Protein 2ELC (pdb70)

InterPro domains:
  IPR000312 Glycosyl transferase, family 3 [PF00591] (72-317)
  IPR005940 Anthranilate phosphoribosyl transferase [MF_00211] (2-326)
  IPR005940 Anthranilate phosphoribosyl transferase [PTHR43285] (4-325)
  IPR005940 Anthranilate phosphoribosyl transferase [TIGR01245] (6-325)
  IPR017459 Glycosyl transferase family 3, N-terminal domain [PF02885] (2-63)
  IPR035902 Nucleoside phosphorylase/phosphoribosyltransferase catalytic domain superfamily [G3DSA:3.40.1030.10] (68-329)
  IPR035902 Nucleoside phosphorylase/phosphoribosyltransferase catalytic domain superfamily [SSF52418] (70-325)
  IPR036320 Glycosyl transferase family 3, N-terminal domain superfamily [SSF47648] (2-64)

Organism: Thermus thermophilus (strain ATCC 27634 / DSM 579 / HB8) (NCBI:txid300852)

Radius of gyration: 35.92 Å; Cα contacts (8 Å, |Δi|>4): 2990; chains: 4; bounding box: 97×86×82 Å

Secondary structure (DSSP, 8-state):
--HHHHHHTTPPPPHHHHHHHHHHHHTT-S-HHHHHHHHHHHHHH---HHHHHHHHHHHHHHSPP-----SSEEEEEE----SS-----HHHHHHHHHHTT-EEEEEE---TTTT-SHHHHHHHTT--TT--HHHHHHHHHHHSEEEEEHHHH-GGGGGTHHHHHHH-S--HHHHHTTT--TT---EEEEE-SSGGGHHHHHHHHHHTT-EEEEEEETTBSS--SS-EEEEETTTEEEEE-GGGGT-----GGGG---SHHHHHHHHHHHHTT---SHHHHHHHHHHHHHHHHTTSSSSHHHHHHHHHHHHHHTHHHHHHHHHHHHHH-/--HHHHHHTTPPPPHHHHHHHHHHHHTT-S-HHHHHHHHHHHHHH---HHHHHHHHHHHHHHSPP-----SSEEEEEE-------B--HHHHHHHHHHHTT-EEEEEE---SSSS--HHHHHHHTT--TT--HHHHHHHHHHHSEEEEEHHHH-GGGGGTHHHHHHH-S--HHHHHGGG--TT---EEEEE-SSGGGHHHHHHHHHHTT-EEEEEEETTBSS--SS-EEEEETTTEEEEE-SGGGT-----GGGGB--SHHHHHHHHHHHHTT---SHHHHHHHHHHHHHHHHTTSSSSHHHHHHHHHHHHHHTHHHHHHHHHHHHHH-/--HHHHHHTTPPPPHHHHHHHHHHHHTT-S-HHHHHHHHHHHHHH---HHHHHHHHHHHHHHSPP-----SSEEEEEE-----------HHHHHHHHHHTT-EEEEEE---TTSS-SHHHHHHHTT--TT--HHHHHHHHHHHSEEEEEHHHHSTTHHHHHHHHHHH-S--HHHHHTGGG-TT---EEEEE-SSGGGHHHHHHHHHHTT-EEEEEEETTBSS--SS-EEEEETTTEEEEE-TGGGT-----GGGG----HHHHHHHHHHHHTT---SHHHHHHHHHHHHHHHHTTSSSSHHHHHHHHHHHHHHTHHHHHHHHHHHHHT-/-HHHHHHHTTPPPPHHHHHHHHHHHHTT-S-HHHHHHHHHHHHHH---HHHHHHHHHHHHHHSPP-----SSEEEEEE-----------HHHHHHHHHHTT-EEEEEE---TTTS-SHHHHHHHTT--TT--HHHHHHHHHHHSEEEEEHHHH-GGGGGTHHHHHHH-S--HHHHHTTT--TT---EEEEE-SSGGGHHHHHHHHHHTT-EEEEEEETTBSS--SS-EEEEETTTEEEEE-SGGGT-----GGGG---SHHHHHHHHHHHHTT---SHHHHHHHHHHHHHHHHHTSSSSHHHHHHHHHHHHHHTHHHHHHHHHHHHT--

Solvent-accessible surface area: 47227 Å² total; per-residue (Å²): 133,66,12,8,75,32,0,3,69,21,77,52,1,116,48,116,41,0,55,71,0,1,85,8,3,11,37,11,58,17,10,25,2,52,1,0,0,0,0,2,0,0,46,61,59,25,13,124,24,42,0,0,0,0,1,0,80,4,6,65,135,42,16,111,122,29,199,4,134,83,122,54,0,0,0,5,16,26,9,28,67,38,68,88,46,29,3,56,4,17,0,0,0,0,0,0,0,9,32,17,45,7,5,0,0,4,9,11,61,63,26,95,92,55,124,28,8,5,0,12,10,0,75,54,13,16,6,57,12,155,7,77,10,136,63,7,7,73,0,0,55,130,41,4,0,0,6,0,18,15,134,30,2,12,60,14,34,132,39,0,47,28,2,73,84,38,0,45,26,66,7,1,4,24,3,0,28,3,0,2,2,16,4,29,3,39,0,0,5,0,2,0,48,22,40,130,43,1,63,31,0,7,71,0,0,98,106,28,64,9,112,5,0,0,2,11,0,84,22,0,24,28,4,0,2,3,94,0,111,0,20,22,25,76,114,31,68,50,46,6,16,0,99,95,8,51,9,169,126,20,88,24,121,36,0,94,12,25,33,36,133,89,10,10,48,32,0,82,104,0,0,82,10,85,41,130,23,51,14,9,28,1,0,1,2,10,0,0,0,0,0,52,4,5,47,106,8,118,42,25,139,78,0,1,50,41,0,112,115,15,8,53,66,8,78,0,32,81,2,3,81,111,1,13,58,37,14,165,114,144,79,14,9,69,33,0,1,67,20,77,58,2,116,61,116,36,0,54,69,0,0,84,8,4,11,36,12,52,24,6,20,3,53,3,0,0,0,0,2,0,1,45,58,57,22,12,110,22,38,2,0,0,0,2,0,79,4,7,64,132,42,12,112,123,32,192,4,125,85,120,58,0,0,0,5,16,21,13,27,63,30,76,61,23,18,3,16,2,22,0,0,0,0,0,0,0,10,28,17,45,9,6,0,0,6,10,12,60,76,32,108,86,101,75,4,11,15,0,16,0,0,78,26,19,17,7,61,16,154,8,76,8,131,58,6,6,69,0,0,63,123,44,4,0,0,6,0,17,18,139,31,2,20,67,14,39,120,74,1,46,14,3,68,75,38,1,45,27,70,7,0,3,29,10,0,31,2,0,2,2,14,2,28,3,38,0,0,4,0,1,0,83,19,76,130,53,6,61,32,0,6,68,0,0,94,120,34,64,12,112,6,1,0,1,13,0,89,27,0,20,32,3,1,3,4,88,2,106,0,12,26,23,66,143,29,54,58,42,0,15,0,96,90,9,53,8,169,117,20,98,41,120,39,0,81,15,14,26,50,119,100,0,0,49,35,0,74,112,0,0,80,11,101,27,131,30,51,14,8,28,0,0,2,2,6,0,0,0,0,0,45,3,6,45,103,7,118,42,22,137,79,0,0,38,46,0,118,109,15,10,52,60,16,94,0,48,92,3,4,82,99,1,12,59,30,14,160,119,148,78,13,10,65,36,0,3,67,23,80,52,1,98,85,112,39,0,57,68,0,0,65,8,12,8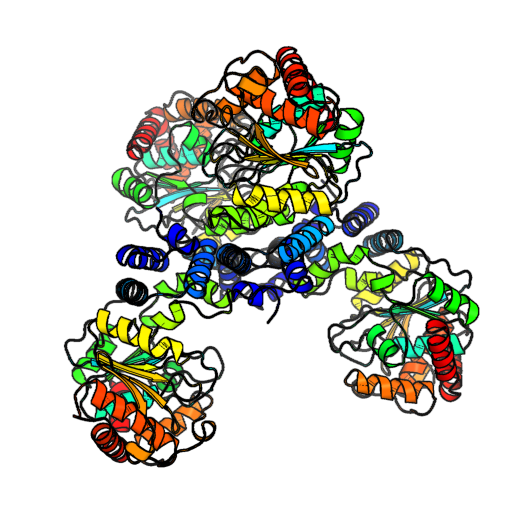,12,4,39,10,5,11,0,50,6,0,0,0,1,0,0,1,38,52,74,32,20,123,93,56,2,15,35,0,1,2,103,2,2,84,88,45,13,50,84,36,187,4,147,77,128,54,0,0,0,6,13,28,7,29,35,34,77,84,58,27,10,57,4,13,0,0,0,0,0,0,0,9,29,17,37,8,5,0,0,4,9,10,36,84,32,76,90,61,102,48,9,3,0,12,16,0,67,47,5,17,6,63,15,156,8,73,3,130,62,7,4,69,0,0,51,121,40,3,0,0,6,0,18,7,39,31,1,3,21,5,9,77,22,6,22,13,3,58,23,28,1,39,20,118,7,1,2,13,6,0,19,3,10,2,11,16,3,40,9,26,0,11,4,0,2,0,27,24,42,143,55,8,49,52,3,5,94,14,2,96,149,92,53,8,101,5,0,0,2,8,0,82,21,0,26,27,5,0,2,4,83,0,129,1,18,21,21,65,146,33,81,67,53,2,14,0,92,84,9,46,6,160,114,19,96,37,108,36,0,71,36,35,37,50,133,95,14,14,36,21,0,75,89,0,0,89,11,106,50,130,27,50,17,8,23,1,0,2,1,10,0,0,0,0,0,47,12,8,63,99,6,109,45,26,121,86,0,0,49,50,0,119,121,15,10,53,66,8,73,0,37,95,1,0,68,112,1,4,66,28,12,157,115,180,99,14,2,95,42,0,3,84,22,82,52,1,105,78,117,38,0,35,88,1,0,36,16,3,3,10,0,48,9,6,10,0,46,2,0,0,0,0,3,0,0,47,59,56,22,13,113,26,46,0,0,0,1,1,0,73,3,3,70,84,42,6,65,72,33,201,4,142,84,123,55,0,0,0,6,13,27,10,31,36,37,80,77,55,28,8,52,4,13,0,0,0,0,0,0,0,11,28,14,52,9,5,0,0,4,11,11,56,86,29,107,90,69,101,40,8,4,0,13,18,0,76,61,4,40,6,71,16,156,8,76,11,130,75,8,5,68,0,0,58,117,39,4,0,0,5,0,17,16,120,39,2,9,28,2,34,68,13,2,45,15,3,69,58,28,1,41,26,118,8,1,3,22,4,0,27,1,0,1,3,14,2,30,4,29,0,0,5,0,2,0,23,21,41,113,36,6,62,29,0,8,68,0,0,101,101,28,63,9,95,5,1,0,1,8,0,82,22,0,28,27,5,1,2,4,78,0,126,1,16,19,27,63,159,30,85,73,47,3,14,0,97,98,8,45,9,172,116,22,94,37,122,36,0,83,44,41,18,56,113,103,13,15,42,20,0,74,101,2,0,85,12,105,52,133,21,50,16,14,34,1,0,1,2,9,0,0,1,0,0,54,8,6,62,103,12,112,39,29,122,85,0,2,59,40,0,122,115,6,10,58,63,9,87,0,38,107,3,0,61,118,1,30,66,30,20,202,160

CATH classification: 1.20.970.10 (+1 more: 3.40.1030.10)

Sequence (1316 aa):
MDAVKKAILGEVLEEEEAYEVMRALMAGEVSPVRAAGLLVALSLRGERPHEIAAMARAMREAARPLRVHRRPLLDIVGTGGDGKGLMNLSTLAALVAAAGGVAVAKHGNRAASSRAGSADLLEALGVDLEAPPERVGEAIEELGFGFLFARVFHPAMRHVAPVRAELGVRTVFNLLGPLTNPAGADAYVLGVFSPEWLAPMAEALERLGARGLVVHGEGADELVLGENRVVEVGKGAYALTPEEVGLKRAPLEALKGGGPEENAALARRLLKGEEKGPLADAVALAAGAGFYAAGKTPSLKEGVALAREVLASGEAYLLLERYVAFLRAMDAVKKAILGEVLEEEEAYEVMRALMAGEVSPVRAAGLLVALSLRGERPHEIAAMARAMREAARPLRVHRRPLLDIVGTGGDGKGLMNLSTLAALVAAAGGVAVAKHGNRAASSRAGSADLLEALGVDLEAPPERVGEAIEELGFGFLFARVFHPAMRHVAPVRAELGVRTVFNLLGPLTNPAGADAYVLGVFSPEWLAPMAEALERLGARGLVVHGEGADELVLGENRVVEVGKGAYALTPEEVGLKRAPLEALKGGGPEENAALARRLLKGEEKGPLADAVALAAGAGFYAAGKTPSLKEGVALAREVLASGEAYLLLERYVAFLRAMDAVKKAILGEVLEEEEAYEVMRALMAGEVSPVRAAGLLVALSLRGERPHEIAAMARAMREAARPLRVHRRPLLDIVGTGGDGKGLMNLSTLAALVAAAGGVAVAKHGNRAASSRAGSADLLEALGVDLEAPPERVGEAIEELGFGFLFARVFHPAMRHVAPVRAELGVRTVFNLLGPLTNPAGADAYVLGVFSPEWLAPMAEALERLGARGLVVHGEGADELVLGENRVVEVGKGAYALTPEEVGLKRAPLEALKGGGPEENAALARRLLKGEEKGPLADAVALAAGAGFYAAGKTPSLKEGVALAREVLASGEAYLLLERYVAFLRAMDAVKKAILGEVLEEEEAYEVMRALMAGEVSPVRAAGLLVALSLRGERPHEIAAMARAMREAARPLRVHRRPLLDIVGTGGDGKGLMNLSTLAALVAAAGGVAVAKHGNRAASSRAGSADLLEALGVDLEAPPERVGEAIEELGFGFLFARVFHPAMRHVAPVRAELGVRTVFNLLGPLTNPAGADAYVLGVFSPEWLAPMAEALERLGARGLVVHGEGADELVLGENRVVEVGKGAYALTPEEVGLKRAPLEALKGGGPEENAALARRLLKGEEKGPLADAVALAAGAGFYAAGKTPSLKEGVALAREVLASGEAYLLLERYVAFLRA

Foldseek 3Di:
DQLLVCLLVLHADDLVSLLVVLLCLLVLNDDLVSLLSNQVSCVVNDHFLSSLLSSLVSQLVSWDAAEAPDPQEEEEEELDDLVLQFQDLRLLLQLLLQLLPAQYEYEWEADPPVSSTPVLLLVVVQADPVFARVLQSVCSRVLSYGYHYCVRTRVSCVSPPVSCVVSPDDGSVSLSRVSNRNHLNAFYAYFYQDPVCQVRSLSSSVVSNHWAKYKYDPSDRAHAQAWMWIQGNPPGIDTDHQVVQPGHHDDSVVRHADRSVRSSVVSLCQLQLNDDDRNVQRSLQSSLSRCCRRVVDVDSNVSSVSSSVSRNNSSSVVSSVVSSVSSVD/DQLLVCLLVLHADDLVSLLVVLLCLLVLNDDLVSVLSSQVSCVVSDHFLSSLLSSLVSQLVSWDAAEAPDPQEEEEEELDDLPLQFQQLRLLLQLLLLLLPAQYEYEWEADPDQRGTSVLQLVLVQADLVQANVLQSVCSRPSSYGYHYCVRTRVSCVSCPVSCVVSVDDGSVSLSRVSNRNHLNQFYAYFYQDPVCQVRSLSNSVVSVHWAKQKYDPSDRADAQAWMWIQGRPPGIDTDHLVVLPHHHDDSVQRHFGGNVGSNVVSQCQLQLNDDDRSNSRSLQSSLSRCCRRVVDVDSSVSSVSSNVSRNNSSSVVSSVVSSVSSVD/DALLVCLLVLHADDLVSLLVVLLCLLVVNDDLVSLLSNQVSCVVVDHDLSSLLSSLVSQLVSFDAAEAPDPLEEEEEELPQLPLQFQDLRLLLQLLLLLLPAQYEYEWEADQPARRTSVSLLVLVQADLPFARHLQSVCSRVLRYGYHYCCRGRVSVVVVRNSCSVVVHRGSSSLSRVVRRNHLNQFYAYFYQDPVCQVVSLVSSVVSNHWAKQKYDPRDRAHAQAFMWIATRPPGIDTDHQVNQPHHHDDSVVRNFDGSVRVSVVSLCQLQLNDDDRNNLRSLQSSLSRCCRRVVDVDSNVSSVSSNVSRNNSSSVVSSVVNSVSSVD/DVLLVCLLVLHADDLVSLLVVLLCLLVVNDDLVSLLSNFVSCVVSDHFLSSLLSSLVSQLVSWDAAEADFPLEEEEEELDDLPLQFQPLRLLLQLLLQLLPAQYEYEWEQDVPLSRISVSLLVVLQADPVFARVLQRVCSHVRSYGYHYCVRTRVSCVVVVVSCVVSVHDGSSSLSRVSRRNHLNAFYAYFYQDPVCQVSSLSSSVVSNHWAKYKYDPSDRAHAQAWIWIQGNPPGIDTDHLVVLPHHHDDSVQRNFDGSVRVSVVSLCQLQLNDDDRNVQRSLQSSLSRCCRRVVDVDSSVSSVSSNVSRNNSSSVVSSVVNSVSSDD

B-factor: mean 18.21, std 9.73, range [5.25, 50.01]

Structure (mmCIF, N/CA/C/O backbone):
data_2ELC
#
_entry.id   2ELC
#
_cell.length_a   165.319
_cell.length_b   72.913
_cell.length_c   141.263
_cell.angle_alpha   90.00
_cell.angle_beta   125.21
_cell.angle_gamma   90.00
#
_symmetry.space_group_name_H-M   'C 1 2 1'
#
loop_
_entity.id
_entity.type
_entity.pdbx_description
1 polymer 'Anthranilate phosphoribosyltransferase'
2 non-polymer GLYCEROL
3 non-polymer 'SODIUM ION'
4 water water
#
loop_
_atom_site.group_PDB
_atom_site.id
_atom_site.type_symbol
_atom_site.label_atom_id
_atom_site.label_alt_id
_atom_site.label_comp_id
_atom_site.label_asym_id
_atom_site.label_entity_id
_atom_site.label_seq_id
_atom_site.pdbx_PDB_ins_code
_atom_site.Cartn_x
_atom_site.Cartn_y
_atom_site.Cartn_z
_atom_site.occupancy
_atom_site.B_iso_or_equiv
_atom_site.auth_seq_id
_atom_site.auth_comp_id
_atom_site.auth_asym_id
_atom_site.auth_atom_id
_atom_site.pdbx_PDB_model_num
ATOM 1 N N . MET A 1 1 ? 126.481 -2.743 21.306 0.00 30.18 1 MET A N 1
ATOM 2 C CA . MET A 1 1 ? 125.583 -3.918 21.496 1.00 30.32 1 MET A CA 1
ATOM 3 C C . MET A 1 1 ? 126.170 -4.921 22.482 1.00 28.77 1 MET A C 1
ATOM 4 O O . MET A 1 1 ? 127.325 -5.333 22.350 1.00 31.18 1 MET A O 1
ATOM 9 N N . ASP A 1 2 ? 125.370 -5.313 23.469 1.00 26.57 2 ASP A N 1
ATOM 10 C CA . ASP A 1 2 ? 125.900 -6.246 24.442 1.00 22.25 2 ASP A CA 1
ATOM 11 C C . ASP A 1 2 ? 126.046 -7.626 23.820 1.00 18.75 2 ASP A C 1
ATOM 12 O O . ASP A 1 2 ? 125.435 -7.948 22.810 1.00 15.86 2 ASP A O 1
ATOM 17 N N . ALA A 1 3 ? 126.925 -8.412 24.427 1.00 15.17 3 ALA A N 1
ATOM 18 C CA . ALA A 1 3 ? 127.268 -9.725 23.909 1.00 12.43 3 ALA A CA 1
ATOM 19 C C . ALA A 1 3 ? 126.098 -10.699 23.836 1.00 11.10 3 ALA A C 1
ATOM 20 O O . ALA A 1 3 ? 126.041 -11.523 22.923 1.00 10.60 3 ALA A O 1
ATOM 22 N N . VAL A 1 4 ? 125.182 -10.626 24.799 1.00 10.90 4 VAL A N 1
ATOM 23 C CA . VAL A 1 4 ? 124.029 -11.522 24.801 1.00 10.19 4 VAL A CA 1
ATOM 24 C C . VAL A 1 4 ? 123.140 -11.242 23.595 1.00 10.89 4 VAL A C 1
ATOM 25 O O . VAL A 1 4 ? 122.686 -12.170 22.932 1.00 10.55 4 VAL A O 1
ATOM 29 N N . LYS A 1 5 ? 122.896 -9.967 23.301 1.00 11.11 5 LYS A N 1
ATOM 30 C CA . LYS A 1 5 ? 122.067 -9.631 22.143 1.00 11.27 5 LYS A CA 1
ATOM 31 C C . LYS A 1 5 ? 122.761 -10.095 20.861 1.00 11.24 5 LYS A C 1
ATOM 32 O O . LYS A 1 5 ? 122.115 -10.617 19.957 1.00 11.32 5 LYS A O 1
ATOM 38 N N . LYS A 1 6 ? 124.081 -9.915 20.794 1.00 10.92 6 LYS A N 1
ATOM 39 C CA . LYS A 1 6 ? 124.851 -10.333 19.628 1.00 10.77 6 LYS A CA 1
ATOM 40 C C . LYS A 1 6 ? 124.674 -11.836 19.416 1.00 10.76 6 LYS A C 1
ATOM 41 O O . LYS A 1 6 ? 124.532 -12.301 18.286 1.00 11.02 6 LYS A O 1
ATOM 47 N N . ALA A 1 7 ? 124.683 -12.589 20.512 1.00 11.67 7 ALA A N 1
ATOM 48 C CA . ALA A 1 7 ? 124.507 -14.034 20.448 1.00 11.22 7 ALA A CA 1
ATOM 49 C C . ALA A 1 7 ? 123.118 -14.368 19.914 1.00 10.56 7 ALA A C 1
ATOM 50 O O . ALA A 1 7 ? 122.961 -15.236 19.059 1.00 10.62 7 ALA A O 1
ATOM 52 N N . ILE A 1 8 ? 122.111 -13.675 20.431 1.00 10.94 8 ILE A N 1
ATOM 53 C CA . ILE A 1 8 ? 120.732 -13.903 20.014 1.00 10.63 8 ILE A CA 1
ATOM 54 C C . ILE A 1 8 ? 120.536 -13.597 18.526 1.00 11.81 8 ILE A C 1
ATOM 55 O O . ILE A 1 8 ? 119.717 -14.230 17.854 1.00 12.80 8 ILE A O 1
ATOM 60 N N . LEU A 1 9 ? 121.305 -12.643 18.008 1.00 12.17 9 LEU A N 1
ATOM 61 C CA . LEU A 1 9 ? 121.211 -12.274 16.601 1.00 13.06 9 LEU A CA 1
ATOM 62 C C . LEU A 1 9 ? 121.881 -13.295 15.683 1.00 13.88 9 LEU A C 1
ATOM 63 O O . LEU A 1 9 ? 121.855 -13.154 14.458 1.00 15.03 9 LEU A O 1
ATOM 68 N N . GLY A 1 10 ? 122.488 -14.317 16.281 1.00 12.27 10 GLY A N 1
ATOM 69 C CA . GLY A 1 10 ? 123.136 -15.353 15.499 1.00 13.13 10 GLY A CA 1
ATOM 70 C C . GLY A 1 1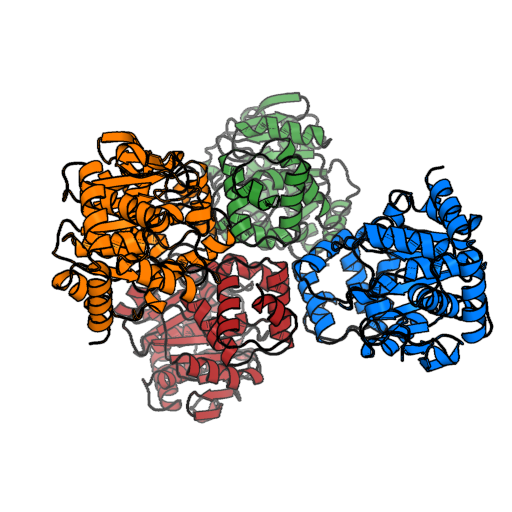0 ? 124.543 -15.045 15.030 1.00 12.98 10 GLY A C 1
ATOM 71 O O . GLY A 1 10 ? 125.072 -15.735 14.159 1.00 14.56 10 GLY A O 1
ATOM 72 N N . GLU A 1 11 ? 125.157 -14.015 15.601 1.00 11.99 11 GLU A N 1
ATOM 73 C CA . GLU A 1 11 ? 126.511 -13.676 15.206 1.00 12.57 11 GLU A CA 1
ATOM 74 C C . GLU A 1 11 ? 127.521 -14.445 16.048 1.00 11.95 11 GLU A C 1
ATOM 75 O O . GLU A 1 11 ? 127.280 -14.782 17.200 1.00 11.71 11 GLU A O 1
ATOM 85 N N . VAL A 1 12 ? 128.658 -14.768 15.441 1.00 11.48 12 VAL A N 1
ATOM 86 C CA . VAL A 1 12 ? 129.697 -15.502 16.153 1.00 10.69 12 VAL A CA 1
ATOM 87 C C . VAL A 1 12 ? 130.307 -14.524 17.145 1.00 10.76 12 VAL A C 1
ATOM 88 O O . VAL A 1 12 ? 130.566 -13.370 16.805 1.00 11.28 12 VAL A O 1
ATOM 92 N N . LEU A 1 13 ? 130.526 -14.981 18.371 1.00 9.85 13 LEU A N 1
ATOM 93 C CA . LEU A 1 13 ? 131.087 -14.121 19.403 1.00 9.33 13 LEU A CA 1
ATOM 94 C C . LEU A 1 13 ? 132.607 -14.136 19.425 1.00 10.05 13 LEU A C 1
ATOM 95 O O . LEU A 1 13 ? 133.232 -15.150 19.113 1.00 11.92 13 LEU A O 1
ATOM 100 N N . GLU A 1 14 ? 133.205 -13.003 19.778 1.00 10.98 14 GLU A N 1
ATOM 101 C CA . GLU A 1 14 ? 134.651 -12.952 19.899 1.00 10.28 14 GLU A CA 1
ATOM 102 C C . GLU A 1 14 ? 134.889 -13.744 21.181 1.00 8.60 14 GLU A C 1
ATOM 103 O O . GLU A 1 14 ? 133.993 -13.849 22.021 1.00 8.30 14 GLU A O 1
ATOM 109 N N . GLU A 1 15 ? 136.084 -14.291 21.347 1.00 8.37 15 GLU A N 1
ATOM 110 C CA . GLU A 1 15 ? 136.366 -15.102 22.523 1.00 8.30 15 GLU A CA 1
ATOM 111 C C . GLU A 1 15 ? 135.975 -14.483 23.862 1.00 8.55 15 GLU A C 1
ATOM 112 O O . GLU A 1 15 ? 135.338 -15.139 24.691 1.00 8.96 15 GLU A O 1
ATOM 118 N N . GLU A 1 16 ? 136.347 -13.227 24.086 1.00 8.20 16 GLU A N 1
ATOM 119 C CA . GLU A 1 16 ? 136.014 -12.597 25.356 1.00 8.48 16 GLU A CA 1
ATOM 120 C C . GLU A 1 16 ? 134.548 -12.199 25.475 1.00 7.34 16 GLU A C 1
ATOM 121 O O . GLU A 1 16 ? 134.052 -11.960 26.581 1.00 8.32 16 GLU A O 1
ATOM 127 N N . GLU A 1 17 ? 133.851 -12.134 24.342 1.00 8.68 17 GLU A N 1
ATOM 128 C CA . GLU A 1 17 ? 132.422 -11.841 24.376 1.00 8.63 17 GLU A CA 1
ATOM 129 C C . GLU A 1 17 ? 131.749 -13.128 24.857 1.00 7.58 17 GLU A C 1
ATOM 130 O O . GLU A 1 17 ? 130.779 -13.094 25.619 1.00 7.63 17 GLU A O 1
ATOM 136 N N . ALA A 1 18 ? 132.279 -14.267 24.417 1.00 7.81 18 ALA A N 1
ATOM 137 C CA . ALA A 1 18 ? 131.748 -15.560 24.836 1.00 6.23 18 ALA A CA 1
ATOM 138 C C . ALA A 1 18 ? 132.014 -15.746 26.330 1.00 7.41 18 ALA A C 1
ATOM 139 O O . ALA A 1 18 ? 131.161 -16.237 27.067 1.00 7.13 18 ALA A O 1
ATOM 141 N N . TYR A 1 19 ? 133.200 -15.349 26.782 1.00 7.27 19 TYR A N 1
ATOM 142 C CA . TYR A 1 19 ? 133.512 -15.470 28.201 1.00 7.27 19 TYR A CA 1
ATOM 143 C C . TYR A 1 19 ? 132.506 -14.621 28.985 1.00 7.74 19 TYR A C 1
ATOM 144 O O . TYR A 1 19 ? 131.940 -15.075 29.977 1.00 7.31 19 TYR A O 1
ATOM 153 N N . GLU A 1 20 ? 132.291 -13.388 28.529 1.00 8.49 20 GLU A N 1
ATOM 154 C CA . GLU A 1 20 ? 131.366 -12.469 29.193 1.00 9.88 20 GLU A CA 1
ATOM 155 C C . GLU A 1 20 ? 129.936 -12.996 29.273 1.00 8.23 20 GLU A C 1
ATOM 156 O O . GLU A 1 20 ? 129.290 -12.876 30.311 1.00 8.31 20 GLU A O 1
ATOM 162 N N . VAL A 1 21 ? 129.441 -13.572 28.182 1.00 7.83 21 VAL A N 1
ATOM 163 C CA . VAL A 1 21 ? 128.088 -14.115 28.173 1.00 8.07 21 VAL A CA 1
ATOM 164 C C . VAL A 1 21 ? 127.943 -15.203 29.233 1.00 7.16 21 VAL A C 1
ATOM 165 O O . VAL A 1 21 ? 126.972 -15.218 29.989 1.00 7.27 21 VAL A O 1
ATOM 169 N N . MET A 1 22 ? 128.917 -16.103 29.310 1.00 7.02 22 MET A N 1
ATOM 170 C CA . MET A 1 22 ? 128.832 -17.169 30.297 1.00 7.97 22 MET A CA 1
ATOM 171 C C . MET A 1 22 ? 129.052 -16.655 31.715 1.00 8.55 22 MET A C 1
ATOM 172 O O . MET A 1 22 ? 128.437 -17.149 32.654 1.00 8.74 22 MET A O 1
ATOM 177 N N . ARG A 1 23 ? 129.931 -15.673 31.876 1.00 7.82 23 ARG A N 1
ATOM 178 C CA . ARG A 1 23 ? 130.169 -15.107 33.205 1.00 9.40 23 ARG A CA 1
ATOM 179 C C . ARG A 1 23 ? 128.854 -14.511 33.710 1.00 8.93 23 ARG A C 1
ATOM 180 O O . ARG A 1 23 ? 128.468 -14.714 34.859 1.00 10.01 23 ARG A O 1
ATOM 188 N N . ALA A 1 24 ? 128.174 -13.772 32.839 1.00 8.62 24 ALA A N 1
ATOM 189 C CA . ALA A 1 24 ? 126.902 -13.149 33.188 1.00 8.27 24 ALA A CA 1
ATOM 190 C C . ALA A 1 24 ? 125.849 -14.206 33.517 1.00 8.61 24 ALA A C 1
ATOM 191 O O . ALA A 1 24 ? 125.087 -14.072 34.479 1.00 10.16 24 ALA A O 1
ATOM 193 N N . LEU A 1 25 ? 125.807 -15.260 32.713 1.00 8.56 25 LEU A N 1
ATOM 194 C CA . LEU A 1 25 ? 124.853 -16.337 32.929 1.00 9.15 25 LEU A CA 1
ATOM 195 C C . LEU A 1 25 ? 125.060 -16.983 34.295 1.00 9.92 25 LEU A C 1
ATOM 196 O O . LEU A 1 25 ? 124.105 -17.185 35.047 1.00 11.53 25 LEU A O 1
ATOM 204 N N . MET A 1 26 ? 126.313 -17.297 34.611 1.00 9.99 26 MET A N 1
ATOM 205 C CA . MET A 1 26 ? 126.651 -17.933 35.882 1.00 11.81 26 MET A CA 1
ATOM 206 C C . MET A 1 26 ? 126.472 -17.004 37.080 1.00 12.48 26 MET A C 1
ATOM 207 O O . MET A 1 26 ? 126.290 -17.463 38.209 1.00 13.38 26 MET A O 1
ATOM 212 N N . ALA A 1 27 ? 126.522 -15.700 36.831 1.00 11.76 27 ALA A N 1
ATOM 213 C CA . ALA A 1 27 ? 126.370 -14.710 37.893 1.00 12.56 27 ALA A CA 1
ATOM 214 C C . ALA A 1 27 ? 124.906 -14.376 38.175 1.00 14.27 27 ALA A C 1
ATOM 215 O O . ALA A 1 27 ? 124.612 -13.594 39.081 1.00 14.61 27 ALA A O 1
ATOM 217 N N . GLY A 1 28 ? 123.997 -14.958 37.396 1.00 12.71 28 GLY A N 1
ATOM 218 C CA . GLY A 1 28 ? 122.579 -14.706 37.588 1.00 12.43 28 GLY A CA 1
ATOM 219 C C . GLY A 1 28 ? 122.130 -13.374 37.018 1.00 11.92 28 GLY A C 1
ATOM 220 O O . GLY A 1 28 ? 121.101 -12.826 37.428 1.00 13.37 28 GLY A O 1
ATOM 221 N N . GLU A 1 29 ? 122.895 -12.860 36.062 1.00 11.38 29 GLU A N 1
ATOM 222 C CA . GLU A 1 29 ? 122.608 -11.574 35.433 1.00 11.37 29 GLU A CA 1
ATOM 223 C C . GLU A 1 29 ? 121.748 -11.654 34.177 1.00 11.38 29 GLU A C 1
ATOM 224 O O . GLU A 1 29 ? 121.250 -10.633 33.701 1.00 13.18 29 GLU A O 1
ATOM 230 N N . VAL A 1 30 ? 121.579 -12.857 33.641 1.00 9.79 30 VAL A N 1
ATOM 231 C CA . VAL A 1 30 ? 120.803 -13.040 32.417 1.00 10.28 30 VAL A CA 1
ATOM 232 C C . VAL A 1 30 ? 119.433 -13.639 32.711 1.00 11.17 30 VAL A C 1
ATOM 233 O O . VAL A 1 30 ? 119.319 -14.661 33.386 1.00 14.50 30 VAL A O 1
ATOM 237 N N . SER A 1 31 ? 118.394 -12.998 32.195 1.00 12.40 31 SER A N 1
ATOM 238 C CA . SER A 1 31 ? 117.034 -13.470 32.418 1.00 13.47 31 SER A CA 1
ATOM 239 C C . SER A 1 31 ? 116.794 -14.806 31.734 1.00 14.91 31 SER A C 1
ATOM 240 O O . SER A 1 31 ? 117.460 -15.140 30.755 1.00 14.04 31 SER A O 1
ATOM 243 N N . PRO A 1 32 ? 115.840 -15.596 32.251 1.00 15.32 32 PRO A N 1
ATOM 244 C CA . PRO A 1 32 ? 115.541 -16.897 31.646 1.00 15.53 32 PRO A CA 1
ATOM 245 C C . PRO A 1 32 ? 115.206 -16.756 30.154 1.00 14.86 32 PRO A C 1
ATOM 246 O O . PRO A 1 32 ? 115.608 -17.581 29.337 1.00 13.59 32 PRO A O 1
ATOM 250 N N . VAL A 1 33 ? 114.482 -15.699 29.800 1.00 13.09 33 VAL A N 1
ATOM 251 C CA . VAL A 1 33 ? 114.116 -15.465 28.405 1.00 13.80 33 VAL A CA 1
ATOM 252 C C . VAL A 1 33 ? 115.331 -15.207 27.514 1.00 12.50 33 VAL A C 1
ATOM 253 O O . VAL A 1 33 ? 115.456 -15.804 26.442 1.00 11.14 33 VAL A O 1
ATOM 257 N N . ARG A 1 34 ? 116.231 -14.327 27.944 1.00 11.83 34 ARG A N 1
ATOM 258 C CA . ARG A 1 34 ? 117.417 -14.046 27.145 1.00 10.47 34 ARG A CA 1
ATOM 259 C C . ARG A 1 34 ? 118.356 -15.249 27.142 1.00 9.12 34 ARG A C 1
ATOM 260 O O . ARG A 1 34 ? 119.058 -15.498 26.158 1.00 9.84 34 ARG A O 1
ATOM 268 N N . ALA A 1 35 ? 118.360 -15.997 28.241 1.00 9.39 35 ALA A N 1
ATOM 269 C CA . ALA A 1 35 ? 119.199 -17.185 28.334 1.00 8.49 35 ALA A CA 1
ATOM 270 C C . ALA A 1 35 ? 118.697 -18.201 27.309 1.00 8.12 35 ALA A C 1
ATOM 271 O O . ALA A 1 35 ? 119.485 -18.814 26.588 1.00 8.17 35 ALA A O 1
ATOM 273 N N . ALA A 1 36 ? 117.379 -18.370 27.250 1.00 9.07 36 ALA A N 1
ATOM 274 C CA . ALA A 1 36 ? 116.766 -19.304 26.310 1.00 8.54 36 ALA A CA 1
ATOM 275 C C . ALA A 1 36 ? 117.094 -18.896 24.875 1.00 8.62 36 ALA A C 1
ATOM 276 O O . ALA A 1 36 ? 117.474 -19.730 24.046 1.00 8.28 36 ALA A O 1
ATOM 278 N N . GLY A 1 37 ? 116.947 -17.606 24.588 1.00 7.83 37 GLY A N 1
ATOM 279 C CA . GLY A 1 37 ? 117.229 -17.117 23.255 1.00 8.58 37 GLY A CA 1
ATOM 280 C C . GLY A 1 37 ? 118.669 -17.330 22.830 1.00 8.84 37 GLY A C 1
ATOM 281 O O . GLY A 1 37 ? 118.933 -17.789 21.720 1.00 8.59 37 GLY A O 1
ATOM 282 N N . LEU A 1 38 ? 119.616 -17.005 23.703 1.00 8.03 38 LEU A N 1
ATOM 283 C CA . LEU A 1 38 ? 121.013 -17.167 23.331 1.00 7.87 38 LEU A CA 1
ATOM 284 C C . LEU A 1 38 ? 121.423 -18.634 23.202 1.00 7.16 38 LEU A C 1
ATOM 285 O O . LEU A 1 38 ? 122.209 -18.973 22.324 1.00 8.45 38 LEU A O 1
ATOM 290 N N . LEU A 1 39 ? 120.894 -19.507 24.058 1.00 7.64 39 LEU A N 1
ATOM 291 C CA . LEU A 1 39 ? 121.243 -20.924 23.965 1.00 7.52 39 LEU A CA 1
ATOM 292 C C . LEU A 1 39 ? 120.738 -21.524 22.653 1.00 7.86 39 LEU A C 1
ATOM 293 O O . LEU A 1 39 ? 121.432 -22.318 22.023 1.00 8.65 39 LEU A O 1
ATOM 298 N N . VAL A 1 40 ? 119.535 -21.140 22.234 1.00 7.46 40 VAL A N 1
ATOM 299 C CA . VAL A 1 40 ? 118.992 -21.654 20.981 1.00 6.48 40 VAL A CA 1
ATOM 300 C C . VAL A 1 40 ? 119.788 -21.112 19.792 1.00 6.64 40 VAL A C 1
ATOM 301 O O . VAL A 1 40 ? 120.125 -21.852 18.869 1.00 7.22 40 VAL A O 1
ATOM 305 N N . ALA A 1 41 ? 120.098 -19.820 19.818 1.00 7.01 41 ALA A N 1
ATOM 306 C CA . ALA A 1 41 ? 120.860 -19.213 18.734 1.00 5.99 41 ALA A CA 1
ATOM 307 C C . ALA A 1 41 ? 122.232 -19.867 18.584 1.00 9.07 41 ALA A C 1
ATOM 308 O O . ALA A 1 41 ? 122.641 -20.215 17.479 1.00 9.11 41 ALA A O 1
ATOM 310 N N . LEU A 1 42 ? 122.942 -20.038 19.697 1.00 8.08 42 LEU A N 1
ATOM 311 C CA . LEU A 1 42 ? 124.264 -20.657 19.650 1.00 9.12 42 LEU A CA 1
ATOM 312 C C . LEU A 1 42 ? 124.205 -22.074 19.100 1.00 8.37 42 LEU A C 1
ATOM 313 O O . LEU A 1 42 ? 125.042 -22.465 18.288 1.00 9.16 42 LEU A O 1
ATOM 318 N N . SER A 1 43 ? 123.214 -22.842 19.536 1.00 8.34 43 SER A N 1
ATOM 319 C CA . SER A 1 43 ? 123.090 -24.218 19.079 1.00 9.00 43 SER A CA 1
ATOM 320 C C . SER A 1 43 ? 122.785 -24.313 17.588 1.00 10.19 43 SER A C 1
ATOM 321 O O . SER A 1 43 ? 123.338 -25.157 16.888 1.00 12.28 43 SER A O 1
ATOM 325 N N . LEU A 1 44 ? 121.911 -23.443 17.099 1.00 9.39 44 LEU A N 1
ATOM 326 C CA . LEU A 1 44 ? 121.548 -23.476 15.684 1.00 9.50 44 LEU A CA 1
ATOM 327 C C . LEU A 1 44 ? 122.666 -23.070 14.726 1.00 12.07 44 LEU A C 1
ATOM 328 O O . LEU A 1 44 ? 122.831 -23.681 13.673 1.00 11.65 44 LEU A O 1
ATOM 333 N N . ARG A 1 45 ? 123.443 -22.051 15.077 1.00 12.68 45 ARG A N 1
ATOM 334 C CA . ARG A 1 45 ? 124.491 -21.639 14.149 1.00 14.79 45 ARG A CA 1
ATOM 335 C C . ARG A 1 45 ? 125.791 -22.435 14.327 1.00 14.94 45 ARG A C 1
ATOM 336 O O . ARG A 1 45 ? 126.658 -22.461 13.465 1.00 15.36 45 ARG A O 1
ATOM 344 N N . GLY A 1 46 ? 125.933 -23.063 15.515 1.00 13.23 46 GLY A N 1
ATOM 345 C CA . GLY A 1 46 ? 127.109 -23.902 15.749 1.00 11.43 46 GLY A CA 1
ATOM 346 C C . GLY A 1 46 ? 128.194 -23.160 16.535 1.00 10.78 46 GLY A C 1
ATOM 347 O O . GLY A 1 46 ? 128.799 -22.193 16.080 1.00 11.02 46 GLY A O 1
ATOM 348 N N . GLU A 1 47 ? 128.381 -23.622 17.789 1.00 10.13 47 GLU A N 1
ATOM 349 C CA . GLU A 1 47 ? 129.408 -23.019 18.624 1.00 9.97 47 GLU A CA 1
ATOM 350 C C . GLU A 1 47 ? 130.811 -23.372 18.098 1.00 10.54 47 GLU A C 1
ATOM 351 O O . GLU A 1 47 ? 131.120 -24.506 17.781 1.00 12.22 47 GLU A O 1
ATOM 357 N N . ARG A 1 48 ? 131.632 -22.291 17.985 1.00 12.30 48 ARG A N 1
ATOM 358 C CA . ARG A 1 48 ? 133.031 -22.448 17.617 1.00 12.25 48 ARG A CA 1
ATOM 359 C C . ARG A 1 48 ? 133.888 -22.698 18.892 1.00 12.46 48 ARG A C 1
ATOM 360 O O . ARG A 1 48 ? 133.497 -22.387 20.010 1.00 13.54 48 ARG A O 1
ATOM 368 N N . PRO A 1 49 ? 135.081 -23.371 18.682 1.00 9.39 49 PRO A N 1
ATOM 369 C CA . PRO A 1 49 ? 136.081 -23.697 19.718 1.00 8.28 49 PRO A CA 1
ATOM 370 C C . PRO A 1 49 ? 136.525 -22.562 20.619 1.00 8.57 49 PRO A C 1
ATOM 371 O O . PRO A 1 49 ? 136.677 -22.713 21.830 1.00 8.71 49 PRO A O 1
ATOM 375 N N . HIS A 1 50 ? 136.825 -21.404 19.988 1.00 7.89 50 HIS A N 1
ATOM 376 C CA . HIS A 1 50 ? 137.218 -20.272 20.805 1.00 8.12 50 HIS A CA 1
ATOM 377 C C . HIS A 1 50 ? 136.112 -19.826 21.773 1.00 8.80 50 HIS A C 1
ATOM 378 O O . HIS A 1 50 ? 136.364 -19.331 22.863 1.00 9.46 50 HIS A O 1
ATOM 385 N N . GLU A 1 51 ? 134.841 -19.996 21.326 1.00 8.03 51 GLU A N 1
ATOM 386 C CA . GLU A 1 51 ? 133.731 -19.658 22.208 1.00 7.48 51 GLU A CA 1
ATOM 387 C C . GLU A 1 51 ? 133.587 -20.686 23.331 1.00 7.70 51 GLU A C 1
ATOM 388 O O . GLU A 1 51 ? 133.388 -20.365 24.497 1.00 7.53 51 GLU A O 1
ATOM 394 N N . ILE A 1 52 ? 133.648 -21.974 22.916 1.00 8.36 52 ILE A N 1
ATOM 395 C CA . ILE A 1 52 ? 133.478 -23.069 23.869 1.00 7.48 52 ILE A CA 1
ATOM 396 C C . ILE A 1 52 ? 134.524 -23.037 24.983 1.00 7.09 52 ILE A C 1
ATOM 397 O O . ILE A 1 52 ? 134.210 -23.192 26.154 1.00 7.77 52 ILE A O 1
ATOM 402 N N . ALA A 1 53 ? 135.787 -22.832 24.623 1.00 8.25 53 ALA A N 1
ATOM 403 C CA . ALA A 1 53 ? 136.850 -22.774 25.620 1.00 6.88 53 ALA A CA 1
ATOM 404 C C . ALA A 1 53 ? 136.664 -21.595 26.577 1.00 7.04 53 ALA A C 1
ATOM 405 O O . ALA A 1 53 ? 136.823 -21.745 27.786 1.00 6.64 53 ALA A O 1
ATOM 407 N N . ALA A 1 54 ? 136.325 -20.426 26.040 1.00 8.06 54 ALA A N 1
ATOM 408 C CA . ALA A 1 54 ? 136.128 -19.253 26.885 1.00 8.38 54 ALA A CA 1
ATOM 409 C C . ALA A 1 54 ? 134.981 -19.459 27.872 1.00 7.81 54 ALA A C 1
ATOM 410 O O . ALA A 1 54 ? 135.089 -19.111 29.049 1.00 8.26 54 ALA A O 1
ATOM 412 N N . MET A 1 55 ? 133.879 -20.027 27.395 1.00 6.25 55 MET A N 1
ATOM 413 C CA . MET A 1 55 ? 132.742 -20.251 28.273 1.00 6.15 55 MET A CA 1
ATOM 414 C C . MET A 1 55 ? 133.066 -21.301 29.333 1.00 6.14 55 MET A C 1
ATOM 415 O O . MET A 1 55 ? 132.607 -21.240 30.466 1.00 6.93 55 MET A O 1
ATOM 420 N N . ALA A 1 56 ? 133.883 -22.287 28.972 1.00 6.63 56 ALA A N 1
ATOM 421 C CA . ALA A 1 56 ? 134.292 -23.301 29.933 1.00 5.97 56 ALA A CA 1
ATOM 422 C C . ALA A 1 56 ? 135.076 -22.636 31.061 1.00 7.31 56 ALA A C 1
ATOM 423 O O . ALA A 1 56 ? 134.879 -22.966 32.231 1.00 7.57 56 ALA A O 1
ATOM 425 N N . ARG A 1 57 ? 135.958 -21.699 30.715 1.00 7.46 57 ARG A N 1
ATOM 426 C CA . ARG A 1 57 ? 136.740 -21.013 31.737 1.00 7.09 57 ARG A CA 1
ATOM 427 C C . ARG A 1 57 ? 135.846 -20.169 32.638 1.00 7.68 57 ARG A C 1
ATOM 428 O O . ARG A 1 57 ? 136.052 -20.120 33.849 1.00 9.45 57 ARG A O 1
ATOM 436 N N . ALA A 1 58 ? 134.847 -19.510 32.058 1.00 7.47 58 ALA A N 1
ATOM 437 C CA . ALA A 1 58 ? 133.948 -18.690 32.861 1.00 9.07 58 ALA A CA 1
ATOM 438 C C . ALA A 1 58 ? 133.170 -19.560 33.840 1.00 9.25 58 ALA A C 1
ATOM 439 O O . ALA A 1 58 ? 132.943 -19.174 34.987 1.00 10.24 58 ALA A O 1
ATOM 441 N N . MET A 1 59 ? 132.761 -20.741 33.386 1.00 9.10 59 MET A N 1
ATOM 442 C CA . MET A 1 59 ? 132.023 -21.673 34.221 1.00 9.89 59 MET A CA 1
ATOM 443 C C . MET A 1 59 ? 132.907 -22.211 35.341 1.00 10.30 59 MET A C 1
ATOM 444 O O . MET A 1 59 ? 132.498 -22.328 36.489 1.00 11.48 59 MET A O 1
ATOM 449 N N . ARG A 1 60 ? 134.139 -22.556 34.987 1.00 9.67 60 ARG A N 1
ATOM 450 C CA . ARG A 1 60 ? 135.086 -23.079 35.967 1.00 10.60 60 ARG A CA 1
ATOM 451 C C . ARG A 1 60 ? 135.353 -22.051 37.060 1.00 11.37 60 ARG A C 1
ATOM 452 O O . ARG A 1 60 ? 135.512 -22.404 38.230 1.00 13.13 60 ARG A O 1
ATOM 460 N N . GLU A 1 61 ? 135.405 -20.780 36.672 1.00 11.97 61 GLU A N 1
ATOM 461 C CA . GLU A 1 61 ? 135.678 -19.701 37.619 1.00 13.51 61 GLU A CA 1
ATOM 462 C C . GLU A 1 61 ? 134.564 -19.528 38.644 1.00 13.76 61 GLU A C 1
ATOM 463 O O . GLU A 1 61 ? 134.809 -19.085 39.769 1.00 14.62 61 GLU A O 1
ATOM 469 N N . ALA A 1 62 ? 133.345 -19.888 38.257 1.00 13.90 62 ALA A N 1
ATOM 470 C CA . ALA A 1 62 ? 132.183 -19.746 39.127 1.00 14.38 62 ALA A CA 1
ATOM 471 C C . ALA A 1 62 ? 131.936 -20.953 40.028 1.00 14.95 62 ALA A C 1
ATOM 472 O O . ALA A 1 62 ? 131.112 -20.894 40.939 1.00 15.89 62 ALA A O 1
ATOM 474 N N . ALA A 1 63 ? 132.650 -22.045 39.771 1.00 15.54 63 ALA A N 1
ATOM 475 C CA . ALA A 1 63 ? 132.493 -23.270 40.547 1.00 16.34 63 ALA A CA 1
ATOM 476 C C . ALA A 1 63 ? 133.106 -23.152 41.935 1.00 17.31 63 ALA A C 1
ATOM 477 O O . ALA A 1 63 ? 133.890 -22.244 42.201 1.00 17.92 63 ALA A O 1
ATOM 479 N N . ARG A 1 64 ? 132.734 -24.071 42.820 1.00 19.36 64 ARG A N 1
ATOM 480 C CA . ARG A 1 64 ? 133.297 -24.081 44.163 1.00 21.07 64 ARG A CA 1
ATOM 481 C C . ARG A 1 64 ? 134.740 -24.535 43.973 1.00 22.08 64 ARG A C 1
ATOM 482 O O . ARG A 1 64 ? 135.008 -25.473 43.219 1.00 20.53 64 ARG A O 1
ATOM 490 N N . PRO A 1 65 ? 135.691 -23.868 44.644 1.00 23.02 65 PRO A N 1
ATOM 491 C CA . PRO A 1 65 ? 137.113 -24.205 44.537 1.00 24.42 65 PRO A CA 1
ATOM 492 C C . PRO A 1 65 ? 137.495 -25.601 45.022 1.00 25.74 65 PRO A C 1
ATOM 493 O O . PRO A 1 65 ? 136.886 -26.148 45.940 1.00 25.09 65 PRO A O 1
ATOM 497 N N . LEU A 1 66 ? 138.511 -26.166 44.379 1.00 27.24 66 LEU A N 1
ATOM 498 C CA . LEU A 1 66 ? 139.019 -27.489 44.712 1.00 29.68 66 LEU A CA 1
ATOM 499 C C . LEU A 1 66 ? 140.403 -27.627 44.094 1.00 31.24 66 LEU A C 1
ATOM 500 O O . LEU A 1 66 ? 140.540 -27.752 42.875 1.00 32.04 66 LEU A O 1
ATOM 505 N N . ARG A 1 67 ? 141.430 -27.594 44.933 1.00 32.71 67 ARG A N 1
ATOM 506 C CA . ARG A 1 67 ? 142.793 -27.716 44.444 1.00 33.88 67 ARG A CA 1
ATOM 507 C C . ARG A 1 67 ? 143.355 -29.103 44.717 1.00 33.29 67 ARG A C 1
ATOM 508 O O . ARG A 1 67 ? 143.431 -29.542 45.864 1.00 32.60 67 ARG A O 1
ATOM 516 N N . VAL A 1 68 ? 143.731 -29.789 43.645 1.00 32.90 68 VAL A N 1
ATOM 517 C CA . VAL A 1 68 ? 144.309 -31.121 43.735 1.00 32.51 68 VAL A CA 1
ATOM 518 C C . VAL A 1 68 ? 145.760 -30.988 43.291 1.00 31.87 68 VAL A C 1
ATOM 519 O O . VAL A 1 68 ? 146.040 -30.530 42.184 1.00 32.11 68 VAL A O 1
ATOM 523 N N . HIS A 1 69 ? 146.682 -31.385 44.159 1.00 31.70 69 HIS A N 1
ATOM 524 C CA . HIS A 1 69 ? 148.103 -31.276 43.859 1.00 31.80 69 HIS A CA 1
ATOM 525 C C . HIS A 1 69 ? 148.617 -32.343 42.900 1.00 30.35 69 HIS A C 1
ATOM 526 O O . HIS A 1 69 ? 149.567 -32.109 42.154 1.00 30.79 69 HIS A O 1
ATOM 533 N N . ARG A 1 70 ? 147.982 -33.508 42.907 1.00 28.16 70 ARG A N 1
ATOM 534 C CA . ARG A 1 70 ? 148.410 -34.600 42.047 1.00 26.21 70 ARG A CA 1
ATOM 535 C C . ARG A 1 70 ? 148.189 -34.364 40.557 1.00 23.76 70 ARG A C 1
ATOM 536 O O . ARG A 1 70 ? 147.136 -33.887 40.132 1.00 22.75 70 ARG A O 1
ATOM 544 N N . ARG A 1 71 ? 149.212 -34.701 39.776 1.00 22.31 71 ARG A N 1
ATOM 545 C CA . ARG A 1 71 ? 149.196 -34.561 38.325 1.00 20.26 71 ARG A CA 1
ATOM 546 C C . ARG A 1 71 ? 150.073 -35.658 37.724 1.00 18.96 71 ARG A C 1
ATOM 547 O O . ARG A 1 71 ? 151.091 -36.037 38.309 1.00 19.17 71 ARG A O 1
ATOM 555 N N . PRO A 1 72 ? 149.681 -36.200 36.559 1.00 15.87 72 PRO A N 1
ATOM 556 C CA . PRO A 1 72 ? 148.473 -35.836 35.812 1.00 14.81 72 PRO A CA 1
ATOM 557 C C . PRO A 1 72 ? 147.197 -36.232 36.545 1.00 13.47 72 PRO A C 1
ATOM 558 O O . PRO A 1 72 ? 147.205 -37.115 37.402 1.00 13.23 72 PRO A O 1
ATOM 562 N N . LEU A 1 73 ? 146.104 -35.562 36.204 1.00 10.68 73 LEU A N 1
ATOM 563 C CA . LEU A 1 73 ? 144.806 -35.829 36.808 1.00 10.33 73 LEU A CA 1
ATOM 564 C C . LEU A 1 73 ? 143.852 -36.149 35.663 1.00 9.57 73 LEU A C 1
ATOM 565 O O . LEU A 1 73 ? 143.578 -35.302 34.813 1.00 10.52 73 LEU A O 1
ATOM 570 N N . LEU A 1 74 ? 143.348 -37.379 35.663 1.00 8.04 74 LEU A N 1
ATOM 571 C CA . LEU A 1 74 ? 142.485 -37.893 34.602 1.00 8.54 74 LEU A CA 1
ATOM 572 C C . LEU A 1 74 ? 140.983 -37.896 34.843 1.00 8.66 74 LEU A C 1
ATOM 573 O O . LEU A 1 74 ? 140.509 -38.131 35.952 1.00 9.01 74 LEU A O 1
ATOM 578 N N . ASP A 1 75 ? 140.239 -37.641 33.772 1.00 7.41 75 ASP A N 1
ATOM 579 C CA . ASP A 1 75 ? 138.786 -37.667 33.798 1.00 7.84 75 ASP A CA 1
ATOM 580 C C . ASP A 1 75 ? 138.355 -38.418 32.540 1.00 7.31 75 ASP A C 1
ATOM 581 O O . ASP A 1 75 ? 138.962 -38.265 31.482 1.00 8.60 75 ASP A O 1
ATOM 586 N N . ILE A 1 76 ? 137.345 -39.269 32.680 1.00 7.23 76 ILE A N 1
ATOM 587 C CA . ILE A 1 76 ? 136.788 -40.022 31.558 1.00 7.74 76 ILE A CA 1
ATOM 588 C C . ILE A 1 76 ? 135.337 -39.578 31.627 1.00 8.81 76 ILE A C 1
ATOM 589 O O . ILE A 1 76 ? 134.620 -39.905 32.572 1.00 8.15 76 ILE A O 1
ATOM 594 N N . VAL A 1 77 ? 134.907 -38.824 30.624 1.00 8.48 77 VAL A N 1
ATOM 595 C CA . VAL A 1 77 ? 133.571 -38.253 30.652 1.00 8.57 77 VAL A CA 1
ATOM 596 C C . VAL A 1 77 ? 133.000 -38.037 29.251 1.00 9.28 77 VAL A C 1
ATOM 597 O O . VAL A 1 77 ? 133.739 -38.025 28.274 1.00 9.88 77 VAL A O 1
ATOM 601 N N . GLY A 1 78 ? 131.682 -37.874 29.161 1.00 9.66 78 GLY A N 1
ATOM 602 C CA . GLY A 1 78 ? 131.052 -37.661 27.866 1.00 11.15 78 GLY A CA 1
ATOM 603 C C . GLY A 1 78 ? 130.079 -36.499 27.884 1.00 11.46 78 GLY A C 1
ATOM 604 O O . GLY A 1 78 ? 129.712 -36.013 28.954 1.00 13.49 78 GLY A O 1
ATOM 605 N N . THR A 1 79 ? 129.660 -36.059 26.700 1.00 9.77 79 THR A N 1
ATOM 606 C CA . THR A 1 79 ? 128.723 -34.945 26.573 1.00 10.47 79 THR A CA 1
ATOM 607 C C . THR A 1 79 ? 127.299 -35.380 26.870 1.00 13.07 79 THR A C 1
ATOM 608 O O . THR A 1 79 ? 126.428 -34.540 27.103 1.00 13.21 79 THR A O 1
ATOM 612 N N . GLY A 1 80 ? 127.074 -36.691 26.830 1.00 14.56 80 GLY A N 1
ATOM 613 C CA . GLY A 1 80 ? 125.768 -37.259 27.120 1.00 19.90 80 GLY A CA 1
ATOM 614 C C . GLY A 1 80 ? 124.682 -37.138 26.069 1.00 24.27 80 GLY A C 1
ATOM 615 O O . GLY A 1 80 ? 124.880 -36.544 25.011 1.00 24.67 80 GLY A O 1
ATOM 616 N N . GLY A 1 81 ? 123.535 -37.742 26.378 1.00 27.49 81 GLY A N 1
ATOM 617 C CA . GLY A 1 81 ? 122.367 -37.707 25.513 1.00 29.57 81 GLY A CA 1
ATOM 618 C C . GLY A 1 81 ? 122.425 -38.305 24.118 1.00 31.04 81 GLY A C 1
ATOM 619 O O . GLY A 1 81 ? 121.496 -38.096 23.338 1.00 31.79 81 GLY A O 1
ATOM 620 N N . ASP A 1 82 ? 123.477 -39.051 23.794 1.00 31.40 82 ASP A N 1
ATOM 621 C CA . ASP A 1 82 ? 123.599 -39.639 22.459 1.00 31.76 82 ASP A CA 1
ATOM 622 C C . ASP A 1 82 ? 122.361 -40.410 21.996 1.00 32.84 82 ASP A C 1
ATOM 623 O O . ASP A 1 82 ? 122.192 -40.662 20.802 1.00 33.13 82 ASP A O 1
ATOM 628 N N . GLY A 1 83 ? 121.506 -40.793 22.938 1.00 33.93 83 GLY A N 1
ATOM 629 C CA . GLY A 1 83 ? 120.302 -41.525 22.581 1.00 35.91 83 GLY A CA 1
ATOM 630 C C . GLY A 1 83 ? 120.466 -43.033 22.604 1.00 36.89 83 GLY A C 1
ATOM 631 O O . GLY A 1 83 ? 119.490 -43.767 22.770 1.00 38.00 83 GLY A O 1
ATOM 632 N N . LYS A 1 84 ? 121.698 -43.502 22.429 1.00 36.84 84 LYS A N 1
ATOM 633 C CA . LYS A 1 84 ? 121.979 -44.933 22.439 1.00 36.74 84 LYS A CA 1
ATOM 634 C C . LYS A 1 84 ? 121.561 -45.544 23.770 1.00 36.37 84 LYS A C 1
ATOM 635 O O . LYS A 1 84 ? 121.313 -46.747 23.863 1.00 36.39 84 LYS A O 1
ATOM 641 N N . GLY A 1 85 ? 121.488 -44.703 24.796 1.00 36.15 85 GLY A N 1
ATOM 642 C CA . GLY A 1 85 ? 121.093 -45.163 26.115 1.00 35.12 85 GLY A CA 1
ATOM 643 C C . GLY A 1 85 ? 121.924 -46.313 26.653 1.00 33.49 85 GLY A C 1
ATOM 644 O O . GLY A 1 85 ? 121.441 -47.101 27.464 1.00 34.25 85 GLY A O 1
ATOM 645 N N . LEU A 1 86 ? 123.172 -46.415 26.206 1.00 31.59 86 LEU A N 1
ATOM 646 C CA . LEU A 1 86 ? 124.055 -47.482 26.665 1.00 28.62 86 LEU A CA 1
ATOM 647 C C . LEU A 1 86 ? 124.460 -47.237 28.113 1.00 27.11 86 LEU A C 1
ATOM 648 O O . LEU A 1 86 ? 124.336 -46.122 28.620 1.00 27.77 86 LEU A O 1
ATOM 653 N N . MET A 1 87 ? 124.946 -48.281 28.777 1.00 25.01 87 MET A N 1
ATOM 654 C CA . MET A 1 87 ? 125.373 -48.156 30.163 1.00 23.30 87 MET A CA 1
ATOM 655 C C . MET A 1 87 ? 126.553 -47.192 30.242 1.00 22.08 87 MET A C 1
ATOM 656 O O . MET A 1 87 ? 127.462 -47.247 29.417 1.00 20.13 87 MET A O 1
ATOM 661 N N . ASN A 1 88 ? 126.528 -46.303 31.228 1.00 21.58 88 ASN A N 1
ATOM 662 C CA . ASN A 1 88 ? 127.609 -45.341 31.399 1.00 21.74 88 ASN A CA 1
ATOM 663 C C . ASN A 1 88 ? 128.804 -46.082 31.999 1.00 20.94 88 ASN A C 1
ATOM 664 O O . ASN A 1 88 ? 128.847 -46.335 33.200 1.00 23.46 88 ASN A O 1
ATOM 669 N N . LEU A 1 89 ? 129.766 -46.428 31.149 1.00 17.74 89 LEU A N 1
ATOM 670 C CA . LEU A 1 89 ? 130.958 -47.160 31.564 1.00 15.30 89 LEU A CA 1
ATOM 671 C C . LEU A 1 89 ? 132.124 -46.274 31.977 1.00 14.88 89 LEU A C 1
ATOM 672 O O . LEU A 1 89 ? 133.105 -46.759 32.544 1.00 15.04 89 LEU A O 1
ATOM 677 N N . SER A 1 90 ? 132.026 -44.982 31.691 1.00 14.36 90 SER A N 1
ATOM 678 C CA . SER A 1 90 ? 133.106 -44.056 32.019 1.00 12.98 90 SER A CA 1
ATOM 679 C C . SER A 1 90 ? 133.506 -44.116 33.486 1.00 12.73 90 SER A C 1
ATOM 680 O O . SER A 1 90 ? 134.687 -44.024 33.813 1.00 10.98 90 SER A O 1
ATOM 683 N N . THR A 1 91 ? 132.521 -44.267 34.364 1.00 12.97 91 THR A N 1
ATOM 684 C CA . THR A 1 91 ? 132.786 -44.345 35.796 1.00 13.92 91 THR A CA 1
ATOM 685 C C . THR A 1 91 ? 133.636 -45.563 36.141 1.00 12.84 91 THR A C 1
ATOM 686 O O . THR A 1 91 ? 134.587 -45.467 36.919 1.00 13.19 91 THR A O 1
ATOM 692 N N . LEU A 1 92 ? 133.287 -46.704 35.557 1.00 12.88 92 LEU A N 1
ATOM 693 C CA . LEU A 1 92 ? 134.014 -47.943 35.808 1.00 12.44 92 LEU A CA 1
ATOM 694 C C . LEU A 1 92 ? 135.433 -47.858 35.248 1.00 10.70 92 LEU A C 1
ATOM 695 O O . LEU A 1 92 ? 136.390 -48.319 35.877 1.00 10.40 92 LEU A O 1
ATOM 700 N N . ALA A 1 93 ? 135.570 -47.266 34.064 1.00 9.68 93 ALA A N 1
ATOM 701 C CA . ALA A 1 93 ? 136.884 -47.111 33.452 1.00 8.50 93 ALA A CA 1
ATOM 702 C C . ALA A 1 93 ? 137.759 -46.189 34.305 1.00 7.50 93 ALA A C 1
ATOM 703 O O . ALA A 1 93 ? 138.970 -46.401 34.422 1.00 8.53 93 ALA A O 1
ATOM 705 N N . ALA A 1 94 ? 137.144 -45.162 34.887 1.00 8.42 94 ALA A N 1
ATOM 706 C CA . ALA A 1 94 ? 137.860 -44.220 35.740 1.00 8.34 94 ALA A CA 1
ATOM 707 C C . ALA A 1 94 ? 138.394 -44.929 36.983 1.00 9.19 94 ALA A C 1
ATOM 708 O O . ALA A 1 94 ? 139.510 -44.665 37.417 1.00 9.15 94 ALA A O 1
ATOM 710 N N . LEU A 1 95 ? 137.593 -45.830 37.549 1.00 10.34 95 LEU A N 1
ATOM 711 C CA . LEU A 1 95 ? 138.013 -46.579 38.736 1.00 10.58 95 LEU A CA 1
ATOM 712 C C . LEU A 1 95 ? 139.166 -47.518 38.400 1.00 10.24 95 LEU A C 1
ATOM 713 O O . LEU A 1 95 ? 140.081 -47.692 39.201 1.00 9.72 95 LEU A O 1
ATOM 718 N N . VAL A 1 96 ? 139.127 -48.117 37.214 1.00 9.44 96 VAL A N 1
ATOM 719 C CA . VAL A 1 96 ? 140.201 -49.007 36.783 1.00 8.80 96 VAL A CA 1
ATOM 720 C C . VAL A 1 96 ? 141.505 -48.215 36.641 1.00 9.72 96 VAL A C 1
ATOM 721 O O . VAL A 1 96 ? 142.560 -48.645 37.104 1.00 9.67 96 VAL A O 1
ATOM 725 N N . ALA A 1 97 ? 141.433 -47.052 35.999 1.00 9.63 97 ALA A N 1
ATOM 726 C CA . ALA A 1 97 ? 142.615 -46.214 35.823 1.00 8.39 97 ALA A CA 1
ATOM 727 C C . ALA A 1 97 ? 143.191 -45.823 37.181 1.00 8.76 97 ALA A C 1
ATOM 728 O O . ALA A 1 97 ? 144.409 -45.820 37.372 1.00 8.33 97 ALA A O 1
ATOM 730 N N . ALA A 1 98 ? 142.315 -45.492 38.124 1.00 9.47 98 ALA A N 1
ATOM 731 C CA . ALA A 1 98 ? 142.761 -45.101 39.459 1.00 9.59 98 ALA A CA 1
ATOM 732 C C . ALA A 1 98 ? 143.403 -46.288 40.176 1.00 10.18 98 ALA A C 1
ATOM 733 O O . ALA A 1 98 ? 144.401 -46.128 40.881 1.00 10.34 98 ALA A O 1
ATOM 735 N N . ALA A 1 99 ? 142.830 -47.474 39.991 1.00 10.33 99 ALA A N 1
ATOM 736 C CA . ALA A 1 99 ? 143.371 -48.681 40.611 1.00 11.01 99 ALA A CA 1
ATOM 737 C C . ALA A 1 99 ? 144.738 -48.981 40.005 1.00 12.45 99 ALA A C 1
ATOM 738 O O . ALA A 1 99 ? 145.561 -49.677 40.611 1.00 13.26 99 ALA A O 1
ATOM 740 N N . GLY A 1 100 ? 144.971 -48.446 38.807 1.00 12.04 100 GLY A N 1
ATOM 741 C CA . GLY A 1 100 ? 146.232 -48.644 38.115 1.00 12.36 100 GLY A CA 1
ATOM 742 C C . GLY A 1 100 ? 147.284 -47.607 38.470 1.00 11.87 100 GLY A C 1
ATOM 743 O O . GLY A 1 100 ? 148.369 -47.594 37.887 1.00 13.57 100 GLY A O 1
ATOM 744 N N . GLY A 1 101 ? 146.962 -46.722 39.408 1.00 12.18 101 GLY A N 1
ATOM 745 C CA . GLY A 1 101 ? 147.927 -45.726 39.835 1.00 11.32 101 GLY A CA 1
ATOM 746 C C . GLY A 1 101 ? 147.803 -44.317 39.286 1.00 12.28 101 GLY A C 1
ATOM 747 O O . GLY A 1 101 ? 148.624 -43.460 39.609 1.00 13.63 101 GLY A O 1
ATOM 748 N N . VAL A 1 102 ? 146.799 -44.066 38.456 1.00 10.87 102 VAL A N 1
ATOM 749 C CA . VAL A 1 102 ? 146.615 -42.725 37.905 1.00 10.31 102 VAL A CA 1
ATOM 750 C C . VAL A 1 102 ? 145.651 -41.945 38.794 1.00 9.37 102 VAL A C 1
ATOM 751 O O . VAL A 1 102 ? 144.622 -42.475 39.201 1.00 10.64 102 VAL A O 1
ATOM 755 N N . ALA A 1 103 ? 145.989 -40.696 39.109 1.00 8.79 103 ALA A N 1
ATOM 756 C CA . ALA A 1 103 ? 145.104 -39.865 39.925 1.00 10.11 103 ALA A CA 1
ATOM 757 C C . ALA A 1 103 ? 143.891 -39.539 39.054 1.00 10.66 103 ALA A C 1
ATOM 758 O O . ALA A 1 103 ? 144.038 -39.021 37.946 1.00 10.70 103 ALA A O 1
ATOM 760 N N . VAL A 1 104 ? 142.701 -39.834 39.565 1.00 10.06 104 VAL A N 1
ATOM 761 C CA . VAL A 1 104 ? 141.464 -39.621 38.825 1.00 10.57 104 VAL A CA 1
ATOM 762 C C . VAL A 1 104 ? 140.443 -38.745 39.550 1.00 11.39 104 VAL A C 1
ATOM 763 O O . VAL A 1 104 ? 140.207 -38.898 40.749 1.00 12.24 104 VAL A O 1
ATOM 767 N N . ALA A 1 105 ? 139.844 -37.822 38.803 1.00 10.61 105 ALA A N 1
ATOM 768 C CA . ALA A 1 105 ? 138.808 -36.940 39.327 1.00 10.94 105 ALA A CA 1
ATOM 769 C C . ALA A 1 105 ? 137.731 -36.984 38.251 1.00 10.47 105 ALA A C 1
ATOM 770 O O . ALA A 1 105 ? 137.742 -36.177 37.315 1.00 10.22 105 ALA A O 1
ATOM 772 N N . LYS A 1 106 ? 136.821 -37.947 38.376 1.00 10.43 106 LYS A N 1
ATOM 773 C CA . LYS A 1 106 ? 135.761 -38.147 37.395 1.00 10.74 106 LYS A CA 1
ATOM 774 C C . LYS A 1 106 ? 134.573 -37.226 37.647 1.00 12.36 106 LYS A C 1
ATOM 775 O O . LYS A 1 106 ? 133.993 -37.214 38.731 1.00 13.73 106 LYS A O 1
ATOM 781 N N . HIS A 1 107 ? 134.232 -36.453 36.621 1.00 10.12 107 HIS A N 1
ATOM 782 C CA . HIS A 1 107 ? 133.139 -35.483 36.669 1.00 11.22 107 HIS A CA 1
ATOM 783 C C . HIS A 1 107 ? 131.829 -36.135 36.215 1.00 11.87 107 HIS A C 1
ATOM 784 O O . HIS A 1 107 ? 131.780 -36.761 35.156 1.00 11.79 107 HIS A O 1
ATOM 791 N N . GLY A 1 108 ? 130.766 -35.983 37.005 1.00 12.03 108 GLY A N 1
ATOM 792 C CA . GLY A 1 108 ? 129.496 -36.583 36.632 1.00 14.30 108 GLY A CA 1
ATOM 793 C C . GLY A 1 108 ? 128.274 -35.914 37.234 1.00 15.98 108 GLY A C 1
ATOM 794 O O . GLY A 1 108 ? 128.391 -34.980 38.019 1.00 16.23 108 GLY A O 1
ATOM 795 N N . ASN A 1 109 ? 127.098 -36.410 36.866 1.00 18.60 109 ASN A N 1
ATOM 796 C CA . ASN A 1 109 ? 125.838 -35.855 37.351 1.00 21.65 109 ASN A CA 1
ATOM 797 C C . ASN A 1 109 ? 124.766 -36.946 37.320 1.00 23.29 109 ASN A C 1
ATOM 798 O O . ASN A 1 109 ? 125.048 -38.098 36.986 1.00 21.37 109 ASN A O 1
ATOM 803 N N . ARG A 1 110 ? 123.538 -36.580 37.676 1.00 25.61 110 ARG A N 1
ATOM 804 C CA . ARG A 1 110 ? 122.412 -37.501 37.657 1.00 28.92 110 ARG A CA 1
ATOM 805 C C . ARG A 1 110 ? 121.796 -37.556 36.268 1.00 31.22 110 ARG A C 1
ATOM 806 O O . ARG A 1 110 ? 122.094 -36.759 35.389 1.00 31.59 110 ARG A O 1
ATOM 814 N N . ALA A 1 111 ? 120.941 -38.574 36.076 1.00 34.20 111 ALA A N 1
ATOM 815 C CA . ALA A 1 111 ? 120.198 -38.733 34.822 1.00 36.98 111 ALA A CA 1
ATOM 816 C C . ALA A 1 111 ? 118.674 -38.783 35.027 1.00 38.53 111 ALA A C 1
ATOM 817 O O . ALA A 1 111 ? 118.064 -39.832 35.194 1.00 39.63 111 ALA A O 1
ATOM 819 N N . ALA A 1 112 ? 118.063 -37.576 35.019 1.00 40.34 112 ALA A N 1
ATOM 820 C CA . ALA A 1 112 ? 116.623 -37.476 35.293 1.00 41.42 112 ALA A CA 1
ATOM 821 C C . ALA A 1 112 ? 115.853 -38.689 34.761 1.00 42.77 112 ALA A C 1
ATOM 822 O O . ALA A 1 112 ? 114.781 -39.037 35.238 1.00 43.32 112 ALA A O 1
ATOM 824 N N . SER A 1 113 ? 116.385 -39.261 33.676 1.00 42.72 113 SER A N 1
ATOM 825 C CA . SER A 1 113 ? 116.126 -40.662 33.383 1.00 43.61 113 SER A CA 1
ATOM 826 C C . SER A 1 113 ? 117.460 -41.384 33.223 1.00 43.50 113 SER A C 1
ATOM 827 O O . SER A 1 113 ? 118.529 -40.789 33.234 1.00 43.65 113 SER A O 1
ATOM 830 N N . SER A 1 114 ? 117.651 -42.732 33.302 1.00 43.38 114 SER A N 1
ATOM 831 C CA . SER A 1 114 ? 116.854 -43.539 34.216 1.00 42.80 114 SER A CA 1
ATOM 832 C C . SER A 1 114 ? 117.246 -43.238 35.653 1.00 41.70 114 SER A C 1
ATOM 833 O O . SER A 1 114 ? 117.461 -44.130 36.463 1.00 41.54 114 SER A O 1
ATOM 836 N N . ARG A 1 115 ? 117.547 -41.963 35.934 1.00 39.86 115 ARG A N 1
ATOM 837 C CA . ARG A 1 115 ? 118.598 -41.649 36.879 1.00 38.29 115 ARG A CA 1
ATOM 838 C C . ARG A 1 115 ? 119.631 -42.777 36.936 1.00 37.38 115 ARG A C 1
ATOM 839 O O . ARG A 1 115 ? 119.961 -43.333 37.971 1.00 38.04 115 ARG A O 1
ATOM 847 N N . ALA A 1 116 ? 120.052 -43.137 35.700 1.00 36.55 116 ALA A N 1
ATOM 848 C CA . ALA A 1 116 ? 121.214 -43.969 35.459 1.00 35.04 116 ALA A CA 1
ATOM 849 C C . ALA A 1 116 ? 122.414 -43.103 35.044 1.00 33.53 116 ALA A C 1
ATOM 850 O O . ALA A 1 116 ? 123.287 -43.494 34.266 1.00 34.53 116 ALA A O 1
ATOM 852 N N . GLY A 1 117 ? 122.389 -41.849 35.521 1.00 31.06 117 GLY A N 1
ATOM 853 C CA . GLY A 1 117 ? 123.574 -41.016 35.386 1.00 28.37 117 GLY A CA 1
ATOM 854 C C . GLY A 1 117 ? 124.717 -41.605 36.209 1.00 26.07 117 GLY A C 1
ATOM 855 O O . GLY A 1 117 ? 124.535 -42.502 37.024 1.00 25.01 117 GLY A O 1
ATOM 856 N N . SER A 1 118 ? 125.938 -41.108 35.945 1.00 23.21 118 SER A N 1
ATOM 857 C CA . SER A 1 118 ? 127.088 -41.629 36.675 1.00 22.23 118 SER A CA 1
ATOM 858 C C . SER A 1 118 ? 126.923 -41.439 38.184 1.00 21.70 118 SER A C 1
ATOM 859 O O . SER A 1 118 ? 127.305 -42.272 38.996 1.00 21.07 118 SER A O 1
ATOM 862 N N . ALA A 1 119 ? 126.365 -40.270 38.554 1.00 21.30 119 ALA A N 1
ATOM 863 C CA . ALA A 1 119 ? 126.126 -40.002 39.967 1.00 21.55 119 ALA A CA 1
ATOM 864 C C . ALA A 1 119 ? 125.095 -40.973 40.550 1.00 22.08 119 ALA A C 1
ATOM 865 O O . ALA A 1 119 ? 125.152 -41.372 41.705 1.00 21.81 119 ALA A O 1
ATOM 867 N N . ASP A 1 120 ? 124.102 -41.320 39.709 1.00 22.78 120 ASP A N 1
ATOM 868 C CA . ASP A 1 120 ? 123.088 -42.271 40.148 1.00 23.77 120 ASP A CA 1
ATOM 869 C C . ASP A 1 120 ? 123.704 -43.640 40.446 1.00 23.24 120 ASP A C 1
ATOM 870 O O . ASP A 1 120 ? 123.410 -44.293 41.439 1.00 23.68 120 ASP A O 1
ATOM 875 N N . LEU A 1 121 ? 124.561 -44.085 39.508 1.00 21.98 121 LEU A N 1
ATOM 876 C CA . LEU A 1 121 ? 125.190 -45.393 39.652 1.00 21.14 121 LEU A CA 1
ATOM 877 C C . LEU A 1 121 ? 126.059 -45.470 40.910 1.00 21.11 121 LEU A C 1
ATOM 878 O O . LEU A 1 121 ? 126.018 -46.430 41.666 1.00 21.37 121 LEU A O 1
ATOM 883 N N . LEU A 1 122 ? 126.892 -44.433 41.103 1.00 20.43 122 LEU A N 1
ATOM 884 C CA . LEU A 1 122 ? 127.801 -44.431 42.241 1.00 20.63 122 LEU A CA 1
ATOM 885 C C . LEU A 1 122 ? 127.050 -44.381 43.577 1.00 21.64 122 LEU A C 1
ATOM 886 O O . LEU A 1 122 ? 127.440 -44.990 44.564 1.00 21.02 122 LEU A O 1
ATOM 891 N N . GLU A 1 123 ? 125.962 -43.589 43.602 1.00 22.25 123 GLU A N 1
ATOM 892 C CA . GLU A 1 123 ? 125.164 -43.537 44.825 1.00 23.79 123 GLU A CA 1
ATOM 893 C C . GLU A 1 123 ? 124.586 -44.909 45.158 1.00 24.35 123 GLU A C 1
ATOM 894 O O . GLU A 1 123 ? 124.514 -45.330 46.309 1.00 25.04 123 GLU A O 1
ATOM 900 N N . ALA A 1 124 ? 124.127 -45.606 44.104 1.00 24.76 124 ALA A N 1
ATOM 901 C CA . ALA A 1 124 ? 123.583 -46.941 44.300 1.00 24.81 124 ALA A CA 1
ATOM 902 C C . ALA A 1 124 ? 124.657 -47.914 44.793 1.00 25.34 124 ALA A C 1
ATOM 903 O O . ALA A 1 124 ? 124.381 -49.001 45.283 1.00 25.73 124 ALA A O 1
ATOM 905 N N . LEU A 1 125 ? 125.927 -47.500 44.612 1.00 24.48 125 LEU A N 1
ATOM 906 C CA . LEU A 1 125 ? 127.030 -48.356 45.032 1.00 24.30 125 LEU A CA 1
ATOM 907 C C . LEU A 1 125 ? 127.601 -47.936 46.390 1.00 24.14 125 LEU A C 1
ATOM 908 O O . LEU A 1 125 ? 128.589 -48.472 46.875 1.00 25.07 125 LEU A O 1
ATOM 913 N N . GLY A 1 126 ? 126.975 -46.902 46.990 1.00 24.01 126 GLY A N 1
ATOM 914 C CA . GLY A 1 126 ? 127.337 -46.557 48.361 1.00 23.01 126 GLY A CA 1
ATOM 915 C C . GLY A 1 126 ? 127.922 -45.146 48.504 1.00 22.80 126 GLY A C 1
ATOM 916 O O . GLY A 1 126 ? 128.137 -44.646 49.600 1.00 22.89 126 GLY A O 1
ATOM 917 N N . VAL A 1 127 ? 128.222 -44.508 47.357 1.00 21.39 127 VAL A N 1
ATOM 918 C CA . VAL A 1 127 ? 128.818 -43.175 47.434 1.00 21.47 127 VAL A CA 1
ATOM 919 C C . VAL A 1 127 ? 127.835 -42.139 47.988 1.00 21.87 127 VAL A C 1
ATOM 920 O O . VAL A 1 127 ? 126.686 -42.050 47.574 1.00 22.10 127 VAL A O 1
ATOM 924 N N . ASP A 1 128 ? 128.303 -41.347 48.948 1.00 22.92 128 ASP A N 1
ATOM 925 C CA . ASP A 1 128 ? 127.487 -40.300 49.549 1.00 24.09 128 ASP A CA 1
ATOM 926 C C . ASP A 1 128 ? 127.698 -39.022 48.747 1.00 23.37 128 ASP A C 1
ATOM 927 O O . ASP A 1 128 ? 128.708 -38.338 48.902 1.00 22.49 128 ASP A O 1
ATOM 932 N N . LEU A 1 129 ? 126.734 -38.713 47.886 1.00 24.57 129 LEU A N 1
ATOM 933 C CA . LEU A 1 129 ? 126.808 -37.537 47.028 1.00 25.83 129 LEU A CA 1
ATOM 934 C C . LEU A 1 129 ? 126.795 -36.208 47.778 1.00 27.05 129 LEU A C 1
ATOM 935 O O . LEU A 1 129 ? 127.075 -35.161 47.194 1.00 26.73 129 LEU A O 1
ATOM 940 N N . GLU A 1 130 ? 126.485 -36.246 49.070 1.00 28.38 130 GLU A N 1
ATOM 941 C CA . GLU A 1 130 ? 126.450 -35.025 49.868 1.00 29.83 130 GLU A CA 1
ATOM 942 C C . GLU A 1 130 ? 127.813 -34.671 50.453 1.00 29.33 130 GLU A C 1
ATOM 943 O O . GLU A 1 130 ? 127.950 -33.679 51.167 1.00 29.96 130 GLU A O 1
ATOM 949 N N . ALA A 1 131 ? 128.823 -35.480 50.151 1.00 28.88 131 ALA A N 1
ATOM 950 C CA . ALA A 1 131 ? 130.165 -35.228 50.658 1.00 28.74 131 ALA A CA 1
ATOM 951 C C . ALA A 1 131 ? 130.652 -33.858 50.194 1.00 28.95 131 ALA A C 1
ATOM 952 O O . ALA A 1 131 ? 130.519 -33.507 49.021 1.00 28.57 131 ALA A O 1
ATOM 954 N N . PRO A 1 132 ? 131.216 -33.060 51.115 1.00 29.17 132 PRO A N 1
ATOM 955 C CA . PRO A 1 132 ? 131.717 -31.725 50.774 1.00 29.16 132 PRO A CA 1
ATOM 956 C C . PRO A 1 132 ? 132.956 -31.773 49.881 1.00 29.00 132 PRO A C 1
ATOM 957 O O . PRO A 1 132 ? 133.728 -32.731 49.924 1.00 28.38 132 PRO A O 1
ATOM 961 N N . PRO A 1 133 ? 133.158 -30.733 49.057 1.00 28.54 133 PRO A N 1
ATOM 962 C CA . PRO A 1 133 ? 134.303 -30.648 48.146 1.00 28.81 133 PRO A CA 1
ATOM 963 C C . PRO A 1 133 ? 135.651 -30.963 48.791 1.00 29.51 133 PRO A C 1
ATOM 964 O O . PRO A 1 133 ? 136.476 -31.663 48.204 1.00 29.45 133 PRO A O 1
ATOM 968 N N . GLU A 1 134 ? 135.874 -30.449 49.996 1.00 30.01 134 GLU A N 1
ATOM 969 C CA . GLU A 1 134 ? 137.135 -30.682 50.691 1.00 30.56 134 GLU A CA 1
ATOM 970 C C . GLU A 1 134 ? 137.388 -32.165 50.940 1.00 29.17 134 GLU A C 1
ATOM 971 O O . GLU A 1 134 ? 138.507 -32.647 50.766 1.00 28.65 134 GLU A O 1
ATOM 977 N N . ARG A 1 135 ? 136.349 -32.887 51.345 1.00 27.65 135 ARG A N 1
ATOM 978 C CA . ARG A 1 135 ? 136.483 -34.314 51.616 1.00 26.68 135 ARG A CA 1
ATOM 979 C C . ARG A 1 135 ? 136.795 -35.077 50.334 1.00 25.71 135 ARG A C 1
ATOM 980 O O . ARG A 1 135 ? 137.619 -35.991 50.331 1.00 25.32 135 ARG A O 1
ATOM 988 N N . VAL A 1 136 ? 136.132 -34.701 49.245 1.00 23.79 136 VAL A N 1
ATOM 989 C CA . VAL A 1 136 ? 136.364 -35.346 47.960 1.00 22.53 136 VAL A CA 1
ATOM 990 C C . VAL A 1 136 ? 137.808 -35.100 47.534 1.00 22.01 136 VAL A C 1
ATOM 991 O O . VAL A 1 136 ? 138.475 -35.998 47.021 1.00 22.13 136 VAL A O 1
ATOM 995 N N . GLY A 1 137 ? 138.288 -33.880 47.757 1.00 21.53 137 GLY A N 1
ATOM 996 C CA . GLY A 1 137 ? 139.655 -33.547 47.402 1.00 22.60 137 GLY A CA 1
ATOM 997 C C . GLY A 1 137 ? 140.643 -34.367 48.209 1.00 23.86 137 GLY A C 1
ATOM 998 O O . GLY A 1 137 ? 141.691 -34.773 47.702 1.00 23.15 137 GLY A O 1
ATOM 999 N N . GLU A 1 138 ? 140.311 -34.606 49.474 1.00 23.98 138 GLU A N 1
ATOM 1000 C CA . GLU A 1 138 ? 141.174 -35.392 50.349 1.00 24.80 138 GLU A CA 1
ATOM 1001 C C . GLU A 1 138 ? 141.226 -36.834 49.855 1.00 23.97 138 GLU A C 1
ATOM 1002 O O . GLU A 1 138 ? 142.255 -37.502 49.963 1.00 23.88 138 GLU A O 1
ATOM 1008 N N . ALA A 1 139 ? 140.110 -37.307 49.308 1.00 23.55 139 ALA A N 1
ATOM 1009 C CA . ALA A 1 139 ? 140.028 -38.667 48.790 1.00 22.96 139 ALA A CA 1
ATOM 1010 C C . ALA A 1 139 ? 140.947 -38.827 47.584 1.00 23.18 139 ALA A C 1
ATOM 1011 O O . ALA A 1 139 ? 141.653 -39.827 47.456 1.00 21.95 139 ALA A O 1
ATOM 1013 N N . ILE A 1 140 ? 140.937 -37.836 46.699 1.00 22.27 140 ILE A N 1
ATOM 1014 C CA . ILE A 1 140 ? 141.777 -37.878 45.509 1.00 23.27 140 ILE A CA 1
ATOM 1015 C C . ILE A 1 140 ? 143.251 -37.954 45.895 1.00 24.41 140 ILE A C 1
ATOM 1016 O O . ILE A 1 140 ? 144.015 -38.728 45.321 1.00 24.84 140 ILE A O 1
ATOM 1021 N N . GLU A 1 141 ? 143.640 -37.148 46.877 1.00 26.17 141 GLU A N 1
ATOM 1022 C CA . GLU A 1 141 ? 145.020 -37.116 47.343 1.00 27.44 141 GLU A CA 1
ATOM 1023 C C . GLU A 1 141 ? 145.434 -38.416 48.022 1.00 27.11 141 GLU A C 1
ATOM 1024 O O . GLU A 1 141 ? 146.505 -38.955 47.749 1.00 27.64 141 GLU A O 1
ATOM 1030 N N . GLU A 1 142 ? 144.573 -38.920 48.899 1.00 26.75 142 GLU A N 1
ATOM 1031 C CA . GLU A 1 142 ? 144.853 -40.140 49.651 1.00 26.81 142 GLU A CA 1
ATOM 1032 C C . GLU A 1 142 ? 144.592 -41.455 48.923 1.00 24.99 142 GLU A C 1
ATOM 1033 O O . GLU A 1 142 ? 145.400 -42.381 49.002 1.00 25.33 142 GLU A O 1
ATOM 1039 N N . LEU A 1 143 ? 143.466 -41.539 48.224 1.00 21.80 143 LEU A N 1
ATOM 1040 C CA . LEU A 1 143 ? 143.100 -42.764 47.522 1.00 19.71 143 LEU A CA 1
ATOM 1041 C C . LEU A 1 143 ? 143.402 -42.754 46.028 1.00 18.22 143 LEU A C 1
ATOM 1042 O O . LEU A 1 143 ? 143.472 -43.814 45.401 1.00 18.18 143 LEU A O 1
ATOM 1047 N N . GLY A 1 144 ? 143.572 -41.564 45.459 1.00 16.36 144 GLY A N 1
ATOM 1048 C CA . GLY A 1 144 ? 143.863 -41.464 44.039 1.00 15.73 144 GLY A CA 1
ATOM 1049 C C . GLY A 1 144 ? 142.617 -41.412 43.175 1.00 15.51 144 GLY A C 1
ATOM 1050 O O . GLY A 1 144 ? 142.706 -41.424 41.946 1.00 14.53 144 GLY A O 1
ATOM 1051 N N . PHE A 1 145 ? 141.452 -41.368 43.813 1.00 13.96 145 PHE A N 1
ATOM 1052 C CA . PHE A 1 145 ? 140.189 -41.307 43.092 1.00 13.73 145 PHE A CA 1
ATOM 1053 C C . PHE A 1 145 ? 139.187 -40.414 43.794 1.00 14.01 145 PHE A C 1
ATOM 1054 O O . PHE A 1 145 ? 139.148 -40.337 45.022 1.00 14.24 145 PHE A O 1
ATOM 1062 N N . GLY A 1 146 ? 138.366 -39.749 42.995 1.00 13.90 146 GLY A N 1
ATOM 1063 C CA . GLY A 1 146 ? 137.339 -38.885 43.532 1.00 14.06 146 GLY A CA 1
ATOM 1064 C C . GLY A 1 146 ? 136.295 -38.674 42.460 1.00 13.57 146 GLY A C 1
ATOM 1065 O O . GLY A 1 146 ? 136.630 -38.631 41.275 1.00 13.85 146 GLY A O 1
ATOM 1066 N N . PHE A 1 147 ? 135.032 -38.586 42.861 1.00 13.58 147 PHE A N 1
ATOM 1067 C CA . PHE A 1 147 ? 133.950 -38.346 41.917 1.00 14.25 147 PHE A CA 1
ATOM 1068 C C . PHE A 1 147 ? 133.425 -36.948 42.193 1.00 15.21 147 PHE A C 1
ATOM 1069 O O . PHE A 1 147 ? 132.986 -36.648 43.307 1.00 15.36 147 PHE A O 1
ATOM 1077 N N . LEU A 1 148 ? 133.480 -36.100 41.174 1.00 13.88 148 LEU A N 1
ATOM 1078 C CA . LEU A 1 148 ? 133.034 -34.717 41.278 1.00 14.40 148 LEU A CA 1
ATOM 1079 C C . LEU A 1 148 ? 131.578 -34.574 40.841 1.00 15.13 148 LEU A C 1
ATOM 1080 O O . LEU A 1 148 ? 131.275 -34.566 39.645 1.00 13.99 148 LEU A O 1
ATOM 1085 N N . PHE A 1 149 ? 130.679 -34.467 41.817 1.00 15.65 149 PHE A N 1
ATOM 1086 C CA . PHE A 1 149 ? 129.250 -34.329 41.554 1.00 17.08 149 PHE A CA 1
ATOM 1087 C C . PHE A 1 149 ? 128.967 -32.892 41.126 1.00 16.94 149 PHE A C 1
ATOM 1088 O O . PHE A 1 149 ? 129.150 -31.954 41.901 1.00 16.85 149 PHE A O 1
ATOM 1096 N N . ALA A 1 150 ? 128.530 -32.735 39.879 1.00 18.01 150 ALA A N 1
ATOM 1097 C CA . ALA A 1 150 ? 128.254 -31.420 39.306 1.00 18.81 150 ALA A CA 1
ATOM 1098 C C . ALA A 1 150 ? 127.400 -30.498 40.165 1.00 19.58 150 ALA A C 1
ATOM 1099 O O . ALA A 1 150 ? 127.691 -29.306 40.281 1.00 20.32 150 ALA A O 1
ATOM 1101 N N . ARG A 1 151 ? 126.347 -31.043 40.761 1.00 20.39 151 ARG A N 1
ATOM 1102 C CA . ARG A 1 151 ? 125.449 -30.244 41.585 1.00 22.01 151 ARG A CA 1
ATOM 1103 C C . ARG A 1 151 ? 126.130 -29.637 42.803 1.00 21.71 151 ARG A C 1
ATOM 1104 O O . ARG A 1 151 ? 125.746 -28.565 43.264 1.00 21.64 151 ARG A O 1
ATOM 1112 N N . VAL A 1 152 ? 127.147 -30.317 43.318 1.00 20.23 152 VAL A N 1
ATOM 1113 C CA . VAL A 1 152 ? 127.872 -29.827 44.484 1.00 19.05 152 VAL A CA 1
ATOM 1114 C C . VAL A 1 152 ? 128.902 -28.761 44.118 1.00 19.47 152 VAL A C 1
ATOM 1115 O O . VAL A 1 152 ? 129.064 -27.769 44.829 1.00 19.81 152 VAL A O 1
ATOM 1119 N N . PHE A 1 153 ? 129.591 -28.965 43.002 1.00 19.08 153 PHE A N 1
ATOM 1120 C CA . PHE A 1 153 ? 130.623 -28.037 42.560 1.00 18.53 153 PHE A CA 1
ATOM 1121 C C . PHE A 1 153 ? 130.144 -26.889 41.683 1.00 18.73 153 PHE A C 1
ATOM 1122 O O . PHE A 1 153 ? 130.827 -25.872 41.567 1.00 18.52 153 PHE A O 1
ATOM 1130 N N . HIS A 1 154 ? 128.980 -27.045 41.065 1.00 18.79 154 HIS A N 1
ATOM 1131 C CA . HIS A 1 154 ? 128.460 -25.997 40.192 1.00 20.39 154 HIS A CA 1
ATOM 1132 C C . HIS A 1 154 ? 127.115 -25.439 40.642 1.00 20.96 154 HIS A C 1
ATOM 1133 O O . HIS A 1 154 ? 126.122 -25.528 39.922 1.00 20.84 154 HIS A O 1
ATOM 1140 N N . PRO A 1 155 ? 127.069 -24.836 41.838 1.00 21.22 155 PRO A N 1
ATOM 1141 C CA . PRO A 1 155 ? 125.809 -24.275 42.332 1.00 21.72 155 PRO A CA 1
ATOM 1142 C C . PRO A 1 155 ? 125.249 -23.180 41.424 1.00 21.32 155 PRO A C 1
ATOM 1143 O O . PRO A 1 155 ? 124.050 -22.918 41.429 1.00 21.57 155 PRO A O 1
ATOM 1147 N N . ALA A 1 156 ? 126.121 -22.548 40.644 1.00 21.23 156 ALA A N 1
ATOM 1148 C CA . ALA A 1 156 ? 125.703 -21.480 39.741 1.00 21.99 156 ALA A CA 1
ATOM 1149 C C . ALA A 1 156 ? 124.832 -22.000 38.598 1.00 22.94 156 ALA A C 1
ATOM 1150 O O . ALA A 1 156 ? 124.125 -21.229 37.947 1.00 22.35 156 ALA A O 1
ATOM 1152 N N . MET A 1 157 ? 124.884 -23.304 38.345 1.00 23.79 157 MET A N 1
ATOM 1153 C CA . MET A 1 157 ? 124.075 -23.881 37.278 1.00 24.51 157 MET A CA 1
ATOM 1154 C C . MET A 1 157 ? 122.583 -23.787 37.590 1.00 25.65 157 MET A C 1
ATOM 1155 O O . MET A 1 157 ? 121.746 -24.142 36.762 1.00 25.12 157 MET A O 1
ATOM 1160 N N . ARG A 1 158 ? 122.251 -23.306 38.784 1.00 26.45 158 ARG A N 1
ATOM 1161 C CA . ARG A 1 158 ? 120.851 -23.162 39.173 1.00 27.72 158 ARG A CA 1
ATOM 1162 C C . ARG A 1 158 ? 120.215 -22.051 38.344 1.00 27.32 158 ARG A C 1
ATOM 1163 O O . ARG A 1 158 ? 118.993 -21.984 38.203 1.00 26.61 158 ARG A O 1
ATOM 1171 N N . HIS A 1 159 ? 121.059 -21.185 37.791 1.00 27.65 159 HIS A N 1
ATOM 1172 C CA . HIS A 1 159 ? 120.603 -20.068 36.971 1.00 28.61 159 HIS A CA 1
ATOM 1173 C C . HIS A 1 159 ? 120.255 -20.498 35.549 1.00 28.68 159 HIS A C 1
ATOM 1174 O O . HIS A 1 159 ? 119.651 -19.730 34.798 1.00 30.02 159 HIS A O 1
ATOM 1181 N N . VAL A 1 160 ? 120.633 -21.715 35.170 1.00 28.32 160 VAL A N 1
ATOM 1182 C CA . VAL A 1 160 ? 120.358 -22.185 33.815 1.00 28.71 160 VAL A CA 1
ATOM 1183 C C . VAL A 1 160 ? 119.726 -23.566 33.710 1.00 29.05 160 VAL A C 1
ATOM 1184 O O . VAL A 1 160 ? 118.981 -23.835 32.769 1.00 27.88 160 VAL A O 1
ATOM 1188 N N . ALA A 1 161 ? 120.029 -24.443 34.662 1.00 29.71 161 ALA A N 1
ATOM 1189 C CA . ALA A 1 161 ? 119.475 -25.795 34.647 1.00 29.97 161 ALA A CA 1
ATOM 1190 C C . ALA A 1 161 ? 117.991 -25.781 34.278 1.00 29.42 161 ALA A C 1
ATOM 1191 O O . ALA A 1 161 ? 117.545 -26.555 33.429 1.00 28.97 161 ALA A O 1
ATOM 1193 N N . PRO A 1 162 ? 117.206 -24.898 34.913 1.00 28.70 162 PRO A N 1
ATOM 1194 C CA . PRO A 1 162 ? 115.774 -24.820 34.616 1.00 27.21 162 PRO A CA 1
ATOM 1195 C C . PRO A 1 162 ? 115.490 -24.533 33.142 1.00 25.42 162 PRO A C 1
ATOM 1196 O O . PRO A 1 162 ? 114.613 -25.150 32.537 1.00 25.31 162 PRO A O 1
ATOM 1200 N N . VAL A 1 163 ? 116.239 -23.593 32.573 1.00 22.61 163 VAL A N 1
ATOM 1201 C CA . VAL A 1 163 ? 116.065 -23.215 31.176 1.00 19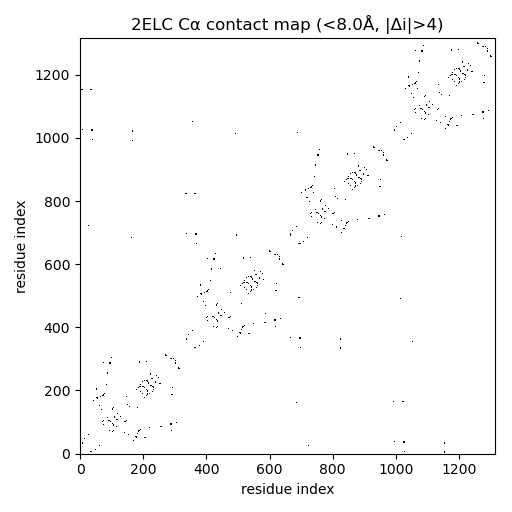.49 163 VAL A CA 1
ATOM 1202 C C . VAL A 1 163 ? 116.416 -24.369 30.241 1.00 17.88 163 VAL A C 1
ATOM 1203 O O . VAL A 1 163 ? 115.756 -24.575 29.221 1.00 15.23 163 VAL A O 1
ATOM 1207 N N . ARG A 1 164 ? 117.454 -25.120 30.593 1.00 16.51 164 ARG A N 1
ATOM 1208 C CA . ARG A 1 164 ? 117.886 -26.255 29.786 1.00 16.61 164 ARG A CA 1
ATOM 1209 C C . ARG A 1 164 ? 116.774 -27.294 29.695 1.00 16.16 164 ARG A C 1
ATOM 1210 O O . ARG A 1 164 ? 116.396 -27.724 28.606 1.00 15.53 164 ARG A O 1
ATOM 1218 N N . ALA A 1 165 ? 116.262 -27.699 30.852 1.00 17.19 165 ALA A N 1
ATOM 1219 C CA . ALA A 1 165 ? 115.203 -28.696 30.916 1.00 15.68 165 ALA A CA 1
ATOM 1220 C C . ALA A 1 165 ? 113.942 -28.207 30.216 1.00 14.98 165 ALA A C 1
ATOM 1221 O O . ALA A 1 165 ? 113.277 -28.963 29.508 1.00 14.63 165 ALA A O 1
ATOM 1223 N N . GLU A 1 166 ? 113.618 -26.935 30.416 1.00 15.22 166 GLU A N 1
ATOM 1224 C CA . GLU A 1 166 ? 112.434 -26.342 29.814 1.00 14.53 166 GLU A CA 1
ATOM 1225 C C . GLU A 1 166 ? 112.536 -26.299 28.283 1.00 12.71 166 GLU A C 1
ATOM 1226 O O . GLU A 1 166 ? 111.546 -26.533 27.594 1.00 14.19 166 GLU A O 1
ATOM 1232 N N . LEU A 1 167 ? 113.723 -26.009 27.750 1.00 11.84 167 LEU A N 1
ATOM 1233 C CA . LEU A 1 167 ? 113.908 -25.977 26.295 1.00 11.54 167 LEU A CA 1
ATOM 1234 C C . LEU A 1 167 ? 113.816 -27.391 25.727 1.00 13.11 167 LEU A C 1
ATOM 1235 O O . LEU A 1 167 ? 113.313 -27.596 24.622 1.00 14.22 167 LEU A O 1
ATOM 1240 N N . GLY A 1 168 ? 114.323 -28.361 26.483 1.00 13.68 168 GLY A N 1
ATOM 1241 C CA . GLY A 1 168 ? 114.258 -29.750 26.061 1.00 14.44 168 GLY A CA 1
ATOM 1242 C C . GLY A 1 168 ? 115.128 -30.178 24.893 1.00 14.08 168 GLY A C 1
ATOM 1243 O O . GLY A 1 168 ? 114.888 -31.234 24.304 1.00 16.14 168 GLY A O 1
ATOM 1244 N N . VAL A 1 169 ? 116.131 -29.375 24.549 1.00 12.79 169 VAL A N 1
ATOM 1245 C CA . VAL A 1 169 ? 117.030 -29.709 23.446 1.00 12.01 169 VAL A CA 1
ATOM 1246 C C . VAL A 1 169 ? 118.480 -29.552 23.890 1.00 10.73 169 VAL A C 1
ATOM 1247 O O . VAL A 1 169 ? 118.752 -28.955 24.934 1.00 12.25 169 VAL A O 1
ATOM 1251 N N . ARG A 1 170 ? 119.409 -30.093 23.111 1.00 11.24 170 ARG A N 1
ATOM 1252 C CA . ARG A 1 170 ? 120.822 -29.976 23.454 1.00 10.45 170 ARG A CA 1
ATOM 1253 C C . ARG A 1 170 ? 121.260 -28.528 23.278 1.00 10.53 170 ARG A C 1
ATOM 1254 O O . ARG A 1 170 ? 120.754 -27.816 22.407 1.00 11.80 170 ARG A O 1
ATOM 1262 N N . THR A 1 171 ? 122.193 -28.093 24.119 1.00 9.55 171 THR A N 1
ATOM 1263 C CA . THR A 1 171 ? 122.725 -26.735 24.045 1.00 9.12 171 THR A CA 1
ATOM 1264 C C . THR A 1 171 ? 124.222 -26.789 24.298 1.00 8.78 171 THR A C 1
ATOM 1265 O O . THR A 1 171 ? 124.798 -27.867 24.460 1.00 8.44 171 THR A O 1
ATOM 1269 N N . VAL A 1 172 ? 124.856 -25.626 24.343 1.00 7.56 172 VAL A N 1
ATOM 1270 C CA . VAL A 1 172 ? 126.293 -25.581 24.569 1.00 7.39 172 VAL A CA 1
ATOM 1271 C C . VAL A 1 172 ? 126.646 -26.210 25.912 1.00 8.27 172 VAL A C 1
ATOM 1272 O O . VAL A 1 172 ? 127.774 -26.660 26.110 1.00 7.90 172 VAL A O 1
ATOM 1276 N N . PHE A 1 173 ? 125.687 -26.263 26.835 1.00 7.71 173 PHE A N 1
ATOM 1277 C CA . PHE A 1 173 ? 125.976 -26.864 28.133 1.00 7.98 173 PHE A CA 1
ATOM 1278 C C . PHE A 1 173 ? 126.306 -28.355 28.026 1.00 8.74 173 PHE A C 1
ATOM 1279 O O . PHE A 1 173 ? 126.983 -28.900 28.896 1.00 9.06 173 PHE A O 1
ATOM 1287 N N . ASN A 1 174 ? 125.856 -29.021 26.963 1.00 9.69 174 ASN A N 1
ATOM 1288 C CA . ASN A 1 174 ? 126.208 -30.436 26.792 1.00 9.98 174 ASN A CA 1
ATOM 1289 C C . ASN A 1 174 ? 127.710 -30.528 26.540 1.00 10.47 174 ASN A C 1
ATOM 1290 O O . ASN A 1 174 ? 128.378 -31.461 26.991 1.00 10.44 174 ASN A O 1
ATOM 1295 N N . LEU A 1 175 ? 128.235 -29.556 25.799 1.00 8.87 175 LEU A N 1
ATOM 1296 C CA . LEU A 1 175 ? 129.653 -29.522 25.477 1.00 8.38 175 LEU A CA 1
ATOM 1297 C C . LEU A 1 175 ? 130.473 -29.058 26.677 1.00 9.13 175 LEU A C 1
ATOM 1298 O O . LEU A 1 175 ? 131.573 -29.554 26.917 1.00 9.33 175 LEU A O 1
ATOM 1303 N N . LEU A 1 176 ? 129.929 -28.109 27.432 1.00 7.73 176 LEU A N 1
ATOM 1304 C CA . LEU A 1 176 ? 130.645 -27.560 28.575 1.00 7.62 176 LEU A CA 1
ATOM 1305 C C . LEU A 1 176 ? 130.778 -28.496 29.769 1.00 7.38 176 LEU A C 1
ATOM 1306 O O . LEU A 1 176 ? 131.752 -28.401 30.511 1.00 7.80 176 LEU A O 1
ATOM 1311 N N . GLY A 1 177 ? 129.822 -29.398 29.952 1.00 8.38 177 GLY A N 1
ATOM 1312 C CA . GLY A 1 177 ? 129.899 -30.317 31.078 1.00 9.63 177 GLY A CA 1
ATOM 1313 C C . GLY A 1 177 ? 131.256 -30.996 31.198 1.00 9.13 177 GLY A C 1
ATOM 1314 O O . GLY A 1 177 ? 131.908 -30.920 32.243 1.00 10.27 177 GLY A O 1
ATOM 1315 N N . PRO A 1 178 ? 131.710 -31.679 30.140 1.00 8.69 178 PRO A N 1
ATOM 1316 C CA . PRO A 1 178 ? 133.006 -32.368 30.160 1.00 9.07 178 PRO A CA 1
ATOM 1317 C C . PRO A 1 178 ? 134.213 -31.441 30.272 1.00 8.58 178 PRO A C 1
ATOM 1318 O O . PRO A 1 178 ? 135.289 -31.863 30.699 1.00 8.34 178 PRO A O 1
ATOM 1322 N N . LEU A 1 179 ? 134.027 -30.182 29.886 1.00 7.09 179 LEU A N 1
ATOM 1323 C CA . LEU A 1 179 ? 135.096 -29.194 29.893 1.00 7.93 179 LEU A CA 1
ATOM 1324 C C . LEU A 1 179 ? 135.174 -28.355 31.160 1.00 8.27 179 LEU A C 1
ATOM 1325 O O . LEU A 1 179 ? 135.973 -27.419 31.231 1.00 9.83 179 LEU A O 1
ATOM 1330 N N . THR A 1 180 ? 134.366 -28.689 32.159 1.00 7.56 180 THR A N 1
ATOM 1331 C CA . THR A 1 180 ? 134.365 -27.918 33.396 1.00 8.75 180 THR A CA 1
ATOM 1332 C C . THR A 1 180 ? 134.678 -28.734 34.645 1.00 9.93 180 THR A C 1
ATOM 1333 O O . THR A 1 180 ? 134.112 -28.496 35.715 1.00 10.90 180 THR A O 1
ATOM 1337 N N . ASN A 1 181 ? 135.592 -29.691 34.504 1.00 9.32 181 ASN A N 1
ATOM 1338 C CA . ASN A 1 181 ? 136.017 -30.532 35.624 1.00 10.97 181 ASN A CA 1
ATOM 1339 C C . ASN A 1 181 ? 136.445 -29.592 36.751 1.00 10.55 181 ASN A C 1
ATOM 1340 O O . ASN A 1 181 ? 137.395 -28.829 36.607 1.00 11.41 181 ASN A O 1
ATOM 1345 N N . PRO A 1 182 ? 135.747 -29.644 37.895 1.00 12.93 182 PRO A N 1
ATOM 1346 C CA . PRO A 1 182 ? 136.088 -28.761 39.018 1.00 13.93 182 PRO A CA 1
ATOM 1347 C C . PRO A 1 182 ? 137.401 -29.014 39.757 1.00 14.21 182 PRO A C 1
ATOM 1348 O O . PRO A 1 182 ? 137.790 -28.219 40.613 1.00 14.87 182 PRO A O 1
ATOM 1352 N N . ALA A 1 183 ? 138.089 -30.102 39.427 1.00 14.48 183 ALA A N 1
ATOM 1353 C CA . ALA A 1 183 ? 139.368 -30.404 40.064 1.00 14.39 183 ALA A CA 1
ATOM 1354 C C . ALA A 1 183 ? 140.523 -29.976 39.159 1.00 14.63 183 ALA A C 1
ATOM 1355 O O . ALA A 1 183 ? 141.695 -30.088 39.526 1.00 15.96 183 ALA A O 1
ATOM 1357 N N . GLY A 1 184 ? 140.187 -29.481 37.972 1.00 11.74 184 GLY A N 1
ATOM 1358 C CA . GLY A 1 184 ? 141.214 -29.051 37.045 1.00 13.00 184 GLY A CA 1
ATOM 1359 C C . GLY A 1 184 ? 141.936 -30.210 36.379 1.00 11.17 184 GLY A C 1
ATOM 1360 O O . GLY A 1 184 ? 143.118 -30.098 36.040 1.00 12.66 184 GLY A O 1
ATOM 1361 N N . ALA A 1 185 ? 141.237 -31.326 36.195 1.00 11.70 185 ALA A N 1
ATOM 1362 C CA . ALA A 1 185 ? 141.843 -32.486 35.544 1.00 10.70 185 ALA A CA 1
ATOM 1363 C C . ALA A 1 185 ? 142.481 -32.013 34.236 1.00 10.12 185 ALA A C 1
ATOM 1364 O O . ALA A 1 185 ? 141.909 -31.179 33.526 1.00 9.76 185 ALA A O 1
ATOM 1366 N N . ASP A 1 186 ? 143.658 -32.538 33.913 1.00 9.60 186 ASP A N 1
ATOM 1367 C CA . ASP A 1 186 ? 144.345 -32.118 32.700 1.00 9.38 186 ASP A CA 1
ATOM 1368 C C . ASP A 1 186 ? 144.461 -33.194 31.623 1.00 8.98 186 ASP A C 1
ATOM 1369 O O . ASP A 1 186 ? 144.930 -32.917 30.521 1.00 10.56 186 ASP A O 1
ATOM 1374 N N . ALA A 1 187 ? 144.031 -34.411 31.939 1.00 7.92 187 ALA A N 1
ATOM 1375 C CA . ALA A 1 187 ? 144.077 -35.518 30.981 1.00 7.78 187 ALA A CA 1
ATOM 1376 C C . ALA A 1 187 ? 142.662 -36.056 30.804 1.00 7.10 187 ALA A C 1
ATOM 1377 O O . ALA A 1 187 ? 141.940 -36.252 31.784 1.00 7.15 187 ALA A O 1
ATOM 1379 N N . TYR A 1 188 ? 142.279 -36.328 29.556 1.00 6.85 188 TYR A N 1
ATOM 1380 C CA . TYR A 1 188 ? 140.918 -36.777 29.261 1.00 6.73 188 TYR A CA 1
ATOM 1381 C C . TYR A 1 188 ? 140.696 -37.848 28.211 1.00 6.78 188 TYR A C 1
ATOM 1382 O O . TYR A 1 188 ? 141.496 -38.041 27.305 1.00 7.19 188 TYR A O 1
ATOM 1391 N N . VAL A 1 189 ? 139.558 -38.517 28.365 1.00 8.04 189 VAL A N 1
ATOM 1392 C CA . VAL A 1 189 ? 139.020 -39.448 27.381 1.00 7.32 189 VAL A CA 1
ATOM 1393 C C . VAL A 1 189 ? 137.622 -38.826 27.385 1.00 7.85 189 VAL A C 1
ATOM 1394 O O . VAL A 1 189 ? 136.808 -39.080 28.280 1.00 8.31 189 VAL A O 1
ATOM 1398 N N . LEU A 1 190 ? 137.381 -37.957 26.410 1.00 6.76 190 LEU A N 1
ATOM 1399 C CA . LEU A 1 190 ? 136.133 -37.211 26.313 1.00 6.44 190 LEU A CA 1
ATOM 1400 C C . LEU A 1 190 ? 135.266 -37.684 25.156 1.00 5.80 190 LEU A C 1
ATOM 1401 O O . LEU A 1 190 ? 135.638 -37.549 23.992 1.00 6.67 190 LEU A O 1
ATOM 1406 N N . GLY A 1 191 ? 134.103 -38.231 25.482 1.00 6.65 191 GLY A N 1
ATOM 1407 C CA . GLY A 1 191 ? 133.209 -38.717 24.443 1.00 6.93 191 GLY A CA 1
ATOM 1408 C C . GLY A 1 191 ? 132.221 -37.674 23.960 1.00 7.67 191 GLY A C 1
ATOM 1409 O O . GLY A 1 191 ? 131.709 -36.883 24.758 1.00 8.67 191 GLY A O 1
ATOM 1410 N N . VAL A 1 192 ? 131.959 -37.658 22.652 1.00 7.64 192 VAL A N 1
ATOM 1411 C CA . VAL A 1 192 ? 131.016 -36.700 22.070 1.00 7.17 192 VAL A CA 1
ATOM 1412 C C . VAL A 1 192 ? 129.885 -37.441 21.360 1.00 8.97 192 VAL A C 1
ATOM 1413 O O . VAL A 1 192 ? 130.068 -38.569 20.902 1.00 8.84 192 VAL A O 1
ATOM 1417 N N . PHE A 1 193 ? 128.725 -36.800 21.254 1.00 10.00 193 PHE A N 1
ATOM 1418 C CA . PHE A 1 193 ? 127.556 -37.445 20.661 1.00 11.45 193 PHE A CA 1
ATOM 1419 C C . PHE A 1 193 ? 127.515 -37.595 19.146 1.00 11.65 193 PHE A C 1
ATOM 1420 O O . PHE A 1 193 ? 126.714 -38.377 18.630 1.00 10.67 193 PHE A O 1
ATOM 1428 N N . SER A 1 194 ? 128.364 -36.858 18.435 1.00 11.62 194 SER A N 1
ATOM 1429 C CA . SER A 1 194 ? 128.418 -36.953 16.977 1.00 13.62 194 SER A CA 1
ATOM 1430 C C . SER A 1 194 ? 129.857 -36.705 16.545 1.00 13.05 194 SER A C 1
ATOM 1431 O O . SER A 1 194 ? 130.585 -35.957 17.195 1.00 12.74 194 SER A O 1
ATOM 1434 N N . PRO A 1 195 ? 130.287 -37.323 15.434 1.00 11.73 195 PRO A N 1
ATOM 1435 C CA . PRO A 1 195 ? 131.663 -37.131 14.969 1.00 11.92 195 PRO A CA 1
ATOM 1436 C C . PRO A 1 195 ? 132.042 -35.697 14.602 1.00 10.66 195 PRO A C 1
ATOM 1437 O O . PRO A 1 195 ? 133.210 -35.327 14.684 1.00 10.20 195 PRO A O 1
ATOM 1441 N N . GLU A 1 196 ? 131.061 -34.892 14.203 1.00 11.98 196 GLU A N 1
ATOM 1442 C CA . GLU A 1 196 ? 131.331 -33.503 13.839 1.00 12.89 196 GLU A CA 1
ATOM 1443 C C . GLU A 1 196 ? 131.914 -32.717 15.014 1.00 11.36 196 GLU A C 1
ATOM 1444 O O . GLU A 1 196 ? 132.561 -31.689 14.819 1.00 10.92 196 GLU A O 1
ATOM 1450 N N . TRP A 1 197 ? 131.690 -33.204 16.232 1.00 9.34 197 TRP A N 1
ATOM 1451 C CA . TRP A 1 197 ? 132.196 -32.523 17.423 1.00 8.50 197 TRP A CA 1
ATOM 1452 C C . TRP A 1 197 ? 133.581 -32.962 17.887 1.00 8.72 197 TRP A C 1
ATOM 1453 O O . TRP A 1 197 ? 134.143 -32.374 18.806 1.00 9.06 197 TRP A O 1
ATOM 1464 N N . LEU A 1 198 ? 134.138 -33.984 17.248 1.00 6.88 198 LEU A N 1
ATOM 1465 C CA . LEU A 1 198 ? 135.456 -34.474 17.636 1.00 6.77 198 LEU A CA 1
ATOM 1466 C C . LEU A 1 198 ? 136.540 -33.403 17.545 1.00 7.43 198 LEU A C 1
ATOM 1467 O O . LEU A 1 198 ? 137.192 -33.085 18.538 1.00 7.49 198 LEU A O 1
ATOM 1472 N N . ALA A 1 199 ? 136.730 -32.845 16.355 1.00 8.78 199 ALA A N 1
ATOM 1473 C CA . ALA A 1 199 ? 137.757 -31.830 16.152 1.00 8.17 199 ALA A CA 1
ATOM 1474 C C . ALA A 1 199 ? 137.541 -30.571 16.991 1.00 7.91 199 ALA A C 1
ATOM 1475 O O . ALA A 1 199 ? 138.470 -30.097 17.636 1.00 7.73 199 ALA A O 1
ATOM 1477 N N . PRO A 1 200 ? 136.321 -30.011 16.985 1.00 8.26 200 PRO A N 1
ATOM 1478 C CA . PRO A 1 200 ? 136.069 -28.800 17.777 1.00 8.88 200 PRO A CA 1
ATOM 1479 C C . PRO A 1 200 ? 136.349 -29.005 19.266 1.00 8.14 200 PRO A C 1
ATOM 1480 O O . PRO A 1 200 ? 136.961 -28.153 19.914 1.00 8.01 200 PRO A O 1
ATOM 1484 N N . MET A 1 201 ? 135.906 -30.136 19.807 1.00 8.53 201 MET A N 1
ATOM 1485 C CA . MET A 1 201 ? 136.122 -30.412 21.222 1.00 7.48 201 MET A CA 1
ATOM 1486 C C . MET A 1 201 ? 137.582 -30.701 21.541 1.00 7.83 201 MET A C 1
ATOM 1487 O O . MET A 1 201 ? 138.056 -30.388 22.634 1.00 7.80 201 MET A O 1
ATOM 1492 N N . ALA A 1 202 ? 138.303 -31.298 20.598 1.00 7.98 202 ALA A N 1
ATOM 1493 C CA . ALA A 1 202 ? 139.716 -31.557 20.822 1.00 7.87 202 ALA A CA 1
ATOM 1494 C C . ALA A 1 202 ? 140.437 -30.212 20.857 1.00 8.30 202 ALA A C 1
ATOM 1495 O O . ALA A 1 202 ? 141.376 -30.018 21.630 1.00 8.54 202 ALA A O 1
ATOM 1497 N N . GLU A 1 203 ? 140.005 -29.277 20.013 1.00 8.56 203 GLU A N 1
ATOM 1498 C CA . GLU A 1 203 ? 140.638 -27.966 20.011 1.00 8.31 203 GLU A CA 1
ATOM 1499 C C . GLU A 1 203 ? 140.298 -27.243 21.309 1.00 8.16 203 GLU A C 1
ATOM 1500 O O . GLU A 1 203 ? 141.143 -26.550 21.876 1.00 8.79 203 GLU A O 1
ATOM 1506 N N . ALA A 1 204 ? 139.059 -27.396 21.773 1.00 8.00 204 ALA A N 1
ATOM 1507 C CA . ALA A 1 204 ? 138.649 -26.760 23.017 1.00 8.35 204 ALA A CA 1
ATOM 1508 C C . ALA A 1 204 ? 139.519 -27.293 24.155 1.00 9.04 204 ALA A C 1
ATOM 1509 O O . ALA A 1 204 ? 139.970 -26.529 25.004 1.00 9.26 204 ALA A O 1
ATOM 1511 N N . LEU A 1 205 ? 139.766 -28.602 24.167 1.00 8.31 205 LEU A N 1
ATOM 1512 C CA . LEU A 1 205 ? 140.600 -29.192 25.214 1.00 9.12 205 LEU A CA 1
ATOM 1513 C C . LEU A 1 205 ? 142.010 -28.630 25.155 1.00 8.90 205 LEU A C 1
ATOM 1514 O O . LEU A 1 205 ? 142.592 -28.270 26.181 1.00 9.42 205 LEU A O 1
ATOM 1519 N N . GLU A 1 206 ? 142.567 -28.556 23.952 1.00 9.51 206 GLU A N 1
ATOM 1520 C CA . GLU A 1 206 ? 143.913 -28.027 23.787 1.00 11.44 206 GLU A CA 1
ATOM 1521 C C . GLU A 1 206 ? 143.964 -26.575 24.258 1.00 10.98 206 GLU A C 1
ATOM 1522 O O . GLU A 1 206 ? 144.905 -26.169 24.943 1.00 11.96 206 GLU A O 1
ATOM 1528 N N . ARG A 1 207 ? 142.946 -25.799 23.900 1.00 10.10 207 ARG A N 1
ATOM 1529 C CA . ARG A 1 207 ? 142.882 -24.399 24.305 1.00 10.60 207 ARG A CA 1
ATOM 1530 C C . ARG A 1 207 ? 142.882 -24.271 25.827 1.00 11.28 207 ARG A C 1
ATOM 1531 O O . ARG A 1 207 ? 143.456 -23.326 26.376 1.00 13.75 207 ARG A O 1
ATOM 1539 N N . LEU A 1 208 ? 142.261 -25.234 26.503 1.00 9.44 208 LEU A N 1
ATOM 1540 C CA . LEU A 1 208 ? 142.178 -25.233 27.962 1.00 10.06 208 LEU A CA 1
ATOM 1541 C C . LEU A 1 208 ? 143.445 -25.768 28.620 1.00 9.91 208 LEU A C 1
ATOM 1542 O O . LEU A 1 208 ? 143.527 -25.847 29.847 1.00 13.02 208 LEU A O 1
ATOM 1547 N N . GLY A 1 209 ? 144.426 -26.135 27.802 1.00 11.42 209 GLY A N 1
ATOM 1548 C CA . GLY A 1 209 ? 145.679 -26.649 28.328 1.00 11.99 209 GLY A CA 1
ATOM 1549 C C . GLY A 1 209 ? 145.612 -28.106 28.737 1.00 12.00 209 GLY A C 1
ATOM 1550 O O . GLY A 1 209 ? 146.448 -28.580 29.509 1.00 14.48 209 GLY A O 1
ATOM 1551 N N . ALA A 1 210 ? 144.624 -28.823 28.212 1.00 10.67 210 ALA A N 1
ATOM 1552 C CA . ALA A 1 210 ? 144.447 -30.231 28.543 1.00 10.15 210 ALA A CA 1
ATOM 1553 C C . ALA A 1 210 ? 144.992 -31.130 27.444 1.00 10.72 210 ALA A C 1
ATOM 1554 O O . ALA A 1 210 ? 145.346 -30.666 26.360 1.00 11.08 210 ALA A O 1
ATOM 1556 N N . ARG A 1 211 ? 145.065 -32.422 27.741 1.00 10.86 211 ARG A N 1
ATOM 1557 C CA . ARG A 1 211 ? 145.565 -33.409 26.793 1.00 10.99 211 ARG A CA 1
ATOM 1558 C C . ARG A 1 211 ? 144.634 -34.608 26.809 1.00 10.20 211 ARG A C 1
ATOM 1559 O O . ARG A 1 211 ? 143.759 -34.713 27.668 1.00 10.10 211 ARG A O 1
ATOM 1567 N N . GLY A 1 212 ? 144.813 -35.507 25.852 1.00 8.53 212 GLY A N 1
ATOM 1568 C CA . GLY A 1 212 ? 143.986 -36.694 25.833 1.00 8.76 212 GLY A CA 1
ATOM 1569 C C . GLY A 1 212 ? 143.335 -37.006 24.511 1.00 7.92 212 GLY A C 1
ATOM 1570 O O . GLY A 1 212 ? 143.786 -36.565 23.452 1.00 9.65 212 GLY A O 1
ATOM 1571 N N . LEU A 1 213 ? 142.263 -37.783 24.588 1.00 7.12 213 LEU A N 1
ATOM 1572 C CA . LEU A 1 213 ? 141.526 -38.209 23.410 1.00 7.22 213 LEU A CA 1
ATOM 1573 C C . LEU A 1 213 ? 140.065 -37.815 23.448 1.00 7.14 213 LEU A C 1
ATOM 1574 O O . LEU A 1 213 ? 139.414 -37.919 24.487 1.00 8.36 213 LEU A O 1
ATOM 1579 N N . VAL A 1 214 ? 139.554 -37.368 22.305 1.00 7.41 214 VAL A N 1
ATOM 1580 C CA . VAL A 1 214 ? 138.141 -37.036 22.178 1.00 6.18 214 VAL A CA 1
ATOM 1581 C C . VAL A 1 214 ? 137.671 -38.211 21.326 1.00 6.82 214 VAL A C 1
ATOM 1582 O O . VAL A 1 214 ? 138.284 -38.525 20.299 1.00 6.92 214 VAL A O 1
ATOM 1586 N N . VAL A 1 215 ? 136.598 -38.862 21.758 1.00 6.70 215 VAL A N 1
ATOM 1587 C CA . VAL A 1 215 ? 136.117 -40.065 21.096 1.00 7.40 215 VAL A CA 1
ATOM 1588 C C . VAL A 1 215 ? 134.635 -40.113 20.756 1.00 7.69 215 VAL A C 1
ATOM 1589 O O . VAL A 1 215 ? 133.816 -39.421 21.354 1.00 7.02 215 VAL A O 1
ATOM 1593 N N . HIS A 1 216 ? 134.312 -40.957 19.781 1.00 7.84 216 HIS A N 1
ATOM 1594 C CA . HIS A 1 216 ? 132.940 -41.177 19.350 1.00 7.96 216 HIS A CA 1
ATOM 1595 C C . HIS A 1 216 ? 132.874 -42.609 18.834 1.00 8.37 216 HIS A C 1
ATOM 1596 O O . HIS A 1 216 ? 133.690 -43.012 18.004 1.00 8.88 216 HIS A O 1
ATOM 1603 N N . GLY A 1 217 ? 131.902 -43.372 19.321 1.00 9.31 217 GLY A N 1
ATOM 1604 C CA . GLY A 1 217 ? 131.792 -44.761 18.916 1.00 11.61 217 GLY A CA 1
ATOM 1605 C C . GLY A 1 217 ? 130.466 -45.187 18.320 1.00 11.96 217 GLY A C 1
ATOM 1606 O O . GLY A 1 217 ? 129.518 -45.495 19.043 1.00 12.13 217 GLY A O 1
ATOM 1607 N N . GLU A 1 218 ? 130.423 -45.209 16.993 1.00 14.12 218 GLU A N 1
ATOM 1608 C CA . GLU A 1 218 ? 129.250 -45.613 16.228 1.00 15.76 218 GLU A CA 1
ATOM 1609 C C . GLU A 1 218 ? 127.932 -45.074 16.780 1.00 15.40 218 GLU A C 1
ATOM 1610 O O . GLU A 1 218 ? 126.958 -45.810 16.944 1.00 15.89 218 GLU A O 1
ATOM 1616 N N . GLY A 1 219 ? 127.912 -43.776 17.062 1.00 13.70 219 GLY A N 1
ATOM 1617 C CA . GLY A 1 219 ? 126.709 -43.145 17.569 1.00 13.81 219 GLY A CA 1
ATOM 1618 C C . GLY A 1 219 ? 126.683 -42.851 19.055 1.00 13.43 219 GLY A C 1
ATOM 1619 O O . GLY A 1 219 ? 125.863 -42.057 19.513 1.00 14.86 219 GLY A O 1
ATOM 1620 N N . ALA A 1 220 ? 127.575 -43.482 19.812 1.00 11.86 220 ALA A N 1
ATOM 1621 C CA . ALA A 1 220 ? 127.620 -43.279 21.255 1.00 11.59 220 ALA A CA 1
ATOM 1622 C C . ALA A 1 220 ? 128.744 -42.335 21.670 1.00 10.43 220 ALA A C 1
ATOM 1623 O O . ALA A 1 220 ? 129.770 -42.239 20.992 1.00 10.27 220 ALA A O 1
ATOM 1625 N N . ASP A 1 221 ? 128.548 -41.647 22.793 1.00 10.88 221 ASP A N 1
ATOM 1626 C CA . ASP A 1 221 ? 129.556 -40.723 23.299 1.00 10.74 221 ASP A CA 1
ATOM 1627 C C . ASP A 1 221 ? 130.563 -41.445 24.199 1.00 11.14 221 ASP A C 1
ATOM 1628 O O . ASP A 1 221 ? 130.929 -40.966 25.268 1.00 11.76 221 ASP A O 1
ATOM 1633 N N . GLU A 1 222 ? 131.005 -42.611 23.742 1.00 11.22 222 GLU A N 1
ATOM 1634 C CA . GLU A 1 222 ? 131.984 -43.411 24.468 1.00 11.11 222 GLU A CA 1
ATOM 1635 C C . GLU A 1 222 ? 132.651 -44.353 23.481 1.00 9.75 222 GLU A C 1
ATOM 1636 O O . GLU A 1 222 ? 132.159 -44.550 22.371 1.00 10.66 222 GLU A O 1
ATOM 1642 N N . LEU A 1 223 ? 133.782 -44.921 23.881 1.00 9.37 223 LEU A N 1
ATOM 1643 C CA . LEU A 1 223 ? 134.475 -45.875 23.031 1.00 9.05 223 LEU A CA 1
ATOM 1644 C C . LEU A 1 223 ? 133.668 -47.167 23.054 1.00 10.35 223 LEU A C 1
ATOM 1645 O O . LEU A 1 223 ? 133.248 -47.623 24.117 1.00 11.20 223 LEU A O 1
ATOM 1650 N N . VAL A 1 224 ? 133.437 -47.741 21.880 1.00 9.71 224 VAL A N 1
ATOM 1651 C CA . VAL A 1 224 ? 132.677 -48.982 21.775 1.00 10.30 224 VAL A CA 1
ATOM 1652 C C . VAL A 1 224 ? 133.523 -50.045 21.087 1.00 10.30 224 VAL A C 1
ATOM 1653 O O . VAL A 1 224 ? 134.655 -49.788 20.684 1.00 10.14 224 VAL A O 1
ATOM 1657 N N . LEU A 1 225 ? 132.973 -51.245 20.957 1.00 11.12 225 LEU A N 1
ATOM 1658 C CA . LEU A 1 225 ? 133.703 -52.340 20.334 1.00 10.85 225 LEU A CA 1
ATOM 1659 C C . LEU A 1 225 ? 133.409 -52.404 18.842 1.00 12.09 225 LEU A C 1
ATOM 1660 O O . LEU A 1 225 ? 132.902 -53.400 18.326 1.00 12.68 225 LEU A O 1
ATOM 1665 N N . GLY A 1 226 ? 133.742 -51.312 18.163 1.00 11.46 226 GLY A N 1
ATOM 1666 C CA . GLY A 1 226 ? 133.536 -51.200 16.733 1.00 11.41 226 GLY A CA 1
ATOM 1667 C C . GLY A 1 226 ? 134.510 -50.163 16.213 1.00 11.69 226 GLY A C 1
ATOM 1668 O O . GLY A 1 226 ? 135.560 -49.949 16.821 1.00 11.49 226 GLY A O 1
ATOM 1669 N N . GLU A 1 227 ? 134.173 -49.509 15.104 1.00 11.46 227 GLU A N 1
ATOM 1670 C CA . GLU A 1 227 ? 135.063 -48.505 14.541 1.00 12.47 227 GLU A CA 1
ATOM 1671 C C . GLU A 1 227 ? 134.874 -47.150 15.209 1.00 12.11 227 GLU A C 1
ATOM 1672 O O . GLU A 1 227 ? 133.962 -46.394 14.875 1.00 13.67 227 GLU A O 1
ATOM 1678 N N . ASN A 1 228 ? 135.751 -46.852 16.159 1.00 9.40 228 ASN A N 1
ATOM 1679 C CA . ASN A 1 228 ? 135.702 -45.587 16.883 1.00 9.16 228 ASN A CA 1
ATOM 1680 C C . ASN A 1 228 ? 136.423 -44.496 16.113 1.00 8.42 228 ASN A C 1
ATOM 1681 O O . ASN A 1 228 ? 137.389 -44.764 15.398 1.00 9.73 228 ASN A O 1
ATOM 1686 N N . ARG A 1 229 ? 135.937 -43.267 16.260 1.00 8.57 229 ARG A N 1
ATOM 1687 C CA . ARG A 1 229 ? 136.550 -42.100 15.634 1.00 8.36 229 ARG A CA 1
ATOM 1688 C C . ARG A 1 229 ? 137.224 -41.378 16.797 1.00 8.63 229 ARG A C 1
ATOM 1689 O O . ARG A 1 229 ? 136.618 -41.199 17.854 1.00 8.83 229 ARG A O 1
ATOM 1697 N N . VAL A 1 230 ? 138.465 -40.962 16.597 1.00 7.99 230 VAL A N 1
ATOM 1698 C CA . VAL A 1 230 ? 139.224 -40.297 17.646 1.00 8.41 230 VAL A CA 1
ATOM 1699 C C . VAL A 1 230 ? 140.004 -39.086 17.151 1.00 9.27 230 VAL A C 1
ATOM 1700 O O . VAL A 1 230 ? 140.437 -39.047 16.004 1.00 9.22 230 VAL A O 1
ATOM 1704 N N . VAL A 1 231 ? 140.142 -38.083 18.012 1.00 9.16 231 VAL A N 1
ATOM 1705 C CA . VAL A 1 231 ? 140.992 -36.938 17.714 1.00 8.78 231 VAL A CA 1
ATOM 1706 C C . VAL A 1 231 ? 141.814 -36.796 18.986 1.00 8.73 231 VAL A C 1
ATOM 1707 O O . VAL A 1 231 ? 141.268 -36.557 20.070 1.00 9.73 231 VAL A O 1
ATOM 1711 N N . GLU A 1 232 ? 143.119 -36.990 18.850 1.00 8.88 232 GLU A N 1
ATOM 1712 C CA . GLU A 1 232 ? 144.032 -36.907 19.974 1.00 8.90 232 GLU A CA 1
ATOM 1713 C C . GLU A 1 232 ? 144.674 -35.538 20.022 1.00 11.32 232 GLU A C 1
ATOM 1714 O O . GLU A 1 232 ? 145.232 -35.082 19.031 1.00 12.37 232 GLU A O 1
ATOM 1720 N N . VAL A 1 233 ? 144.585 -34.881 21.173 1.00 11.22 233 VAL A N 1
ATOM 1721 C CA . VAL A 1 233 ? 145.190 -33.565 21.329 1.00 14.76 233 VAL A CA 1
ATOM 1722 C C . VAL A 1 233 ? 146.683 -33.676 21.043 1.00 15.72 233 VAL A C 1
ATOM 1723 O O . VAL A 1 233 ? 147.378 -34.499 21.641 1.00 15.52 233 VAL A O 1
ATOM 1727 N N . GLY A 1 234 ? 147.169 -32.865 20.107 1.00 18.98 234 GLY A N 1
ATOM 1728 C CA . GLY A 1 234 ? 148.581 -32.893 19.764 1.00 21.16 234 GLY A CA 1
ATOM 1729 C C . GLY A 1 234 ? 149.020 -34.038 18.865 1.00 22.93 234 GLY A C 1
ATOM 1730 O O . GLY A 1 234 ? 150.217 -34.253 18.672 1.00 24.24 234 GLY A O 1
ATOM 1731 N N . LYS A 1 235 ? 148.066 -34.774 18.302 1.00 22.36 235 LYS A N 1
ATOM 1732 C CA . LYS A 1 235 ? 148.404 -35.899 17.439 1.00 22.24 235 LYS A CA 1
ATOM 1733 C C . LYS A 1 235 ? 147.580 -35.884 16.150 1.00 21.08 235 LYS A C 1
ATOM 1734 O O . LYS A 1 235 ? 148.083 -36.114 15.058 1.00 24.21 235 LYS A O 1
ATOM 1740 N N . GLY A 1 236 ? 146.286 -35.621 16.280 1.00 17.70 236 GLY A N 1
ATOM 1741 C CA . GLY A 1 236 ? 145.431 -35.601 15.111 1.00 16.36 236 GLY A CA 1
ATOM 1742 C C . GLY A 1 236 ? 144.369 -36.681 15.157 1.00 13.11 236 GLY A C 1
ATOM 1743 O O . GLY A 1 236 ? 144.201 -37.373 16.163 1.00 11.67 236 GLY A O 1
ATOM 1744 N N . ALA A 1 237 ? 143.664 -36.840 14.045 1.00 11.73 237 ALA A N 1
ATOM 1745 C CA . ALA A 1 237 ? 142.588 -37.812 13.943 1.00 11.58 237 ALA A CA 1
ATOM 1746 C C . ALA A 1 237 ? 143.005 -39.196 13.466 1.00 10.86 237 ALA A C 1
ATOM 1747 O O . ALA A 1 237 ? 144.010 -39.370 12.772 1.00 12.20 237 ALA A O 1
ATOM 1749 N N . TYR A 1 238 ? 142.205 -40.181 13.853 1.00 10.19 238 TYR A N 1
ATOM 1750 C CA . TYR A 1 238 ? 142.421 -41.563 13.457 1.00 9.18 238 TYR A CA 1
ATOM 1751 C C . TYR A 1 238 ? 141.242 -42.411 13.889 1.00 10.14 238 TYR A C 1
ATOM 1752 O O . TYR A 1 238 ? 140.412 -41.982 14.696 1.00 9.93 238 TYR A O 1
ATOM 1761 N N . ALA A 1 239 ? 141.148 -43.602 13.314 1.00 10.63 239 ALA A N 1
ATOM 1762 C CA . ALA A 1 239 ? 140.086 -44.527 13.667 1.00 9.49 239 ALA A CA 1
ATOM 1763 C C . ALA A 1 239 ? 140.722 -45.514 14.631 1.00 10.20 239 ALA A C 1
ATOM 1764 O O . ALA A 1 239 ? 141.913 -45.800 14.537 1.00 11.00 239 ALA A O 1
ATOM 1766 N N . LEU A 1 240 ? 139.934 -46.023 15.567 1.00 9.22 240 LEU A N 1
ATOM 1767 C CA . LEU A 1 240 ? 140.445 -46.978 16.541 1.00 10.32 240 LEU A CA 1
ATOM 1768 C C . LEU A 1 240 ? 139.489 -48.153 16.647 1.00 9.81 240 LEU A C 1
ATOM 1769 O O . LEU A 1 240 ? 138.331 -47.984 17.021 1.00 10.07 240 LEU A O 1
ATOM 1774 N N . THR A 1 241 ? 139.982 -49.342 16.309 1.00 10.97 241 THR A N 1
ATOM 1775 C CA . THR A 1 241 ? 139.175 -50.559 16.356 1.00 12.07 241 THR A CA 1
ATOM 1776 C C . THR A 1 241 ? 139.631 -51.484 17.484 1.00 11.87 241 THR A C 1
ATOM 1777 O O . THR A 1 241 ? 140.766 -51.401 17.952 1.00 12.73 241 THR A O 1
ATOM 1781 N N . PRO A 1 242 ? 138.746 -52.391 17.930 1.00 12.83 242 PRO A N 1
ATOM 1782 C CA . PRO A 1 242 ? 139.093 -53.321 19.009 1.00 13.06 242 PRO A CA 1
ATOM 1783 C C . PRO A 1 242 ? 140.296 -54.201 18.678 1.00 13.27 242 PRO A C 1
ATOM 1784 O O . PRO A 1 242 ? 141.172 -54.409 19.517 1.00 12.08 242 PRO A O 1
ATOM 1788 N N . GLU A 1 243 ? 140.341 -54.713 17.451 1.00 15.22 243 GLU A N 1
ATOM 1789 C CA . GLU A 1 243 ? 141.439 -55.580 17.037 1.00 17.16 243 GLU A CA 1
ATOM 1790 C C . GLU A 1 243 ? 142.821 -54.937 17.152 1.00 17.09 243 GLU A C 1
ATOM 1791 O O . GLU A 1 243 ? 143.811 -55.632 17.368 1.00 17.05 243 GLU A O 1
ATOM 1797 N N . GLU A 1 244 ? 142.895 -53.617 17.016 1.00 15.72 244 GLU A N 1
ATOM 1798 C CA . GLU A 1 244 ? 144.175 -52.920 17.110 1.00 16.76 244 GLU A CA 1
ATOM 1799 C C . GLU A 1 244 ? 144.752 -52.947 18.519 1.00 15.87 244 GLU A C 1
ATOM 1800 O O . GLU A 1 244 ? 145.950 -52.724 18.708 1.00 18.04 244 GLU A O 1
ATOM 1806 N N . VAL A 1 245 ? 143.901 -53.195 19.508 1.00 14.46 245 VAL A N 1
ATOM 1807 C CA . VAL A 1 245 ? 144.362 -53.234 20.889 1.00 14.51 245 VAL A CA 1
ATOM 1808 C C . VAL A 1 245 ? 144.090 -54.569 21.569 1.00 14.54 245 VAL A C 1
ATOM 1809 O O . VAL A 1 245 ? 143.985 -54.643 22.790 1.00 15.22 245 VAL A O 1
ATOM 1813 N N . GLY A 1 246 ? 143.969 -55.620 20.762 1.00 15.07 246 GLY A N 1
ATOM 1814 C CA . GLY A 1 246 ? 143.754 -56.957 21.295 1.00 16.00 246 GLY A CA 1
ATOM 1815 C C . GLY A 1 246 ? 142.373 -57.325 21.803 1.00 16.54 246 GLY A C 1
ATOM 1816 O O . GLY A 1 246 ? 142.230 -58.294 22.554 1.00 17.92 246 GLY A O 1
ATOM 1817 N N . LEU A 1 247 ? 141.354 -56.574 21.401 1.00 15.82 247 LEU A N 1
ATOM 1818 C CA . LEU A 1 247 ? 139.991 -56.857 21.832 1.00 14.77 247 LEU A CA 1
ATOM 1819 C C . LEU A 1 247 ? 139.150 -57.300 20.642 1.00 16.11 247 LEU A C 1
ATOM 1820 O O . LEU A 1 247 ? 139.531 -57.091 19.492 1.00 16.19 247 LEU A O 1
ATOM 1825 N N . LYS A 1 248 ? 138.006 -57.912 20.924 1.00 16.39 248 LYS A N 1
ATOM 1826 C CA . LYS A 1 248 ? 137.079 -58.418 19.926 1.00 17.67 248 LYS A CA 1
ATOM 1827 C C . LYS A 1 248 ? 135.926 -57.443 19.716 1.00 17.33 248 LYS A C 1
ATOM 1828 O O . LYS A 1 248 ? 135.441 -56.805 20.641 1.00 17.16 248 LYS A O 1
ATOM 1834 N N . ARG A 1 249 ? 135.413 -57.341 18.496 1.00 16.32 249 ARG A N 1
ATOM 1835 C CA . ARG A 1 249 ? 134.262 -56.489 18.245 1.00 16.45 249 ARG A CA 1
ATOM 1836 C C . ARG A 1 249 ? 132.996 -57.134 18.789 1.00 16.87 249 ARG A C 1
ATOM 1837 O O . ARG A 1 249 ? 132.923 -58.355 18.949 1.00 17.19 249 ARG A O 1
ATOM 1845 N N . ALA A 1 250 ? 132.007 -56.298 19.081 1.00 16.17 250 ALA A N 1
ATOM 1846 C CA . ALA A 1 250 ? 130.722 -56.748 19.594 1.00 17.35 250 ALA A CA 1
ATOM 1847 C C . ALA A 1 250 ? 129.696 -55.676 19.253 1.00 17.91 250 ALA A C 1
ATOM 1848 O O . ALA A 1 250 ? 130.028 -54.494 19.176 1.00 18.59 250 ALA A O 1
ATOM 1850 N N . PRO A 1 251 ? 128.436 -56.074 19.030 1.00 19.16 251 PRO A N 1
ATOM 1851 C CA . PRO A 1 251 ? 127.396 -55.097 18.699 1.00 19.37 251 PRO A CA 1
ATOM 1852 C C . PRO A 1 251 ? 127.137 -54.137 19.856 1.00 18.88 251 PRO A C 1
ATOM 1853 O O . PRO A 1 251 ? 127.363 -54.481 21.017 1.00 17.83 251 PRO A O 1
ATOM 1857 N N . LEU A 1 252 ? 126.666 -52.934 19.537 1.00 19.50 252 LEU A N 1
ATOM 1858 C CA . LEU A 1 252 ? 126.332 -51.914 20.518 1.00 21.01 252 LEU A CA 1
ATOM 1859 C C . LEU A 1 252 ? 125.394 -52.468 21.588 1.00 21.14 252 LEU A C 1
ATOM 1860 O O . LEU A 1 252 ? 125.454 -52.101 22.754 1.00 20.36 252 LEU A O 1
ATOM 1865 N N . GLU A 1 253 ? 124.495 -53.334 21.135 1.00 20.84 253 GLU A N 1
ATOM 1866 C CA . GLU A 1 253 ? 123.481 -53.845 22.050 1.00 22.47 253 GLU A CA 1
ATOM 1867 C C . GLU A 1 253 ? 124.109 -54.621 23.210 1.00 21.05 253 GLU A C 1
ATOM 1868 O O . GLU A 1 253 ? 123.596 -54.652 24.321 1.00 20.84 253 GLU A O 1
ATOM 1874 N N . ALA A 1 254 ? 125.281 -55.213 23.007 1.00 19.72 254 ALA A N 1
ATOM 1875 C CA . ALA A 1 254 ? 125.974 -55.917 24.081 1.00 18.57 254 ALA A CA 1
ATOM 1876 C C . ALA A 1 254 ? 126.468 -54.957 25.159 1.00 18.22 254 ALA A C 1
ATOM 1877 O O . ALA A 1 254 ? 126.807 -55.380 26.264 1.00 18.31 254 ALA A O 1
ATOM 1879 N N . LEU A 1 255 ? 126.501 -53.666 24.838 1.00 17.85 255 LEU A N 1
ATOM 1880 C CA . LEU A 1 255 ? 126.967 -52.655 25.785 1.00 17.69 255 LEU A CA 1
ATOM 1881 C C . LEU A 1 255 ? 125.814 -51.903 26.437 1.00 18.98 255 LEU A C 1
ATOM 1882 O O . LEU A 1 255 ? 126.023 -50.965 27.211 1.00 16.60 255 LEU A O 1
ATOM 1887 N N . LYS A 1 256 ? 124.595 -52.318 26.115 1.00 20.82 256 LYS A N 1
ATOM 1888 C CA . LYS A 1 256 ? 123.410 -51.689 26.671 1.00 24.80 256 LYS A CA 1
ATOM 1889 C C . LYS A 1 256 ? 123.237 -52.203 28.091 1.00 25.79 256 LYS A C 1
ATOM 1890 O O . LYS A 1 256 ? 123.338 -53.402 28.343 1.00 27.53 256 LYS A O 1
ATOM 1896 N N . GLY A 1 257 ? 122.996 -51.297 29.026 1.00 27.25 257 GLY A N 1
ATOM 1897 C CA . GLY A 1 257 ? 122.808 -51.734 30.391 1.00 28.45 257 GLY A CA 1
ATOM 1898 C C . GLY A 1 257 ? 121.355 -52.111 30.567 1.00 29.00 257 GLY A C 1
ATOM 1899 O O . GLY A 1 257 ? 120.772 -52.817 29.742 1.00 29.90 257 GLY A O 1
ATOM 1900 N N . GLY A 1 258 ? 120.773 -51.630 31.654 1.00 28.71 258 GLY A N 1
ATOM 1901 C CA . GLY A 1 258 ? 119.378 -51.886 31.937 1.00 27.79 258 GLY A CA 1
ATOM 1902 C C . GLY A 1 258 ? 118.953 -50.742 32.823 1.00 27.02 258 GLY A C 1
ATOM 1903 O O . GLY A 1 258 ? 119.431 -49.621 32.654 1.00 27.40 258 GLY A O 1
ATOM 1904 N N . GLY A 1 259 ? 118.063 -51.010 33.767 1.00 26.31 259 GLY A N 1
ATOM 1905 C CA . GLY A 1 259 ? 117.638 -49.964 34.672 1.00 25.45 259 GLY A CA 1
ATOM 1906 C C . GLY A 1 259 ? 118.775 -49.645 35.626 1.00 24.35 259 GLY A C 1
ATOM 1907 O O . GLY A 1 259 ? 119.838 -50.269 35.556 1.00 24.18 259 GLY A O 1
ATOM 1908 N N . PRO A 1 260 ? 118.589 -48.676 36.531 1.00 23.63 260 PRO A N 1
ATOM 1909 C CA . PRO A 1 260 ? 119.617 -48.284 37.500 1.00 22.81 260 PRO A CA 1
ATOM 1910 C C . PRO A 1 260 ? 120.107 -49.435 38.385 1.00 22.32 260 PRO A C 1
ATOM 1911 O O . PRO A 1 260 ? 121.304 -49.565 38.644 1.00 21.89 260 PRO A O 1
ATOM 1915 N N . GLU A 1 261 ? 119.178 -50.269 38.842 1.00 20.57 261 GLU A N 1
ATOM 1916 C CA . GLU A 1 261 ? 119.518 -51.397 39.706 1.00 19.55 261 GLU A CA 1
ATOM 1917 C C . GLU A 1 261 ? 120.308 -52.471 38.962 1.00 17.08 261 GLU A C 1
ATOM 1918 O O . GLU A 1 261 ? 121.213 -53.093 39.525 1.00 16.12 261 GLU A O 1
ATOM 1924 N N . GLU A 1 262 ? 119.962 -52.693 37.699 1.00 15.96 262 GLU A N 1
ATOM 1925 C CA . GLU A 1 262 ? 120.664 -53.685 36.895 1.00 15.71 262 GLU A CA 1
ATOM 1926 C C . GLU A 1 262 ? 122.096 -53.222 36.655 1.00 14.47 262 GLU A C 1
ATOM 1927 O O . GLU A 1 262 ? 123.033 -54.008 36.737 1.00 13.43 262 GLU A O 1
ATOM 1933 N N . ASN A 1 263 ? 122.257 -51.939 36.355 1.00 15.44 263 ASN A N 1
ATOM 1934 C CA . ASN A 1 263 ? 123.583 -51.387 36.107 1.00 15.25 263 ASN A CA 1
ATOM 1935 C C . ASN A 1 263 ? 124.473 -51.465 37.333 1.00 15.41 263 ASN A C 1
ATOM 1936 O O . ASN A 1 263 ? 125.678 -51.671 37.215 1.00 15.67 263 ASN A O 1
ATOM 1941 N N . ALA A 1 264 ? 123.883 -51.297 38.512 1.00 15.02 264 ALA A N 1
ATOM 1942 C CA . ALA A 1 264 ? 124.648 -51.386 39.748 1.00 14.71 264 ALA A CA 1
ATOM 1943 C C . ALA A 1 264 ? 125.169 -52.817 39.875 1.00 14.74 264 ALA A C 1
ATOM 1944 O O . ALA A 1 264 ? 126.327 -53.041 40.223 1.00 16.05 264 ALA A O 1
ATOM 1946 N N . ALA A 1 265 ? 124.303 -53.784 39.580 1.00 14.07 265 ALA A N 1
ATOM 1947 C CA . ALA A 1 265 ? 124.680 -55.193 39.646 1.00 13.74 265 ALA A CA 1
ATOM 1948 C C . ALA A 1 265 ? 125.809 -55.489 38.668 1.00 14.17 265 ALA A C 1
ATOM 1949 O O . ALA A 1 265 ? 126.791 -56.140 39.019 1.00 14.51 265 ALA A O 1
ATOM 1951 N N . LEU A 1 266 ? 125.663 -55.011 37.436 1.00 13.28 266 LEU A N 1
ATOM 1952 C CA . LEU A 1 266 ? 126.676 -55.231 36.414 1.00 14.06 266 LEU A CA 1
ATOM 1953 C C . LEU A 1 266 ? 127.983 -54.535 36.780 1.00 14.30 266 LEU A C 1
ATOM 1954 O O . LEU A 1 266 ? 129.065 -55.078 36.558 1.00 14.07 266 LEU A O 1
ATOM 1959 N N . ALA A 1 267 ? 127.877 -53.336 37.343 1.00 14.49 267 ALA A N 1
ATOM 1960 C CA . ALA A 1 267 ? 129.056 -52.572 37.731 1.00 15.39 267 ALA A CA 1
ATOM 1961 C C . ALA A 1 267 ? 129.875 -53.345 38.758 1.00 17.55 267 ALA A C 1
ATOM 1962 O O . ALA A 1 267 ? 131.097 -53.427 38.648 1.00 16.53 267 ALA A O 1
ATOM 1964 N N . ARG A 1 268 ? 129.196 -53.912 39.752 1.00 18.19 268 ARG A N 1
ATOM 1965 C CA . ARG A 1 268 ? 129.864 -54.686 40.796 1.00 20.04 268 ARG A CA 1
ATOM 1966 C C . ARG A 1 268 ? 130.640 -55.848 40.195 1.00 19.85 268 ARG A C 1
ATOM 1967 O O . ARG A 1 268 ? 131.829 -56.020 40.461 1.00 21.06 268 ARG A O 1
ATOM 1975 N N . ARG A 1 269 ? 129.953 -56.647 39.386 1.00 19.54 269 ARG A N 1
ATOM 1976 C CA . ARG A 1 269 ? 130.556 -57.809 38.746 1.00 19.76 269 ARG A CA 1
ATOM 1977 C C . ARG A 1 269 ? 131.747 -57.442 37.870 1.00 19.50 269 ARG A C 1
ATOM 1978 O O . ARG A 1 269 ? 132.736 -58.172 37.816 1.00 21.34 269 ARG A O 1
ATOM 1986 N N . LEU A 1 270 ? 131.646 -56.316 37.175 1.00 17.74 270 LEU A N 1
ATOM 1987 C CA . LEU A 1 270 ? 132.734 -55.872 36.315 1.00 15.73 270 LEU A CA 1
ATOM 1988 C C . LEU A 1 270 ? 133.952 -55.475 37.139 1.00 15.10 270 LEU A C 1
ATOM 1989 O O . LEU A 1 270 ? 135.063 -55.930 36.876 1.00 15.52 270 LEU A O 1
ATOM 1994 N N . LEU A 1 271 ? 133.733 -54.637 38.146 1.00 15.26 271 LEU A N 1
ATOM 1995 C CA . LEU A 1 271 ? 134.817 -54.165 39.001 1.00 15.56 271 LEU A CA 1
ATOM 1996 C C . LEU A 1 271 ? 135.475 -55.289 39.794 1.00 17.39 271 LEU A C 1
ATOM 1997 O O . LEU A 1 271 ? 136.665 -55.222 40.102 1.00 17.06 271 LEU A O 1
ATOM 2002 N N . LYS A 1 272 ? 134.702 -56.320 40.119 1.00 18.60 272 LYS A N 1
ATOM 2003 C CA . LYS A 1 272 ? 135.230 -57.458 40.866 1.00 19.30 272 LYS A CA 1
ATOM 2004 C C . LYS A 1 272 ? 136.039 -58.375 39.955 1.00 19.28 272 LYS A C 1
ATOM 2005 O O . LYS A 1 272 ? 136.723 -59.290 40.425 1.00 19.45 272 LYS A O 1
ATOM 2011 N N . GLY A 1 273 ? 135.958 -58.128 38.651 1.00 19.22 273 GLY A N 1
ATOM 2012 C CA . GLY A 1 273 ? 136.675 -58.950 37.695 1.00 20.09 273 GLY A CA 1
ATOM 2013 C C . GLY A 1 273 ? 135.929 -60.242 37.423 1.00 22.15 273 GLY A C 1
ATOM 2014 O O . GLY A 1 273 ? 136.521 -61.237 37.007 1.00 21.62 273 GLY A O 1
ATOM 2015 N N . GLU A 1 274 ? 134.619 -60.220 37.654 1.00 23.88 274 GLU A N 1
ATOM 2016 C CA . GLU A 1 274 ? 133.780 -61.395 37.447 1.00 26.65 274 GLU A CA 1
ATOM 2017 C C . GLU A 1 274 ? 133.153 -61.426 36.051 1.00 26.66 274 GLU A C 1
ATOM 2018 O O . GLU A 1 274 ? 133.133 -62.472 35.404 1.00 26.74 274 GLU A O 1
ATOM 2024 N N . GLU A 1 275 ? 132.642 -60.286 35.590 1.00 26.84 275 GLU A N 1
ATOM 2025 C CA . GLU A 1 275 ? 132.040 -60.195 34.257 1.00 27.77 275 GLU A CA 1
ATOM 2026 C C . GLU A 1 275 ? 133.172 -60.193 33.231 1.00 27.00 275 GLU A C 1
ATOM 2027 O O . GLU A 1 275 ? 134.099 -59.388 33.330 1.00 26.36 275 GLU A O 1
ATOM 2033 N N . LYS A 1 276 ? 133.091 -61.078 32.240 1.00 26.12 276 LYS A N 1
ATOM 2034 C CA . LYS A 1 276 ? 134.148 -61.196 31.236 1.00 25.85 276 LYS A CA 1
ATOM 2035 C C . LYS A 1 276 ? 133.757 -60.966 29.776 1.00 24.54 276 LYS A C 1
ATOM 2036 O O . LYS A 1 276 ? 134.584 -61.147 28.884 1.00 25.78 276 LYS A O 1
ATOM 2042 N N . GLY A 1 277 ? 132.515 -60.573 29.525 1.00 23.45 277 GLY A N 1
ATOM 2043 C CA . GLY A 1 277 ? 132.087 -60.357 28.153 1.00 21.09 277 GLY A CA 1
ATOM 2044 C C . GLY A 1 277 ? 132.407 -58.992 27.568 1.00 19.74 277 GLY A C 1
ATOM 2045 O O . GLY A 1 277 ? 133.329 -58.311 28.018 1.00 18.26 277 GLY A O 1
ATOM 2046 N N . PRO A 1 278 ? 131.656 -58.569 26.540 1.00 17.43 278 PRO A N 1
ATOM 2047 C CA . PRO A 1 278 ? 131.854 -57.273 25.884 1.00 16.15 278 PRO A CA 1
ATOM 2048 C C . PRO A 1 278 ? 131.928 -56.082 26.845 1.00 15.83 278 PRO A C 1
ATOM 2049 O O . PRO A 1 278 ? 132.725 -55.164 26.638 1.00 15.27 278 PRO A O 1
ATOM 2053 N N . LEU A 1 279 ? 131.102 -56.084 27.889 1.00 14.94 279 LEU A N 1
ATOM 2054 C CA . LEU A 1 279 ? 131.122 -54.982 28.850 1.00 13.74 279 LEU A CA 1
ATOM 2055 C C . LEU A 1 279 ? 132.507 -54.836 29.462 1.00 13.54 279 LEU A C 1
ATOM 2056 O O . LEU A 1 279 ? 132.995 -53.722 29.650 1.00 12.30 279 LEU A O 1
ATOM 2061 N N . ALA A 1 280 ? 133.145 -55.962 29.764 1.00 12.71 280 ALA A N 1
ATOM 2062 C CA . ALA A 1 280 ? 134.483 -55.938 30.346 1.00 12.50 280 ALA A CA 1
ATOM 2063 C C . ALA A 1 280 ? 135.483 -55.388 29.335 1.00 11.91 280 ALA A C 1
ATOM 2064 O O . ALA A 1 280 ? 136.369 -54.609 29.686 1.00 12.82 280 ALA A O 1
ATOM 2066 N N . ASP A 1 281 ? 135.335 -55.790 28.077 1.00 11.57 281 ASP A N 1
ATOM 2067 C CA . ASP A 1 281 ? 136.231 -55.318 27.029 1.00 11.72 281 ASP A CA 1
ATOM 2068 C C . ASP A 1 281 ? 136.072 -53.816 26.821 1.00 11.36 281 ASP A C 1
ATOM 2069 O O . ASP A 1 281 ? 137.058 -53.099 26.635 1.00 11.41 281 ASP A O 1
ATOM 2074 N N . ALA A 1 282 ? 134.829 -53.343 26.857 1.00 11.60 282 ALA A N 1
ATOM 2075 C CA . ALA A 1 282 ? 134.545 -51.920 26.668 1.00 10.21 282 ALA A CA 1
ATOM 2076 C C . ALA A 1 282 ? 135.120 -51.088 27.810 1.00 10.39 282 ALA A C 1
ATOM 2077 O O . ALA A 1 282 ? 135.605 -49.974 27.596 1.00 9.93 282 ALA A O 1
ATOM 2079 N N . VAL A 1 283 ? 135.055 -51.615 29.029 1.00 10.14 283 VAL A N 1
ATOM 2080 C CA . VAL A 1 283 ? 135.609 -50.899 30.166 1.00 10.36 283 VAL A CA 1
ATOM 2081 C C . VAL A 1 283 ? 137.127 -50.840 30.005 1.00 10.14 283 VAL A C 1
ATOM 2082 O O . VAL A 1 283 ? 137.740 -49.805 30.252 1.00 9.42 283 VAL A O 1
ATOM 2086 N N . ALA A 1 284 ? 137.729 -51.949 29.582 1.00 9.51 284 ALA A N 1
ATOM 2087 C CA . ALA A 1 284 ? 139.175 -52.002 29.386 1.00 9.54 284 ALA A CA 1
ATOM 2088 C C . ALA A 1 284 ? 139.615 -51.046 28.282 1.00 9.47 284 ALA A C 1
ATOM 2089 O O . ALA A 1 284 ? 140.668 -50.419 28.375 1.00 10.42 284 ALA A O 1
ATOM 2091 N N . LEU A 1 285 ? 138.804 -50.935 27.235 1.00 9.08 285 LEU A N 1
ATOM 2092 C CA . LEU A 1 285 ? 139.127 -50.042 26.128 1.00 8.38 285 LEU A CA 1
ATOM 2093 C C . LEU A 1 285 ? 139.183 -48.590 26.602 1.00 7.57 285 LEU A C 1
ATOM 2094 O O . LEU A 1 285 ? 140.152 -47.880 26.328 1.00 7.75 285 LEU A O 1
ATOM 2099 N N . ALA A 1 286 ? 138.154 -48.155 27.326 1.00 7.86 286 ALA A N 1
ATOM 2100 C CA . ALA A 1 286 ? 138.112 -46.784 27.827 1.00 7.58 286 ALA A CA 1
ATOM 2101 C C . ALA A 1 286 ? 139.190 -46.528 28.880 1.00 7.71 286 ALA A C 1
ATOM 2102 O O . ALA A 1 286 ? 139.847 -45.483 28.867 1.00 8.46 286 ALA A O 1
ATOM 2104 N N . ALA A 1 287 ? 139.382 -47.478 29.790 1.00 7.58 287 ALA A N 1
ATOM 2105 C CA . ALA A 1 287 ? 140.398 -47.315 30.822 1.00 7.77 287 ALA A CA 1
ATOM 2106 C C . ALA A 1 287 ? 141.787 -47.282 30.184 1.00 7.45 287 ALA A C 1
ATOM 2107 O O . ALA A 1 287 ? 142.665 -46.534 30.625 1.00 8.17 287 ALA A O 1
ATOM 2109 N N . GLY A 1 288 ? 141.976 -48.092 29.142 1.00 7.30 288 GLY A N 1
ATOM 2110 C CA . GLY A 1 288 ? 143.250 -48.136 28.445 1.00 6.62 288 GLY A CA 1
ATOM 2111 C C . GLY A 1 288 ? 143.516 -46.810 27.759 1.00 6.85 288 GLY A C 1
ATOM 2112 O O . GLY A 1 288 ? 144.650 -46.338 27.720 1.00 7.84 288 GLY A O 1
ATOM 2113 N N . ALA A 1 289 ? 142.464 -46.211 27.208 1.00 7.33 289 ALA A N 1
ATOM 2114 C CA . ALA A 1 289 ? 142.594 -44.912 26.560 1.00 6.92 289 ALA A CA 1
ATOM 2115 C C . ALA A 1 289 ? 142.962 -43.891 27.640 1.00 7.39 289 ALA A C 1
ATOM 2116 O O . ALA A 1 289 ? 143.722 -42.952 27.389 1.00 8.04 289 ALA A O 1
ATOM 2118 N N . GLY A 1 290 ? 142.424 -44.089 28.841 1.00 6.94 290 GLY A N 1
ATOM 2119 C CA . GLY A 1 290 ? 142.724 -43.196 29.950 1.00 6.46 290 GLY A CA 1
ATOM 2120 C C . GLY A 1 290 ? 144.178 -43.301 30.381 1.00 7.42 290 GLY A C 1
ATOM 2121 O O . GLY A 1 290 ? 144.839 -42.289 30.618 1.00 7.41 290 GLY A O 1
ATOM 2122 N N . PHE A 1 291 ? 144.685 -44.527 30.501 1.00 7.58 291 PHE A N 1
ATOM 2123 C CA . PHE A 1 291 ? 146.082 -44.718 30.883 1.00 7.43 291 PHE A CA 1
ATOM 2124 C C . PHE A 1 291 ? 146.987 -44.023 29.871 1.00 7.13 291 PHE A C 1
ATOM 2125 O O . PHE A 1 291 ? 147.958 -43.366 30.237 1.00 7.83 291 PHE A O 1
ATOM 2133 N N . TYR A 1 292 ? 146.672 -44.187 28.592 1.00 7.10 292 TYR A N 1
ATOM 2134 C CA . TYR A 1 292 ? 147.463 -43.569 27.542 1.00 8.27 292 TYR A CA 1
ATOM 2135 C C . TYR A 1 292 ? 147.343 -42.042 27.574 1.00 8.17 292 TYR A C 1
ATOM 2136 O O . TYR A 1 292 ? 148.339 -41.330 27.454 1.00 8.58 292 TYR A O 1
ATOM 2145 N N . ALA A 1 293 ? 146.124 -41.543 27.746 1.00 8.26 293 ALA A N 1
ATOM 2146 C CA . ALA A 1 293 ? 145.895 -40.100 27.782 1.00 8.44 293 ALA A CA 1
ATOM 2147 C C . ALA A 1 293 ? 146.650 -39.430 28.925 1.00 9.29 293 ALA A C 1
ATOM 2148 O O . ALA A 1 293 ? 147.149 -38.310 28.779 1.00 10.47 293 ALA A O 1
ATOM 2150 N N . ALA A 1 294 ? 146.730 -40.122 30.058 1.00 8.46 294 ALA A N 1
ATOM 2151 C CA . ALA A 1 294 ? 147.410 -39.608 31.244 1.00 9.32 294 ALA A CA 1
ATOM 2152 C C . ALA A 1 294 ? 148.924 -39.817 31.211 1.00 10.60 294 ALA A C 1
ATOM 2153 O O . ALA A 1 294 ? 149.634 -39.363 32.110 1.00 14.01 294 ALA A O 1
ATOM 2155 N N . GLY A 1 295 ? 149.414 -40.506 30.185 1.00 9.34 295 GLY A N 1
ATOM 2156 C CA . GLY A 1 295 ? 150.842 -40.752 30.065 1.00 10.36 295 GLY A CA 1
ATOM 2157 C C . GLY A 1 295 ? 151.343 -41.914 30.903 1.00 10.42 295 GLY A C 1
ATOM 2158 O O . GLY A 1 295 ? 152.553 -42.098 31.053 1.00 11.03 295 GLY A O 1
ATOM 2159 N N . LYS A 1 296 ? 150.421 -42.704 31.444 1.00 10.33 296 LYS A N 1
ATOM 2160 C CA . LYS A 1 296 ? 150.791 -43.851 32.271 1.00 9.46 296 LYS A CA 1
ATOM 2161 C C . LYS A 1 296 ? 151.380 -44.970 31.413 1.00 10.24 296 LYS A C 1
ATOM 2162 O O . LYS A 1 296 ? 152.336 -45.637 31.819 1.00 10.19 296 LYS A O 1
ATOM 2168 N N . THR A 1 297 ? 150.804 -45.181 30.232 1.00 8.88 297 THR A N 1
ATOM 2169 C CA . THR A 1 297 ? 151.295 -46.198 29.306 1.00 9.74 297 THR A CA 1
ATOM 2170 C C . THR A 1 297 ? 151.746 -45.490 28.029 1.00 10.07 297 THR A C 1
ATOM 2171 O O . THR A 1 297 ? 151.205 -44.448 27.668 1.00 10.85 297 THR A O 1
ATOM 2175 N N . PRO A 1 298 ? 152.733 -46.056 27.318 1.00 9.72 298 PRO A N 1
ATOM 2176 C CA . PRO A 1 298 ? 153.245 -45.446 26.086 1.00 10.00 298 PRO A CA 1
ATOM 2177 C C . PRO A 1 298 ? 152.357 -45.552 24.858 1.00 10.42 298 PRO A C 1
ATOM 2178 O O . PRO A 1 298 ? 152.592 -44.875 23.852 1.00 10.88 298 PRO A O 1
ATOM 2182 N N . SER A 1 299 ? 151.342 -46.403 24.936 1.00 9.31 299 SER A N 1
ATOM 2183 C CA . SER A 1 299 ? 150.449 -46.613 23.810 1.00 8.93 299 SER A CA 1
ATOM 2184 C C . SER A 1 299 ? 149.067 -47.025 24.266 1.00 9.13 299 SER A C 1
ATOM 2185 O O . SER A 1 299 ? 148.857 -47.364 25.432 1.00 8.12 299 SER A O 1
ATOM 2188 N N . LEU A 1 300 ? 148.125 -47.014 23.330 1.00 10.30 300 LEU A N 1
ATOM 2189 C CA . LEU A 1 300 ? 146.768 -47.432 23.635 1.00 9.90 300 LEU A CA 1
ATOM 2190 C C . LEU A 1 300 ? 146.770 -48.941 23.870 1.00 10.06 300 LEU A C 1
ATOM 2191 O O . LEU A 1 300 ? 146.070 -49.438 24.748 1.00 9.62 300 LEU A O 1
ATOM 2196 N N . LYS A 1 301 ? 147.572 -49.666 23.093 1.00 10.55 301 LYS A N 1
ATOM 2197 C CA . LYS A 1 301 ? 147.649 -51.117 23.238 1.00 11.30 301 LYS A CA 1
ATOM 2198 C C . LYS A 1 301 ? 148.087 -51.528 24.646 1.00 10.50 301 LYS A C 1
ATOM 2199 O O . LYS A 1 301 ? 147.468 -52.396 25.262 1.00 9.90 301 LYS A O 1
ATOM 2205 N N . GLU A 1 302 ? 149.157 -50.920 25.153 1.00 10.18 302 GLU A N 1
ATOM 2206 C CA . GLU A 1 302 ? 149.627 -51.255 26.497 1.00 8.54 302 GLU A CA 1
ATOM 2207 C C . GLU A 1 302 ? 148.661 -50.722 27.552 1.00 8.52 302 GLU A C 1
ATOM 2208 O O . GLU A 1 302 ? 148.526 -51.293 28.631 1.00 8.50 302 GLU A O 1
ATOM 2214 N N . GLY A 1 303 ? 147.976 -49.625 27.242 1.00 7.65 303 GLY A N 1
ATOM 2215 C CA . GLY A 1 303 ? 147.007 -49.102 28.187 1.00 7.17 303 GLY A CA 1
ATOM 2216 C C . GLY A 1 303 ? 145.867 -50.100 28.346 1.00 7.31 303 GLY A C 1
ATOM 2217 O O . GLY A 1 303 ? 145.398 -50.362 29.455 1.00 7.37 303 GLY A O 1
ATOM 2218 N N . VAL A 1 304 ? 145.418 -50.668 27.232 1.00 8.16 304 VAL A N 1
ATOM 2219 C CA . VAL A 1 304 ? 144.335 -51.646 27.280 1.00 8.00 304 VAL A CA 1
ATOM 2220 C C . VAL A 1 304 ? 144.820 -52.910 27.993 1.00 8.92 304 VAL A C 1
ATOM 2221 O O . VAL A 1 304 ? 144.080 -53.518 28.766 1.00 9.06 304 VAL A O 1
ATOM 2225 N N . ALA A 1 305 ? 146.070 -53.295 27.748 1.00 9.28 305 ALA A N 1
ATOM 2226 C CA . ALA A 1 305 ? 146.618 -54.486 28.392 1.00 9.19 305 ALA A CA 1
ATOM 2227 C C . ALA A 1 305 ? 146.627 -54.303 29.905 1.00 9.29 305 ALA A C 1
ATOM 2228 O O . ALA A 1 305 ? 146.234 -55.200 30.652 1.00 9.80 305 ALA A O 1
ATOM 2230 N N . LEU A 1 306 ? 147.083 -53.138 30.355 1.00 8.34 306 LEU A N 1
ATOM 2231 C CA . LEU A 1 306 ? 147.132 -52.839 31.780 1.00 8.05 306 LEU A CA 1
ATOM 2232 C C . LEU A 1 306 ? 145.717 -52.813 32.346 1.00 9.15 306 LEU A C 1
ATOM 2233 O O . LEU A 1 306 ? 145.461 -53.322 33.438 1.00 8.81 306 LEU A O 1
ATOM 2238 N N . ALA A 1 307 ? 144.793 -52.222 31.594 1.00 8.74 307 ALA A N 1
ATOM 2239 C CA . ALA A 1 307 ? 143.407 -52.134 32.032 1.00 9.51 307 ALA A CA 1
ATOM 2240 C C . ALA A 1 307 ? 142.756 -53.503 32.201 1.00 8.77 307 ALA A C 1
ATOM 2241 O O . ALA A 1 307 ? 142.032 -53.728 33.170 1.00 9.59 307 ALA A O 1
ATOM 2243 N N . ARG A 1 308 ? 143.007 -54.411 31.260 1.00 9.51 308 ARG A N 1
ATOM 2244 C CA . ARG A 1 308 ? 142.426 -55.751 31.332 1.00 10.09 308 ARG A CA 1
ATOM 2245 C C . ARG A 1 308 ? 142.943 -56.475 32.570 1.00 9.70 308 ARG A C 1
ATOM 2246 O O . ARG A 1 308 ? 142.200 -57.185 33.245 1.00 10.65 308 ARG A O 1
ATOM 2254 N N . GLU A 1 309 ? 144.220 -56.280 32.870 1.00 10.15 309 GLU A N 1
ATOM 2255 C CA . GLU A 1 309 ? 144.843 -56.905 34.029 1.00 9.22 309 GLU A CA 1
ATOM 2256 C C . GLU A 1 309 ? 144.268 -56.334 35.326 1.00 10.55 309 GLU A C 1
ATOM 2257 O O . GLU A 1 309 ? 143.884 -57.078 36.233 1.00 10.83 309 GLU A O 1
ATOM 2263 N N . VAL A 1 310 ? 144.206 -55.009 35.413 1.00 10.12 310 VAL A N 1
ATOM 2264 C CA . VAL A 1 310 ? 143.671 -54.354 36.599 1.00 10.02 310 VAL A CA 1
ATOM 2265 C C . VAL A 1 310 ? 142.214 -54.748 36.819 1.00 11.10 310 VAL A C 1
ATOM 2266 O O . VAL A 1 310 ? 141.805 -55.062 37.937 1.00 11.71 310 VAL A O 1
ATOM 2270 N N . LEU A 1 311 ? 141.425 -54.739 35.752 1.00 11.25 311 LEU A N 1
ATOM 2271 C CA . LEU A 1 311 ? 140.022 -55.106 35.872 1.00 12.22 311 LEU A CA 1
ATOM 2272 C C . LEU A 1 311 ? 139.874 -56.530 36.415 1.00 13.86 311 LEU A C 1
ATOM 2273 O O . LEU A 1 311 ? 139.114 -56.769 37.349 1.00 13.75 311 LEU A O 1
ATOM 2278 N N . ALA A 1 312 ? 140.621 -57.467 35.836 1.00 13.52 312 ALA A N 1
ATOM 2279 C CA . ALA A 1 312 ? 140.562 -58.867 36.248 1.00 13.58 312 ALA A CA 1
ATOM 2280 C C . ALA A 1 312 ? 140.999 -59.100 37.694 1.00 14.53 312 ALA A C 1
ATOM 2281 O O . ALA A 1 312 ? 140.544 -60.045 38.344 1.00 16.53 312 ALA A O 1
ATOM 2283 N N . SER A 1 313 ? 141.876 -58.238 38.195 1.00 13.10 313 SER A N 1
ATOM 2284 C CA . SER A 1 313 ? 142.384 -58.363 39.558 1.00 13.25 313 SER A CA 1
ATOM 2285 C C . SER A 1 313 ? 141.348 -58.033 40.630 1.00 14.31 313 SER A C 1
ATOM 2286 O O . SER A 1 313 ? 141.500 -58.431 41.786 1.00 15.98 313 SER A O 1
ATOM 2289 N N . GLY A 1 314 ? 140.305 -57.300 40.250 1.00 12.75 314 GLY A N 1
ATOM 2290 C CA . GLY A 1 314 ? 139.285 -56.917 41.209 1.00 13.06 314 GLY A CA 1
ATOM 2291 C C . GLY A 1 314 ? 139.700 -55.727 42.058 1.00 13.13 314 GLY A C 1
ATOM 2292 O O . GLY A 1 314 ? 138.952 -55.294 42.935 1.00 13.35 314 GLY A O 1
ATOM 2293 N N . GLU A 1 315 ? 140.890 -55.189 41.798 1.00 13.05 315 GLU A N 1
ATOM 2294 C CA . GLU A 1 315 ? 141.401 -54.046 42.555 1.00 13.87 315 GLU A CA 1
ATOM 2295 C C . GLU A 1 315 ? 140.528 -52.794 42.437 1.00 13.30 315 GLU A C 1
ATOM 2296 O O . GLU A 1 315 ? 140.492 -51.974 43.352 1.00 12.38 315 GLU A O 1
ATOM 2302 N N . ALA A 1 316 ? 139.837 -52.635 41.312 1.00 12.75 316 ALA A N 1
ATOM 2303 C CA . ALA A 1 316 ? 138.982 -51.465 41.133 1.00 12.90 316 ALA A CA 1
ATOM 2304 C C . ALA A 1 316 ? 137.798 -51.510 42.098 1.00 14.23 316 ALA A C 1
ATOM 2305 O O . ALA A 1 316 ? 137.322 -50.470 42.554 1.00 13.90 316 ALA A O 1
ATOM 2307 N N . TYR A 1 317 ? 137.325 -52.714 42.411 1.00 15.06 317 TYR A N 1
ATOM 2308 C CA . TYR A 1 317 ? 136.208 -52.848 43.339 1.00 16.96 317 TYR A CA 1
ATOM 2309 C C . TYR A 1 317 ? 136.696 -52.492 44.736 1.00 16.36 317 TYR A C 1
ATOM 2310 O O . TYR A 1 317 ? 136.016 -51.795 45.485 1.00 15.68 317 TYR A O 1
ATOM 2319 N N . LEU A 1 318 ? 137.886 -52.970 45.082 1.00 15.40 318 LEU A N 1
ATOM 2320 C CA . LEU A 1 318 ? 138.456 -52.680 46.390 1.00 15.55 318 LEU A CA 1
ATOM 2321 C C . LEU A 1 318 ? 138.626 -51.176 46.559 1.00 15.29 318 LEU A C 1
ATOM 2322 O O . LEU A 1 318 ? 138.383 -50.636 47.636 1.00 15.67 318 LEU A O 1
ATOM 2327 N N . LEU A 1 319 ? 139.029 -50.497 45.487 1.00 14.17 319 LEU A N 1
ATOM 2328 C CA . LEU A 1 319 ? 139.206 -49.050 45.536 1.00 15.33 319 LEU A CA 1
ATOM 2329 C C . LEU A 1 319 ? 137.863 -48.374 45.789 1.00 14.72 319 LEU A C 1
ATOM 2330 O O . LEU A 1 319 ? 137.760 -47.456 46.607 1.00 14.53 319 LEU A O 1
ATOM 2335 N N . LEU A 1 320 ? 136.838 -48.830 45.076 1.00 15.41 320 LEU A N 1
ATOM 2336 C CA . LEU A 1 320 ? 135.498 -48.280 45.235 1.00 16.60 320 LEU A CA 1
ATOM 2337 C C . LEU A 1 320 ? 135.072 -48.399 46.693 1.00 17.50 320 LEU A C 1
ATOM 2338 O O . LEU A 1 320 ? 134.550 -47.451 47.272 1.00 15.95 320 LEU A O 1
ATOM 2343 N N . GLU A 1 321 ? 135.313 -49.566 47.283 1.00 18.21 321 GLU A N 1
ATOM 2344 C CA . GLU A 1 321 ? 134.947 -49.797 48.678 1.00 18.88 321 GLU A CA 1
ATOM 2345 C C . GLU A 1 321 ? 135.701 -48.859 49.615 1.00 18.89 321 GLU A C 1
ATOM 2346 O O . GLU A 1 321 ? 135.130 -48.347 50.579 1.00 18.45 321 GLU A O 1
ATOM 2352 N N . ARG A 1 322 ? 136.982 -48.632 49.337 1.00 17.56 322 ARG A N 1
ATOM 2353 C CA . ARG A 1 322 ? 137.785 -47.732 50.158 1.00 18.81 322 ARG A CA 1
ATOM 2354 C C . ARG A 1 322 ? 137.256 -46.306 50.029 1.00 19.36 322 ARG A C 1
ATOM 2355 O O . ARG A 1 322 ? 137.227 -45.551 51.000 1.00 19.87 322 ARG A O 1
ATOM 2363 N N . TYR A 1 323 ? 136.845 -45.943 48.818 1.00 19.36 323 TYR A N 1
ATOM 2364 C CA . TYR A 1 323 ? 136.322 -44.608 48.560 1.00 19.06 323 TYR A CA 1
ATOM 2365 C C . TYR A 1 323 ? 135.013 -44.387 49.314 1.00 19.87 323 TYR A C 1
ATOM 2366 O O . TYR A 1 323 ? 134.828 -43.360 49.970 1.00 19.91 323 TYR A O 1
ATOM 2375 N N . VAL A 1 324 ? 134.107 -45.353 49.211 1.00 20.96 324 VAL A N 1
ATOM 2376 C CA . VAL A 1 324 ? 132.819 -45.266 49.886 1.00 21.98 324 VAL A CA 1
ATOM 2377 C C . VAL A 1 324 ? 133.014 -45.108 51.390 1.00 23.41 324 VAL A C 1
ATOM 2378 O O . VAL A 1 324 ? 132.367 -44.273 52.024 1.00 23.58 324 VAL A O 1
ATOM 2382 N N . ALA A 1 325 ? 133.911 -45.908 51.956 1.00 23.95 325 ALA A N 1
ATOM 2383 C CA . ALA A 1 325 ? 134.189 -45.843 53.384 1.00 25.09 325 ALA A CA 1
ATOM 2384 C C . ALA A 1 325 ? 134.808 -44.497 53.740 1.00 25.36 325 ALA A C 1
ATOM 2385 O O . ALA A 1 325 ? 134.466 -43.893 54.757 1.00 26.18 325 ALA A O 1
ATOM 2387 N N . PHE A 1 326 ? 135.717 -44.029 52.892 1.00 26.01 326 PHE A N 1
ATOM 2388 C CA . PHE A 1 326 ? 136.396 -42.757 53.109 1.00 26.15 326 PHE A CA 1
ATOM 2389 C C . PHE A 1 326 ? 135.399 -41.605 53.232 1.00 27.48 326 PHE A C 1
ATOM 2390 O O . PHE A 1 326 ? 135.568 -40.717 54.070 1.00 27.85 326 PHE A O 1
ATOM 2398 N N . LEU A 1 327 ? 134.366 -41.620 52.394 1.00 28.09 327 LEU A N 1
ATOM 2399 C CA . LEU A 1 327 ? 133.353 -40.566 52.416 1.00 29.55 327 LEU A CA 1
ATOM 2400 C C . LEU A 1 327 ? 132.430 -40.683 53.627 1.00 31.05 327 LEU A C 1
ATOM 2401 O O . LEU A 1 327 ? 131.981 -39.673 54.170 1.00 31.29 327 LEU A O 1
ATOM 2406 N N . ARG A 1 328 ? 132.146 -41.915 54.040 1.00 32.24 328 ARG A N 1
ATOM 2407 C CA . ARG A 1 328 ? 131.279 -42.163 55.189 1.00 33.85 328 ARG A CA 1
ATOM 2408 C C . ARG A 1 328 ? 132.022 -41.960 56.505 1.00 35.21 328 ARG A C 1
ATOM 2409 O O . ARG A 1 328 ? 131.409 -41.907 57.572 1.00 35.84 328 ARG A O 1
ATOM 2417 N N . ALA A 1 329 ? 133.344 -41.851 56.424 1.00 36.32 329 ALA A N 1
ATOM 2418 C CA . ALA A 1 329 ? 134.171 -41.660 57.609 1.00 37.63 329 ALA A CA 1
ATOM 2419 C C . ALA A 1 329 ? 133.842 -40.346 58.308 1.00 38.83 329 ALA A C 1
ATOM 2420 O O . ALA A 1 329 ? 132.947 -39.625 57.818 1.00 39.35 329 ALA A O 1
ATOM 2423 N N . MET B 1 1 ? 79.628 -4.246 38.725 1.00 28.82 1 MET B N 1
ATOM 2424 C CA . MET B 1 1 ? 81.025 -4.668 38.423 1.00 27.78 1 MET B CA 1
ATOM 2425 C C . MET B 1 1 ? 81.078 -5.586 37.210 1.00 25.82 1 MET B C 1
ATOM 2426 O O . MET B 1 1 ? 80.137 -6.339 36.947 1.00 26.72 1 MET B O 1
ATOM 2431 N N . ASP B 1 2 ? 82.186 -5.513 36.477 1.00 22.93 2 ASP B N 1
ATOM 2432 C CA . ASP B 1 2 ? 82.410 -6.345 35.296 1.00 19.47 2 ASP B CA 1
ATOM 2433 C C . ASP B 1 2 ? 82.138 -7.798 35.691 1.00 16.37 2 ASP B C 1
ATOM 2434 O O . ASP B 1 2 ? 82.677 -8.275 36.686 1.00 14.67 2 ASP B O 1
ATOM 2439 N N . ALA B 1 3 ? 81.312 -8.496 34.912 1.00 13.50 3 ALA B N 1
ATOM 2440 C CA . ALA B 1 3 ? 80.950 -9.880 35.222 1.00 12.91 3 ALA B CA 1
ATOM 2441 C C . ALA B 1 3 ? 82.127 -10.843 35.306 1.00 10.71 3 ALA B C 1
ATOM 2442 O O . ALA B 1 3 ? 82.176 -11.694 36.198 1.00 10.69 3 ALA B O 1
ATOM 2444 N N . VAL B 1 4 ? 83.065 -10.722 34.373 1.00 11.47 4 VAL B N 1
ATOM 2445 C CA . VAL B 1 4 ? 84.236 -11.593 34.370 1.00 10.23 4 VAL B CA 1
ATOM 2446 C C . VAL B 1 4 ? 85.091 -11.342 35.611 1.00 12.04 4 VAL B C 1
ATOM 2447 O O . VAL B 1 4 ? 85.564 -12.286 36.242 1.00 10.39 4 VAL B O 1
ATOM 2451 N N . LYS B 1 5 ? 85.287 -10.075 35.971 1.00 10.75 5 LYS B N 1
ATOM 2452 C CA . LYS B 1 5 ? 86.076 -9.774 37.163 1.00 12.66 5 LYS B CA 1
ATOM 2453 C C . LYS B 1 5 ? 85.379 -10.331 38.402 1.00 12.32 5 LYS B C 1
ATOM 2454 O O . LYS B 1 5 ? 86.026 -10.863 39.305 1.00 12.61 5 LYS B O 1
ATOM 2460 N N . LYS B 1 6 ? 84.054 -10.207 38.447 1.00 10.91 6 LYS B N 1
ATOM 2461 C CA . LYS B 1 6 ? 83.293 -10.714 39.582 1.00 11.03 6 LYS B CA 1
ATOM 2462 C C . LYS B 1 6 ? 83.521 -12.220 39.717 1.00 11.96 6 LYS B C 1
ATOM 2463 O O . LYS B 1 6 ? 83.662 -12.740 40.825 1.00 12.87 6 LYS B O 1
ATOM 2469 N N . ALA B 1 7 ? 83.566 -12.911 38.581 1.00 12.16 7 ALA B N 1
ATOM 2470 C CA . ALA B 1 7 ? 83.784 -14.352 38.575 1.00 12.04 7 ALA B CA 1
ATOM 2471 C C . ALA B 1 7 ? 85.173 -14.681 39.119 1.00 11.56 7 ALA B C 1
ATOM 2472 O O . ALA B 1 7 ? 85.331 -15.583 39.934 1.00 12.21 7 ALA B O 1
ATOM 2474 N N . ILE B 1 8 ? 86.174 -13.937 38.661 1.00 11.39 8 ILE B N 1
ATOM 2475 C CA . ILE B 1 8 ? 87.550 -14.145 39.097 1.00 12.43 8 ILE B CA 1
ATOM 2476 C C . ILE B 1 8 ? 87.706 -13.878 40.597 1.00 13.57 8 ILE B C 1
ATOM 2477 O O . ILE B 1 8 ? 88.540 -14.496 41.263 1.00 14.40 8 ILE B O 1
ATOM 2482 N N . LEU B 1 9 ? 86.889 -12.972 41.128 1.00 14.33 9 LEU B N 1
ATOM 2483 C CA . LEU B 1 9 ? 86.928 -12.642 42.550 1.00 15.11 9 LEU B CA 1
ATOM 2484 C C . LEU B 1 9 ? 86.350 -13.756 43.420 1.00 16.11 9 LEU B C 1
ATOM 2485 O O . LEU B 1 9 ? 86.449 -13.710 44.647 1.00 17.57 9 LEU B O 1
ATOM 2490 N N . GLY B 1 10 ? 85.738 -14.752 42.786 1.00 15.04 10 GLY B N 1
ATOM 2491 C CA . GLY B 1 10 ? 85.169 -15.861 43.532 1.00 14.87 10 GLY B CA 1
ATOM 2492 C C . GLY B 1 10 ? 83.744 -15.647 44.007 1.00 14.20 10 GLY B C 1
ATOM 2493 O O . GLY B 1 10 ? 83.234 -16.412 44.826 1.00 16.24 10 GLY B O 1
ATOM 2494 N N . GLU B 1 11 ? 83.092 -14.611 43.492 1.00 12.89 11 GLU B N 1
ATOM 2495 C CA . GLU B 1 11 ? 81.723 -14.314 43.875 1.00 12.92 11 GLU B CA 1
ATOM 2496 C C . GLU B 1 11 ? 80.733 -15.087 43.013 1.00 12.07 11 GLU B C 1
ATOM 2497 O O . GLU B 1 11 ? 80.993 -15.342 41.836 1.00 12.83 11 GLU B O 1
ATOM 2503 N N . VAL B 1 12 ? 79.606 -15.472 43.605 1.00 11.41 12 VAL B N 1
ATOM 2504 C CA . VAL B 1 12 ? 78.580 -16.184 42.856 1.00 10.93 12 VAL B CA 1
ATOM 2505 C C . VAL B 1 12 ? 77.940 -15.157 41.934 1.00 10.58 12 VAL B C 1
ATOM 2506 O O . VAL B 1 12 ? 77.619 -14.046 42.354 1.00 11.31 12 VAL B O 1
ATOM 2510 N N . LEU B 1 13 ? 77.768 -15.529 40.673 1.00 9.34 13 LEU B N 1
ATOM 2511 C CA . LEU B 1 13 ? 77.188 -14.632 39.687 1.00 9.08 13 LEU B CA 1
ATOM 2512 C C . LEU B 1 13 ? 75.671 -14.692 39.646 1.00 9.88 13 LEU B C 1
ATOM 2513 O O . LEU B 1 13 ? 75.072 -15.743 39.889 1.00 10.90 13 LEU B O 1
ATOM 2518 N N . GLU B 1 14 ? 75.046 -13.557 39.353 1.00 9.71 14 GLU B N 1
ATOM 2519 C CA . GLU B 1 14 ? 73.602 -13.538 39.208 1.00 9.37 14 GLU B CA 1
ATOM 2520 C C . GLU B 1 14 ? 73.406 -14.270 37.883 1.00 8.66 14 GLU B C 1
ATOM 2521 O O . GLU B 1 14 ? 74.329 -14.338 37.068 1.00 7.85 14 GLU B O 1
ATOM 2527 N N . GLU B 1 15 ? 72.213 -14.805 37.658 1.00 8.29 15 GLU B N 1
ATOM 2528 C CA . GLU B 1 15 ? 71.953 -15.558 36.437 1.00 8.13 15 GLU B CA 1
ATOM 2529 C C . GLU B 1 15 ? 72.353 -14.867 35.134 1.00 8.08 15 GLU B C 1
ATOM 2530 O O . GLU B 1 15 ? 73.023 -15.474 34.291 1.00 8.26 15 GLU B O 1
ATOM 2536 N N . GLU B 1 16 ? 71.962 -13.608 34.953 1.00 8.21 16 GLU B N 1
ATOM 2537 C CA . GLU B 1 16 ? 72.319 -12.916 33.721 1.00 7.87 16 GLU B CA 1
ATOM 2538 C C . GLU B 1 16 ? 73.789 -12.506 33.662 1.00 6.81 16 GLU B C 1
ATOM 2539 O O . GLU B 1 16 ? 74.314 -12.205 32.589 1.00 7.95 16 GLU B O 1
ATOM 2545 N N . GLU B 1 17 ? 74.461 -12.502 34.811 1.00 7.48 17 GLU B N 1
ATOM 2546 C CA . GLU B 1 17 ? 75.888 -12.197 34.825 1.00 7.45 17 GLU B CA 1
ATOM 2547 C C . GLU B 1 17 ? 76.598 -13.447 34.301 1.00 6.30 17 GLU B C 1
ATOM 2548 O O . GLU B 1 17 ? 77.582 -13.357 33.561 1.00 7.42 17 GLU B O 1
ATOM 2554 N N . ALA B 1 18 ? 76.076 -14.613 34.675 1.00 7.43 18 ALA B N 1
ATOM 2555 C CA . ALA B 1 18 ? 76.638 -15.876 34.203 1.00 6.41 18 ALA B CA 1
ATOM 2556 C C . ALA B 1 18 ? 76.397 -15.980 32.689 1.00 6.45 18 ALA B C 1
ATOM 2557 O O . ALA B 1 18 ? 77.274 -16.410 31.941 1.00 7.08 18 ALA B O 1
ATOM 2559 N N . TYR B 1 19 ? 75.207 -15.589 32.238 1.00 7.02 19 TYR B N 1
ATOM 2560 C CA . TYR B 1 19 ? 74.910 -15.632 30.807 1.00 7.17 19 TYR B CA 1
ATOM 2561 C C . TYR B 1 19 ? 75.918 -14.750 30.063 1.00 6.55 19 TYR B C 1
ATOM 2562 O O . TYR B 1 19 ? 76.487 -15.157 29.050 1.00 7.27 19 TYR B O 1
ATOM 2571 N N . GLU B 1 20 ? 76.129 -13.539 30.580 1.00 7.05 20 GLU B N 1
ATOM 2572 C CA . GLU B 1 20 ? 77.054 -12.580 29.981 1.00 7.61 20 GLU B CA 1
ATOM 2573 C C . GLU B 1 20 ? 78.491 -13.087 29.901 1.00 6.97 20 GLU B C 1
ATOM 2574 O O . GLU B 1 20 ? 79.164 -12.891 28.896 1.00 8.34 20 GLU B O 1
ATOM 2580 N N . VAL B 1 21 ? 78.969 -13.730 30.960 1.00 7.42 21 VAL B N 1
ATOM 2581 C CA . VAL B 1 21 ? 80.327 -14.254 30.946 1.00 7.16 21 VAL B CA 1
ATOM 2582 C C . VAL B 1 21 ? 80.492 -15.283 29.823 1.00 6.90 21 VAL B C 1
ATOM 2583 O O . VAL B 1 21 ? 81.465 -15.237 29.059 1.00 7.35 21 VAL B O 1
ATOM 2587 N N . MET B 1 22 ? 79.538 -16.203 29.714 1.00 6.79 22 MET B N 1
ATOM 2588 C CA . MET B 1 22 ? 79.625 -17.226 28.685 1.00 7.54 22 MET B CA 1
ATOM 2589 C C . MET B 1 22 ? 79.412 -16.624 27.300 1.00 6.50 22 MET B C 1
ATOM 2590 O O . MET B 1 22 ? 80.046 -17.005 26.325 1.00 6.82 22 MET B O 1
ATOM 2595 N N . ARG B 1 23 ? 78.524 -15.643 27.199 1.00 6.78 23 ARG B N 1
ATOM 2596 C CA . ARG B 1 23 ? 78.292 -14.985 25.918 1.00 8.79 23 ARG B CA 1
ATOM 2597 C C . ARG B 1 23 ? 79.603 -14.350 25.443 1.00 7.73 23 ARG B C 1
ATOM 2598 O O . ARG B 1 23 ? 79.999 -14.511 24.285 1.00 8.55 23 ARG B O 1
ATOM 2606 N N . ALA B 1 24 ? 80.270 -13.630 26.344 1.00 7.73 24 ALA B N 1
ATOM 2607 C CA . ALA B 1 24 ? 81.535 -12.978 26.022 1.00 8.08 24 ALA B CA 1
ATOM 2608 C C . ALA B 1 24 ? 82.588 -14.003 25.596 1.00 9.00 24 ALA B C 1
ATOM 2609 O O . ALA B 1 24 ? 83.318 -13.790 24.629 1.00 9.33 24 ALA B O 1
ATOM 2611 N N . LEU B 1 25 ? 82.672 -15.110 26.327 1.00 7.25 25 LEU B N 1
ATOM 2612 C CA . LEU B 1 25 ? 83.632 -16.157 26.002 1.00 7.90 25 LEU B CA 1
ATOM 2613 C C . LEU B 1 25 ? 83.400 -16.728 24.609 1.00 7.99 25 LEU B C 1
ATOM 2614 O O . LEU B 1 25 ? 84.333 -16.853 23.816 1.00 9.37 25 LEU B O 1
ATOM 2619 N N . MET B 1 26 ? 82.151 -17.073 24.315 1.00 8.53 26 MET B N 1
ATOM 2620 C CA . MET B 1 26 ? 81.810 -17.652 23.020 1.00 10.12 26 MET B CA 1
ATOM 2621 C C . MET B 1 26 ? 81.947 -16.651 21.882 1.00 10.69 26 MET B C 1
ATOM 2622 O O . MET B 1 26 ? 82.111 -17.045 20.725 1.00 12.99 26 MET B O 1
ATOM 2627 N N . ALA B 1 27 ? 81.889 -15.362 22.213 1.00 9.56 27 ALA B N 1
ATOM 2628 C CA . ALA B 1 27 ? 82.012 -14.302 21.213 1.00 9.73 27 ALA B CA 1
ATOM 2629 C C . ALA B 1 27 ? 83.466 -13.912 20.947 1.00 11.39 27 ALA B C 1
ATOM 2630 O O . ALA B 1 27 ? 83.734 -13.021 20.139 1.00 12.92 27 ALA B O 1
ATOM 2632 N N . GLY B 1 28 ? 84.395 -14.573 21.633 1.00 10.37 28 GLY B N 1
ATOM 2633 C CA . GLY B 1 28 ? 85.810 -14.287 21.458 1.00 11.32 28 GLY B CA 1
ATOM 2634 C C . GLY B 1 28 ? 86.233 -12.962 22.064 1.00 10.97 28 GLY B C 1
ATOM 2635 O O . GLY B 1 28 ? 87.236 -12.376 21.643 1.00 12.64 28 GLY B O 1
ATOM 2636 N N . GLU B 1 29 ? 85.489 -12.503 23.067 1.00 11.37 29 GLU B N 1
ATOM 2637 C CA . GLU B 1 29 ? 85.767 -11.225 23.718 1.00 11.92 29 GLU B CA 1
ATOM 2638 C C . GLU B 1 29 ? 86.635 -11.287 24.967 1.00 11.79 29 GLU B C 1
ATOM 2639 O O . GLU B 1 29 ? 87.059 -10.250 25.479 1.00 13.65 29 GLU B O 1
ATOM 2645 N N . VAL B 1 30 ? 86.898 -12.489 25.464 1.00 9.96 30 VAL B N 1
ATOM 2646 C CA . VAL B 1 30 ? 87.689 -12.640 26.681 1.00 9.90 30 VAL B CA 1
ATOM 2647 C C . VAL B 1 30 ? 89.101 -13.117 26.368 1.00 9.20 30 VAL B C 1
ATOM 2648 O O . VAL B 1 30 ? 89.285 -14.041 25.582 1.00 11.87 30 VAL B O 1
ATOM 2652 N N . SER B 1 31 ? 90.096 -12.484 26.981 1.00 9.05 31 SER B N 1
ATOM 2653 C CA . SER B 1 31 ? 91.479 -12.864 26.736 1.00 9.33 31 SER B CA 1
ATOM 2654 C C . SER B 1 31 ? 91.750 -14.228 27.341 1.00 10.36 31 SER B C 1
ATOM 2655 O O . SER B 1 31 ? 91.075 -14.644 28.285 1.00 10.03 31 SER B O 1
ATOM 2658 N N . PRO B 1 32 ? 92.744 -14.945 26.802 1.00 10.40 32 PRO B N 1
ATOM 2659 C CA . PRO B 1 32 ? 93.112 -16.274 27.293 1.00 11.21 32 PRO B CA 1
ATOM 2660 C C . PRO B 1 32 ? 93.389 -16.274 28.797 1.00 10.01 32 PRO B C 1
ATOM 2661 O O . PRO B 1 32 ? 92.954 -17.173 29.515 1.00 10.54 32 PRO B O 1
ATOM 2665 N N . VAL B 1 33 ? 94.116 -15.266 29.271 1.00 11.47 33 VAL B N 1
ATOM 2666 C CA . VAL B 1 33 ? 94.442 -15.173 30.690 1.00 11.42 33 VAL B CA 1
ATOM 2667 C C . VAL B 1 33 ? 93.204 -15.010 31.567 1.00 11.16 33 VAL B C 1
ATOM 2668 O O . VAL B 1 33 ? 93.080 -15.671 32.596 1.00 10.47 33 VAL B O 1
ATOM 2672 N N . ARG B 1 34 ? 92.286 -14.131 31.173 1.00 9.91 34 ARG B N 1
ATOM 2673 C CA . ARG B 1 34 ? 91.084 -13.927 31.966 1.00 9.37 34 ARG B CA 1
ATOM 2674 C C . ARG B 1 34 ? 90.164 -15.140 31.896 1.00 9.14 34 ARG B C 1
ATOM 2675 O O . ARG B 1 34 ? 89.481 -15.462 32.866 1.00 9.46 34 ARG B O 1
ATOM 2683 N N . ALA B 1 35 ? 90.144 -15.810 30.749 1.00 7.99 35 ALA B N 1
ATOM 2684 C CA . ALA B 1 35 ? 89.322 -17.003 30.596 1.00 7.80 35 ALA B CA 1
ATOM 2685 C C . ALA B 1 35 ? 89.860 -18.080 31.537 1.00 7.13 35 ALA B C 1
ATOM 2686 O O . ALA B 1 35 ? 89.094 -18.771 32.209 1.00 7.38 35 ALA B O 1
ATOM 2688 N N . ALA B 1 36 ? 91.182 -18.220 31.579 1.00 6.62 36 ALA B N 1
ATOM 2689 C CA . ALA B 1 36 ? 91.811 -19.212 32.449 1.00 6.53 36 ALA B CA 1
ATOM 2690 C C . ALA B 1 36 ? 91.478 -18.901 33.902 1.00 7.31 36 ALA B C 1
ATOM 2691 O O . ALA B 1 36 ? 91.102 -19.789 34.672 1.00 7.26 36 ALA B O 1
ATOM 2693 N N . GLY B 1 37 ? 91.610 -17.630 34.270 1.00 7.51 37 GLY B N 1
ATOM 2694 C CA . GLY B 1 37 ? 91.324 -17.224 35.633 1.00 6.75 37 GLY B CA 1
ATOM 2695 C C . GLY B 1 37 ? 89.887 -17.443 36.051 1.00 6.23 37 GLY B C 1
ATOM 2696 O O . GLY B 1 37 ? 89.624 -17.963 37.133 1.00 7.80 37 GLY B O 1
ATOM 2697 N N . LEU B 1 38 ? 88.946 -17.059 35.196 1.00 8.20 38 LEU B N 1
ATOM 2698 C CA . LEU B 1 38 ? 87.567 -17.217 35.644 1.00 8.36 38 LEU B CA 1
ATOM 2699 C C . LEU B 1 38 ? 87.129 -18.684 35.624 1.00 7.90 38 LEU B C 1
ATOM 2700 O O . LEU B 1 38 ? 86.344 -19.136 36.447 1.00 8.36 38 LEU B O 1
ATOM 2705 N N . LEU B 1 39 ? 87.682 -19.528 34.758 1.00 6.83 39 LEU B N 1
ATOM 2706 C CA . LEU B 1 39 ? 87.335 -20.946 34.789 1.00 6.13 39 LEU B CA 1
ATOM 2707 C C . LEU B 1 39 ? 87.827 -21.597 36.072 1.00 7.60 39 LEU B C 1
ATOM 2708 O O . LEU B 1 39 ? 87.131 -22.413 36.673 1.00 7.30 39 LEU B O 1
ATOM 2713 N N . VAL B 1 40 ? 89.030 -21.232 36.498 1.00 7.18 40 VAL B N 1
ATOM 2714 C CA . VAL B 1 40 ? 89.570 -21.795 37.723 1.00 7.43 40 VAL B CA 1
ATOM 2715 C C . VAL B 1 40 ? 88.773 -21.297 38.926 1.00 7.87 40 VAL B C 1
ATOM 2716 O O . VAL B 1 40 ? 88.461 -22.073 39.829 1.00 8.08 40 VAL B O 1
ATOM 2720 N N . ALA B 1 41 ? 88.428 -20.012 38.941 1.00 7.38 41 ALA B N 1
ATOM 2721 C CA . ALA B 1 41 ? 87.657 -19.463 40.052 1.00 6.74 41 ALA B CA 1
ATOM 2722 C C . ALA B 1 41 ? 86.294 -20.143 40.172 1.00 8.80 41 ALA B C 1
ATOM 2723 O O . ALA B 1 41 ? 85.887 -20.549 41.259 1.00 9.63 41 ALA B O 1
ATOM 2725 N N . LEU B 1 42 ? 85.585 -20.269 39.055 1.00 9.02 42 LEU B N 1
ATOM 2726 C CA . LEU B 1 42 ? 84.277 -20.916 39.078 1.00 8.84 42 LEU B CA 1
ATOM 2727 C C . LEU B 1 42 ? 84.371 -22.357 39.567 1.00 9.81 42 LEU B C 1
ATOM 2728 O O . LEU B 1 42 ? 83.541 -22.811 40.354 1.00 9.57 42 LEU B O 1
ATOM 2736 N N . SER B 1 43 ? 85.387 -23.075 39.101 1.00 9.10 43 SER B N 1
ATOM 2737 C CA . SER B 1 43 ? 85.541 -24.470 39.490 1.00 11.07 43 SER B CA 1
ATOM 2738 C C . SER B 1 43 ? 85.868 -24.645 40.966 1.00 11.00 43 SER B C 1
ATOM 2739 O O . SER B 1 43 ? 85.341 -25.547 41.619 1.00 11.81 43 SER B O 1
ATOM 2742 N N . LEU B 1 44 ? 86.727 -23.782 41.496 1.00 11.06 44 LEU B N 1
ATOM 2743 C CA . LEU B 1 44 ? 87.111 -23.885 42.896 1.00 12.35 44 LEU B CA 1
ATOM 2744 C C . LEU B 1 44 ? 85.991 -23.586 43.878 1.00 13.40 44 LEU B C 1
ATOM 2745 O O . LEU B 1 44 ? 85.785 -24.343 44.825 1.00 16.28 44 LEU B O 1
ATOM 2750 N N . ARG B 1 45 ? 85.258 -22.497 43.672 1.00 14.16 45 ARG B N 1
ATOM 2751 C CA . ARG B 1 45 ? 84.222 -22.275 44.681 1.00 15.66 45 ARG B CA 1
ATOM 2752 C C . ARG B 1 45 ? 82.906 -22.986 44.332 1.00 14.58 45 ARG B C 1
ATOM 2753 O O . ARG B 1 45 ? 81.985 -23.073 45.134 1.00 16.25 45 ARG B O 1
ATOM 2761 N N . GLY B 1 46 ? 82.830 -23.615 43.160 1.00 13.11 46 GLY B N 1
ATOM 2762 C CA . GLY B 1 46 ? 81.668 -24.426 42.827 1.00 11.21 46 GLY B CA 1
ATOM 2763 C C . GLY B 1 46 ? 80.569 -23.721 42.053 1.00 10.34 46 GLY B C 1
ATOM 2764 O O . GLY B 1 46 ? 79.934 -22.797 42.562 1.00 11.73 46 GLY B O 1
ATOM 2765 N N . GLU B 1 47 ? 80.334 -24.168 40.821 1.00 10.05 47 GLU B N 1
ATOM 2766 C CA . GLU B 1 47 ? 79.309 -23.573 39.977 1.00 8.60 47 GLU B CA 1
ATOM 2767 C C . GLU B 1 47 ? 77.915 -23.939 40.482 1.00 9.52 47 GLU B C 1
ATOM 2768 O O . GLU B 1 47 ? 77.661 -25.086 40.859 1.00 11.73 47 GLU B O 1
ATOM 2774 N N . ARG B 1 48 ? 77.014 -22.960 40.496 1.00 8.98 48 ARG B N 1
ATOM 2775 C CA . ARG B 1 48 ? 75.656 -23.205 40.957 1.00 9.49 48 ARG B CA 1
ATOM 2776 C C . ARG B 1 48 ? 74.713 -23.456 39.787 1.00 9.44 48 ARG B C 1
ATOM 2777 O O . ARG B 1 48 ? 74.926 -22.992 38.674 1.00 8.85 48 ARG B O 1
ATOM 2791 N N . PRO B 1 49 ? 73.633 -24.222 40.013 1.00 9.08 49 PRO B N 1
ATOM 2792 C CA . PRO B 1 49 ? 72.681 -24.541 38.943 1.00 8.36 49 PRO B CA 1
ATOM 2793 C C . PRO B 1 49 ? 72.175 -23.364 38.107 1.00 8.63 49 PRO B C 1
ATOM 2794 O O . PRO B 1 49 ? 72.099 -23.470 36.886 1.00 8.72 49 PRO B O 1
ATOM 2798 N N . HIS B 1 50 ? 71.831 -22.247 38.741 1.00 7.86 50 HIS B N 1
ATOM 2799 C CA . HIS B 1 50 ? 71.311 -21.172 37.908 1.00 8.15 50 HIS B CA 1
ATOM 2800 C C . HIS B 1 50 ? 72.415 -20.543 37.058 1.00 8.84 50 HIS B C 1
ATOM 2801 O O . HIS B 1 50 ? 72.176 -19.990 35.992 1.00 8.68 50 HIS B O 1
ATOM 2808 N N . GLU B 1 51 ? 73.676 -20.689 37.457 1.00 7.99 51 GLU B N 1
ATOM 2809 C CA . GLU B 1 51 ? 74.781 -20.209 36.631 1.00 7.03 51 GLU B CA 1
ATOM 2810 C C . GLU B 1 51 ? 75.008 -21.173 35.479 1.00 7.61 51 GLU B C 1
ATOM 2811 O O . GLU B 1 51 ? 75.201 -20.763 34.334 1.00 6.96 51 GLU B O 1
ATOM 2817 N N . ILE B 1 52 ? 74.999 -22.463 35.804 1.00 7.91 52 ILE B N 1
ATOM 2818 C CA . ILE B 1 52 ? 75.216 -23.510 34.817 1.00 6.93 52 ILE B CA 1
ATOM 2819 C C . ILE B 1 52 ? 74.176 -23.435 33.704 1.00 7.43 52 ILE B C 1
ATOM 2820 O O . ILE B 1 52 ? 74.527 -23.439 32.521 1.00 7.00 52 ILE B O 1
ATOM 2825 N N . ALA B 1 53 ? 72.902 -23.352 34.077 1.00 6.99 53 ALA B N 1
ATOM 2826 C CA . ALA B 1 53 ? 71.826 -23.284 33.088 1.00 7.92 53 ALA B CA 1
ATOM 2827 C C . ALA B 1 53 ? 71.951 -22.042 32.206 1.00 8.47 53 ALA B C 1
ATOM 2828 O O . ALA B 1 53 ? 71.766 -22.114 30.988 1.00 7.87 53 ALA B O 1
ATOM 2830 N N . ALA B 1 54 ? 72.270 -20.903 32.813 1.00 7.77 54 ALA B N 1
ATOM 2831 C CA . ALA B 1 54 ? 72.413 -19.671 32.047 1.00 7.85 54 ALA B CA 1
ATOM 2832 C C . ALA B 1 54 ? 73.567 -19.762 31.051 1.00 7.64 54 ALA B C 1
ATOM 2833 O O . ALA B 1 54 ? 73.448 -19.308 29.913 1.00 8.35 54 ALA B O 1
ATOM 2835 N N . MET B 1 55 ? 74.690 -20.335 31.477 1.00 6.89 55 MET B N 1
ATOM 2836 C CA . MET B 1 55 ? 75.812 -20.448 30.563 1.00 6.41 55 MET B CA 1
ATOM 2837 C C . MET B 1 55 ? 75.501 -21.446 29.455 1.00 5.99 55 MET B C 1
ATOM 2838 O O . MET B 1 55 ? 75.953 -21.319 28.325 1.00 6.56 55 MET B O 1
ATOM 2843 N N . ALA B 1 56 ? 74.685 -22.453 29.752 1.00 6.99 56 ALA B N 1
ATOM 2844 C CA . ALA B 1 56 ? 74.303 -23.419 28.725 1.00 5.33 56 ALA B CA 1
ATOM 2845 C C . ALA B 1 56 ? 73.455 -22.710 27.673 1.00 6.41 56 ALA B C 1
ATOM 2846 O O . ALA B 1 56 ? 73.590 -22.978 26.484 1.00 6.01 56 ALA B O 1
ATOM 2848 N N . ARG B 1 57 ? 72.581 -21.805 28.107 1.00 6.32 57 ARG B N 1
ATOM 2849 C CA . ARG B 1 57 ? 71.750 -21.076 27.150 1.00 6.52 57 ARG B CA 1
ATOM 2850 C C . ARG B 1 57 ? 72.613 -20.178 26.263 1.00 7.10 57 ARG B C 1
ATOM 2851 O O . ARG B 1 57 ? 72.381 -20.076 25.059 1.00 8.16 57 ARG B O 1
ATOM 2859 N N . ALA B 1 58 ? 73.621 -19.539 26.848 1.00 6.75 58 ALA B N 1
ATOM 2860 C CA . ALA B 1 58 ? 74.501 -18.673 26.069 1.00 7.50 58 ALA B CA 1
ATOM 2861 C C . ALA B 1 58 ? 75.270 -19.480 25.028 1.00 7.47 58 ALA B C 1
ATOM 2862 O O . ALA B 1 58 ? 75.457 -19.042 23.891 1.00 9.59 58 ALA B O 1
ATOM 2864 N N . MET B 1 59 ? 75.713 -20.669 25.414 1.00 8.00 59 MET B N 1
ATOM 2865 C CA . MET B 1 59 ? 76.458 -21.523 24.501 1.00 9.05 59 MET B CA 1
ATOM 2866 C C . MET B 1 59 ? 75.556 -22.043 23.392 1.00 9.09 59 MET B C 1
ATOM 2867 O O . MET B 1 59 ? 75.951 -22.104 22.229 1.00 9.87 59 MET B O 1
ATOM 2875 N N . ARG B 1 60 ? 74.339 -22.425 23.756 1.00 9.05 60 ARG B N 1
ATOM 2876 C CA . ARG B 1 60 ? 73.394 -22.917 22.763 1.00 9.12 60 ARG B CA 1
ATOM 2877 C C . ARG B 1 60 ? 73.123 -21.826 21.728 1.00 9.65 60 ARG B C 1
ATOM 2878 O O . ARG B 1 60 ? 72.939 -22.113 20.547 1.00 10.85 60 ARG B O 1
ATOM 2886 N N . GLU B 1 61 ? 73.107 -20.574 22.176 1.00 10.00 61 GLU B N 1
ATOM 2887 C CA . GLU B 1 61 ? 72.845 -19.456 21.278 1.00 9.96 61 GLU B CA 1
ATOM 2888 C C . GLU B 1 61 ? 73.970 -19.240 20.271 1.00 10.13 61 GLU B C 1
ATOM 2889 O O . GLU B 1 61 ? 73.727 -18.815 19.142 1.00 10.44 61 GLU B O 1
ATOM 2895 N N . ALA B 1 62 ? 75.200 -19.546 20.675 1.00 9.39 62 ALA B N 1
ATOM 2896 C CA . ALA B 1 62 ? 76.367 -19.370 19.814 1.00 9.90 62 ALA B CA 1
ATOM 2897 C C . ALA B 1 62 ? 76.560 -20.519 18.822 1.00 9.90 62 ALA B C 1
ATOM 2898 O O . ALA B 1 62 ? 77.371 -20.423 17.899 1.00 11.84 62 ALA B O 1
ATOM 2900 N N . ALA B 1 63 ? 75.806 -21.596 19.005 1.00 9.77 63 ALA B N 1
ATOM 2901 C CA . ALA B 1 63 ? 75.919 -22.759 18.133 1.00 11.00 63 ALA B CA 1
ATOM 2902 C C . ALA B 1 63 ? 75.221 -22.548 16.796 1.00 11.32 63 ALA B C 1
ATOM 2903 O O . ALA B 1 63 ? 74.401 -21.644 16.649 1.00 12.65 63 ALA B O 1
ATOM 2905 N N . ARG B 1 64 ? 75.562 -23.377 15.815 1.00 12.91 64 ARG B N 1
ATOM 2906 C CA . ARG B 1 64 ? 74.904 -23.280 14.522 1.00 13.81 64 ARG B CA 1
ATOM 2907 C C . ARG B 1 64 ? 73.466 -23.694 14.815 1.00 15.00 64 ARG B C 1
ATOM 2908 O O . ARG B 1 64 ? 73.222 -24.705 15.469 1.00 13.30 64 ARG B O 1
ATOM 2922 N N . PRO B 1 65 ? 72.494 -22.905 14.343 1.00 16.48 65 PRO B N 1
ATOM 2923 C CA . PRO B 1 65 ? 71.075 -23.181 14.565 1.00 17.77 65 PRO B CA 1
ATOM 2924 C C . PRO B 1 65 ? 70.525 -24.462 13.951 1.00 18.90 65 PRO B C 1
ATOM 2925 O O . PRO B 1 65 ? 70.947 -24.897 12.877 1.00 20.11 65 PRO B O 1
ATOM 2929 N N . LEU B 1 66 ? 69.578 -25.060 14.665 1.00 19.40 66 LEU B N 1
ATOM 2930 C CA . LEU B 1 66 ? 68.908 -26.276 14.235 1.00 21.21 66 LEU B CA 1
ATOM 2931 C C . LEU B 1 66 ? 67.617 -26.406 15.024 1.00 22.10 66 LEU B C 1
ATOM 2932 O O . LEU B 1 66 ? 67.631 -26.458 16.255 1.00 23.10 66 LEU B O 1
ATOM 2937 N N . ARG B 1 67 ? 66.499 -26.441 14.313 1.00 23.45 67 ARG B N 1
ATOM 2938 C CA . ARG B 1 67 ? 65.205 -26.566 14.958 1.00 25.11 67 ARG B CA 1
ATOM 2939 C C . ARG B 1 67 ? 64.565 -27.886 14.560 1.00 24.18 67 ARG B C 1
ATOM 2940 O O . ARG B 1 67 ? 64.439 -28.198 13.378 1.00 23.76 67 ARG B O 1
ATOM 2948 N N . VAL B 1 68 ? 64.183 -28.663 15.566 1.00 23.83 68 VAL B N 1
ATOM 2949 C CA . VAL B 1 68 ? 63.545 -29.954 15.368 1.00 24.14 68 VAL B CA 1
ATOM 2950 C C . VAL B 1 68 ? 62.162 -29.839 15.990 1.00 24.49 68 VAL B C 1
ATOM 2951 O O . VAL B 1 68 ? 62.029 -29.450 17.148 1.00 25.41 68 VAL B O 1
ATOM 2955 N N . HIS B 1 69 ? 61.134 -30.172 15.220 1.00 25.64 69 HIS B N 1
ATOM 2956 C CA . HIS B 1 69 ? 59.750 -30.048 15.688 1.00 27.40 69 HIS B CA 1
ATOM 2957 C C . HIS B 1 69 ? 59.320 -31.213 16.597 1.00 26.26 69 HIS B C 1
ATOM 2958 O O . HIS B 1 69 ? 58.459 -31.079 17.457 1.00 27.43 69 HIS B O 1
ATOM 2965 N N . ARG B 1 70 ? 59.923 -32.379 16.409 1.00 24.46 70 ARG B N 1
ATOM 2966 C CA . ARG B 1 70 ? 59.546 -33.542 17.193 1.00 22.57 70 ARG B CA 1
ATOM 2967 C C . ARG B 1 70 ? 59.893 -33.454 18.673 1.00 21.03 70 ARG B C 1
ATOM 2968 O O . ARG B 1 70 ? 60.988 -33.039 19.053 1.00 20.31 70 ARG B O 1
ATOM 2976 N N . ARG B 1 71 ? 58.927 -33.842 19.498 1.00 19.21 71 ARG B N 1
ATOM 2977 C CA . ARG B 1 71 ? 59.066 -33.848 20.947 1.00 18.02 71 ARG B CA 1
ATOM 2978 C C . ARG B 1 71 ? 58.195 -34.983 21.482 1.00 17.33 71 ARG B C 1
ATOM 2979 O O . ARG B 1 71 ? 57.127 -35.258 20.940 1.00 17.93 71 ARG B O 1
ATOM 2987 N N . PRO B 1 72 ? 58.651 -35.676 22.536 1.00 15.51 72 PRO B N 1
ATOM 2988 C CA . PRO B 1 72 ? 59.916 -35.444 23.239 1.00 14.18 72 PRO B CA 1
ATOM 2989 C C . PRO B 1 72 ? 61.116 -35.769 22.354 1.00 12.23 72 PRO B C 1
ATOM 2990 O O . PRO B 1 72 ? 61.025 -36.576 21.424 1.00 12.68 72 PRO B O 1
ATOM 2994 N N . LEU B 1 73 ? 62.241 -35.136 22.657 1.00 10.06 73 LEU B N 1
ATOM 2995 C CA . LEU B 1 73 ? 63.478 -35.345 21.916 1.00 8.64 73 LEU B CA 1
ATOM 2996 C C . LEU B 1 73 ? 64.511 -35.757 22.955 1.00 9.07 73 LEU B C 1
ATOM 2997 O O . LEU B 1 73 ? 64.852 -34.985 23.854 1.00 8.82 73 LEU B O 1
ATOM 3002 N N . LEU B 1 74 ? 65.009 -36.978 22.809 1.00 7.81 74 LEU B N 1
ATOM 3003 C CA . LEU B 1 74 ? 65.944 -37.570 23.759 1.00 7.96 74 LEU B CA 1
ATOM 3004 C C . LEU B 1 74 ? 67.420 -37.551 23.403 1.00 7.94 74 LEU B C 1
ATOM 3005 O O . LEU B 1 74 ? 67.799 -37.698 22.244 1.00 7.76 74 LEU B O 1
ATOM 3010 N N . ASP B 1 75 ? 68.250 -37.361 24.426 1.00 7.70 75 ASP B N 1
ATOM 3011 C CA . ASP B 1 75 ? 69.697 -37.401 24.265 1.00 8.28 75 ASP B CA 1
ATOM 3012 C C . ASP B 1 75 ? 70.223 -38.259 25.417 1.00 7.43 75 ASP B C 1
ATOM 3013 O O . ASP B 1 75 ? 69.696 -38.201 26.532 1.00 8.44 75 ASP B O 1
ATOM 3018 N N . ILE B 1 76 ? 71.216 -39.090 25.127 1.00 7.47 76 ILE B N 1
ATOM 3019 C CA . ILE B 1 76 ? 71.859 -39.937 26.137 1.00 7.77 76 ILE B CA 1
ATOM 3020 C C . ILE B 1 76 ? 73.299 -39.488 25.962 1.00 8.07 76 ILE B C 1
ATOM 3021 O O . ILE B 1 76 ? 73.936 -39.765 24.942 1.00 8.71 76 ILE B O 1
ATOM 3026 N N . VAL B 1 77 ? 73.806 -38.787 26.967 1.00 7.79 77 VAL B N 1
ATOM 3027 C CA . VAL B 1 77 ? 75.113 -38.169 26.871 1.00 8.59 77 VAL B CA 1
ATOM 3028 C C . VAL B 1 77 ? 75.727 -37.976 28.256 1.00 9.22 77 VAL B C 1
ATOM 3029 O O . VAL B 1 77 ? 75.031 -38.073 29.265 1.00 10.60 77 VAL B O 1
ATOM 3033 N N . GLY B 1 78 ? 77.028 -37.707 28.302 1.00 9.78 78 GLY B N 1
ATOM 3034 C CA . GLY B 1 78 ? 77.690 -37.515 29.581 1.00 11.65 78 GLY B CA 1
ATOM 3035 C C . GLY B 1 78 ? 78.702 -36.388 29.560 1.00 13.25 78 GLY B C 1
ATOM 3036 O O . GLY B 1 78 ? 78.980 -35.810 28.509 1.00 13.49 78 GLY B O 1
ATOM 3037 N N . THR B 1 79 ? 79.256 -36.074 30.725 1.00 12.38 79 THR B N 1
ATOM 3038 C CA . THR B 1 79 ? 80.243 -35.003 30.833 1.00 14.16 79 THR B CA 1
ATOM 3039 C C . THR B 1 79 ? 81.617 -35.465 30.354 1.00 17.16 79 THR B C 1
ATOM 3040 O O . THR B 1 79 ? 82.519 -34.648 30.146 1.00 19.79 79 THR B O 1
ATOM 3044 N N . GLY B 1 80 ? 81.764 -36.777 30.187 1.00 17.82 80 GLY B N 1
ATOM 3045 C CA . GLY B 1 80 ? 83.009 -37.358 29.711 1.00 19.82 80 GLY B CA 1
ATOM 3046 C C . GLY B 1 80 ? 84.208 -37.274 30.637 1.00 22.38 80 GLY B C 1
ATOM 3047 O O . GLY B 1 80 ? 84.125 -36.735 31.741 1.00 21.44 80 GLY B O 1
ATOM 3048 N N . GLY B 1 81 ? 85.327 -37.830 30.180 1.00 24.15 81 GLY B N 1
ATOM 3049 C CA . GLY B 1 81 ? 86.555 -37.804 30.955 1.00 26.52 81 GLY B CA 1
ATOM 3050 C C . GLY B 1 81 ? 86.662 -38.763 32.127 1.00 28.31 81 GLY B C 1
ATOM 3051 O O . GLY B 1 81 ? 87.532 -38.584 32.981 1.00 29.11 81 GLY B O 1
ATOM 3052 N N . ASP B 1 82 ? 85.806 -39.779 32.184 1.00 29.12 82 ASP B N 1
ATOM 3053 C CA . ASP B 1 82 ? 85.928 -40.643 33.350 1.00 29.84 82 ASP B CA 1
ATOM 3054 C C . ASP B 1 82 ? 87.082 -41.648 33.196 1.00 29.99 82 ASP B C 1
ATOM 3055 O O . ASP B 1 82 ? 87.496 -42.311 34.138 1.00 30.59 82 ASP B O 1
ATOM 3060 N N . GLY B 1 83 ? 87.689 -41.696 32.014 1.00 29.40 83 GLY B N 1
ATOM 3061 C CA . GLY B 1 83 ? 88.866 -42.522 31.805 1.00 29.77 83 GLY B CA 1
ATOM 3062 C C . GLY B 1 83 ? 88.648 -44.009 32.016 1.00 29.82 83 GLY B C 1
ATOM 3063 O O . GLY B 1 83 ? 89.555 -44.712 32.462 1.00 30.70 83 GLY B O 1
ATOM 3064 N N . LYS B 1 84 ? 87.454 -44.495 31.690 1.00 29.54 84 LYS B N 1
ATOM 3065 C CA . LYS B 1 84 ? 87.136 -45.910 31.850 1.00 28.70 84 LYS B CA 1
ATOM 3066 C C . LYS B 1 84 ? 87.317 -46.689 30.549 1.00 28.15 84 LYS B C 1
ATOM 3067 O O . LYS B 1 84 ? 87.374 -47.919 30.559 1.00 28.10 84 LYS B O 1
ATOM 3073 N N . GLY B 1 85 ? 87.403 -45.968 29.435 1.00 27.25 85 GLY B N 1
ATOM 3074 C CA . GLY B 1 85 ? 87.583 -46.606 28.141 1.00 26.07 85 GLY B CA 1
ATOM 3075 C C . GLY B 1 85 ? 86.529 -47.646 27.807 1.00 24.38 85 GLY B C 1
ATOM 3076 O O . GLY B 1 85 ? 86.848 -48.741 27.337 1.00 25.59 85 GLY B O 1
ATOM 3077 N N . LEU B 1 86 ? 85.267 -47.304 28.037 1.00 23.12 86 LEU B N 1
ATOM 3078 C CA . LEU B 1 86 ? 84.171 -48.223 27.764 1.00 19.82 86 LEU B CA 1
ATOM 3079 C C . LEU B 1 86 ? 83.676 -48.118 26.328 1.00 18.76 86 LEU B C 1
ATOM 3080 O O . LEU B 1 86 ? 83.964 -47.150 25.621 1.00 18.85 86 LEU B O 1
ATOM 3085 N N . MET B 1 87 ? 82.936 -49.135 25.903 1.00 16.90 87 MET B N 1
ATOM 3086 C CA . MET B 1 87 ? 82.349 -49.168 24.570 1.00 16.32 87 MET B CA 1
ATOM 3087 C C . MET B 1 87 ? 81.421 -47.955 24.508 1.00 15.25 87 MET B C 1
ATOM 3088 O O . MET B 1 87 ? 81.037 -47.417 25.547 1.00 16.41 87 MET B O 1
ATOM 3093 N N . ASN B 1 88 ? 81.075 -47.516 23.302 1.00 14.98 88 ASN B N 1
ATOM 3094 C CA . ASN B 1 88 ? 80.199 -46.357 23.132 1.00 13.37 88 ASN B CA 1
ATOM 3095 C C . ASN B 1 88 ? 78.758 -46.758 23.411 1.00 12.72 88 ASN B C 1
ATOM 3096 O O . ASN B 1 88 ? 77.911 -46.754 22.518 1.00 13.33 88 ASN B O 1
ATOM 3101 N N . LEU B 1 89 ? 78.490 -47.090 24.670 1.00 11.13 89 LEU B N 1
ATOM 3102 C CA . LEU B 1 89 ? 77.169 -47.533 25.090 1.00 10.34 89 LEU B CA 1
ATOM 3103 C C . LEU B 1 89 ? 76.042 -46.529 24.863 1.00 10.45 89 LEU B C 1
ATOM 3104 O O . LEU B 1 89 ? 74.945 -46.917 24.464 1.00 10.80 89 LEU B O 1
ATOM 3109 N N . SER B 1 90 ? 76.294 -45.245 25.106 1.00 9.06 90 SER B N 1
ATOM 3110 C CA . SER B 1 90 ? 75.231 -44.260 24.924 1.00 9.04 90 SER B CA 1
ATOM 3111 C C . SER B 1 90 ? 74.797 -44.092 23.468 1.00 9.01 90 SER B C 1
ATOM 3112 O O . SER B 1 90 ? 73.628 -43.817 23.196 1.00 8.55 90 SER B O 1
ATOM 3115 N N . THR B 1 91 ? 75.731 -44.258 22.537 1.00 9.54 91 THR B N 1
ATOM 3116 C CA . THR B 1 91 ? 75.401 -44.134 21.124 1.00 9.14 91 THR B CA 1
ATOM 3117 C C . THR B 1 91 ? 74.481 -45.284 20.721 1.00 8.95 91 THR B C 1
ATOM 3118 O O . THR B 1 91 ? 73.474 -45.082 20.042 1.00 9.14 91 THR B O 1
ATOM 3122 N N . LEU B 1 92 ? 74.821 -46.493 21.155 1.00 8.80 92 LEU B N 1
ATOM 3123 C CA . LEU B 1 92 ? 73.996 -47.647 20.824 1.00 9.51 92 LEU B CA 1
ATOM 3124 C C . LEU B 1 92 ? 72.640 -47.538 21.511 1.00 9.15 92 LEU B C 1
ATOM 3125 O O . LEU B 1 92 ? 71.612 -47.866 20.918 1.00 8.98 92 LEU B O 1
ATOM 3130 N N . ALA B 1 93 ? 72.639 -47.068 22.757 1.00 8.63 93 ALA B N 1
ATOM 3131 C CA . ALA B 1 93 ? 71.397 -46.909 23.508 1.00 8.29 93 ALA B CA 1
ATOM 3132 C C . ALA B 1 93 ? 70.488 -45.892 22.820 1.00 9.10 93 ALA B C 1
ATOM 3133 O O . ALA B 1 93 ? 69.267 -46.049 22.808 1.00 8.95 93 ALA B O 1
ATOM 3135 N N . ALA B 1 94 ? 71.092 -44.853 22.247 1.00 8.33 94 ALA B N 1
ATOM 3136 C CA . ALA B 1 94 ? 70.338 -43.820 21.546 1.00 8.37 94 ALA B CA 1
ATOM 3137 C C . ALA B 1 94 ? 69.678 -44.398 20.295 1.00 8.41 94 ALA B C 1
ATOM 3138 O O . ALA B 1 94 ? 68.533 -44.068 19.984 1.00 8.34 94 ALA B O 1
ATOM 3140 N N . LEU B 1 95 ? 70.400 -45.255 19.577 1.00 9.59 95 LEU B N 1
ATOM 3141 C CA . LEU B 1 95 ? 69.848 -45.876 18.375 1.00 9.04 95 LEU B CA 1
ATOM 3142 C C . LEU B 1 95 ? 68.698 -46.802 18.758 1.00 9.64 95 LEU B C 1
ATOM 3143 O O . LEU B 1 95 ? 67.686 -46.873 18.056 1.00 8.95 95 LEU B O 1
ATOM 3148 N N . VAL B 1 96 ? 68.853 -47.507 19.875 1.00 8.33 96 VAL B N 1
ATOM 3149 C CA . VAL B 1 96 ? 67.804 -48.400 20.348 1.00 8.20 96 VAL B CA 1
ATOM 3150 C C . VAL B 1 96 ? 66.555 -47.598 20.711 1.00 9.06 96 VAL B C 1
ATOM 3151 O O . VAL B 1 96 ? 65.448 -47.966 20.345 1.00 8.83 96 VAL B O 1
ATOM 3155 N N . ALA B 1 97 ? 66.728 -46.491 21.429 1.00 8.17 97 ALA B N 1
ATOM 3156 C CA . ALA B 1 97 ? 65.579 -45.678 21.800 1.00 8.88 97 ALA B CA 1
ATOM 3157 C C . ALA B 1 97 ? 64.852 -45.165 20.554 1.00 9.58 97 ALA B C 1
ATOM 3158 O O . ALA B 1 97 ? 63.621 -45.127 20.518 1.00 9.91 97 ALA B O 1
ATOM 3160 N N . ALA B 1 98 ? 65.610 -44.783 19.530 1.00 8.65 98 ALA B N 1
ATOM 3161 C CA . ALA B 1 98 ? 65.010 -44.282 18.295 1.00 9.57 98 ALA B CA 1
ATOM 3162 C C . ALA B 1 98 ? 64.260 -45.407 17.576 1.00 10.66 98 ALA B C 1
ATOM 3163 O O . ALA B 1 98 ? 63.181 -45.189 17.025 1.00 11.14 98 ALA B O 1
ATOM 3165 N N . ALA B 1 99 ? 64.834 -46.606 17.592 1.00 11.10 99 ALA B N 1
ATOM 3166 C CA . ALA B 1 99 ? 64.201 -47.755 16.944 1.00 10.68 99 ALA B CA 1
ATOM 3167 C C . ALA B 1 99 ? 62.923 -48.109 17.689 1.00 11.71 99 ALA B C 1
ATOM 3168 O O . ALA B 1 99 ? 62.032 -48.764 17.143 1.00 12.01 99 ALA B O 1
ATOM 3170 N N . GLY B 1 100 ? 62.850 -47.673 18.944 1.00 10.81 100 GLY B N 1
ATOM 3171 C CA . GLY B 1 100 ? 61.687 -47.929 19.773 1.00 11.01 100 GLY B CA 1
ATOM 3172 C C . GLY B 1 100 ? 60.606 -46.871 19.633 1.00 11.91 100 GLY B C 1
ATOM 3173 O O . GLY B 1 100 ? 59.580 -46.939 20.311 1.00 13.42 100 GLY B O 1
ATOM 3174 N N . GLY B 1 101 ? 60.838 -45.876 18.780 1.00 12.11 101 GLY B N 1
ATOM 3175 C CA . GLY B 1 101 ? 59.825 -44.858 18.563 1.00 12.44 101 GLY B CA 1
ATOM 3176 C C . GLY B 1 101 ? 60.038 -43.488 19.175 1.00 12.24 101 GLY B C 1
ATOM 3177 O O . GLY B 1 101 ? 59.236 -42.581 18.955 1.00 14.28 101 GLY B O 1
ATOM 3178 N N . VAL B 1 102 ? 61.106 -43.325 19.945 1.00 10.32 102 VAL B N 1
ATOM 3179 C CA . VAL B 1 102 ? 61.390 -42.035 20.562 1.00 10.44 102 VAL B CA 1
ATOM 3180 C C . VAL B 1 102 ? 62.296 -41.217 19.650 1.00 9.80 102 VAL B C 1
ATOM 3181 O O . VAL B 1 102 ? 63.277 -41.733 19.122 1.00 11.42 102 VAL B O 1
ATOM 3185 N N . ALA B 1 103 ? 61.964 -39.944 19.456 1.00 9.43 103 ALA B N 1
ATOM 3186 C CA . ALA B 1 103 ? 62.791 -39.072 18.623 1.00 9.17 103 ALA B CA 1
ATOM 3187 C C . ALA B 1 103 ? 64.089 -38.849 19.392 1.00 9.17 103 ALA B C 1
ATOM 3188 O O . ALA B 1 103 ? 64.062 -38.484 20.570 1.00 9.16 103 ALA B O 1
ATOM 3190 N N . VAL B 1 104 ? 65.215 -39.066 18.722 1.00 7.70 104 VAL B N 1
ATOM 3191 C CA . VAL B 1 104 ? 66.523 -38.938 19.355 1.00 8.71 104 VAL B CA 1
ATOM 3192 C C . VAL B 1 104 ? 67.490 -38.030 18.609 1.00 9.33 104 VAL B C 1
ATOM 3193 O O . VAL B 1 104 ? 67.584 -38.072 17.384 1.00 10.25 104 VAL B O 1
ATOM 3197 N N . ALA B 1 105 ? 68.194 -37.198 19.369 1.00 9.14 105 ALA B N 1
ATOM 3198 C CA . ALA B 1 105 ? 69.211 -36.298 18.834 1.00 8.92 105 ALA B CA 1
ATOM 3199 C C . ALA B 1 105 ? 70.388 -36.466 19.790 1.00 9.97 105 ALA B C 1
ATOM 3200 O O . ALA B 1 105 ? 70.484 -35.768 20.801 1.00 9.54 105 ALA B O 1
ATOM 3202 N N . LYS B 1 106 ? 71.266 -37.416 19.482 1.00 8.93 106 LYS B N 1
ATOM 3203 C CA . LYS B 1 106 ? 72.407 -37.702 20.337 1.00 8.57 106 LYS B CA 1
ATOM 3204 C C . LYS B 1 106 ? 73.594 -36.793 20.046 1.00 9.10 106 LYS B C 1
ATOM 3205 O O . LYS B 1 106 ? 74.074 -36.700 18.917 1.00 10.27 106 LYS B O 1
ATOM 3211 N N . HIS B 1 107 ? 74.059 -36.128 21.097 1.00 9.22 107 HIS B N 1
ATOM 3212 C CA . HIS B 1 107 ? 75.166 -35.174 21.034 1.00 9.31 107 HIS B CA 1
ATOM 3213 C C . HIS B 1 107 ? 76.485 -35.894 21.323 1.00 9.19 107 HIS B C 1
ATOM 3214 O O . HIS B 1 107 ? 76.587 -36.634 22.299 1.00 9.00 107 HIS B O 1
ATOM 3221 N N . GLY B 1 108 ? 77.496 -35.691 20.484 1.00 8.70 108 GLY B N 1
ATOM 3222 C CA . GLY B 1 108 ? 78.761 -36.364 20.729 1.00 9.94 108 GLY B CA 1
ATOM 3223 C C . GLY B 1 108 ? 79.952 -35.759 20.020 1.00 11.18 108 GLY B C 1
ATOM 3224 O O . GLY B 1 108 ? 79.811 -34.800 19.263 1.00 11.01 108 GLY B O 1
ATOM 3225 N N . ASN B 1 109 ? 81.125 -36.339 20.257 1.00 12.24 109 ASN B N 1
ATOM 3226 C CA . ASN B 1 109 ? 82.366 -35.859 19.659 1.00 14.13 109 ASN B CA 1
ATOM 3227 C C . ASN B 1 109 ? 83.329 -37.034 19.506 1.00 13.95 109 ASN B C 1
ATOM 3228 O O . ASN B 1 109 ? 82.997 -38.170 19.855 1.00 13.25 109 ASN B O 1
ATOM 3233 N N . ARG B 1 110 ? 84.518 -36.760 18.980 1.00 14.66 110 ARG B N 1
ATOM 3234 C CA . ARG B 1 110 ? 85.527 -37.797 18.825 1.00 15.26 110 ARG B CA 1
ATOM 3235 C C . ARG B 1 110 ? 86.253 -37.897 20.156 1.00 17.20 110 ARG B C 1
ATOM 3236 O O . ARG B 1 110 ? 86.117 -37.019 21.011 1.00 18.49 110 ARG B O 1
ATOM 3244 N N . ALA B 1 111 ? 87.017 -38.969 20.330 1.00 19.07 111 ALA B N 1
ATOM 3245 C CA . ALA B 1 111 ? 87.805 -39.157 21.540 1.00 21.85 111 ALA B CA 1
ATOM 3246 C C . ALA B 1 111 ? 89.229 -38.775 21.150 1.00 24.29 111 ALA B C 1
ATOM 3247 O O . ALA B 1 111 ? 89.737 -39.232 20.126 1.00 24.29 111 ALA B O 1
ATOM 3249 N N . ALA B 1 112 ? 89.864 -37.932 21.959 1.00 27.74 112 ALA B N 1
ATOM 3250 C CA . ALA B 1 112 ? 91.219 -37.467 21.677 1.00 30.84 112 ALA B CA 1
ATOM 3251 C C . ALA B 1 112 ? 92.294 -38.530 21.878 1.00 32.09 112 ALA B C 1
ATOM 3252 O O . ALA B 1 112 ? 93.075 -38.457 22.828 1.00 33.52 112 ALA B O 1
ATOM 3254 N N . SER B 1 113 ? 92.335 -39.504 20.972 1.00 33.02 113 SER B N 1
ATOM 3255 C CA . SER B 1 113 ? 93.312 -40.592 21.024 1.00 34.14 113 SER B CA 1
ATOM 3256 C C . SER B 1 113 ? 92.921 -41.682 20.031 1.00 33.89 113 SER B C 1
ATOM 3257 O O . SER B 1 113 ? 92.113 -41.450 19.132 1.00 33.31 113 SER B O 1
ATOM 3260 N N . SER B 1 114 ? 93.499 -42.869 20.195 1.00 33.51 114 SER B N 1
ATOM 3261 C CA . SER B 1 114 ? 93.192 -43.990 19.315 1.00 33.09 114 SER B CA 1
ATOM 3262 C C . SER B 1 114 ? 91.847 -44.583 19.719 1.00 31.98 114 SER B C 1
ATOM 3263 O O . SER B 1 114 ? 91.168 -45.218 18.912 1.00 31.87 114 SER B O 1
ATOM 3266 N N . ARG B 1 115 ? 91.470 -44.368 20.977 1.00 31.12 115 ARG B N 1
ATOM 3267 C CA . ARG B 1 115 ? 90.210 -44.933 21.408 1.00 29.61 115 ARG B CA 1
ATOM 3268 C C . ARG B 1 115 ? 89.063 -44.227 20.708 1.00 27.04 115 ARG B C 1
ATOM 3269 O O . ARG B 1 115 ? 89.155 -43.070 20.320 1.00 26.38 115 ARG B O 1
ATOM 3277 N N . ALA B 1 116 ? 87.998 -44.986 20.485 1.00 23.71 116 ALA B N 1
ATOM 3278 C CA . ALA B 1 116 ? 86.868 -44.482 19.720 1.00 20.26 116 ALA B CA 1
ATOM 3279 C C . ALA B 1 116 ? 85.802 -43.772 20.544 1.00 18.29 116 ALA B C 1
ATOM 3280 O O . ALA B 1 116 ? 85.267 -44.327 21.502 1.00 17.90 116 ALA B O 1
ATOM 3282 N N . GLY B 1 117 ? 85.509 -42.532 20.163 1.00 15.70 117 GLY B N 1
ATOM 3283 C CA . GLY B 1 117 ? 84.464 -41.773 20.824 1.00 14.16 117 GLY B CA 1
ATOM 3284 C C . GLY B 1 117 ? 83.215 -42.007 19.992 1.00 12.84 117 GLY B C 1
ATOM 3285 O O . GLY B 1 117 ? 83.286 -42.676 18.962 1.00 12.45 117 GLY B O 1
ATOM 3286 N N . SER B 1 118 ? 82.077 -41.464 20.408 1.00 12.08 118 SER B N 1
ATOM 3287 C CA . SER B 1 118 ? 80.837 -41.664 19.661 1.00 10.92 118 SER B CA 1
ATOM 3288 C C . SER B 1 118 ? 80.958 -41.283 18.187 1.00 11.28 118 SER B C 1
ATOM 3289 O O . SER B 1 118 ? 80.480 -42.004 17.311 1.00 11.31 118 SER B O 1
ATOM 3292 N N . ALA B 1 119 ? 81.599 -40.152 17.910 1.00 11.43 119 ALA B N 1
ATOM 3293 C CA . ALA B 1 119 ? 81.747 -39.703 16.531 1.00 11.32 119 ALA B CA 1
ATOM 3294 C C . ALA B 1 119 ? 82.666 -40.630 15.744 1.00 12.12 119 ALA B C 1
ATOM 3295 O O . ALA B 1 119 ? 82.446 -40.869 14.556 1.00 11.68 119 ALA B O 1
ATOM 3297 N N . ASP B 1 120 ? 83.699 -41.147 16.405 1.00 11.72 120 ASP B N 1
ATOM 3298 C CA . ASP B 1 120 ? 84.635 -42.057 15.751 1.00 12.93 120 ASP B CA 1
ATOM 3299 C C . ASP B 1 120 ? 83.920 -43.353 15.379 1.00 13.01 120 ASP B C 1
ATOM 3300 O O . ASP B 1 120 ? 84.111 -43.893 14.288 1.00 13.07 120 ASP B O 1
ATOM 3305 N N . LEU B 1 121 ? 83.099 -43.850 16.299 1.00 11.86 121 LEU B N 1
ATOM 3306 C CA . LEU B 1 121 ? 82.353 -45.081 16.067 1.00 11.67 121 LEU B CA 1
ATOM 3307 C C . LEU B 1 121 ? 81.377 -44.928 14.910 1.00 12.21 121 LEU B C 1
ATOM 3308 O O . LEU B 1 121 ? 81.354 -45.746 13.988 1.00 11.74 121 LEU B O 1
ATOM 3313 N N . LEU B 1 122 ? 80.564 -43.880 14.960 1.00 10.32 122 LEU B N 1
ATOM 3314 C CA . LEU B 1 122 ? 79.584 -43.659 13.909 1.00 10.67 122 LEU B CA 1
ATOM 3315 C C . LEU B 1 122 ? 80.239 -43.459 12.550 1.00 11.66 122 LEU B C 1
ATOM 3316 O O . LEU B 1 122 ? 79.711 -43.908 11.535 1.00 12.83 122 LEU B O 1
ATOM 3321 N N . GLU B 1 123 ? 81.390 -42.796 12.527 1.00 12.24 123 GLU B N 1
ATOM 3322 C CA . GLU B 1 123 ? 82.102 -42.582 11.271 1.00 13.06 123 GLU B CA 1
ATOM 3323 C C . GLU B 1 123 ? 82.515 -43.938 10.697 1.00 13.98 123 GLU B C 1
ATOM 3324 O O . GLU B 1 123 ? 82.391 -44.181 9.495 1.00 14.38 123 GLU B O 1
ATOM 3330 N N . ALA B 1 124 ? 82.999 -44.817 11.568 1.00 13.81 124 ALA B N 1
ATOM 3331 C CA . ALA B 1 124 ? 83.426 -46.148 11.153 1.00 14.47 124 ALA B CA 1
ATOM 3332 C C . ALA B 1 124 ? 82.242 -46.945 10.619 1.00 14.13 124 ALA B C 1
ATOM 3333 O O . ALA B 1 124 ? 82.413 -47.843 9.794 1.00 16.04 124 ALA B O 1
ATOM 3335 N N . LEU B 1 125 ? 81.042 -46.611 11.088 1.00 14.23 125 LEU B N 1
ATOM 3336 C CA . LEU B 1 125 ? 79.831 -47.295 10.654 1.00 13.61 125 LEU B CA 1
ATOM 3337 C C . LEU B 1 125 ? 79.221 -46.673 9.405 1.00 14.81 125 LEU B C 1
ATOM 3338 O O . LEU B 1 125 ? 78.128 -47.051 8.989 1.00 16.23 125 LEU B O 1
ATOM 3343 N N . GLY B 1 126 ? 79.924 -45.709 8.816 1.00 13.70 126 GLY B N 1
ATOM 3344 C CA . GLY B 1 126 ? 79.431 -45.092 7.596 1.00 14.40 126 GLY B CA 1
ATOM 3345 C C . GLY B 1 126 ? 78.833 -43.703 7.687 1.00 13.90 126 GLY B C 1
ATOM 3346 O O . GLY B 1 126 ? 78.487 -43.114 6.662 1.00 14.72 126 GLY B O 1
ATOM 3347 N N . VAL B 1 127 ? 78.697 -43.172 8.898 1.00 13.58 127 VAL B N 1
ATOM 3348 C CA . VAL B 1 127 ? 78.129 -41.840 9.068 1.00 12.57 127 VAL B CA 1
ATOM 3349 C C . VAL B 1 127 ? 79.067 -40.760 8.537 1.00 13.05 127 VAL B C 1
ATOM 3350 O O . VAL B 1 127 ? 80.241 -40.715 8.902 1.00 14.22 127 VAL B O 1
ATOM 3354 N N . ASP B 1 128 ? 78.538 -39.896 7.673 1.00 13.98 128 ASP B N 1
ATOM 3355 C CA . ASP B 1 128 ? 79.313 -38.796 7.111 1.00 15.37 128 ASP B CA 1
ATOM 3356 C C . ASP B 1 128 ? 79.237 -37.643 8.110 1.00 15.05 128 ASP B C 1
ATOM 3357 O O . ASP B 1 128 ? 78.239 -36.922 8.165 1.00 15.91 128 ASP B O 1
ATOM 3362 N N . LEU B 1 129 ? 80.294 -37.479 8.897 1.00 15.24 129 LEU B N 1
ATOM 3363 C CA . LEU B 1 129 ? 80.337 -36.431 9.912 1.00 14.72 129 LEU B CA 1
ATOM 3364 C C . LEU B 1 129 ? 80.322 -35.022 9.337 1.00 16.60 129 LEU B C 1
ATOM 3365 O O . LEU B 1 129 ? 80.132 -34.055 10.073 1.00 16.30 129 LEU B O 1
ATOM 3370 N N . GLU B 1 130 ? 80.512 -34.901 8.027 1.00 17.33 130 GLU B N 1
ATOM 3371 C CA . GLU B 1 130 ? 80.503 -33.586 7.393 1.00 18.94 130 GLU B CA 1
ATOM 3372 C C . GLU B 1 130 ? 79.095 -33.157 6.989 1.00 18.13 130 GLU B C 1
ATOM 3373 O O . GLU B 1 130 ? 78.902 -32.058 6.466 1.00 19.15 130 GLU B O 1
ATOM 3379 N N . ALA B 1 131 ? 78.112 -34.020 7.225 1.00 17.12 131 ALA B N 1
ATOM 3380 C CA . ALA B 1 131 ? 76.731 -33.711 6.870 1.00 16.91 131 ALA B CA 1
ATOM 3381 C C . ALA B 1 131 ? 76.310 -32.380 7.480 1.00 17.76 131 ALA B C 1
ATOM 3382 O O . ALA B 1 131 ? 76.528 -32.133 8.664 1.00 17.14 131 ALA B O 1
ATOM 3384 N N . PRO B 1 132 ? 75.700 -31.497 6.676 1.00 18.64 132 PRO B N 1
ATOM 3385 C CA . PRO B 1 132 ? 75.275 -30.200 7.208 1.00 18.36 132 PRO B CA 1
ATOM 3386 C C . PRO B 1 132 ? 74.151 -30.308 8.237 1.00 17.48 132 PRO B C 1
ATOM 3387 O O . PRO B 1 132 ? 73.339 -31.233 8.194 1.00 16.63 132 PRO B O 1
ATOM 3391 N N . PRO B 1 133 ? 74.093 -29.354 9.179 1.00 17.65 133 PRO B N 1
ATOM 3392 C CA . PRO B 1 133 ? 73.064 -29.341 10.220 1.00 17.61 133 PRO B CA 1
ATOM 3393 C C . PRO B 1 133 ? 71.657 -29.567 9.672 1.00 18.29 133 PRO B C 1
ATOM 3394 O O . PRO B 1 133 ? 70.873 -30.321 10.246 1.00 18.57 133 PRO B O 1
ATOM 3398 N N . GLU B 1 134 ? 71.341 -28.914 8.559 1.00 19.47 134 GLU B N 1
ATOM 3399 C CA . GLU B 1 134 ? 70.022 -29.051 7.953 1.00 20.35 134 GLU B CA 1
ATOM 3400 C C . GLU B 1 134 ? 69.691 -30.497 7.599 1.00 19.25 134 GLU B C 1
ATOM 3401 O O . GLU B 1 134 ? 68.563 -30.948 7.802 1.00 18.72 134 GLU B O 1
ATOM 3407 N N . ARG B 1 135 ? 70.671 -31.223 7.072 1.00 18.30 135 ARG B N 1
ATOM 3408 C CA . ARG B 1 135 ? 70.448 -32.614 6.694 1.00 18.54 135 ARG B CA 1
ATOM 3409 C C . ARG B 1 135 ? 70.217 -33.483 7.928 1.00 16.69 135 ARG B C 1
ATOM 3410 O O . ARG B 1 135 ? 69.321 -34.331 7.945 1.00 16.05 135 ARG B O 1
ATOM 3418 N N . VAL B 1 136 ? 71.023 -33.269 8.963 1.00 16.59 136 VAL B N 1
ATOM 3419 C CA . VAL B 1 136 ? 70.875 -34.037 10.195 1.00 15.05 136 VAL B CA 1
ATOM 3420 C C . VAL B 1 136 ? 69.490 -33.772 10.782 1.00 15.40 136 VAL B C 1
ATOM 3421 O O . VAL B 1 136 ? 68.849 -34.677 11.310 1.00 15.03 136 VAL B O 1
ATOM 3425 N N . GLY B 1 137 ? 69.034 -32.526 10.678 1.00 15.67 137 GLY B N 1
ATOM 3426 C CA . GLY B 1 137 ? 67.723 -32.173 11.191 1.00 16.84 137 GLY B CA 1
ATOM 3427 C C . GLY B 1 137 ? 66.619 -32.891 10.437 1.00 18.50 137 GLY B C 1
ATOM 3428 O O . GLY B 1 137 ? 65.624 -33.315 11.026 1.00 17.79 137 GLY B O 1
ATOM 3429 N N . GLU B 1 138 ? 66.795 -33.035 9.127 1.00 18.22 138 GLU B N 1
ATOM 3430 C CA . GLU B 1 138 ? 65.797 -33.716 8.313 1.00 18.32 138 GLU B CA 1
ATOM 3431 C C . GLU B 1 138 ? 65.753 -35.198 8.677 1.00 17.58 138 GLU B C 1
ATOM 3432 O O . GLU B 1 138 ? 64.693 -35.821 8.639 1.00 17.19 138 GLU B O 1
ATOM 3438 N N . ALA B 1 139 ? 66.905 -35.753 9.045 1.00 16.83 139 ALA B N 1
ATOM 3439 C CA . ALA B 1 139 ? 66.983 -37.159 9.428 1.00 16.61 139 ALA B CA 1
ATOM 3440 C C . ALA B 1 139 ? 66.208 -37.396 10.721 1.00 17.25 139 ALA B C 1
ATOM 3441 O O . ALA B 1 139 ? 65.495 -38.388 10.858 1.00 17.14 139 ALA B O 1
ATOM 3443 N N . ILE B 1 140 ? 66.353 -36.483 11.675 1.00 16.69 140 ILE B N 1
ATOM 3444 C CA . ILE B 1 140 ? 65.649 -36.609 12.943 1.00 17.35 140 ILE B CA 1
ATOM 3445 C C . ILE B 1 140 ? 64.146 -36.587 12.688 1.00 18.08 140 ILE B C 1
ATOM 3446 O O . ILE B 1 140 ? 63.400 -37.403 13.229 1.00 18.45 140 ILE B O 1
ATOM 3451 N N . GLU B 1 141 ? 63.710 -35.656 11.847 1.00 19.15 141 GLU B N 1
ATOM 3452 C CA . GLU B 1 141 ? 62.297 -35.521 11.517 1.00 21.41 141 GLU B CA 1
ATOM 3453 C C . GLU B 1 141 ? 61.723 -36.747 10.811 1.00 21.62 141 GLU B C 1
ATOM 3454 O O . GLU B 1 141 ? 60.649 -37.229 11.166 1.00 21.96 141 GLU B O 1
ATOM 3460 N N . GLU B 1 142 ? 62.447 -37.251 9.817 1.00 21.78 142 GLU B N 1
ATOM 3461 C CA . GLU B 1 142 ? 61.982 -38.395 9.041 1.00 22.27 142 GLU B CA 1
ATOM 3462 C C . GLU B 1 142 ? 62.289 -39.783 9.594 1.00 21.04 142 GLU B C 1
ATOM 3463 O O . GLU B 1 142 ? 61.450 -40.679 9.509 1.00 21.03 142 GLU B O 1
ATOM 3469 N N . LEU B 1 143 ? 63.479 -39.965 10.159 1.00 18.80 143 LEU B N 1
ATOM 3470 C CA . LEU B 1 143 ? 63.878 -41.266 10.693 1.00 17.73 143 LEU B CA 1
ATOM 3471 C C . LEU B 1 143 ? 63.786 -41.389 12.209 1.00 16.60 143 LEU B C 1
ATOM 3472 O O . LEU B 1 143 ? 63.796 -42.500 12.746 1.00 16.65 143 LEU B O 1
ATOM 3477 N N . GLY B 1 144 ? 63.713 -40.253 12.895 1.00 15.04 144 GLY B N 1
ATOM 3478 C CA . GLY B 1 144 ? 63.620 -40.274 14.345 1.00 14.05 144 GLY B CA 1
ATOM 3479 C C . GLY B 1 144 ? 64.962 -40.343 15.053 1.00 12.71 144 GLY B C 1
ATOM 3480 O O . GLY B 1 144 ? 65.014 -40.519 16.268 1.00 11.85 144 GLY B O 1
ATOM 3481 N N . PHE B 1 145 ? 66.048 -40.213 14.297 1.00 11.70 145 PHE B N 1
ATOM 3482 C CA . PHE B 1 145 ? 67.386 -40.257 14.871 1.00 11.55 145 PHE B CA 1
ATOM 3483 C C . PHE B 1 145 ? 68.353 -39.331 14.155 1.00 11.90 145 PHE B C 1
ATOM 3484 O O . PHE B 1 145 ? 68.282 -39.143 12.938 1.00 11.04 145 PHE B O 1
ATOM 3492 N N . GLY B 1 146 ? 69.274 -38.771 14.930 1.00 11.66 146 GLY B N 1
ATOM 3493 C CA . GLY B 1 146 ? 70.284 -37.898 14.379 1.00 10.42 146 GLY B CA 1
ATOM 3494 C C . GLY B 1 146 ? 71.442 -37.820 15.346 1.00 9.87 146 GLY B C 1
ATOM 3495 O O . GLY B 1 146 ? 71.244 -37.904 16.563 1.00 10.10 146 GLY B O 1
ATOM 3496 N N . PHE B 1 147 ? 72.652 -37.700 14.818 1.00 9.30 147 PHE B N 1
ATOM 3497 C CA . PHE B 1 147 ? 73.826 -37.565 15.666 1.00 8.88 147 PHE B CA 1
ATOM 3498 C C . PHE B 1 147 ? 74.363 -36.162 15.448 1.00 10.69 147 PHE B C 1
ATOM 3499 O O . PHE B 1 147 ? 74.655 -35.759 14.313 1.00 10.29 147 PHE B O 1
ATOM 3507 N N . LEU B 1 148 ? 74.477 -35.424 16.545 1.00 9.52 148 LEU B N 1
ATOM 3508 C CA . LEU B 1 148 ? 74.948 -34.052 16.521 1.00 10.10 148 LEU B CA 1
ATOM 3509 C C . LEU B 1 148 ? 76.428 -33.997 16.875 1.00 10.54 148 LEU B C 1
ATOM 3510 O O . LEU B 1 148 ? 76.803 -34.092 18.045 1.00 10.36 148 LEU B O 1
ATOM 3515 N N . PHE B 1 149 ? 77.262 -33.849 15.852 1.00 9.80 149 PHE B N 1
ATOM 3516 C CA . PHE B 1 149 ? 78.710 -33.784 16.015 1.00 10.29 149 PHE B CA 1
ATOM 3517 C C . PHE B 1 149 ? 79.090 -32.400 16.536 1.00 10.44 149 PHE B C 1
ATOM 3518 O O . PHE B 1 149 ? 78.890 -31.392 15.860 1.00 11.07 149 PHE B O 1
ATOM 3526 N N . ALA B 1 150 ? 79.638 -32.363 17.746 1.00 11.16 150 ALA B N 1
ATOM 3527 C CA . ALA B 1 150 ? 80.013 -31.108 18.388 1.00 12.27 150 ALA B CA 1
ATOM 3528 C C . ALA B 1 150 ? 80.887 -30.182 17.552 1.00 12.84 150 ALA B C 1
ATOM 3529 O O . ALA B 1 150 ? 80.691 -28.971 17.564 1.00 13.36 150 ALA B O 1
ATOM 3531 N N . ARG B 1 151 ? 81.843 -30.743 16.822 1.00 13.64 151 ARG B N 1
ATOM 3532 C CA . ARG B 1 151 ? 82.738 -29.923 16.015 1.00 15.20 151 ARG B CA 1
ATOM 3533 C C . ARG B 1 151 ? 82.005 -29.157 14.922 1.00 15.75 151 ARG B C 1
ATOM 3534 O O . ARG B 1 151 ? 82.411 -28.058 14.547 1.00 17.34 151 ARG B O 1
ATOM 3542 N N . VAL B 1 152 ? 80.917 -29.733 14.422 1.00 13.79 152 VAL B N 1
ATOM 3543 C CA . VAL B 1 152 ? 80.124 -29.091 13.387 1.00 14.44 152 VAL B CA 1
ATOM 3544 C C . VAL B 1 152 ? 79.223 -28.007 13.974 1.00 14.03 152 VAL B C 1
ATOM 3545 O O . VAL B 1 152 ? 79.132 -26.907 13.434 1.00 15.04 152 VAL B O 1
ATOM 3549 N N . PHE B 1 153 ? 78.575 -28.314 15.093 1.00 12.68 153 PHE B N 1
ATOM 3550 C CA . PHE B 1 153 ? 77.656 -27.379 15.734 1.00 12.51 153 PHE B CA 1
ATOM 3551 C C . PHE B 1 153 ? 78.250 -26.311 16.652 1.00 13.27 153 PHE B C 1
ATOM 3552 O O . PHE B 1 153 ? 77.625 -25.268 16.859 1.00 14.93 153 PHE B O 1
ATOM 3560 N N . HIS B 1 154 ? 79.440 -26.547 17.197 1.00 14.34 154 HIS B N 1
ATOM 3561 C CA . HIS B 1 154 ? 80.037 -25.584 18.127 1.00 14.15 154 HIS B CA 1
ATOM 3562 C C . HIS B 1 154 ? 81.366 -24.965 17.710 1.00 14.58 154 HIS B C 1
ATOM 3563 O O . HIS B 1 154 ? 82.386 -25.167 18.365 1.00 15.14 154 HIS B O 1
ATOM 3570 N N . PRO B 1 155 ? 81.371 -24.183 16.625 1.00 15.46 155 PRO B N 1
ATOM 3571 C CA . PRO B 1 155 ? 82.623 -23.560 16.189 1.00 15.62 155 PRO B CA 1
ATOM 3572 C C . PRO B 1 155 ? 83.175 -22.563 17.214 1.00 15.72 155 PRO B C 1
ATOM 3573 O O . PRO B 1 155 ? 84.386 -22.335 17.281 1.00 16.58 155 PRO B O 1
ATOM 3577 N N . ALA B 1 156 ? 82.290 -21.979 18.021 1.00 15.47 156 ALA B N 1
ATOM 3578 C CA . ALA B 1 156 ? 82.714 -21.003 19.023 1.00 15.96 156 ALA B CA 1
ATOM 3579 C C . ALA B 1 156 ? 83.592 -21.617 20.108 1.00 16.74 156 ALA B C 1
ATOM 3580 O O . ALA B 1 156 ? 84.327 -20.904 20.794 1.00 15.38 156 ALA B O 1
ATOM 3582 N N . MET B 1 157 ? 83.527 -22.935 20.267 1.00 16.10 157 MET B N 1
ATOM 3583 C CA . MET B 1 157 ? 84.342 -23.592 21.281 1.00 16.36 157 MET B CA 1
ATOM 3584 C C . MET B 1 157 ? 85.833 -23.517 20.968 1.00 17.36 157 MET B C 1
ATOM 3585 O O . MET B 1 157 ? 86.668 -23.791 21.836 1.00 15.99 157 MET B O 1
ATOM 3590 N N . ARG B 1 158 ? 86.175 -23.139 19.739 1.00 17.62 158 ARG B N 1
ATOM 3591 C CA . ARG B 1 158 ? 87.582 -23.016 19.367 1.00 18.48 158 ARG B CA 1
ATOM 3592 C C . ARG B 1 158 ? 88.205 -21.853 20.124 1.00 18.49 158 ARG B C 1
ATOM 3593 O O . ARG B 1 158 ? 89.422 -21.777 20.263 1.00 20.09 158 ARG B O 1
ATOM 3601 N N . HIS B 1 159 ? 87.363 -20.950 20.617 1.00 18.63 159 HIS B N 1
ATOM 3602 C CA . HIS B 1 159 ? 87.840 -19.793 21.371 1.00 18.65 159 HIS B CA 1
ATOM 3603 C C . HIS B 1 159 ? 88.367 -20.187 22.749 1.00 18.83 159 HIS B C 1
ATOM 3604 O O . HIS B 1 159 ? 89.138 -19.441 23.357 1.00 20.28 159 HIS B O 1
ATOM 3611 N N . VAL B 1 160 ? 87.963 -21.355 23.241 1.00 16.11 160 VAL B N 1
ATOM 3612 C CA . VAL B 1 160 ? 88.392 -21.785 24.571 1.00 15.52 160 VAL B CA 1
ATOM 3613 C C . VAL B 1 160 ? 89.107 -23.131 24.646 1.00 14.36 160 VAL B C 1
ATOM 3614 O O . VAL B 1 160 ? 89.685 -23.466 25.676 1.00 14.20 160 VAL B O 1
ATOM 3618 N N . ALA B 1 161 ? 89.072 -23.903 23.568 1.00 14.38 161 ALA B N 1
ATOM 3619 C CA . ALA B 1 161 ? 89.714 -25.214 23.561 1.00 14.54 161 ALA B CA 1
ATOM 3620 C C . ALA B 1 161 ? 91.163 -25.213 24.055 1.00 15.02 161 ALA B C 1
ATOM 3621 O O . ALA B 1 161 ? 91.534 -26.032 24.896 1.00 14.08 161 ALA B O 1
ATOM 3623 N N . PRO B 1 162 ? 92.003 -24.299 23.539 1.00 14.83 162 PRO B N 1
ATOM 3624 C CA . PRO B 1 162 ? 93.407 -24.242 23.966 1.00 14.94 162 PRO B CA 1
ATOM 3625 C C . PRO B 1 162 ? 93.573 -23.996 25.462 1.00 13.51 162 PRO B C 1
ATOM 3626 O O . PRO B 1 162 ? 94.433 -24.595 26.105 1.00 13.75 162 PRO B O 1
ATOM 3630 N N . VAL B 1 163 ? 92.757 -23.100 26.006 1.00 12.85 163 VAL B N 1
ATOM 3631 C CA . VAL B 1 163 ? 92.821 -22.783 27.429 1.00 11.91 163 VAL B CA 1
ATOM 3632 C C . VAL B 1 163 ? 92.417 -23.992 28.269 1.00 11.68 163 VAL B C 1
ATOM 3633 O O . VAL B 1 163 ? 93.057 -24.304 29.273 1.00 11.09 163 VAL B O 1
ATOM 3637 N N . ARG B 1 164 ? 91.355 -24.677 27.856 1.00 12.15 164 ARG B N 1
ATOM 3638 C CA . ARG B 1 164 ? 90.900 -25.854 28.581 1.00 10.94 164 ARG B CA 1
ATOM 3639 C C . ARG B 1 164 ? 91.980 -26.931 28.623 1.00 11.48 164 ARG B C 1
ATOM 3640 O O . ARG B 1 164 ? 92.206 -27.560 29.653 1.00 11.92 164 ARG B O 1
ATOM 3648 N N . ALA B 1 165 ? 92.642 -27.146 27.494 1.00 12.96 165 ALA B N 1
ATOM 3649 C CA . ALA B 1 165 ? 93.678 -28.166 27.411 1.00 12.88 165 ALA B CA 1
ATOM 3650 C C . ALA B 1 165 ? 94.863 -27.839 28.311 1.00 12.49 165 ALA B C 1
ATOM 3651 O O . ALA B 1 165 ? 95.385 -28.705 29.016 1.00 13.20 165 ALA B O 1
ATOM 3653 N N . GLU B 1 166 ? 95.270 -26.575 28.294 1.00 11.61 166 GLU B N 1
ATOM 3654 C CA . GLU B 1 166 ? 96.411 -26.126 29.080 1.00 10.48 166 GLU B CA 1
ATOM 3655 C C . GLU B 1 166 ? 96.188 -26.129 30.591 1.00 10.88 166 GLU B C 1
ATOM 3656 O O . GLU B 1 166 ? 97.115 -26.419 31.347 1.00 12.19 166 GLU B O 1
ATOM 3662 N N . LEU B 1 167 ? 94.972 -25.817 31.036 1.00 10.17 167 LEU B N 1
ATOM 3663 C CA . LEU B 1 167 ? 94.682 -25.810 32.470 1.00 10.14 167 LEU B CA 1
ATOM 3664 C C . LEU B 1 167 ? 94.875 -27.202 33.056 1.00 12.56 167 LEU B C 1
ATOM 3665 O O . LEU B 1 167 ? 95.303 -27.345 34.202 1.00 14.00 167 LEU B O 1
ATOM 3670 N N . GLY B 1 168 ? 94.540 -28.216 32.266 1.00 13.20 168 GLY B N 1
ATOM 3671 C CA . GLY B 1 168 ? 94.710 -29.593 32.697 1.00 14.27 168 GLY B CA 1
ATOM 3672 C C . GLY B 1 168 ? 93.782 -30.078 33.793 1.00 15.24 168 GLY B C 1
ATOM 3673 O O . GLY B 1 168 ? 94.018 -31.134 34.383 1.00 17.44 168 GLY B O 1
ATOM 3674 N N . VAL B 1 169 ? 92.734 -29.311 34.073 1.00 12.52 169 VAL B N 1
ATOM 3675 C CA . VAL B 1 169 ? 91.764 -29.682 35.096 1.00 11.38 169 VAL B CA 1
ATOM 3676 C C . VAL B 1 169 ? 90.369 -29.493 34.517 1.00 11.82 169 VAL B C 1
ATOM 3677 O O . VAL B 1 169 ? 90.194 -28.770 33.534 1.00 13.27 169 VAL B O 1
ATOM 3681 N N . ARG B 1 170 ? 89.381 -30.149 35.113 1.00 10.63 170 ARG B N 1
ATOM 3682 C CA . ARG B 1 170 ? 88.011 -30.011 34.640 1.00 10.10 170 ARG B CA 1
ATOM 3683 C C . ARG B 1 170 ? 87.503 -28.609 34.960 1.00 10.27 170 ARG B C 1
ATOM 3684 O O . ARG B 1 170 ? 87.936 -27.986 35.931 1.00 10.68 170 ARG B O 1
ATOM 3692 N N . THR B 1 171 ? 86.592 -28.111 34.130 1.00 9.48 171 THR B N 1
ATOM 3693 C CA . THR B 1 171 ? 86.010 -26.786 34.338 1.00 8.57 171 THR B CA 1
ATOM 3694 C C . THR B 1 171 ? 84.517 -26.839 34.050 1.00 8.38 171 THR B C 1
ATOM 3695 O O . THR B 1 171 ? 83.961 -27.908 33.792 1.00 7.94 171 THR B O 1
ATOM 3699 N N . VAL B 1 172 ? 83.862 -25.685 34.088 1.00 6.92 172 VAL B N 1
ATOM 3700 C CA . VAL B 1 172 ? 82.432 -25.646 33.820 1.00 7.50 172 VAL B CA 1
ATOM 3701 C C . VAL B 1 172 ? 82.117 -26.171 32.419 1.00 6.67 172 VAL B C 1
ATOM 3702 O O . VAL B 1 172 ? 81.015 -26.649 32.167 1.00 7.73 172 VAL B O 1
ATOM 3706 N N . PHE B 1 173 ? 83.081 -26.093 31.507 1.00 6.80 173 PHE B N 1
ATOM 3707 C CA . PHE B 1 173 ? 82.840 -26.580 30.154 1.00 7.89 173 PHE B CA 1
ATOM 3708 C C . PHE B 1 173 ? 82.596 -28.081 30.112 1.00 8.14 173 PHE B C 1
ATOM 3709 O O . PHE B 1 173 ? 81.910 -28.579 29.214 1.00 8.06 173 PHE B O 1
ATOM 3717 N N . ASN B 1 174 ? 83.146 -28.811 31.076 1.00 9.19 174 ASN B N 1
ATOM 3718 C CA . ASN B 1 174 ? 82.915 -30.248 31.107 1.00 9.87 174 ASN B CA 1
ATOM 3719 C C . ASN B 1 174 ? 81.441 -30.485 31.433 1.00 10.96 174 ASN B C 1
ATOM 3720 O O . ASN B 1 174 ? 80.817 -31.400 30.892 1.00 11.11 174 ASN B O 1
ATOM 3725 N N . LEU B 1 175 ? 80.878 -29.644 32.297 1.00 9.60 175 LEU B N 1
ATOM 3726 C CA . LEU B 1 175 ? 79.469 -29.760 32.658 1.00 9.89 175 LEU B CA 1
ATOM 3727 C C . LEU B 1 175 ? 78.561 -29.294 31.517 1.00 9.61 175 LEU B C 1
ATOM 3728 O O . LEU B 1 175 ? 77.490 -29.860 31.283 1.00 10.17 175 LEU B O 1
ATOM 3733 N N . LEU B 1 176 ? 78.986 -28.254 30.805 1.00 8.12 176 LEU B N 1
ATOM 3734 C CA . LEU B 1 176 ? 78.157 -27.697 29.745 1.00 8.23 176 LEU B CA 1
ATOM 3735 C C . LEU B 1 176 ? 78.009 -28.528 28.481 1.00 8.01 176 LEU B C 1
ATOM 3736 O O . LEU B 1 176 ? 77.003 -28.410 27.782 1.00 9.22 176 LEU B O 1
ATOM 3741 N N . GLY B 1 177 ? 78.999 -29.362 28.186 1.00 8.83 177 GLY B N 1
ATOM 3742 C CA . GLY B 1 177 ? 78.921 -30.194 26.998 1.00 9.42 177 GLY B CA 1
ATOM 3743 C C . GLY B 1 177 ? 77.573 -30.882 26.831 1.00 9.09 177 GLY B C 1
ATOM 3744 O O . GLY B 1 177 ? 76.904 -30.696 25.812 1.00 10.19 177 GLY B O 1
ATOM 3745 N N . PRO B 1 178 ? 77.139 -31.684 27.816 1.00 8.10 178 PRO B N 1
ATOM 3746 C CA . PRO B 1 178 ? 75.849 -32.373 27.704 1.00 8.15 178 PRO B CA 1
ATOM 3747 C C . PRO B 1 178 ? 74.619 -31.480 27.839 1.00 8.14 178 PRO B C 1
ATOM 3748 O O . PRO B 1 178 ? 73.502 -31.910 27.547 1.00 8.63 178 PRO B O 1
ATOM 3752 N N . LEU B 1 179 ? 74.818 -30.239 28.277 1.00 7.71 179 LEU B N 1
ATOM 3753 C CA . LEU B 1 179 ? 73.711 -29.300 28.436 1.00 7.68 179 LEU B CA 1
ATOM 3754 C C . LEU B 1 179 ? 73.553 -28.369 27.238 1.00 8.40 179 LEU B C 1
ATOM 3755 O O . LEU B 1 179 ? 72.755 -27.427 27.276 1.00 8.98 179 LEU B O 1
ATOM 3760 N N . THR B 1 180 ? 74.298 -28.636 26.170 1.00 7.48 180 THR B N 1
ATOM 3761 C CA . THR B 1 180 ? 74.220 -27.789 24.990 1.00 8.40 180 THR B CA 1
ATOM 3762 C C . THR B 1 180 ? 73.793 -28.525 23.729 1.00 9.40 180 THR B C 1
ATOM 3763 O O . THR B 1 180 ? 74.269 -28.216 22.638 1.00 10.32 180 THR B O 1
ATOM 3767 N N . ASN B 1 181 ? 72.900 -29.498 23.887 1.00 8.21 181 ASN B N 1
ATOM 3768 C CA . ASN B 1 181 ? 72.377 -30.258 22.748 1.00 8.63 181 ASN B CA 1
ATOM 3769 C C . ASN B 1 181 ? 71.910 -29.235 21.710 1.00 8.98 181 ASN B C 1
ATOM 3770 O O . ASN B 1 181 ? 70.999 -28.451 21.970 1.00 9.36 181 ASN B O 1
ATOM 3775 N N . PRO B 1 182 ? 72.530 -29.233 20.515 1.00 9.86 182 PRO B N 1
ATOM 3776 C CA . PRO B 1 182 ? 72.135 -28.265 19.487 1.00 10.50 182 PRO B CA 1
ATOM 3777 C C . PRO B 1 182 ? 70.780 -28.443 18.806 1.00 11.51 182 PRO B C 1
ATOM 3778 O O . PRO B 1 182 ? 70.386 -27.604 17.991 1.00 12.05 182 PRO B O 1
ATOM 3782 N N . ALA B 1 183 ? 70.067 -29.516 19.139 1.00 10.97 183 ALA B N 1
ATOM 3783 C CA . ALA B 1 183 ? 68.743 -29.748 18.563 1.00 11.15 183 ALA B CA 1
ATOM 3784 C C . ALA B 1 183 ? 67.653 -29.389 19.572 1.00 11.23 183 ALA B C 1
ATOM 3785 O O . ALA B 1 183 ? 66.462 -29.490 19.279 1.00 13.40 183 ALA B O 1
ATOM 3787 N N . GLY B 1 184 ? 68.067 -28.973 20.766 1.00 10.53 184 GLY B N 1
ATOM 3788 C CA . GLY B 1 184 ? 67.113 -28.603 21.794 1.00 10.69 184 GLY B CA 1
ATOM 3789 C C . GLY B 1 184 ? 66.433 -29.777 22.479 1.00 9.79 184 GLY B C 1
ATOM 3790 O O . GLY B 1 184 ? 65.308 -29.650 22.962 1.00 10.87 184 GLY B O 1
ATOM 3791 N N . ALA B 1 185 ? 67.108 -30.921 22.526 1.00 9.44 185 ALA B N 1
ATOM 3792 C CA . ALA B 1 185 ? 66.538 -32.097 23.183 1.00 9.20 185 ALA B CA 1
ATOM 3793 C C . ALA B 1 185 ? 66.030 -31.711 24.573 1.00 9.18 185 ALA B C 1
ATOM 3794 O O . ALA B 1 185 ? 66.680 -30.941 25.289 1.00 10.81 185 ALA B O 1
ATOM 3796 N N . ASP B 1 186 ? 64.874 -32.248 24.956 1.00 9.09 186 ASP B N 1
ATOM 3797 C CA . ASP B 1 186 ? 64.285 -31.929 26.251 1.00 9.31 186 ASP B CA 1
ATOM 3798 C C . ASP B 1 186 ? 64.211 -33.099 27.237 1.00 8.84 186 ASP B C 1
ATOM 3799 O O . ASP B 1 186 ? 63.763 -32.925 28.370 1.00 10.87 186 ASP B O 1
ATOM 3804 N N . ALA B 1 187 ? 64.641 -34.283 26.805 1.00 8.69 187 ALA B N 1
ATOM 3805 C CA . ALA B 1 187 ? 64.639 -35.469 27.667 1.00 8.18 187 ALA B CA 1
ATOM 3806 C C . ALA B 1 187 ? 66.061 -36.016 27.692 1.00 7.00 187 ALA B C 1
ATOM 3807 O O . ALA B 1 187 ? 66.706 -36.126 26.645 1.00 6.68 187 ALA B O 1
ATOM 3809 N N . TYR B 1 188 ? 66.538 -36.387 28.880 1.00 6.57 188 TYR B N 1
ATOM 3810 C CA . TYR B 1 188 ? 67.910 -36.849 29.030 1.00 5.83 188 TYR B CA 1
ATOM 3811 C C . TYR B 1 188 ? 68.207 -38.007 29.956 1.00 6.29 188 TYR B C 1
ATOM 3812 O O . TYR B 1 188 ? 67.484 -38.271 30.906 1.00 6.71 188 TYR B O 1
ATOM 3821 N N . VAL B 1 189 ? 69.311 -38.675 29.640 1.00 6.83 189 VAL B N 1
ATOM 3822 C CA . VAL B 1 189 ? 69.912 -39.684 30.500 1.00 6.64 189 VAL B CA 1
ATOM 3823 C C . VAL B 1 189 ? 71.304 -39.054 30.428 1.00 7.01 189 VAL B C 1
ATOM 3824 O O . VAL B 1 189 ? 72.049 -39.248 29.467 1.00 7.41 189 VAL B O 1
ATOM 3828 N N . LEU B 1 190 ? 71.620 -38.240 31.429 1.00 7.37 190 LEU B N 1
ATOM 3829 C CA . LEU B 1 190 ? 72.878 -37.502 31.449 1.00 6.73 190 LEU B CA 1
ATOM 3830 C C . LEU B 1 190 ? 73.854 -38.038 32.487 1.00 6.51 190 LEU B C 1
ATOM 3831 O O . LEU B 1 190 ? 73.595 -37.985 33.687 1.00 6.60 190 LEU B O 1
ATOM 3836 N N . GLY B 1 191 ? 74.985 -38.545 32.010 1.00 6.90 191 GLY B N 1
ATOM 3837 C CA . GLY B 1 191 ? 75.983 -39.090 32.909 1.00 7.22 191 GLY B CA 1
ATOM 3838 C C . GLY B 1 191 ? 76.966 -38.054 33.412 1.00 8.06 191 GLY B C 1
ATOM 3839 O O . GLY B 1 191 ? 77.356 -37.143 32.669 1.00 8.47 191 GLY B O 1
ATOM 3840 N N . VAL B 1 192 ? 77.366 -38.191 34.674 1.00 8.34 192 VAL B N 1
ATOM 3841 C CA . VAL B 1 192 ? 78.321 -37.262 35.271 1.00 9.71 192 VAL B CA 1
ATOM 3842 C C . VAL B 1 192 ? 79.555 -37.970 35.836 1.00 11.95 192 VAL B C 1
ATOM 3843 O O . VAL B 1 192 ? 79.536 -39.173 36.107 1.00 10.63 192 VAL B O 1
ATOM 3847 N N . PHE B 1 193 ? 80.611 -37.182 36.017 1.00 13.02 193 PHE B N 1
ATOM 3848 C CA . PHE B 1 193 ? 81.918 -37.614 36.513 1.00 16.11 193 PHE B CA 1
ATOM 3849 C C . PHE B 1 193 ? 81.941 -38.215 37.918 1.00 15.15 193 PHE B C 1
ATOM 3850 O O . PHE B 1 193 ? 82.681 -39.166 38.179 1.00 14.90 193 PHE B O 1
ATOM 3858 N N . SER B 1 194 ? 81.156 -37.644 38.826 1.00 15.49 194 SER B N 1
ATOM 3859 C CA . SER B 1 194 ? 81.104 -38.125 40.201 1.00 17.70 194 SER B CA 1
ATOM 3860 C C . SER B 1 194 ? 79.733 -37.858 40.805 1.00 17.41 194 SER B C 1
ATOM 3861 O O . SER B 1 194 ? 78.976 -37.018 40.312 1.00 16.98 194 SER B O 1
ATOM 3864 N N . PRO B 1 195 ? 79.393 -38.570 41.886 1.00 17.36 195 PRO B N 1
ATOM 3865 C CA . PRO B 1 195 ? 78.103 -38.417 42.563 1.00 16.70 195 PRO B CA 1
ATOM 3866 C C . PRO B 1 195 ? 77.752 -36.986 42.958 1.00 14.93 195 PRO B C 1
ATOM 3867 O O . PRO B 1 195 ? 76.593 -36.599 42.914 1.00 13.61 195 PRO B O 1
ATOM 3871 N N . GLU B 1 196 ? 78.754 -36.203 43.345 1.00 16.10 196 GLU B N 1
ATOM 3872 C CA . GLU B 1 196 ? 78.510 -34.828 43.771 1.00 15.64 196 GLU B CA 1
ATOM 3873 C C . GLU B 1 196 ? 77.855 -33.965 42.697 1.00 14.14 196 GLU B C 1
ATOM 3874 O O . GLU B 1 196 ? 77.241 -32.946 43.012 1.00 12.65 196 GLU B O 1
ATOM 3880 N N . TRP B 1 197 ? 77.978 -34.368 41.435 1.00 12.57 197 TRP B N 1
ATOM 3881 C CA . TRP B 1 197 ? 77.389 -33.588 40.350 1.00 10.22 197 TRP B CA 1
ATOM 3882 C C . TRP B 1 197 ? 75.989 -34.007 39.929 1.00 10.63 197 TRP B C 1
ATOM 3883 O O . TRP B 1 197 ? 75.355 -33.340 39.110 1.00 9.28 197 TRP B O 1
ATOM 3894 N N . LEU B 1 198 ? 75.487 -35.091 40.505 1.00 9.23 198 LEU B N 1
ATOM 3895 C CA . LEU B 1 198 ? 74.152 -35.561 40.160 1.00 8.83 198 LEU B CA 1
ATOM 3896 C C . LEU B 1 198 ? 73.056 -34.521 40.387 1.00 9.10 198 LEU B C 1
ATOM 3897 O O . LEU B 1 198 ? 72.297 -34.192 39.471 1.00 9.25 198 LEU B O 1
ATOM 3902 N N . ALA B 1 199 ? 72.968 -34.001 41.607 1.00 9.28 199 ALA B N 1
ATOM 3903 C CA . ALA B 1 199 ? 71.934 -33.028 41.936 1.00 9.60 199 ALA B CA 1
ATOM 3904 C C . ALA B 1 199 ? 72.058 -31.680 41.225 1.00 8.31 199 ALA B C 1
ATOM 3905 O O . ALA B 1 199 ? 71.077 -31.174 40.690 1.00 8.79 199 ALA B O 1
ATOM 3907 N N . PRO B 1 200 ? 73.260 -31.080 41.209 1.00 8.38 200 PRO B N 1
ATOM 3908 C CA . PRO B 1 200 ? 73.407 -29.785 40.535 1.00 9.09 200 PRO B CA 1
ATOM 3909 C C . PRO B 1 200 ? 73.030 -29.870 39.063 1.00 8.36 200 PRO B C 1
ATOM 3910 O O . PRO B 1 200 ? 72.371 -28.978 38.528 1.00 7.72 200 PRO B O 1
ATOM 3914 N N . MET B 1 201 ? 73.460 -30.944 38.410 1.00 7.91 201 MET B N 1
ATOM 3915 C CA . MET B 1 201 ? 73.152 -31.127 36.994 1.00 6.90 201 MET B CA 1
ATOM 3916 C C . MET B 1 201 ? 71.670 -31.404 36.773 1.00 7.81 201 MET B C 1
ATOM 3917 O O . MET B 1 201 ? 71.099 -30.992 35.765 1.00 7.65 201 MET B O 1
ATOM 3922 N N . ALA B 1 202 ? 71.038 -32.087 37.720 1.00 7.32 202 ALA B N 1
ATOM 3923 C CA . ALA B 1 202 ? 69.611 -32.352 37.607 1.00 7.58 202 ALA B CA 1
ATOM 3924 C C . ALA B 1 202 ? 68.856 -31.024 37.709 1.00 7.69 202 ALA B C 1
ATOM 3925 O O . ALA B 1 202 ? 67.887 -30.790 36.977 1.00 8.35 202 ALA B O 1
ATOM 3927 N N . GLU B 1 203 ? 69.304 -30.149 38.609 1.00 8.72 203 GLU B N 1
ATOM 3928 C CA . GLU B 1 203 ? 68.641 -28.861 38.761 1.00 8.15 203 GLU B CA 1
ATOM 3929 C C . GLU B 1 203 ? 68.856 -28.002 37.520 1.00 8.41 203 GLU B C 1
ATOM 3930 O O . GLU B 1 203 ? 67.953 -27.281 37.101 1.00 9.04 203 GLU B O 1
ATOM 3936 N N . ALA B 1 204 ? 70.048 -28.080 36.934 1.00 7.80 204 ALA B N 1
ATOM 3937 C CA . ALA B 1 204 ? 70.339 -27.314 35.725 1.00 7.36 204 ALA B CA 1
ATOM 3938 C C . ALA B 1 204 ? 69.382 -27.758 34.623 1.00 7.44 204 ALA B C 1
ATOM 3939 O O . ALA B 1 204 ? 68.841 -26.933 33.888 1.00 7.90 204 ALA B O 1
ATOM 3941 N N . LEU B 1 205 ? 69.168 -29.067 34.509 1.00 7.18 205 LEU B N 1
ATOM 3942 C CA . LEU B 1 205 ? 68.249 -29.579 33.498 1.00 8.15 205 LEU B CA 1
ATOM 3943 C C . LEU B 1 205 ? 66.839 -29.064 33.759 1.00 8.95 205 LEU B C 1
ATOM 3944 O O . LEU B 1 205 ? 66.154 -28.633 32.838 1.00 7.83 205 LEU B O 1
ATOM 3949 N N . GLU B 1 206 ? 66.408 -29.105 35.016 1.00 7.92 206 GLU B N 1
ATOM 3950 C CA . GLU B 1 206 ? 65.073 -28.631 35.363 1.00 8.77 206 GLU B CA 1
ATOM 3951 C C . GLU B 1 206 ? 64.918 -27.156 34.987 1.00 8.56 206 GLU B C 1
ATOM 3952 O O . GLU B 1 206 ? 63.901 -26.756 34.417 1.00 9.01 206 GLU B O 1
ATOM 3958 N N . ARG B 1 207 ? 65.935 -26.354 35.291 1.00 7.71 207 ARG B N 1
ATOM 3959 C CA . ARG B 1 207 ? 65.891 -24.929 34.975 1.00 9.08 207 ARG B CA 1
ATOM 3960 C C . ARG B 1 207 ? 65.824 -24.690 33.468 1.00 9.20 207 ARG B C 1
ATOM 3961 O O . ARG B 1 207 ? 65.256 -23.692 33.016 1.00 9.94 207 ARG B O 1
ATOM 3969 N N . LEU B 1 208 ? 66.401 -25.606 32.691 1.00 8.19 208 LEU B N 1
ATOM 3970 C CA . LEU B 1 208 ? 66.392 -25.504 31.231 1.00 8.86 208 LEU B CA 1
ATOM 3971 C C . LEU B 1 208 ? 65.073 -26.013 30.646 1.00 9.46 208 LEU B C 1
ATOM 3972 O O . LEU B 1 208 ? 64.867 -25.973 29.432 1.00 10.94 208 LEU B O 1
ATOM 3977 N N . GLY B 1 209 ? 64.191 -26.499 31.512 1.00 9.71 209 GLY B N 1
ATOM 3978 C CA . GLY B 1 209 ? 62.905 -27.001 31.062 1.00 10.70 209 GLY B CA 1
ATOM 3979 C C . GLY B 1 209 ? 62.956 -28.435 30.575 1.00 10.60 209 GLY B C 1
ATOM 3980 O O . GLY B 1 209 ? 62.031 -28.905 29.907 1.00 11.85 209 GLY B O 1
ATOM 3981 N N . ALA B 1 210 ? 64.031 -29.135 30.917 1.00 9.31 210 ALA B N 1
ATOM 3982 C CA . ALA B 1 210 ? 64.203 -30.520 30.502 1.00 9.59 210 ALA B CA 1
ATOM 3983 C C . ALA B 1 210 ? 63.759 -31.499 31.580 1.00 10.05 210 ALA B C 1
ATOM 3984 O O . ALA B 1 210 ? 63.498 -31.115 32.721 1.00 11.68 210 ALA B O 1
ATOM 3986 N N . ARG B 1 211 ? 63.686 -32.770 31.202 1.00 10.13 211 ARG B N 1
ATOM 3987 C CA . ARG B 1 211 ? 63.265 -33.837 32.102 1.00 10.18 211 ARG B CA 1
ATOM 3988 C C . ARG B 1 211 ? 64.223 -35.007 31.940 1.00 9.32 211 ARG B C 1
ATOM 3989 O O . ARG B 1 211 ? 65.018 -35.037 31.001 1.00 8.84 211 ARG B O 1
ATOM 3997 N N . GLY B 1 212 ? 64.152 -35.966 32.856 1.00 8.49 212 GLY B N 1
ATOM 3998 C CA . GLY B 1 212 ? 65.007 -37.129 32.731 1.00 8.53 212 GLY B CA 1
ATOM 3999 C C . GLY B 1 212 ? 65.780 -37.572 33.953 1.00 7.57 212 GLY B C 1
ATOM 4000 O O . GLY B 1 212 ? 65.385 -37.325 35.094 1.00 9.34 212 GLY B O 1
ATOM 4001 N N . LEU B 1 213 ? 66.893 -38.247 33.698 1.00 7.42 213 LEU B N 1
ATOM 4002 C CA . LEU B 1 213 ? 67.747 -38.772 34.754 1.00 9.59 213 LEU B CA 1
ATOM 4003 C C . LEU B 1 213 ? 69.194 -38.350 34.592 1.00 9.31 213 LEU B C 1
ATOM 4004 O O . LEU B 1 213 ? 69.716 -38.320 33.480 1.00 9.55 213 LEU B O 1
ATOM 4009 N N . VAL B 1 214 ? 69.834 -38.023 35.711 1.00 7.92 214 VAL B N 1
ATOM 4010 C CA . VAL B 1 214 ? 71.250 -37.691 35.724 1.00 7.82 214 VAL B CA 1
ATOM 4011 C C . VAL B 1 214 ? 71.803 -38.949 36.389 1.00 8.41 214 VAL B C 1
ATOM 4012 O O . VAL B 1 214 ? 71.289 -39.378 37.424 1.00 9.06 214 VAL B O 1
ATOM 4016 N N . VAL B 1 215 ? 72.838 -39.538 35.802 1.00 8.19 215 VAL B N 1
ATOM 4017 C CA . VAL B 1 215 ? 73.354 -40.809 36.296 1.00 7.66 215 VAL B CA 1
ATOM 4018 C C . VAL B 1 215 ? 74.857 -40.898 36.507 1.00 8.24 215 VAL B C 1
ATOM 4019 O O . VAL B 1 215 ? 75.627 -40.143 35.924 1.00 8.24 215 VAL B O 1
ATOM 4023 N N . HIS B 1 216 ? 75.263 -41.855 37.339 1.00 9.33 216 HIS B N 1
ATOM 4024 C CA . HIS B 1 216 ? 76.674 -42.111 37.621 1.00 10.38 216 HIS B CA 1
ATOM 4025 C C . HIS B 1 216 ? 76.809 -43.583 37.989 1.00 10.85 216 HIS B C 1
ATOM 4026 O O . HIS B 1 216 ? 76.065 -44.082 38.835 1.00 12.08 216 HIS B O 1
ATOM 4033 N N . GLY B 1 217 ? 77.753 -44.269 37.351 1.00 13.23 217 GLY B N 1
ATOM 4034 C CA . GLY B 1 217 ? 77.935 -45.684 37.619 1.00 16.18 217 GLY B CA 1
ATOM 4035 C C . GLY B 1 217 ? 79.345 -46.127 37.959 1.00 19.63 217 GLY B C 1
ATOM 4036 O O . GLY B 1 217 ? 80.181 -46.322 37.072 1.00 20.15 217 GLY B O 1
ATOM 4037 N N . GLU B 1 218 ? 79.595 -46.287 39.255 1.00 21.93 218 GLU B N 1
ATOM 4038 C CA . GLU B 1 218 ? 80.886 -46.731 39.777 1.00 24.29 218 GLU B CA 1
ATOM 4039 C C . GLU B 1 218 ? 82.097 -46.153 39.045 1.00 23.95 218 GLU B C 1
ATOM 4040 O O . GLU B 1 218 ? 82.953 -46.891 38.553 1.00 24.82 218 GLU B O 1
ATOM 4046 N N . GLY B 1 219 ? 82.163 -44.827 38.978 1.00 23.79 219 GLY B N 1
ATOM 4047 C CA . GLY B 1 219 ? 83.280 -44.172 38.320 1.00 22.74 219 GLY B CA 1
ATOM 4048 C C . GLY B 1 219 ? 83.027 -43.735 36.890 1.00 21.81 219 GLY B C 1
ATOM 4049 O O . GLY B 1 219 ? 83.655 -42.791 36.405 1.00 21.40 219 GLY B O 1
ATOM 4050 N N . ALA B 1 220 ? 82.109 -44.417 36.212 1.00 19.63 220 ALA B N 1
ATOM 4051 C CA . ALA B 1 220 ? 81.790 -44.095 34.827 1.00 18.69 220 ALA B CA 1
ATOM 4052 C C . ALA B 1 220 ? 80.694 -43.039 34.733 1.00 17.36 220 ALA B C 1
ATOM 4053 O O . ALA B 1 220 ? 79.808 -42.971 35.589 1.00 17.92 220 ALA B O 1
ATOM 4055 N N . ASP B 1 221 ? 80.756 -42.219 33.689 1.00 17.06 221 ASP B N 1
ATOM 4056 C CA . ASP B 1 221 ? 79.761 -41.174 33.485 1.00 17.11 221 ASP B CA 1
ATOM 4057 C C . ASP B 1 221 ? 78.591 -41.736 32.695 1.00 16.86 221 ASP B C 1
ATOM 4058 O O . ASP B 1 221 ? 78.087 -41.118 31.756 1.00 15.92 221 ASP B O 1
ATOM 4063 N N . GLU B 1 222 ? 78.172 -42.933 33.081 1.00 15.73 222 GLU B N 1
ATOM 4064 C CA . GLU B 1 222 ? 77.050 -43.590 32.437 1.00 15.30 222 GLU B CA 1
ATOM 4065 C C . GLU B 1 222 ? 76.602 -44.773 33.275 1.00 13.36 222 GLU B C 1
ATOM 4066 O O . GLU B 1 222 ? 77.291 -45.183 34.212 1.00 13.12 222 GLU B O 1
ATOM 4072 N N . LEU B 1 223 ? 75.430 -45.302 32.949 1.00 11.01 223 LEU B N 1
ATOM 4073 C CA . LEU B 1 223 ? 74.886 -46.439 33.670 1.00 9.97 223 LEU B CA 1
ATOM 4074 C C . LEU B 1 223 ? 75.679 -47.698 33.368 1.00 11.00 223 LEU B C 1
ATOM 4075 O O . LEU B 1 223 ? 75.951 -48.006 32.208 1.00 11.72 223 LEU B O 1
ATOM 4080 N N . VAL B 1 224 ? 76.061 -48.412 34.420 1.00 10.91 224 VAL B N 1
ATOM 4081 C CA . VAL B 1 224 ? 76.809 -49.651 34.258 1.00 12.13 224 VAL B CA 1
ATOM 4082 C C . VAL B 1 224 ? 76.075 -50.789 34.957 1.00 11.25 224 VAL B C 1
ATOM 4083 O O . VAL B 1 224 ? 75.011 -50.594 35.545 1.00 11.50 224 VAL B O 1
ATOM 4087 N N . LEU B 1 225 ? 76.648 -51.984 34.899 1.00 11.62 225 LEU B N 1
ATOM 4088 C CA . LEU B 1 225 ? 76.016 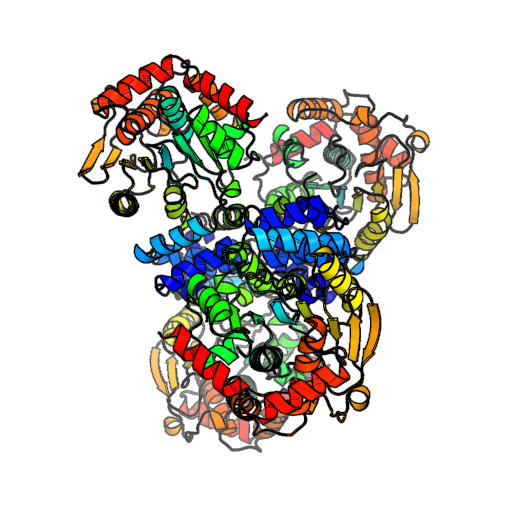-53.144 35.502 1.00 11.70 225 LEU B CA 1
ATOM 4089 C C . LEU B 1 225 ? 76.478 -53.364 36.934 1.00 14.09 225 LEU B C 1
ATOM 4090 O O . LEU B 1 225 ? 77.016 -54.416 37.288 1.00 14.13 225 LEU B O 1
ATOM 4095 N N . GLY B 1 226 ? 76.245 -52.343 37.749 1.00 13.82 226 GLY B N 1
ATOM 4096 C CA . GLY B 1 226 ? 76.604 -52.375 39.151 1.00 15.68 226 GLY B CA 1
ATOM 4097 C C . GLY B 1 226 ? 75.711 -51.409 39.903 1.00 15.34 226 GLY B C 1
ATOM 4098 O O . GLY B 1 226 ? 74.588 -51.131 39.479 1.00 15.56 226 GLY B O 1
ATOM 4099 N N . GLU B 1 227 ? 76.210 -50.888 41.017 1.00 15.79 227 GLU B N 1
ATOM 4100 C CA . GLU B 1 227 ? 75.456 -49.941 41.831 1.00 17.62 227 GLU B CA 1
ATOM 4101 C C . GLU B 1 227 ? 75.490 -48.545 41.226 1.00 15.57 227 GLU B C 1
ATOM 4102 O O . GLU B 1 227 ? 76.479 -47.831 41.363 1.00 19.81 227 GLU B O 1
ATOM 4108 N N . ASN B 1 228 ? 74.412 -48.161 40.551 1.00 12.79 228 ASN B N 1
ATOM 4109 C CA . ASN B 1 228 ? 74.333 -46.834 39.950 1.00 11.00 228 ASN B CA 1
ATOM 4110 C C . ASN B 1 228 ? 73.623 -45.892 40.910 1.00 11.53 228 ASN B C 1
ATOM 4111 O O . ASN B 1 228 ? 72.818 -46.320 41.739 1.00 11.79 228 ASN B O 1
ATOM 4116 N N . ARG B 1 229 ? 73.929 -44.605 40.793 1.00 11.52 229 ARG B N 1
ATOM 4117 C CA . ARG B 1 229 ? 73.297 -43.593 41.579 1.00 13.47 229 ARG B CA 1
ATOM 4118 C C . ARG B 1 229 ? 72.656 -42.667 40.590 1.00 11.92 229 ARG B C 1
ATOM 4119 O O . ARG B 1 229 ? 73.254 -42.250 39.606 1.00 12.66 229 ARG B O 1
ATOM 4133 N N . VAL B 1 230 ? 71.393 -42.323 40.791 1.00 11.84 230 VAL B N 1
ATOM 4134 C CA . VAL B 1 230 ? 70.658 -41.513 39.830 1.00 11.87 230 VAL B CA 1
ATOM 4135 C C . VAL B 1 230 ? 69.866 -40.407 40.526 1.00 12.88 230 VAL B C 1
ATOM 4136 O O . VAL B 1 230 ? 69.441 -40.535 41.667 1.00 14.42 230 VAL B O 1
ATOM 4142 N N . VAL B 1 231 ? 69.639 -39.307 39.818 1.00 11.99 231 VAL B N 1
ATOM 4143 C CA . VAL B 1 231 ? 68.779 -38.251 40.319 1.00 11.45 231 VAL B CA 1
ATOM 4144 C C . VAL B 1 231 ? 67.766 -38.029 39.210 1.00 11.92 231 VAL B C 1
ATOM 4145 O O . VAL B 1 231 ? 68.133 -37.732 38.068 1.00 12.57 231 VAL B O 1
ATOM 4149 N N . GLU B 1 232 ? 66.495 -38.207 39.535 1.00 10.30 232 GLU B N 1
ATOM 4150 C CA . GLU B 1 232 ? 65.447 -37.999 38.559 1.00 10.12 232 GLU B CA 1
ATOM 4151 C C . GLU B 1 232 ? 65.059 -36.539 38.664 1.00 10.51 232 GLU B C 1
ATOM 4152 O O . GLU B 1 232 ? 64.686 -36.065 39.742 1.00 11.60 232 GLU B O 1
ATOM 4158 N N . VAL B 1 233 ? 65.163 -35.825 37.550 1.00 10.35 233 VAL B N 1
ATOM 4159 C CA . VAL B 1 233 ? 64.840 -34.406 37.528 1.00 11.94 233 VAL B CA 1
ATOM 4160 C C . VAL B 1 233 ? 63.462 -34.138 38.114 1.00 14.65 233 VAL B C 1
ATOM 4161 O O . VAL B 1 233 ? 62.461 -34.685 37.653 1.00 14.40 233 VAL B O 1
ATOM 4165 N N . GLY B 1 234 ? 63.431 -33.297 39.145 1.00 16.62 234 GLY B N 1
ATOM 4166 C CA . GLY B 1 234 ? 62.182 -32.949 39.795 1.00 19.20 234 GLY B CA 1
ATOM 4167 C C . GLY B 1 234 ? 61.735 -33.895 40.896 1.00 20.83 234 GLY B C 1
ATOM 4168 O O . GLY B 1 234 ? 60.718 -33.646 41.545 1.00 22.26 234 GLY B O 1
ATOM 4169 N N . LYS B 1 235 ? 62.484 -34.972 41.123 1.00 20.46 235 LYS B N 1
ATOM 4170 C CA . LYS B 1 235 ? 62.119 -35.944 42.152 1.00 22.05 235 LYS B CA 1
ATOM 4171 C C . LYS B 1 235 ? 63.147 -36.070 43.273 1.00 22.28 235 LYS B C 1
ATOM 4172 O O . LYS B 1 235 ? 62.908 -35.629 44.398 1.00 25.08 235 LYS B O 1
ATOM 4178 N N . GLY B 1 236 ? 64.285 -36.682 42.967 1.00 18.84 236 GLY B N 1
ATOM 4179 C CA . GLY B 1 236 ? 65.320 -36.858 43.968 1.00 15.69 236 GLY B CA 1
ATOM 4180 C C . GLY B 1 236 ? 66.277 -37.963 43.566 1.00 12.53 236 GLY B C 1
ATOM 4181 O O . GLY B 1 236 ? 66.159 -38.523 42.471 1.00 12.38 236 GLY B O 1
ATOM 4182 N N . ALA B 1 237 ? 67.211 -38.286 44.457 1.00 11.10 237 ALA B N 1
ATOM 4183 C CA . ALA B 1 237 ? 68.215 -39.311 44.204 1.00 11.02 237 ALA B CA 1
ATOM 4184 C C . ALA B 1 237 ? 67.837 -40.687 44.736 1.00 12.03 237 ALA B C 1
ATOM 4185 O O . ALA B 1 237 ? 67.126 -40.817 45.726 1.00 12.60 237 ALA B O 1
ATOM 4187 N N . TYR B 1 238 ? 68.321 -41.715 44.052 1.00 11.75 238 TYR B N 1
ATOM 4188 C CA . TYR B 1 238 ? 68.082 -43.087 44.467 1.00 12.24 238 TYR B CA 1
ATOM 4189 C C . TYR B 1 238 ? 69.046 -44.014 43.755 1.00 12.35 238 TYR B C 1
ATOM 4190 O O . TYR B 1 238 ? 69.693 -43.628 42.780 1.00 12.35 238 TYR B O 1
ATOM 4199 N N . ALA B 1 239 ? 69.166 -45.236 44.258 1.00 13.93 239 ALA B N 1
ATOM 4200 C CA . ALA B 1 239 ? 70.065 -46.205 43.651 1.00 15.42 239 ALA B CA 1
ATOM 4201 C C . ALA B 1 239 ? 69.357 -46.982 42.549 1.00 15.14 239 ALA B C 1
ATOM 4202 O O . ALA B 1 239 ? 68.141 -47.167 42.589 1.00 16.71 239 ALA B O 1
ATOM 4204 N N . LEU B 1 240 ? 70.123 -47.420 41.554 1.00 14.35 240 LEU B N 1
ATOM 4205 C CA . LEU B 1 240 ? 69.577 -48.196 40.447 1.00 14.35 240 LEU B CA 1
ATOM 4206 C C . LEU B 1 240 ? 70.513 -49.368 40.170 1.00 14.32 240 LEU B C 1
ATOM 4207 O O . LEU B 1 240 ? 71.641 -49.179 39.715 1.00 14.19 240 LEU B O 1
ATOM 4212 N N . THR B 1 241 ? 70.037 -50.577 40.454 1.00 14.34 241 THR B N 1
ATOM 4213 C CA . THR B 1 241 ? 70.828 -51.785 40.250 1.00 15.25 241 THR B CA 1
ATOM 4214 C C . THR B 1 241 ? 70.289 -52.588 39.075 1.00 13.78 241 THR B C 1
ATOM 4215 O O . THR B 1 241 ? 69.116 -52.478 38.720 1.00 14.71 241 THR B O 1
ATOM 4219 N N . PRO B 1 242 ? 71.141 -53.416 38.457 1.00 14.16 242 PRO B N 1
ATOM 4220 C CA . PRO B 1 242 ? 70.705 -54.229 37.319 1.00 13.49 242 PRO B CA 1
ATOM 4221 C C . PRO B 1 242 ? 69.574 -55.182 37.692 1.00 14.41 242 PRO B C 1
ATOM 4222 O O . PRO B 1 242 ? 68.597 -55.323 36.953 1.00 13.99 242 PRO B O 1
ATOM 4226 N N . GLU B 1 243 ? 69.707 -55.828 38.847 1.00 15.50 243 GLU B N 1
ATOM 4227 C CA . GLU B 1 243 ? 68.704 -56.788 39.295 1.00 16.91 243 GLU B CA 1
ATOM 4228 C C . GLU B 1 243 ? 67.294 -56.223 39.411 1.00 16.92 243 GLU B C 1
ATOM 4229 O O . GLU B 1 243 ? 66.325 -56.921 39.115 1.00 17.06 243 GLU B O 1
ATOM 4235 N N . GLU B 1 244 ? 67.163 -54.966 39.826 1.00 15.63 244 GLU B N 1
ATOM 4236 C CA . GLU B 1 244 ? 65.809 -54.462 39.999 1.00 16.32 244 GLU B CA 1
ATOM 4237 C C . GLU B 1 244 ? 65.132 -54.149 38.639 1.00 16.12 244 GLU B C 1
ATOM 4238 O O . GLU B 1 244 ? 63.945 -53.860 38.568 1.00 17.30 244 GLU B O 1
ATOM 4244 N N . VAL B 1 245 ? 65.871 -54.265 37.538 1.00 14.24 245 VAL B N 1
ATOM 4245 C CA . VAL B 1 245 ? 65.271 -54.091 36.219 1.00 13.95 245 VAL B CA 1
ATOM 4246 C C . VAL B 1 245 ? 65.454 -55.332 35.347 1.00 14.57 245 VAL B C 1
ATOM 4247 O O . VAL B 1 245 ? 65.400 -55.258 34.117 1.00 15.39 245 VAL B O 1
ATOM 4251 N N . GLY B 1 246 ? 65.685 -56.468 36.000 1.00 16.07 246 GLY B N 1
ATOM 4252 C CA . GLY B 1 246 ? 65.825 -57.732 35.293 1.00 15.69 246 GLY B CA 1
ATOM 4253 C C . GLY B 1 246 ? 67.136 -58.043 34.598 1.00 16.34 246 GLY B C 1
ATOM 4254 O O . GLY B 1 246 ? 67.165 -58.878 33.692 1.00 17.59 246 GLY B O 1
ATOM 4255 N N . LEU B 1 247 ? 68.219 -57.395 35.015 1.00 14.52 247 LEU B N 1
ATOM 4256 C CA . LEU B 1 247 ? 69.527 -57.630 34.408 1.00 14.63 247 LEU B CA 1
ATOM 4257 C C . LEU B 1 247 ? 70.509 -58.161 35.447 1.00 15.36 247 LEU B C 1
ATOM 4258 O O . LEU B 1 247 ? 70.280 -58.039 36.647 1.00 16.29 247 LEU B O 1
ATOM 4263 N N . LYS B 1 248 ? 71.602 -58.751 34.977 1.00 16.94 248 LYS B N 1
ATOM 4264 C CA . LYS B 1 248 ? 72.619 -59.293 35.869 1.00 17.91 248 LYS B CA 1
ATOM 4265 C C . LYS B 1 248 ? 73.817 -58.359 35.940 1.00 16.61 248 LYS B C 1
ATOM 4266 O O . LYS B 1 248 ? 74.124 -57.650 34.981 1.00 15.78 248 LYS B O 1
ATOM 4272 N N . ARG B 1 249 ? 74.489 -58.360 37.084 1.00 17.18 249 ARG B N 1
ATOM 4273 C CA . ARG B 1 249 ? 75.661 -57.520 37.265 1.00 16.98 249 ARG B CA 1
ATOM 4274 C C . ARG B 1 249 ? 76.841 -58.100 36.503 1.00 18.06 249 ARG B C 1
ATOM 4275 O O . ARG B 1 249 ? 76.890 -59.303 36.230 1.00 17.86 249 ARG B O 1
ATOM 4283 N N . ALA B 1 250 ? 77.783 -57.231 36.155 1.00 16.80 250 ALA B N 1
ATOM 4284 C CA . ALA B 1 250 ? 78.987 -57.623 35.433 1.00 17.64 250 ALA B CA 1
ATOM 4285 C C . ALA B 1 250 ? 80.049 -56.566 35.690 1.00 18.21 250 ALA B C 1
ATOM 4286 O O . ALA B 1 250 ? 79.736 -55.383 35.828 1.00 18.06 250 ALA B O 1
ATOM 4288 N N . PRO B 1 251 ? 81.322 -56.976 35.764 1.00 18.61 251 PRO B N 1
ATOM 4289 C CA . PRO B 1 251 ? 82.390 -56.005 36.010 1.00 18.35 251 PRO B CA 1
ATOM 4290 C C . PRO B 1 251 ? 82.574 -55.030 34.846 1.00 18.43 251 PRO B C 1
ATOM 4291 O O . PRO B 1 251 ? 82.210 -55.332 33.709 1.00 16.93 251 PRO B O 1
ATOM 4295 N N . LEU B 1 252 ? 83.138 -53.861 35.139 1.00 19.01 252 LEU B N 1
ATOM 4296 C CA . LEU B 1 252 ? 83.374 -52.845 34.117 1.00 19.60 252 LEU B CA 1
ATOM 4297 C C . LEU B 1 252 ? 84.215 -53.376 32.963 1.00 19.36 252 LEU B C 1
ATOM 4298 O O . LEU B 1 252 ? 84.034 -52.970 31.816 1.00 18.89 252 LEU B O 1
ATOM 4303 N N . GLU B 1 253 ? 85.136 -54.286 33.272 1.00 19.14 253 GLU B N 1
ATOM 4304 C CA . GLU B 1 253 ? 86.010 -54.872 32.262 1.00 20.24 253 GLU B CA 1
ATOM 4305 C C . GLU B 1 253 ? 85.211 -55.473 31.110 1.00 18.89 253 GLU B C 1
ATOM 4306 O O . GLU B 1 253 ? 85.638 -55.425 29.957 1.00 19.15 253 GLU B O 1
ATOM 4312 N N . ALA B 1 254 ? 84.048 -56.035 31.428 1.00 17.51 254 ALA B N 1
ATOM 4313 C CA . ALA B 1 254 ? 83.193 -56.654 30.421 1.00 16.17 254 ALA B CA 1
ATOM 4314 C C . ALA B 1 254 ? 82.555 -55.631 29.487 1.00 15.86 254 ALA B C 1
ATOM 4315 O O . ALA B 1 254 ? 81.975 -55.998 28.466 1.00 16.94 254 ALA B O 1
ATOM 4317 N N . LEU B 1 255 ? 82.670 -54.351 29.830 1.00 15.73 255 LEU B N 1
ATOM 4318 C CA . LEU B 1 255 ? 82.076 -53.296 29.014 1.00 15.92 255 LEU B CA 1
ATOM 4319 C C . LEU B 1 255 ? 83.103 -52.443 28.285 1.00 16.89 255 LEU B C 1
ATOM 4320 O O . LEU B 1 255 ? 82.761 -51.409 27.712 1.00 17.10 255 LEU B O 1
ATOM 4325 N N . LYS B 1 256 ? 84.358 -52.877 28.297 1.00 17.45 256 LYS B N 1
ATOM 4326 C CA . LYS B 1 256 ? 85.413 -52.122 27.639 1.00 19.22 256 LYS B CA 1
ATOM 4327 C C . LYS B 1 256 ? 85.426 -52.283 26.124 1.00 20.29 256 LYS B C 1
ATOM 4328 O O . LYS B 1 256 ? 85.062 -53.330 25.590 1.00 21.52 256 LYS B O 1
ATOM 4334 N N . GLY B 1 257 ? 85.838 -51.221 25.440 1.00 20.26 257 GLY B N 1
ATOM 4335 C CA . GLY B 1 257 ? 85.910 -51.246 23.993 1.00 21.42 257 GLY B CA 1
ATOM 4336 C C . GLY B 1 257 ? 87.336 -51.001 23.542 1.00 21.98 257 GLY B C 1
ATOM 4337 O O . GLY B 1 257 ? 88.283 -51.244 24.293 1.00 23.36 257 GLY B O 1
ATOM 4338 N N . GLY B 1 258 ? 87.494 -50.518 22.316 1.00 20.59 258 GLY B N 1
ATOM 4339 C CA . GLY B 1 258 ? 88.823 -50.251 21.802 1.00 19.50 258 GLY B CA 1
ATOM 4340 C C . GLY B 1 258 ? 88.797 -49.185 20.730 1.00 18.98 258 GLY B C 1
ATOM 4341 O O . GLY B 1 258 ? 88.220 -48.114 20.926 1.00 19.27 258 GLY B O 1
ATOM 4342 N N . GLY B 1 259 ? 89.417 -49.484 19.593 1.00 17.80 259 GLY B N 1
ATOM 4343 C CA . GLY B 1 259 ? 89.457 -48.539 18.493 1.00 17.69 259 GLY B CA 1
ATOM 4344 C C . GLY B 1 259 ? 88.158 -48.482 17.715 1.00 16.43 259 GLY B C 1
ATOM 4345 O O . GLY B 1 259 ? 87.223 -49.227 18.014 1.00 16.88 259 GLY B O 1
ATOM 4346 N N . PRO B 1 260 ? 88.072 -47.608 16.701 1.00 16.84 260 PRO B N 1
ATOM 4347 C CA . PRO B 1 260 ? 86.893 -47.421 15.851 1.00 16.83 260 PRO B CA 1
ATOM 4348 C C . PRO B 1 260 ? 86.363 -48.690 15.186 1.00 16.36 260 PRO B C 1
ATOM 4349 O O . PRO B 1 260 ? 85.160 -48.959 15.219 1.00 17.28 260 PRO B O 1
ATOM 4353 N N . GLU B 1 261 ? 87.255 -49.462 14.572 1.00 16.25 261 GLU B N 1
ATOM 4354 C CA . GLU B 1 261 ? 86.841 -50.681 13.891 1.00 15.89 261 GLU B CA 1
ATOM 4355 C C . GLU B 1 261 ? 86.393 -51.780 14.846 1.00 14.61 261 GLU B C 1
ATOM 4356 O O . GLU B 1 261 ? 85.452 -52.514 14.545 1.00 14.01 261 GLU B O 1
ATOM 4362 N N . GLU B 1 262 ? 87.061 -51.906 15.987 1.00 14.77 262 GLU B N 1
ATOM 4363 C CA . GLU B 1 262 ? 86.667 -52.927 16.953 1.00 15.18 262 GLU B CA 1
ATOM 4364 C C . GLU B 1 262 ? 85.289 -52.574 17.505 1.00 14.59 262 GLU B C 1
ATOM 4365 O O . GLU B 1 262 ? 84.394 -53.418 17.565 1.00 13.44 262 GLU B O 1
ATOM 4371 N N . ASN B 1 263 ? 85.117 -51.318 17.903 1.00 14.30 263 ASN B N 1
ATOM 4372 C CA . ASN B 1 263 ? 83.839 -50.879 18.440 1.00 13.27 263 ASN B CA 1
ATOM 4373 C C . ASN B 1 263 ? 82.742 -50.975 17.392 1.00 13.25 263 ASN B C 1
ATOM 4374 O O . ASN B 1 263 ? 81.595 -51.278 17.716 1.00 11.84 263 ASN B O 1
ATOM 4379 N N . ALA B 1 264 ? 83.092 -50.725 16.134 1.00 11.83 264 ALA B N 1
ATOM 4380 C CA . ALA B 1 264 ? 82.111 -50.807 15.063 1.00 11.37 264 ALA B CA 1
ATOM 4381 C C . ALA B 1 264 ? 81.657 -52.256 14.916 1.00 11.85 264 ALA B C 1
ATOM 4382 O O . ALA B 1 264 ? 80.472 -52.520 14.721 1.00 11.26 264 ALA B O 1
ATOM 4384 N N . ALA B 1 265 ? 82.607 -53.186 15.016 1.00 12.34 265 ALA B N 1
ATOM 4385 C CA . ALA B 1 265 ? 82.307 -54.614 14.899 1.00 11.59 265 ALA B CA 1
ATOM 4386 C C . ALA B 1 265 ? 81.360 -55.047 16.012 1.00 11.61 265 ALA B C 1
ATOM 4387 O O . ALA B 1 265 ? 80.409 -55.795 15.776 1.00 11.67 265 ALA B O 1
ATOM 4389 N N . LEU B 1 266 ? 81.626 -54.572 17.224 1.00 10.72 266 LEU B N 1
ATOM 4390 C CA . LEU B 1 266 ? 80.785 -54.881 18.374 1.00 10.96 266 LEU B CA 1
ATOM 4391 C C . LEU B 1 266 ? 79.412 -54.245 18.173 1.00 11.76 266 LEU B C 1
ATOM 4392 O O . LEU B 1 266 ? 78.381 -54.875 18.405 1.00 11.17 266 LEU B O 1
ATOM 4397 N N . ALA B 1 267 ? 79.405 -52.991 17.731 1.00 10.72 267 ALA B N 1
ATOM 4398 C CA . ALA B 1 267 ? 78.156 -52.277 17.497 1.00 11.37 267 ALA B CA 1
ATOM 4399 C C . ALA B 1 267 ? 77.260 -53.045 16.532 1.00 11.72 267 ALA B C 1
ATOM 4400 O O . ALA B 1 267 ? 76.052 -53.151 16.746 1.00 11.40 267 ALA B O 1
ATOM 4402 N N . ARG B 1 268 ? 77.848 -53.578 15.465 1.00 11.36 268 ARG B N 1
ATOM 4403 C CA . ARG B 1 268 ? 77.066 -54.327 14.488 1.00 10.20 268 ARG B CA 1
ATOM 4404 C C . ARG B 1 268 ? 76.418 -55.556 15.117 1.00 10.79 268 ARG B C 1
ATOM 4405 O O . ARG B 1 268 ? 75.234 -55.808 14.912 1.00 11.26 268 ARG B O 1
ATOM 4413 N N . ARG B 1 269 ? 77.190 -56.320 15.881 1.00 11.21 269 ARG B N 1
ATOM 4414 C CA . ARG B 1 269 ? 76.649 -57.517 16.522 1.00 11.38 269 ARG B CA 1
ATOM 4415 C C . ARG B 1 269 ? 75.559 -57.171 17.525 1.00 12.02 269 ARG B C 1
ATOM 4416 O O . ARG B 1 269 ? 74.536 -57.852 17.606 1.00 11.34 269 ARG B O 1
ATOM 4424 N N . LEU B 1 270 ? 75.784 -56.109 18.291 1.00 10.96 270 LEU B N 1
ATOM 4425 C CA . LEU B 1 270 ? 74.820 -55.689 19.298 1.00 10.81 270 LEU B CA 1
ATOM 4426 C C . LEU B 1 270 ? 73.516 -55.189 18.683 1.00 11.00 270 LEU B C 1
ATOM 4427 O O . LEU B 1 270 ? 72.434 -55.655 19.045 1.00 11.50 270 LEU B O 1
ATOM 4432 N N . LEU B 1 271 ? 73.620 -54.262 17.737 1.00 10.41 271 LEU B N 1
ATOM 4433 C CA . LEU B 1 271 ? 72.440 -53.703 17.082 1.00 11.13 271 LEU B CA 1
ATOM 4434 C C . LEU B 1 271 ? 71.658 -54.741 16.269 1.00 11.06 271 LEU B C 1
ATOM 4435 O O . LEU B 1 271 ? 70.454 -54.592 16.066 1.00 12.09 271 LEU B O 1
ATOM 4440 N N . LYS B 1 272 ? 72.342 -55.783 15.803 1.00 11.62 272 LYS B N 1
ATOM 4441 C CA . LYS B 1 272 ? 71.687 -56.842 15.037 1.00 12.89 272 LYS B CA 1
ATOM 4442 C C . LYS B 1 272 ? 70.979 -57.836 15.959 1.00 13.91 272 LYS B C 1
ATOM 4443 O O . LYS B 1 272 ? 70.244 -58.711 15.496 1.00 15.17 272 LYS B O 1
ATOM 4449 N N . GLY B 1 273 ? 71.214 -57.705 17.262 1.00 12.69 273 GLY B N 1
ATOM 4450 C CA . GLY B 1 273 ? 70.597 -58.599 18.227 1.00 12.62 273 GLY B CA 1
ATOM 4451 C C . GLY B 1 273 ? 71.292 -59.946 18.315 1.00 13.56 273 GLY B C 1
ATOM 4452 O O . GLY B 1 273 ? 70.707 -60.924 18.790 1.00 13.73 273 GLY B O 1
ATOM 4453 N N . GLU B 1 274 ? 72.546 -59.997 17.872 1.00 14.22 274 GLU B N 1
ATOM 4454 C CA . GLU B 1 274 ? 73.310 -61.242 17.880 1.00 15.08 274 GLU B CA 1
ATOM 4455 C C . GLU B 1 274 ? 74.166 -61.437 19.131 1.00 16.31 274 GLU B C 1
ATOM 4456 O O . GLU B 1 274 ? 74.356 -62.563 19.588 1.00 17.87 274 GLU B O 1
ATOM 4462 N N . GLU B 1 275 ? 74.688 -60.344 19.678 1.00 14.65 275 GLU B N 1
ATOM 4463 C CA . GLU B 1 275 ? 75.525 -60.412 20.871 1.00 14.51 275 GLU B CA 1
ATOM 4464 C C . GLU B 1 275 ? 74.635 -60.165 22.087 1.00 13.86 275 GLU B C 1
ATOM 4465 O O . GLU B 1 275 ? 74.023 -59.103 22.207 1.00 14.49 275 GLU B O 1
ATOM 4471 N N . LYS B 1 276 ? 74.569 -61.154 22.979 1.00 15.16 276 LYS B N 1
ATOM 4472 C CA . LYS B 1 276 ? 73.706 -61.090 24.161 1.00 15.51 276 LYS B CA 1
ATOM 4473 C C . LYS B 1 276 ? 74.397 -60.919 25.510 1.00 16.21 276 LYS B C 1
ATOM 4474 O O . LYS B 1 276 ? 73.729 -60.968 26.546 1.00 17.17 276 LYS B O 1
ATOM 4480 N N . GLY B 1 277 ? 75.713 -60.729 25.510 1.00 15.56 277 GLY B N 1
ATOM 4481 C CA . GLY B 1 277 ? 76.438 -60.589 26.762 1.00 16.11 277 GLY B CA 1
ATOM 4482 C C . GLY B 1 277 ? 76.255 -59.279 27.505 1.00 15.88 277 GLY B C 1
ATOM 4483 O O . GLY B 1 277 ? 75.344 -58.509 27.202 1.00 14.32 277 GLY B O 1
ATOM 4484 N N . PRO B 1 278 ? 77.116 -59.002 28.500 1.00 13.96 278 PRO B N 1
ATOM 4485 C CA . PRO B 1 278 ? 77.069 -57.778 29.307 1.00 13.86 278 PRO B CA 1
ATOM 4486 C C . PRO B 1 278 ? 76.904 -56.492 28.502 1.00 12.99 278 PRO B C 1
ATOM 4487 O O . PRO B 1 278 ? 76.172 -55.591 28.918 1.00 12.21 278 PRO B O 1
ATOM 4491 N N . LEU B 1 279 ? 77.583 -56.397 27.360 1.00 12.28 279 LEU B N 1
ATOM 4492 C CA . LEU B 1 279 ? 77.465 -55.199 26.530 1.00 10.95 279 LEU B CA 1
ATOM 4493 C C . LEU B 1 279 ? 76.012 -54.953 26.157 1.00 10.92 279 LEU B C 1
ATOM 4494 O O . LEU B 1 279 ? 75.544 -53.814 26.168 1.00 11.12 279 LEU B O 1
ATOM 4499 N N . ALA B 1 280 ? 75.299 -56.023 25.824 1.00 10.25 280 ALA B N 1
ATOM 4500 C CA . ALA B 1 280 ? 73.895 -55.910 25.451 1.00 9.69 280 ALA B CA 1
ATOM 4501 C C . ALA B 1 280 ? 73.061 -55.462 26.649 1.00 9.55 280 ALA B C 1
ATOM 4502 O O . ALA B 1 280 ? 72.139 -54.661 26.500 1.00 10.63 280 ALA B O 1
ATOM 4504 N N . ASP B 1 281 ? 73.381 -55.977 27.832 1.00 9.33 281 ASP B N 1
ATOM 4505 C CA . ASP B 1 281 ? 72.650 -55.603 29.035 1.00 9.17 281 ASP B CA 1
ATOM 4506 C C . ASP B 1 281 ? 72.863 -54.126 29.357 1.00 9.36 281 ASP B C 1
ATOM 4507 O O . ASP B 1 281 ? 71.926 -53.430 29.746 1.00 9.43 281 ASP B O 1
ATOM 4512 N N . ALA B 1 282 ? 74.095 -53.652 29.195 1.00 9.50 282 ALA B N 1
ATOM 4513 C CA . ALA B 1 282 ? 74.414 -52.255 29.480 1.00 9.45 282 ALA B CA 1
ATOM 4514 C C . ALA B 1 282 ? 73.691 -51.323 28.514 1.00 8.71 282 ALA B C 1
ATOM 4515 O O . ALA B 1 282 ? 73.227 -50.255 28.907 1.00 9.36 282 ALA B O 1
ATOM 4517 N N . VAL B 1 283 ? 73.595 -51.723 27.250 1.00 8.77 283 VAL B N 1
ATOM 4518 C CA . VAL B 1 283 ? 72.901 -50.909 26.261 1.00 8.41 283 VAL B CA 1
ATOM 4519 C C . VAL B 1 283 ? 71.413 -50.873 26.600 1.00 8.39 283 VAL B C 1
ATOM 4520 O O . VAL B 1 283 ? 70.772 -49.825 26.508 1.00 8.59 283 VAL B O 1
ATOM 4524 N N . ALA B 1 284 ? 70.863 -52.016 27.000 1.00 9.64 284 ALA B N 1
ATOM 4525 C CA . ALA B 1 284 ? 69.450 -52.082 27.351 1.00 8.57 284 ALA B CA 1
ATOM 4526 C C . ALA B 1 284 ? 69.156 -51.232 28.584 1.00 7.94 284 ALA B C 1
ATOM 4527 O O . ALA B 1 284 ? 68.087 -50.631 28.690 1.00 9.55 284 ALA B O 1
ATOM 4529 N N . LEU B 1 285 ? 70.110 -51.180 29.510 1.00 7.29 285 LEU B N 1
ATOM 4530 C CA . LEU B 1 285 ? 69.927 -50.402 30.734 1.00 7.08 285 LEU B CA 1
ATOM 4531 C C . LEU B 1 285 ? 69.838 -48.916 30.418 1.00 7.72 285 LEU B C 1
ATOM 4532 O O . LEU B 1 285 ? 68.927 -48.229 30.885 1.00 7.58 285 LEU B O 1
ATOM 4537 N N . ALA B 1 286 ? 70.773 -48.420 29.612 1.00 7.52 286 ALA B N 1
ATOM 4538 C CA . ALA B 1 286 ? 70.774 -47.007 29.249 1.00 6.52 286 ALA B CA 1
ATOM 4539 C C . ALA B 1 286 ? 69.603 -46.650 28.339 1.00 7.01 286 ALA B C 1
ATOM 4540 O O . ALA B 1 286 ? 68.996 -45.591 28.485 1.00 7.81 286 ALA B O 1
ATOM 4542 N N . ALA B 1 287 ? 69.275 -47.531 27.398 1.00 7.60 287 ALA B N 1
ATOM 4543 C CA . ALA B 1 287 ? 68.153 -47.252 26.509 1.00 7.16 287 ALA B CA 1
ATOM 4544 C C . ALA B 1 287 ? 66.846 -47.279 27.301 1.00 6.88 287 ALA B C 1
ATOM 4545 O O . ALA B 1 287 ? 65.935 -46.489 27.034 1.00 8.16 287 ALA B O 1
ATOM 4547 N N . GLY B 1 288 ? 66.762 -48.187 28.274 1.00 7.20 288 GLY B N 1
ATOM 4548 C CA . GLY B 1 288 ? 65.574 -48.285 29.105 1.00 6.66 288 GLY B CA 1
ATOM 4549 C C . GLY B 1 288 ? 65.395 -47.017 29.917 1.00 7.34 288 GLY B C 1
ATOM 4550 O O . GLY B 1 288 ? 64.275 -46.531 30.095 1.00 7.96 288 GLY B O 1
ATOM 4551 N N . ALA B 1 289 ? 66.503 -46.489 30.428 1.00 7.39 289 ALA B N 1
ATOM 4552 C CA . ALA B 1 289 ? 66.459 -45.245 31.191 1.00 7.45 289 ALA B CA 1
ATOM 4553 C C . ALA B 1 289 ? 65.996 -44.143 30.239 1.00 7.02 289 ALA B C 1
ATOM 4554 O O . ALA B 1 289 ? 65.276 -43.228 30.638 1.00 8.12 289 ALA B O 1
ATOM 4556 N N . GLY B 1 290 ? 66.411 -44.245 28.978 1.00 6.89 290 GLY B N 1
ATOM 4557 C CA . GLY B 1 290 ? 66.022 -43.261 27.981 1.00 6.59 290 GLY B CA 1
ATOM 4558 C C . GLY B 1 290 ? 64.527 -43.292 27.722 1.00 7.78 290 GLY B C 1
ATOM 4559 O O . GLY B 1 290 ? 63.882 -42.248 27.642 1.00 8.23 290 GLY B O 1
ATOM 4560 N N . PHE B 1 291 ? 63.970 -44.491 27.574 1.00 6.78 291 PHE B N 1
ATOM 4561 C CA . PHE B 1 291 ? 62.535 -44.624 27.342 1.00 6.92 291 PHE B CA 1
ATOM 4562 C C . PHE B 1 291 ? 61.766 -44.018 28.512 1.00 7.09 291 PHE B C 1
ATOM 4563 O O . PHE B 1 291 ? 60.762 -43.335 28.322 1.00 8.14 291 PHE B O 1
ATOM 4571 N N . TYR B 1 292 ? 62.239 -44.276 29.724 1.00 7.83 292 TYR B 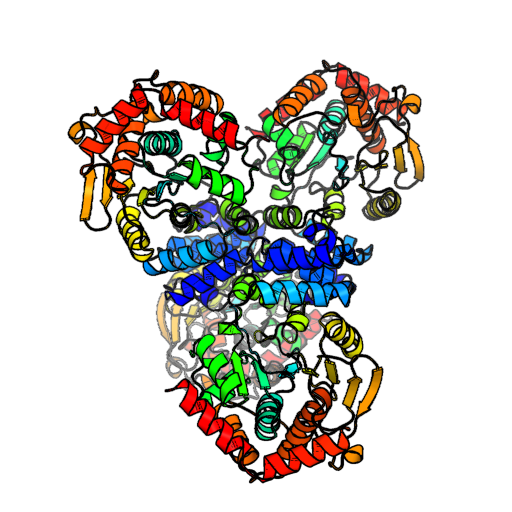N 1
ATOM 4572 C CA . TYR B 1 292 ? 61.589 -43.741 30.910 1.00 7.46 292 TYR B CA 1
ATOM 4573 C C . TYR B 1 292 ? 61.725 -42.218 30.975 1.00 8.17 292 TYR B C 1
ATOM 4574 O O . TYR B 1 292 ? 60.753 -41.514 31.244 1.00 9.19 292 TYR B O 1
ATOM 4583 N N . ALA B 1 293 ? 62.931 -41.721 30.726 1.00 8.27 293 ALA B N 1
ATOM 4584 C CA . ALA B 1 293 ? 63.194 -40.282 30.757 1.00 8.62 293 ALA B CA 1
ATOM 4585 C C . ALA B 1 293 ? 62.311 -39.507 29.779 1.00 10.03 293 ALA B C 1
ATOM 4586 O O . ALA B 1 293 ? 61.846 -38.405 30.088 1.00 10.42 293 ALA B O 1
ATOM 4588 N N . ALA B 1 294 ? 62.080 -40.087 28.604 1.00 9.08 294 ALA B N 1
ATOM 4589 C CA . ALA B 1 294 ? 61.270 -39.454 27.565 1.00 9.36 294 ALA B CA 1
ATOM 4590 C C . ALA B 1 294 ? 59.770 -39.640 27.775 1.00 10.45 294 ALA B C 1
ATOM 4591 O O . ALA B 1 294 ? 58.959 -39.049 27.061 1.00 12.42 294 ALA B O 1
ATOM 4593 N N . GLY B 1 295 ? 59.405 -40.463 28.751 1.00 9.15 295 GLY B N 1
ATOM 4594 C CA . GLY B 1 295 ? 58.000 -40.702 29.028 1.00 10.34 295 GLY B CA 1
ATOM 4595 C C . GLY B 1 295 ? 57.388 -41.769 28.140 1.00 10.75 295 GLY B C 1
ATOM 4596 O O . GLY B 1 295 ? 56.167 -41.915 28.102 1.00 11.14 295 GLY B O 1
ATOM 4597 N N . LYS B 1 296 ? 58.230 -42.513 27.427 1.00 9.67 296 LYS B N 1
ATOM 4598 C CA . LYS B 1 296 ? 57.761 -43.575 26.540 1.00 9.63 296 LYS B CA 1
ATOM 4599 C C . LYS B 1 296 ? 57.248 -44.751 27.369 1.00 9.83 296 LYS B C 1
ATOM 4600 O O . LYS B 1 296 ? 56.256 -45.389 27.009 1.00 10.13 296 LYS B O 1
ATOM 4606 N N . THR B 1 297 ? 57.933 -45.044 28.472 1.00 9.11 297 THR B N 1
ATOM 4607 C CA . THR B 1 297 ? 57.522 -46.126 29.366 1.00 9.77 297 THR B CA 1
ATOM 4608 C C . THR B 1 297 ? 57.244 -45.536 30.747 1.00 10.39 297 THR B C 1
ATOM 4609 O O . THR B 1 297 ? 57.887 -44.572 31.164 1.00 11.29 297 THR B O 1
ATOM 4613 N N . PRO B 1 298 ? 56.285 -46.117 31.483 1.00 10.00 298 PRO B N 1
ATOM 4614 C CA . PRO B 1 298 ? 55.917 -45.637 32.818 1.00 11.21 298 PRO B CA 1
ATOM 4615 C C . PRO B 1 298 ? 56.923 -45.905 33.926 1.00 10.84 298 PRO B C 1
ATOM 4616 O O . PRO B 1 298 ? 56.824 -45.323 35.007 1.00 11.69 298 PRO B O 1
ATOM 4620 N N . SER B 1 299 ? 57.886 -46.780 33.659 1.00 9.50 299 SER B N 1
ATOM 4621 C CA . SER B 1 299 ? 58.885 -47.122 34.659 1.00 9.60 299 SER B CA 1
ATOM 4622 C C . SER B 1 299 ? 60.210 -47.492 34.014 1.00 9.38 299 SER B C 1
ATOM 4623 O O . SER B 1 299 ? 60.292 -47.710 32.800 1.00 8.98 299 SER B O 1
ATOM 4626 N N . LEU B 1 300 ? 61.248 -47.565 34.841 1.00 9.24 300 LEU B N 1
ATOM 4627 C CA . LEU B 1 300 ? 62.570 -47.952 34.369 1.00 9.56 300 LEU B CA 1
ATOM 4628 C C . LEU B 1 300 ? 62.535 -49.428 33.989 1.00 10.19 300 LEU B C 1
ATOM 4629 O O . LEU B 1 300 ? 63.133 -49.833 32.991 1.00 10.05 300 LEU B O 1
ATOM 4634 N N . LYS B 1 301 ? 61.831 -50.227 34.787 1.00 11.00 301 LYS B N 1
ATOM 4635 C CA . LYS B 1 301 ? 61.712 -51.660 34.522 1.00 11.88 301 LYS B CA 1
ATOM 4636 C C . LYS B 1 301 ? 61.086 -51.902 33.148 1.00 11.12 301 LYS B C 1
ATOM 4637 O O . LYS B 1 301 ? 61.586 -52.706 32.361 1.00 9.84 301 LYS B O 1
ATOM 4643 N N . GLU B 1 302 ? 59.985 -51.213 32.862 1.00 10.05 302 GLU B N 1
ATOM 4644 C CA . GLU B 1 302 ? 59.323 -51.380 31.573 1.00 8.85 302 GLU B CA 1
ATOM 4645 C C . GLU B 1 302 ? 60.208 -50.824 30.460 1.00 9.12 302 GLU B C 1
ATOM 4646 O O . GLU B 1 302 ? 60.210 -51.335 29.343 1.00 9.28 302 GLU B O 1
ATOM 4652 N N . GLY B 1 303 ? 60.974 -49.783 30.769 1.00 7.48 303 GLY B N 1
ATOM 4653 C CA . GLY B 1 303 ? 61.869 -49.224 29.768 1.00 7.67 303 GLY B CA 1
ATOM 4654 C C . GLY B 1 303 ? 62.939 -50.225 29.365 1.00 7.14 303 GLY B C 1
ATOM 4655 O O . GLY B 1 303 ? 63.239 -50.389 28.183 1.00 8.19 303 GLY B O 1
ATOM 4656 N N . VAL B 1 304 ? 63.525 -50.893 30.353 1.00 7.46 304 VAL B N 1
ATOM 4657 C CA . VAL B 1 304 ? 64.562 -51.881 30.084 1.00 6.73 304 VAL B CA 1
ATOM 4658 C C . VAL B 1 304 ? 63.976 -53.063 29.305 1.00 7.78 304 VAL B C 1
ATOM 4659 O O . VAL B 1 304 ? 64.620 -53.591 28.403 1.00 8.55 304 VAL B O 1
ATOM 4663 N N . ALA B 1 305 ? 62.750 -53.457 29.641 1.00 8.32 305 ALA B N 1
ATOM 4664 C CA . ALA B 1 305 ? 62.096 -54.569 28.952 1.00 8.34 305 ALA B CA 1
ATOM 4665 C C . ALA B 1 305 ? 61.935 -54.223 27.477 1.00 9.50 305 ALA B C 1
ATOM 4666 O O . ALA B 1 305 ? 62.248 -55.032 26.600 1.00 9.50 305 ALA B O 1
ATOM 4668 N N . LEU B 1 306 ? 61.449 -53.015 27.205 1.00 8.50 306 LEU B N 1
ATOM 4669 C CA . LEU B 1 306 ? 61.255 -52.570 25.831 1.00 8.58 306 LEU B CA 1
ATOM 4670 C C . LEU B 1 306 ? 62.592 -52.499 25.100 1.00 9.38 306 LEU B C 1
ATOM 4671 O O . LEU B 1 306 ? 62.698 -52.893 23.944 1.00 9.49 306 LEU B O 1
ATOM 4676 N N . ALA B 1 307 ? 63.615 -51.996 25.783 1.00 8.15 307 ALA B N 1
ATOM 4677 C CA . ALA B 1 307 ? 64.940 -51.883 25.185 1.00 8.56 307 ALA B CA 1
ATOM 4678 C C . ALA B 1 307 ? 65.520 -53.253 24.808 1.00 9.33 307 ALA B C 1
ATOM 4679 O O . ALA B 1 307 ? 66.129 -53.401 23.746 1.00 9.47 307 ALA B O 1
ATOM 4681 N N . ARG B 1 308 ? 65.335 -54.249 25.672 1.00 10.30 308 ARG B N 1
ATOM 4682 C CA . ARG B 1 308 ? 65.850 -55.587 25.385 1.00 9.76 308 ARG B CA 1
ATOM 4683 C C . ARG B 1 308 ? 65.198 -56.147 24.125 1.00 9.81 308 ARG B C 1
ATOM 4684 O O . ARG B 1 308 ? 65.854 -56.803 23.314 1.00 10.30 308 ARG B O 1
ATOM 4692 N N . GLU B 1 309 ? 63.908 -55.882 23.963 1.00 8.92 309 GLU B N 1
ATOM 4693 C CA . GLU B 1 309 ? 63.172 -56.352 22.794 1.00 9.25 309 GLU B CA 1
ATOM 4694 C C . GLU B 1 309 ? 63.635 -55.651 21.524 1.00 9.53 309 GLU B C 1
ATOM 4695 O O . GLU B 1 309 ? 63.818 -56.286 20.488 1.00 11.17 309 GLU B O 1
ATOM 4705 N N . VAL B 1 310 ? 63.816 -54.337 21.604 1.00 9.53 310 VAL B N 1
ATOM 4706 C CA . VAL B 1 310 ? 64.246 -53.569 20.442 1.00 9.67 310 VAL B CA 1
ATOM 4707 C C . VAL B 1 310 ? 65.626 -54.018 19.988 1.00 11.05 310 VAL B C 1
ATOM 4708 O O . VAL B 1 310 ? 65.873 -54.201 18.793 1.00 12.05 310 VAL B O 1
ATOM 4712 N N . LEU B 1 311 ? 66.529 -54.205 20.941 1.00 11.60 311 LEU B N 1
ATOM 4713 C CA . LEU B 1 311 ? 67.876 -54.639 20.605 1.00 12.53 311 LEU B CA 1
ATOM 4714 C C . LEU B 1 311 ? 67.826 -56.019 19.944 1.00 13.18 311 LEU B C 1
ATOM 4715 O O . LEU B 1 311 ? 68.446 -56.242 18.906 1.00 14.15 311 LEU B O 1
ATOM 4720 N N . ALA B 1 312 ? 67.063 -56.932 20.536 1.00 12.21 312 ALA B N 1
ATOM 4721 C CA . ALA B 1 312 ? 66.945 -58.292 20.018 1.00 12.95 312 ALA B CA 1
ATOM 4722 C C . ALA B 1 312 ? 66.287 -58.371 18.642 1.00 12.55 312 ALA B C 1
ATOM 4723 O O . ALA B 1 312 ? 66.538 -59.311 17.881 1.00 14.36 312 ALA B O 1
ATOM 4725 N N . SER B 1 313 ? 65.447 -57.392 18.321 1.00 12.07 313 SER B N 1
ATOM 4726 C CA . SER B 1 313 ? 64.746 -57.376 17.039 1.00 12.89 313 SER B CA 1
ATOM 4727 C C . SER B 1 313 ? 65.674 -57.136 15.859 1.00 14.10 313 SER B C 1
ATOM 4728 O O . SER B 1 313 ? 65.372 -57.543 14.736 1.00 15.29 313 SER B O 1
ATOM 4731 N N . GLY B 1 314 ? 66.795 -56.469 16.117 1.00 13.92 314 GLY B N 1
ATOM 4732 C CA . GLY B 1 314 ? 67.748 -56.158 15.066 1.00 15.01 314 GLY B CA 1
ATOM 4733 C C . GLY B 1 314 ? 67.351 -54.896 14.318 1.00 16.00 314 GLY B C 1
ATOM 4734 O O . GLY B 1 314 ? 68.052 -54.453 13.405 1.00 17.96 314 GLY B O 1
ATOM 4735 N N . GLU B 1 315 ? 66.229 -54.304 14.716 1.00 15.69 315 GLU B N 1
ATOM 4736 C CA . GLU B 1 315 ? 65.719 -53.099 14.069 1.00 15.06 315 GLU B CA 1
ATOM 4737 C C . GLU B 1 315 ? 66.581 -51.852 14.249 1.00 15.69 315 GLU B C 1
ATOM 4738 O O . GLU B 1 315 ? 66.540 -50.941 13.421 1.00 16.20 315 GLU B O 1
ATOM 4744 N N . ALA B 1 316 ? 67.367 -51.809 15.319 1.00 14.00 316 ALA B N 1
ATOM 4745 C CA . ALA B 1 316 ? 68.231 -50.658 15.550 1.00 13.15 316 ALA B CA 1
ATOM 4746 C C . ALA B 1 316 ? 69.338 -50.634 14.498 1.00 13.28 316 ALA B C 1
ATOM 4747 O O . ALA B 1 316 ? 69.819 -49.566 14.117 1.00 12.31 316 ALA B O 1
ATOM 4749 N N . TYR B 1 317 ? 69.752 -51.810 14.035 1.00 13.45 317 TYR B N 1
ATOM 4750 C CA . TYR B 1 317 ? 70.789 -51.876 13.012 1.00 14.69 317 TYR B CA 1
ATOM 4751 C C . TYR B 1 317 ? 70.201 -51.376 11.698 1.00 14.91 317 TYR B C 1
ATOM 4752 O O . TYR B 1 317 ? 70.865 -50.677 10.933 1.00 14.45 317 TYR B O 1
ATOM 4761 N N . LEU B 1 318 ? 68.950 -51.743 11.436 1.00 15.76 318 LEU B N 1
ATOM 4762 C CA . LEU B 1 318 ? 68.280 -51.309 10.218 1.00 17.04 318 LEU B CA 1
ATOM 4763 C C . LEU B 1 318 ? 68.215 -49.787 10.221 1.00 15.85 318 LEU B C 1
ATOM 4764 O O . LEU B 1 318 ? 68.486 -49.140 9.207 1.00 15.22 318 LEU B O 1
ATOM 4769 N N . LEU B 1 319 ? 67.861 -49.218 11.371 1.00 14.41 319 LEU B N 1
ATOM 4770 C CA . LEU B 1 319 ? 67.767 -47.770 11.509 1.00 12.69 319 LEU B CA 1
ATOM 4771 C C . LEU B 1 319 ? 69.106 -47.113 11.206 1.00 12.85 319 LEU B C 1
ATOM 4772 O O . LEU B 1 319 ? 69.163 -46.112 10.493 1.00 12.68 319 LEU B O 1
ATOM 4777 N N . LEU B 1 320 ? 70.181 -47.674 11.751 1.00 12.33 320 LEU B N 1
ATOM 4778 C CA . LEU B 1 320 ? 71.512 -47.127 11.518 1.00 12.24 320 LEU B CA 1
ATOM 4779 C C . LEU B 1 320 ? 71.807 -47.087 10.023 1.00 13.85 320 LEU B C 1
ATOM 4780 O O . LEU B 1 320 ? 72.310 -46.086 9.510 1.00 14.19 320 LEU B O 1
ATOM 4785 N N . GLU B 1 321 ? 71.491 -48.181 9.333 1.00 15.10 321 GLU B N 1
ATOM 4786 C CA . GLU B 1 321 ? 71.702 -48.301 7.892 1.00 16.84 321 GLU B CA 1
ATOM 4787 C C . GLU B 1 321 ? 70.958 -47.200 7.139 1.00 16.09 321 GLU B C 1
ATOM 4788 O O . GLU B 1 321 ? 71.482 -46.575 6.227 1.00 16.88 321 GLU B O 1
ATOM 4794 N N . ARG B 1 322 ? 69.700 -46.998 7.518 1.00 16.71 322 ARG B N 1
ATOM 4795 C CA . ARG B 1 322 ? 68.864 -45.992 6.874 1.00 17.59 322 ARG B CA 1
ATOM 4796 C C . ARG B 1 322 ? 69.408 -44.593 7.147 1.00 16.79 322 ARG B C 1
ATOM 4797 O O . ARG B 1 322 ? 69.329 -43.708 6.294 1.00 17.10 322 ARG B O 1
ATOM 4805 N N . TYR B 1 323 ? 69.962 -44.396 8.340 1.00 15.34 323 TYR B N 1
ATOM 4806 C CA . TYR B 1 323 ? 70.521 -43.099 8.703 1.00 14.23 323 TYR B CA 1
ATOM 4807 C C . TYR B 1 323 ? 71.758 -42.805 7.853 1.00 14.12 323 TYR B C 1
ATOM 4808 O O . TYR B 1 323 ? 71.919 -41.705 7.315 1.00 13.02 323 TYR B O 1
ATOM 4817 N N . VAL B 1 324 ? 72.635 -43.797 7.747 1.00 13.96 324 VAL B N 1
ATOM 4818 C CA . VAL B 1 324 ? 73.855 -43.672 6.962 1.00 13.52 324 VAL B CA 1
ATOM 4819 C C . VAL B 1 324 ? 73.505 -43.328 5.514 1.00 14.79 324 VAL B C 1
ATOM 4820 O O . VAL B 1 324 ? 74.108 -42.439 4.912 1.00 15.02 324 VAL B O 1
ATOM 4824 N N . ALA B 1 325 ? 72.516 -44.026 4.966 1.00 15.57 325 ALA B N 1
ATOM 4825 C CA . ALA B 1 325 ? 72.089 -43.788 3.591 1.00 17.49 325 ALA B CA 1
ATOM 4826 C C . ALA B 1 325 ? 71.451 -42.409 3.437 1.00 18.57 325 ALA B C 1
ATOM 4827 O O . ALA B 1 325 ? 71.647 -41.730 2.425 1.00 19.51 325 ALA B O 1
ATOM 4829 N N . PHE B 1 326 ? 70.689 -41.998 4.446 1.00 17.71 326 PHE B N 1
ATOM 4830 C CA . PHE B 1 326 ? 70.010 -40.707 4.423 1.00 18.32 326 PHE B CA 1
ATOM 4831 C C . PHE B 1 326 ? 70.998 -39.549 4.287 1.00 17.90 326 PHE B C 1
ATOM 4832 O O . PHE B 1 326 ? 70.779 -38.623 3.504 1.00 18.61 326 PHE B O 1
ATOM 4840 N N . LEU B 1 327 ? 72.089 -39.603 5.046 1.00 18.49 327 LEU B N 1
ATOM 4841 C CA . LEU B 1 327 ? 73.089 -38.542 5.001 1.00 19.07 327 LEU B CA 1
ATOM 4842 C C . LEU B 1 327 ? 73.872 -38.563 3.694 1.00 20.84 327 LEU B C 1
ATOM 4843 O O . LEU B 1 327 ? 74.447 -37.551 3.290 1.00 21.44 327 LEU B O 1
ATOM 4848 N N . ARG B 1 328 ? 73.888 -39.717 3.033 1.00 21.79 328 ARG B N 1
ATOM 4849 C CA . ARG B 1 328 ? 74.612 -39.871 1.775 1.00 24.04 328 ARG B CA 1
ATOM 4850 C C . ARG B 1 328 ? 73.779 -39.515 0.547 1.00 25.00 328 ARG B C 1
ATOM 4851 O O . ARG B 1 328 ? 74.325 -39.322 -0.540 1.00 26.58 328 ARG B O 1
ATOM 4859 N N . ALA B 1 329 ? 72.464 -39.428 0.716 1.00 25.80 329 ALA B N 1
ATOM 4860 C CA . ALA B 1 329 ? 71.577 -39.112 -0.399 1.00 27.36 329 ALA B CA 1
ATOM 4861 C C . ALA B 1 329 ? 71.868 -37.741 -1.003 1.00 28.62 329 ALA B C 1
ATOM 4862 O O . ALA B 1 329 ? 72.603 -36.956 -0.369 1.00 29.91 329 ALA B O 1
ATOM 4865 N N . MET C 1 1 ? 101.053 -35.266 38.869 1.00 35.46 1 MET C N 1
ATOM 4866 C CA . MET C 1 1 ? 100.571 -33.921 39.161 1.00 34.21 1 MET C CA 1
ATOM 4867 C C . MET C 1 1 ? 101.656 -33.066 39.819 1.00 32.39 1 MET C C 1
ATOM 4868 O O . MET C 1 1 ? 102.018 -33.255 40.973 1.00 32.73 1 MET C O 1
ATOM 4873 N N . ASP C 1 2 ? 102.178 -32.094 39.080 1.00 30.01 2 ASP C N 1
ATOM 4874 C CA . ASP C 1 2 ? 103.203 -31.263 39.681 1.00 26.10 2 ASP C CA 1
ATOM 4875 C C . ASP C 1 2 ? 102.579 -30.260 40.641 1.00 22.67 2 ASP C C 1
ATOM 4876 O O . ASP C 1 2 ? 101.378 -30.253 40.879 1.00 20.95 2 ASP C O 1
ATOM 4881 N N . ALA C 1 3 ? 103.423 -29.433 41.247 1.00 18.79 3 ALA C N 1
ATOM 4882 C CA . ALA C 1 3 ? 102.980 -28.469 42.245 1.00 15.81 3 ALA C CA 1
ATOM 4883 C C . ALA C 1 3 ? 102.030 -27.423 41.672 1.00 14.30 3 ALA C C 1
ATOM 4884 O O . ALA C 1 3 ? 101.113 -26.971 42.358 1.00 13.66 3 ALA C O 1
ATOM 4886 N N . VAL C 1 4 ? 102.249 -27.034 40.420 1.00 13.87 4 VAL C N 1
ATOM 4887 C CA . VAL C 1 4 ? 101.384 -26.039 39.791 1.00 13.35 4 VAL C CA 1
ATOM 4888 C C . VAL C 1 4 ? 99.959 -26.576 39.660 1.00 13.24 4 VAL C C 1
ATOM 4889 O O . VAL C 1 4 ? 98.994 -25.860 39.934 1.00 13.01 4 VAL C O 1
ATOM 4893 N N . LYS C 1 5 ? 99.819 -27.835 39.251 1.00 14.15 5 LYS C N 1
ATOM 4894 C CA . LYS C 1 5 ? 98.488 -28.415 39.117 1.00 14.43 5 LYS C CA 1
ATOM 4895 C C . LYS C 1 5 ? 97.819 -28.503 40.483 1.00 14.26 5 LYS C C 1
ATOM 4896 O O . LYS C 1 5 ? 96.629 -28.234 40.618 1.00 14.33 5 LYS C O 1
ATOM 4902 N N . LYS C 1 6 ? 98.589 -28.878 41.501 1.00 14.84 6 LYS C N 1
ATOM 4903 C CA . LYS C 1 6 ? 98.044 -28.983 42.847 1.00 15.19 6 LYS C CA 1
ATOM 4904 C C . LYS C 1 6 ? 97.527 -27.613 43.294 1.00 14.27 6 LYS C C 1
ATOM 4905 O O . LYS C 1 6 ? 96.484 -27.514 43.937 1.00 15.51 6 LYS C O 1
ATOM 4911 N N . ALA C 1 7 ? 98.262 -26.560 42.947 1.00 14.70 7 ALA C N 1
ATOM 4912 C CA . ALA C 1 7 ? 97.862 -25.205 43.308 1.00 13.84 7 ALA C CA 1
ATOM 4913 C C . ALA C 1 7 ? 96.558 -24.834 42.603 1.00 13.96 7 ALA C C 1
ATOM 4914 O O . ALA C 1 7 ? 95.651 -24.269 43.209 1.00 14.86 7 ALA C O 1
ATOM 4916 N N . ILE C 1 8 ? 96.475 -25.161 41.318 1.00 12.95 8 ILE C N 1
ATOM 4917 C CA . ILE C 1 8 ? 95.289 -24.860 40.525 1.00 14.53 8 ILE C CA 1
ATOM 4918 C C . ILE C 1 8 ? 94.063 -25.592 41.068 1.00 15.40 8 ILE C C 1
ATOM 4919 O O . ILE C 1 8 ? 92.945 -25.077 41.008 1.00 17.13 8 ILE C O 1
ATOM 4924 N N . LEU C 1 9 ? 94.279 -26.786 41.612 1.00 16.14 9 LEU C N 1
ATOM 4925 C CA . LEU C 1 9 ? 93.190 -27.575 42.179 1.00 17.53 9 LEU C CA 1
ATOM 4926 C C . LEU C 1 9 ? 92.730 -27.017 43.527 1.00 17.95 9 LEU C C 1
ATOM 4927 O O . LEU C 1 9 ? 91.793 -27.535 44.135 1.00 19.08 9 LEU C O 1
ATOM 4932 N N . GLY C 1 10 ? 93.404 -25.969 43.990 1.00 18.12 10 GLY C N 1
ATOM 4933 C CA . GLY C 1 10 ? 93.034 -25.331 45.241 1.00 17.72 10 GLY C CA 1
ATOM 4934 C C . GLY C 1 10 ? 93.550 -25.964 46.518 1.00 18.41 10 GLY C C 1
ATOM 4935 O O . GLY C 1 10 ? 93.107 -25.602 47.609 1.00 19.19 10 GLY C O 1
ATOM 4936 N N . GLU C 1 11 ? 94.485 -26.899 46.398 1.00 18.51 11 GLU C N 1
ATOM 4937 C CA . GLU C 1 11 ? 95.037 -27.563 47.574 1.00 19.66 11 GLU C CA 1
ATOM 4938 C C . GLU C 1 11 ? 96.124 -26.726 48.232 1.00 19.72 11 GLU C C 1
ATOM 4939 O O . GLU C 1 11 ? 96.893 -26.048 47.550 1.00 18.62 11 GLU C O 1
ATOM 4945 N N . VAL C 1 12 ? 96.183 -26.768 49.561 1.00 18.79 12 VAL C N 1
ATOM 4946 C CA . VAL C 1 12 ? 97.208 -26.023 50.282 1.00 18.88 12 VAL C CA 1
ATOM 4947 C C . VAL C 1 12 ? 98.539 -26.673 49.937 1.00 18.11 12 VAL C C 1
ATOM 4948 O O . VAL C 1 12 ? 98.642 -27.896 49.869 1.00 17.66 12 VAL C O 1
ATOM 4952 N N . LEU C 1 13 ? 99.551 -25.847 49.712 1.00 16.91 13 LEU C N 1
ATOM 4953 C CA . LEU C 1 13 ? 100.866 -26.338 49.336 1.00 16.92 13 LEU C CA 1
ATOM 4954 C C . LEU C 1 13 ? 101.819 -26.494 50.511 1.00 18.10 13 LEU C C 1
ATOM 4955 O O . LEU C 1 13 ? 101.818 -25.682 51.435 1.00 18.52 13 LEU C O 1
ATOM 4960 N N . GLU C 1 14 ? 102.625 -27.550 50.473 1.00 19.16 14 GLU C N 1
ATOM 4961 C CA . GLU C 1 14 ? 103.626 -27.761 51.505 1.00 20.03 14 GLU C CA 1
ATOM 4962 C C . GLU C 1 14 ? 104.666 -26.694 51.184 1.00 19.11 14 GLU C C 1
ATOM 4963 O O . GLU C 1 14 ? 104.687 -26.165 50.069 1.00 16.87 14 GLU C O 1
ATOM 4973 N N . GLU C 1 15 ? 105.525 -26.370 52.143 1.00 18.74 15 GLU C N 1
ATOM 4974 C CA . GLU C 1 15 ? 106.541 -25.349 51.910 1.00 19.24 15 GLU C CA 1
ATOM 4975 C C . GLU C 1 15 ? 107.350 -25.596 50.638 1.00 17.83 15 GLU C C 1
ATOM 4976 O O . GLU C 1 15 ? 107.573 -24.678 49.850 1.00 16.28 15 GLU C O 1
ATOM 4982 N N . GLU C 1 16 ? 107.787 -26.836 50.441 1.00 17.25 16 GLU C N 1
ATOM 4983 C CA . GLU C 1 16 ? 108.590 -27.192 49.275 1.00 17.15 16 GLU C CA 1
ATOM 4984 C C . GLU C 1 16 ? 107.826 -27.012 47.965 1.00 15.05 16 GLU C C 1
ATOM 4985 O O . GLU C 1 16 ? 108.409 -26.656 46.944 1.00 13.86 16 GLU C O 1
ATOM 4991 N N . GLU C 1 17 ? 106.525 -27.268 47.996 1.00 14.98 17 GLU C N 1
ATOM 4992 C CA . GLU C 1 17 ? 105.707 -27.132 46.797 1.00 13.93 17 GLU C CA 1
ATOM 4993 C C . GLU C 1 17 ? 105.458 -25.661 46.487 1.00 13.38 17 GLU C C 1
ATOM 4994 O O . GLU C 1 17 ? 105.464 -25.257 45.321 1.00 13.53 17 GLU C O 1
ATOM 5000 N N . ALA C 1 18 ? 105.240 -24.861 47.527 1.00 13.14 18 ALA C N 1
ATOM 5001 C CA . ALA C 1 18 ? 105.022 -23.433 47.332 1.00 12.73 18 ALA C CA 1
ATOM 5002 C C . ALA C 1 18 ? 106.294 -22.858 46.722 1.00 12.19 18 ALA C C 1
ATOM 5003 O O . ALA C 1 18 ? 106.247 -22.050 45.794 1.00 11.64 18 ALA C O 1
ATOM 5005 N N . TYR C 1 19 ? 107.439 -23.281 47.248 1.00 12.50 19 TYR C N 1
ATOM 5006 C CA . TYR C 1 19 ? 108.718 -22.816 46.740 1.00 12.39 19 TYR C CA 1
ATOM 5007 C C . TYR C 1 19 ? 108.852 -23.171 45.259 1.00 12.85 19 TYR C C 1
ATOM 5008 O O . TYR C 1 19 ? 109.229 -22.335 44.439 1.00 12.06 19 TYR C O 1
ATOM 5017 N N . GLU C 1 20 ? 108.536 -24.419 44.929 1.00 12.36 20 GLU C N 1
ATOM 5018 C CA . GLU C 1 20 ? 108.630 -24.914 43.559 1.00 12.85 20 GLU C CA 1
ATOM 5019 C C . GLU C 1 20 ? 107.765 -24.123 42.583 1.00 11.50 20 GLU C C 1
ATOM 5020 O O . GLU C 1 20 ? 108.204 -23.799 41.480 1.00 12.05 20 GLU C O 1
ATOM 5026 N N . VAL C 1 21 ? 106.539 -23.814 42.990 1.00 12.17 21 VAL C N 1
ATOM 5027 C CA . VAL C 1 21 ? 105.632 -23.055 42.138 1.00 12.24 21 VAL C CA 1
ATOM 5028 C C . VAL C 1 21 ? 106.231 -21.696 41.788 1.00 12.12 21 VAL C C 1
ATOM 5029 O O . VAL C 1 21 ? 106.255 -21.304 40.620 1.00 11.54 21 VAL C O 1
ATOM 5033 N N . MET C 1 22 ? 106.731 -20.976 42.788 1.00 10.74 22 MET C N 1
ATOM 5034 C CA . MET C 1 22 ? 107.314 -19.665 42.520 1.00 10.97 22 MET C CA 1
ATOM 5035 C C . MET C 1 22 ? 108.650 -19.773 41.785 1.00 10.84 22 MET C C 1
ATOM 5036 O O . MET C 1 22 ? 108.990 -18.914 40.974 1.00 11.45 22 MET C O 1
ATOM 5041 N N . ARG C 1 23 ? 109.412 -20.828 42.061 1.00 10.38 23 ARG C N 1
ATOM 5042 C CA . ARG C 1 23 ? 110.682 -21.016 41.375 1.00 9.58 23 ARG C CA 1
ATOM 5043 C C . ARG C 1 23 ? 110.391 -21.164 39.883 1.00 9.96 23 ARG C C 1
ATOM 5044 O O . ARG C 1 23 ? 111.041 -20.545 39.046 1.00 10.39 23 ARG C O 1
ATOM 5052 N N . ALA C 1 24 ? 109.392 -21.981 39.564 1.00 10.68 24 ALA C N 1
ATOM 5053 C CA . ALA C 1 24 ? 109.010 -22.220 38.175 1.00 10.38 24 ALA C CA 1
ATOM 5054 C C . ALA C 1 24 ? 108.544 -20.934 37.496 1.00 9.79 24 ALA C C 1
ATOM 5055 O O . ALA C 1 24 ? 108.915 -20.651 36.357 1.00 10.83 24 ALA C O 1
ATOM 5057 N N . LEU C 1 25 ? 107.727 -20.159 38.201 1.00 10.95 25 LEU C N 1
ATOM 5058 C CA . LEU C 1 25 ? 107.221 -18.903 37.665 1.00 11.41 25 LEU C CA 1
ATOM 5059 C C . LEU C 1 25 ? 108.380 -17.955 37.366 1.00 12.43 25 LEU C C 1
ATOM 5060 O O . LEU C 1 25 ? 108.458 -17.375 36.284 1.00 12.53 25 LEU C O 1
ATOM 5068 N N . MET C 1 26 ? 109.283 -17.804 38.331 1.00 11.72 26 MET C N 1
ATOM 5069 C CA . MET C 1 26 ? 110.434 -16.926 38.165 1.00 12.48 26 MET C CA 1
ATOM 5070 C C . MET C 1 26 ? 111.398 -17.421 37.092 1.00 11.85 26 MET C C 1
ATOM 5071 O O . MET C 1 26 ? 112.136 -16.634 36.497 1.00 13.40 26 MET C O 1
ATOM 5076 N N . ALA C 1 27 ? 111.390 -18.727 36.847 1.00 10.99 27 ALA C N 1
ATOM 5077 C CA . ALA C 1 27 ? 112.280 -19.321 35.855 1.00 11.97 27 ALA C CA 1
ATOM 5078 C C . ALA C 1 27 ? 111.704 -19.285 34.443 1.00 11.80 27 ALA C C 1
ATOM 5079 O O . ALA C 1 27 ? 112.345 -19.744 33.499 1.00 12.43 27 ALA C O 1
ATOM 5081 N N . GLY C 1 28 ? 110.498 -18.742 34.306 1.00 10.14 28 GLY C N 1
ATOM 5082 C CA . GLY C 1 28 ? 109.864 -18.653 33.000 1.00 11.37 28 GLY C CA 1
ATOM 5083 C C . GLY C 1 28 ? 109.416 -19.989 32.436 1.00 11.14 28 GLY C C 1
ATOM 5084 O O . GLY C 1 28 ? 109.344 -20.157 31.215 1.00 12.16 28 GLY C O 1
ATOM 5085 N N . GLU C 1 29 ? 109.092 -20.931 33.318 1.00 11.01 29 GLU C N 1
ATOM 5086 C CA . GLU C 1 29 ? 108.664 -22.270 32.921 1.00 12.06 29 GLU C CA 1
ATOM 5087 C C . GLU C 1 29 ? 107.156 -22.466 32.940 1.00 11.41 29 GLU C C 1
ATOM 5088 O O . GLU C 1 29 ? 106.663 -23.536 32.579 1.00 11.81 29 GLU C O 1
ATOM 5094 N N . VAL C 1 30 ? 106.423 -21.444 33.363 1.00 10.31 30 VAL C N 1
ATOM 5095 C CA . VAL C 1 30 ? 104.973 -21.562 33.455 1.00 10.31 30 VAL C CA 1
ATOM 5096 C C . VAL C 1 30 ? 104.246 -20.771 32.373 1.00 9.93 30 VAL C C 1
ATOM 5097 O O . VAL C 1 30 ? 104.508 -19.587 32.163 1.00 11.49 30 VAL C O 1
ATOM 5101 N N . SER C 1 31 ? 103.326 -21.437 31.682 1.00 10.42 31 SER C N 1
ATOM 5102 C CA . SER C 1 31 ? 102.561 -20.784 30.630 1.00 10.00 31 SER C CA 1
ATOM 5103 C C . SER C 1 31 ? 101.644 -19.720 31.227 1.00 9.18 31 SER C C 1
ATOM 5104 O O . SER C 1 31 ? 101.263 -19.797 32.397 1.00 9.35 31 SER C O 1
ATOM 5107 N N . PRO C 1 32 ? 101.285 -18.703 30.431 1.00 9.03 32 PRO C N 1
ATOM 5108 C CA . PRO C 1 32 ? 100.401 -17.641 30.920 1.00 8.88 32 PRO C CA 1
ATOM 5109 C C . PRO C 1 32 ? 99.088 -18.196 31.486 1.00 9.07 32 PRO C C 1
ATOM 5110 O O . PRO C 1 32 ? 98.578 -17.713 32.495 1.00 8.43 32 PRO C O 1
ATOM 5114 N N . VAL C 1 33 ? 98.534 -19.209 30.825 1.00 8.31 33 VAL C N 1
ATOM 5115 C CA . VAL C 1 33 ? 97.286 -19.809 31.283 1.00 7.79 33 VAL C CA 1
ATOM 5116 C C . VAL C 1 33 ? 97.424 -20.469 32.655 1.00 7.55 33 VAL C C 1
ATOM 5117 O O . VAL C 1 33 ? 96.584 -20.271 33.535 1.00 8.20 33 VAL C O 1
ATOM 5121 N N . ARG C 1 34 ? 98.482 -21.249 32.853 1.00 8.40 34 ARG C N 1
ATOM 5122 C CA . ARG C 1 34 ? 98.654 -21.902 34.141 1.00 9.30 34 ARG C CA 1
ATOM 5123 C C . ARG C 1 34 ? 99.052 -20.898 35.218 1.00 8.46 34 ARG C C 1
ATOM 5124 O O . ARG C 1 34 ? 98.711 -21.072 36.385 1.00 8.42 34 ARG C O 1
ATOM 5132 N N . ALA C 1 35 ? 99.756 -19.839 34.831 1.00 8.69 35 ALA C N 1
ATOM 5133 C CA . ALA C 1 35 ? 100.139 -18.817 35.803 1.00 7.74 35 ALA C CA 1
ATOM 5134 C C . ALA C 1 35 ? 98.868 -18.117 36.282 1.00 7.46 35 ALA C C 1
ATOM 5135 O O . ALA C 1 35 ? 98.682 -17.890 37.477 1.00 7.62 35 ALA C O 1
ATOM 5137 N N . ALA C 1 36 ? 97.982 -17.792 35.344 1.00 7.66 36 ALA C N 1
ATOM 5138 C CA . ALA C 1 36 ? 96.725 -17.134 35.680 1.00 6.89 36 ALA C CA 1
ATOM 5139 C C . ALA C 1 36 ? 95.908 -18.036 36.597 1.00 7.69 36 ALA C C 1
ATOM 5140 O O . ALA C 1 36 ? 95.361 -17.590 37.611 1.00 8.21 36 ALA C O 1
ATOM 5142 N N . GLY C 1 37 ? 95.844 -19.315 36.243 1.00 7.16 37 GLY C N 1
ATOM 5143 C CA . GLY C 1 37 ? 95.086 -20.260 37.040 1.00 7.40 37 GLY C CA 1
ATOM 5144 C C . GLY C 1 37 ? 95.603 -20.427 38.454 1.00 8.44 37 GLY C C 1
ATOM 5145 O O . GLY C 1 37 ? 94.820 -20.414 39.403 1.00 9.23 37 GLY C O 1
ATOM 5146 N N . LEU C 1 38 ? 96.916 -20.566 38.609 1.00 8.45 38 LEU C N 1
ATOM 5147 C CA . LEU C 1 38 ? 97.466 -20.763 39.942 1.00 9.46 38 LEU C CA 1
ATOM 5148 C C . LEU C 1 38 ? 97.314 -19.514 40.804 1.00 9.05 38 LEU C C 1
ATOM 5149 O O . LEU C 1 38 ? 97.008 -19.614 41.993 1.00 9.52 38 LEU C O 1
ATOM 5154 N N . LEU C 1 39 ? 97.502 -18.337 40.210 1.00 9.33 39 LEU C N 1
ATOM 5155 C CA . LEU C 1 39 ? 97.352 -17.098 40.966 1.00 8.64 39 LEU C CA 1
ATOM 5156 C C . LEU C 1 39 ? 95.918 -16.909 41.456 1.00 9.49 39 LEU C C 1
ATOM 5157 O O . LEU C 1 39 ? 95.700 -16.471 42.581 1.00 8.91 39 LEU C O 1
ATOM 5162 N N . VAL C 1 40 ? 94.938 -17.248 40.622 1.00 9.08 40 VAL C N 1
ATOM 5163 C CA . VAL C 1 40 ? 93.541 -17.114 41.018 1.00 9.35 40 VAL C CA 1
ATOM 5164 C C . VAL C 1 40 ? 93.200 -18.109 42.131 1.00 9.44 40 VAL C C 1
ATOM 5165 O O . VAL C 1 40 ? 92.552 -17.752 43.116 1.00 10.10 40 VAL C O 1
ATOM 5169 N N . ALA C 1 41 ? 93.658 -19.349 41.984 1.00 9.96 41 ALA C N 1
ATOM 5170 C CA . ALA C 1 41 ? 93.393 -20.385 42.979 1.00 9.82 41 ALA C CA 1
ATOM 5171 C C . ALA C 1 41 ? 93.930 -19.988 44.353 1.00 10.33 41 ALA C C 1
ATOM 5172 O O . ALA C 1 41 ? 93.231 -20.108 45.360 1.00 11.55 41 ALA C O 1
ATOM 5174 N N . LEU C 1 42 ? 95.171 -19.515 44.389 1.00 11.19 42 LEU C N 1
ATOM 5175 C CA . LEU C 1 42 ? 95.785 -19.107 45.649 1.00 12.31 42 LEU C CA 1
ATOM 5176 C C . LEU C 1 42 ? 95.052 -17.922 46.268 1.00 13.10 42 LEU C C 1
ATOM 5177 O O . LEU C 1 42 ? 94.873 -17.857 47.488 1.00 12.74 42 LEU C O 1
ATOM 5182 N N . SER C 1 43 ? 94.622 -16.988 45.426 1.00 12.53 43 SER C N 1
ATOM 5183 C CA . SER C 1 43 ? 93.930 -15.794 45.901 1.00 13.61 43 SER C CA 1
ATOM 5184 C C . SER C 1 43 ? 92.556 -16.086 46.493 1.00 14.51 43 SER C C 1
ATOM 5185 O O . SER C 1 43 ? 92.109 -15.388 47.404 1.00 15.93 43 SER C O 1
ATOM 5188 N N . LEU C 1 44 ? 91.891 -17.117 45.984 1.00 15.04 44 LEU C N 1
ATOM 5189 C CA . LEU C 1 44 ? 90.549 -17.508 46.432 1.00 16.49 44 LEU C CA 1
ATOM 5190 C C . LEU C 1 44 ? 90.541 -18.106 47.851 1.00 18.53 44 LEU C C 1
ATOM 5191 O O . LEU C 1 44 ? 89.699 -17.790 48.682 1.00 17.99 44 LEU C O 1
ATOM 5196 N N . ARG C 1 45 ? 91.472 -19.016 48.119 1.00 20.36 45 ARG C N 1
ATOM 5197 C CA . ARG C 1 45 ? 91.498 -19.669 49.424 1.00 21.91 45 ARG C CA 1
ATOM 5198 C C . ARG C 1 45 ? 92.310 -18.887 50.449 1.00 22.66 45 ARG C C 1
ATOM 5199 O O . ARG C 1 45 ? 92.084 -19.004 51.654 1.00 24.77 45 ARG C O 1
ATOM 5207 N N . GLY C 1 46 ? 93.249 -18.081 49.967 1.00 21.77 46 GLY C N 1
ATOM 5208 C CA . GLY C 1 46 ? 94.074 -17.296 50.864 1.00 21.57 46 GLY C CA 1
ATOM 5209 C C . GLY C 1 46 ? 95.395 -17.988 51.127 1.00 21.33 46 GLY C C 1
ATOM 5210 O O . GLY C 1 46 ? 95.424 -19.104 51.643 1.00 21.52 46 GLY C O 1
ATOM 5211 N N . GLU C 1 47 ? 96.486 -17.322 50.766 1.00 21.44 47 GLU C N 1
ATOM 5212 C CA . GLU C 1 47 ? 97.826 -17.865 50.942 1.00 20.80 47 GLU C CA 1
ATOM 5213 C C . GLU C 1 47 ? 98.250 -17.819 52.408 1.00 21.68 47 GLU C C 1
ATOM 5214 O O . GLU C 1 47 ? 98.160 -16.780 53.064 1.00 21.64 47 GLU C O 1
ATOM 5220 N N . ARG C 1 48 ? 98.714 -18.956 52.916 1.00 21.68 48 ARG C N 1
ATOM 5221 C CA . ARG C 1 48 ? 99.141 -19.060 54.307 1.00 21.51 48 ARG C CA 1
ATOM 5222 C C . ARG C 1 48 ? 100.573 -18.571 54.515 1.00 20.20 48 ARG C C 1
ATOM 5223 O O . ARG C 1 48 ? 101.359 -18.498 53.574 1.00 18.79 48 ARG C O 1
ATOM 5231 N N . PRO C 1 49 ? 100.928 -18.225 55.763 1.00 19.13 49 PRO C N 1
ATOM 5232 C CA . PRO C 1 49 ? 102.267 -17.734 56.103 1.00 19.50 49 PRO C CA 1
ATOM 5233 C C . PRO C 1 49 ? 103.448 -18.542 55.567 1.00 18.21 49 PRO C C 1
ATOM 5234 O O . PRO C 1 49 ? 104.394 -17.966 55.026 1.00 17.92 49 PRO C O 1
ATOM 5238 N N . HIS C 1 50 ? 103.405 -19.865 55.717 1.00 18.31 50 HIS C N 1
ATOM 5239 C CA . HIS C 1 50 ? 104.509 -20.695 55.244 1.00 18.44 50 HIS C CA 1
ATOM 5240 C C . HIS C 1 50 ? 104.595 -20.710 53.724 1.00 16.68 50 HIS C C 1
ATOM 5241 O O . HIS C 1 50 ? 105.676 -20.883 53.158 1.00 17.12 50 HIS C O 1
ATOM 5248 N N . GLU C 1 51 ? 103.456 -20.529 53.063 1.00 16.33 51 GLU C N 1
ATOM 5249 C CA . GLU C 1 51 ? 103.432 -20.511 51.606 1.00 15.22 51 GLU C CA 1
ATOM 5250 C C . GLU C 1 51 ? 104.054 -19.217 51.102 1.00 14.45 51 GLU C C 1
ATOM 5251 O O . GLU C 1 51 ? 104.913 -19.231 50.223 1.00 13.81 51 GLU C O 1
ATOM 5257 N N . ILE C 1 52 ? 103.612 -18.099 51.666 1.00 13.93 52 ILE C N 1
ATOM 5258 C CA . ILE C 1 52 ? 104.134 -16.796 51.286 1.00 13.96 52 ILE C CA 1
ATOM 5259 C C . ILE C 1 52 ? 105.637 -16.726 51.545 1.00 12.64 52 ILE C C 1
ATOM 5260 O O . ILE C 1 52 ? 106.393 -16.215 50.722 1.00 13.56 52 ILE C O 1
ATOM 5265 N N . ALA C 1 53 ? 106.068 -17.240 52.696 1.00 13.90 53 ALA C N 1
ATOM 5266 C CA . ALA C 1 53 ? 107.482 -17.224 53.053 1.00 13.94 53 ALA C CA 1
ATOM 5267 C C . ALA C 1 53 ? 108.318 -18.046 52.075 1.00 13.19 53 ALA C C 1
ATOM 5268 O O . ALA C 1 53 ? 109.400 -17.627 51.663 1.00 14.04 53 ALA C O 1
ATOM 5270 N N . ALA C 1 54 ? 107.815 -19.219 51.705 1.00 13.08 54 ALA C N 1
ATOM 5271 C CA . ALA C 1 54 ? 108.530 -20.076 50.769 1.00 12.70 54 ALA C CA 1
ATOM 5272 C C . ALA C 1 54 ? 108.601 -19.428 49.385 1.00 11.80 54 ALA C C 1
ATOM 5273 O O . ALA C 1 54 ? 109.633 -19.483 48.724 1.00 12.09 54 ALA C O 1
ATOM 5275 N N . MET C 1 55 ? 107.508 -18.812 48.945 1.00 13.17 55 MET C N 1
ATOM 5276 C CA . MET C 1 55 ? 107.509 -18.167 47.636 1.00 11.50 55 MET C CA 1
ATOM 5277 C C . MET C 1 55 ? 108.430 -16.952 47.639 1.00 11.40 55 MET C C 1
ATOM 5278 O O . MET C 1 55 ? 109.090 -16.657 46.644 1.00 10.74 55 MET C O 1
ATOM 5283 N N . ALA C 1 56 ? 108.482 -16.254 48.770 1.00 12.13 56 ALA C N 1
ATOM 5284 C CA . ALA C 1 56 ? 109.344 -15.087 48.894 1.00 11.76 56 ALA C CA 1
ATOM 5285 C C . ALA C 1 56 ? 110.797 -15.541 48.765 1.00 11.83 56 ALA C C 1
ATOM 5286 O O . ALA C 1 56 ? 111.616 -14.871 48.140 1.00 11.97 56 ALA C O 1
ATOM 5288 N N . ARG C 1 57 ? 111.107 -16.692 49.352 1.00 13.44 57 ARG C N 1
ATOM 5289 C CA . ARG C 1 57 ? 112.463 -17.221 49.284 1.00 14.07 57 ARG C CA 1
ATOM 5290 C C . ARG C 1 57 ? 112.840 -17.549 47.841 1.00 14.59 57 ARG C C 1
ATOM 5291 O O . ARG C 1 57 ? 113.953 -17.268 47.403 1.00 14.55 57 ARG C O 1
ATOM 5299 N N . ALA C 1 58 ? 111.908 -18.136 47.098 1.00 13.24 58 ALA C N 1
ATOM 5300 C CA . ALA C 1 58 ? 112.179 -18.470 45.705 1.00 13.75 58 ALA C CA 1
ATOM 5301 C C . ALA C 1 58 ? 112.477 -17.200 44.909 1.00 12.63 58 ALA C C 1
ATOM 5302 O O . ALA C 1 58 ? 113.341 -17.191 44.030 1.00 13.39 58 ALA C O 1
ATOM 5304 N N . MET C 1 59 ? 111.758 -16.123 45.218 1.00 12.94 59 MET C N 1
ATOM 5305 C CA . MET C 1 59 ? 111.967 -14.858 44.523 1.00 12.51 59 MET C CA 1
ATOM 5306 C C . MET C 1 59 ? 113.315 -14.224 44.851 1.00 12.84 59 MET C C 1
ATOM 5307 O O . MET C 1 59 ? 114.006 -13.733 43.957 1.00 14.37 59 MET C O 1
ATOM 5312 N N . ARG C 1 60 ? 113.693 -14.231 46.127 1.00 14.12 60 ARG C N 1
ATOM 5313 C CA . ARG C 1 60 ? 114.972 -13.648 46.517 1.00 15.68 60 ARG C CA 1
ATOM 5314 C C . ARG C 1 60 ? 116.122 -14.410 45.875 1.00 16.58 60 ARG C C 1
ATOM 5315 O O . ARG C 1 60 ? 117.137 -13.824 45.509 1.00 17.21 60 ARG C O 1
ATOM 5323 N N . GLU C 1 61 ? 115.959 -15.720 45.726 1.00 18.01 61 GLU C N 1
ATOM 5324 C CA . GLU C 1 61 ? 117.004 -16.538 45.121 1.00 20.29 61 GLU C CA 1
ATOM 5325 C C . GLU C 1 61 ? 117.124 -16.332 43.613 1.00 20.47 61 GLU C C 1
ATOM 5326 O O . GLU C 1 61 ? 118.210 -16.466 43.045 1.00 20.90 61 GLU C O 1
ATOM 5332 N N . ALA C 1 62 ? 116.015 -15.988 42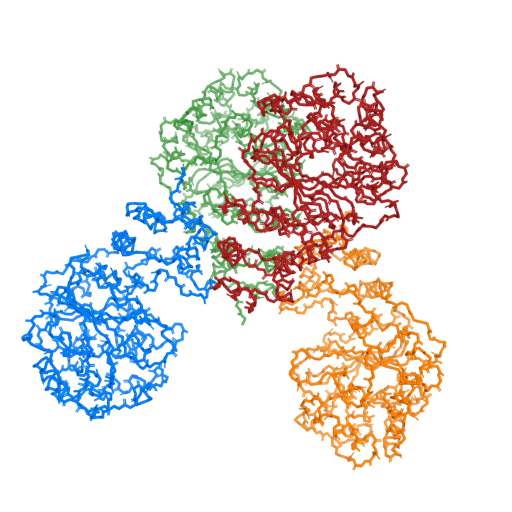.967 1.00 18.37 62 ALA C N 1
ATOM 5333 C CA . ALA C 1 62 ? 116.018 -15.768 41.524 1.00 19.19 62 ALA C CA 1
ATOM 5334 C C . ALA C 1 62 ? 116.393 -14.333 41.166 1.00 18.57 62 ALA C C 1
ATOM 5335 O O . ALA C 1 62 ? 116.629 -14.016 39.999 1.00 19.15 62 ALA C O 1
ATOM 5337 N N . ALA C 1 63 ? 116.451 -13.469 42.173 1.00 17.79 63 ALA C N 1
ATOM 5338 C CA . ALA C 1 63 ? 116.772 -12.065 41.956 1.00 17.44 63 ALA C CA 1
ATOM 5339 C C . ALA C 1 63 ? 118.198 -11.822 41.480 1.00 17.00 63 ALA C C 1
ATOM 5340 O O . ALA C 1 63 ? 119.119 -12.569 41.821 1.00 18.43 63 ALA C O 1
ATOM 5342 N N . ARG C 1 64 ? 118.379 -10.777 40.683 1.00 15.80 64 ARG C N 1
ATOM 5343 C CA . ARG C 1 64 ? 119.715 -10.433 40.224 1.00 16.48 64 ARG C CA 1
ATOM 5344 C C . ARG C 1 64 ? 120.443 -9.981 41.485 1.00 16.21 64 ARG C C 1
ATOM 5345 O O . ARG C 1 64 ? 119.933 -9.154 42.245 1.00 14.76 64 ARG C O 1
ATOM 5359 N N . PRO C 1 65 ? 121.642 -10.524 41.730 1.00 16.45 65 PRO C N 1
ATOM 5360 C CA . PRO C 1 65 ? 122.424 -10.174 42.918 1.00 16.48 65 PRO C CA 1
ATOM 5361 C C . PRO C 1 65 ? 122.783 -8.702 43.089 1.00 15.93 65 PRO C C 1
ATOM 5362 O O . PRO C 1 65 ? 123.144 -8.019 42.135 1.00 16.42 65 PRO C O 1
ATOM 5366 N N . LEU C 1 66 ? 122.668 -8.231 44.326 1.00 16.10 66 LEU C N 1
ATOM 5367 C CA . LEU C 1 66 ? 123.018 -6.865 44.682 1.00 16.36 66 LEU C CA 1
ATOM 5368 C C . LEU C 1 66 ? 123.276 -6.782 46.176 1.00 16.65 66 LEU C C 1
ATOM 5369 O O . LEU C 1 66 ? 122.430 -7.162 46.984 1.00 18.23 66 LEU C O 1
ATOM 5374 N N . ARG C 1 67 ? 124.455 -6.289 46.535 1.00 17.26 67 ARG C N 1
ATOM 5375 C CA . ARG C 1 67 ? 124.824 -6.124 47.934 1.00 17.54 67 ARG C CA 1
ATOM 5376 C C . ARG C 1 67 ? 125.090 -4.640 48.169 1.00 14.84 67 ARG C C 1
ATOM 5377 O O . ARG C 1 67 ? 125.892 -4.033 47.464 1.00 15.43 67 ARG C O 1
ATOM 5385 N N . VAL C 1 68 ? 124.399 -4.062 49.148 1.00 14.25 68 VAL C N 1
ATOM 5386 C CA . VAL C 1 68 ? 124.559 -2.652 49.496 1.00 14.89 68 VAL C CA 1
ATOM 5387 C C . VAL C 1 68 ? 125.157 -2.589 50.901 1.00 15.02 68 VAL C C 1
ATOM 5388 O O . VAL C 1 68 ? 124.626 -3.191 51.829 1.00 17.68 68 VAL C O 1
ATOM 5392 N N . HIS C 1 69 ? 126.255 -1.855 51.055 1.00 16.16 69 HIS C N 1
ATOM 5393 C CA . HIS C 1 69 ? 126.935 -1.767 52.345 1.00 17.49 69 HIS C CA 1
ATOM 5394 C C . HIS C 1 69 ? 126.439 -0.728 53.339 1.00 18.97 69 HIS C C 1
ATOM 5395 O O . HIS C 1 69 ? 127.134 -0.426 54.316 1.00 22.63 69 HIS C O 1
ATOM 5402 N N . ARG C 1 70 ? 125.252 -0.181 53.113 1.00 13.27 70 ARG C N 1
ATOM 5403 C CA . ARG C 1 70 ? 124.715 0.811 54.034 1.00 11.65 70 ARG C CA 1
ATOM 5404 C C . ARG C 1 70 ? 123.502 0.286 54.791 1.00 10.47 70 ARG C C 1
ATOM 5405 O O . ARG C 1 70 ? 122.626 -0.360 54.215 1.00 10.63 70 ARG C O 1
ATOM 5413 N N . ARG C 1 71 ? 123.480 0.546 56.098 1.00 9.70 71 ARG C N 1
ATOM 5414 C CA . ARG C 1 71 ? 122.390 0.133 56.982 1.00 9.33 71 ARG C CA 1
ATOM 5415 C C . ARG C 1 71 ? 122.235 1.192 58.072 1.00 9.48 71 ARG C C 1
ATOM 5416 O O . ARG C 1 71 ? 123.219 1.791 58.500 1.00 10.07 71 ARG C O 1
ATOM 5424 N N . PRO C 1 72 ? 120.997 1.462 58.512 1.00 8.90 72 PRO C N 1
ATOM 5425 C CA . PRO C 1 72 ? 119.766 0.831 58.026 1.00 8.82 72 PRO C CA 1
ATOM 5426 C C . PRO C 1 72 ? 119.521 1.213 56.568 1.00 9.28 72 PRO C C 1
ATOM 5427 O O . PRO C 1 72 ? 119.983 2.259 56.104 1.00 9.29 72 PRO C O 1
ATOM 5431 N N . LEU C 1 73 ? 118.796 0.359 55.854 1.00 8.09 73 LEU C N 1
ATOM 5432 C CA . LEU C 1 73 ? 118.470 0.605 54.454 1.00 8.27 73 LEU C CA 1
ATOM 5433 C C . LEU C 1 73 ? 116.948 0.649 54.404 1.00 7.73 73 LEU C C 1
ATOM 5434 O O . LEU C 1 73 ? 116.279 -0.355 54.633 1.00 7.13 73 LEU C O 1
ATOM 5439 N N . LEU C 1 74 ? 116.415 1.832 54.117 1.00 7.30 74 LEU C N 1
ATOM 5440 C CA . LEU C 1 74 ? 114.980 2.069 54.104 1.00 7.56 74 LEU C CA 1
ATOM 5441 C C . LEU C 1 74 ? 114.245 1.885 52.789 1.00 7.06 74 LEU C C 1
ATOM 5442 O O . LEU C 1 74 ? 114.732 2.270 51.734 1.00 7.40 74 LEU C O 1
ATOM 5447 N N . ASP C 1 75 ? 113.056 1.296 52.881 1.00 6.92 75 ASP C N 1
ATOM 5448 C CA . ASP C 1 75 ? 112.177 1.120 51.727 1.00 6.65 75 ASP C CA 1
ATOM 5449 C C . ASP C 1 75 ? 110.789 1.603 52.160 1.00 7.21 75 ASP C C 1
ATOM 5450 O O . ASP C 1 75 ? 110.313 1.256 53.242 1.00 8.06 75 ASP C O 1
ATOM 5455 N N . ILE C 1 76 ? 110.172 2.451 51.345 1.00 6.70 76 ILE C N 1
ATOM 5456 C CA . ILE C 1 76 ? 108.816 2.929 51.601 1.00 6.99 76 ILE C CA 1
ATOM 5457 C C . ILE C 1 76 ? 108.108 2.324 50.397 1.00 6.81 76 ILE C C 1
ATOM 5458 O O . ILE C 1 76 ? 108.342 2.730 49.258 1.00 7.57 76 ILE C O 1
ATOM 5463 N N . VAL C 1 77 ? 107.257 1.338 50.658 1.00 7.37 77 VAL C N 1
ATOM 5464 C CA . VAL C 1 77 ? 106.609 0.597 49.590 1.00 7.50 77 VAL C CA 1
ATOM 5465 C C . VAL C 1 77 ? 105.228 0.108 49.998 1.00 9.08 77 VAL C C 1
ATOM 5466 O O . VAL C 1 77 ? 104.949 -0.063 51.181 1.00 8.88 77 VAL C O 1
ATOM 5470 N N . GLY C 1 78 ? 104.369 -0.122 49.011 1.00 9.12 78 GLY C N 1
ATOM 5471 C CA . GLY C 1 78 ? 103.030 -0.596 49.297 1.00 9.68 78 GLY C CA 1
ATOM 5472 C C . GLY C 1 78 ? 102.677 -1.845 48.515 1.00 9.75 78 GLY C C 1
ATOM 5473 O O . GLY C 1 78 ? 103.323 -2.172 47.516 1.00 10.93 78 GLY C O 1
ATOM 5474 N N . THR C 1 79 ? 101.645 -2.541 48.979 1.00 8.68 79 THR C N 1
ATOM 5475 C CA . THR C 1 79 ? 101.165 -3.763 48.336 1.00 9.68 79 THR C CA 1
ATOM 5476 C C . THR C 1 79 ? 100.406 -3.452 47.057 1.00 11.08 79 THR C C 1
ATOM 5477 O O . THR C 1 79 ? 100.306 -4.299 46.160 1.00 12.44 79 THR C O 1
ATOM 5481 N N . GLY C 1 80 ? 99.875 -2.238 46.977 1.00 11.80 80 GLY C N 1
ATOM 5482 C CA . GLY C 1 80 ? 99.064 -1.875 45.834 1.00 13.43 80 GLY C CA 1
ATOM 5483 C C . GLY C 1 80 ? 97.752 -2.606 46.062 1.00 14.29 80 GLY C C 1
ATOM 5484 O O . GLY C 1 80 ? 97.530 -3.154 47.146 1.00 13.64 80 GLY C O 1
ATOM 5485 N N . GLY C 1 81 ? 96.877 -2.613 45.060 1.00 14.55 81 GLY C N 1
ATOM 5486 C CA . GLY C 1 81 ? 95.612 -3.312 45.196 1.00 16.40 81 GLY C CA 1
ATOM 5487 C C . GLY C 1 81 ? 94.554 -2.711 46.105 1.00 16.47 81 GLY C C 1
ATOM 5488 O O . GLY C 1 81 ? 93.620 -3.416 46.496 1.00 17.13 81 GLY C O 1
ATOM 5489 N N . ASP C 1 82 ? 94.664 -1.428 46.444 1.00 18.07 82 ASP C N 1
ATOM 5490 C CA . ASP C 1 82 ? 93.661 -0.821 47.318 1.00 20.24 82 ASP C CA 1
ATOM 5491 C C . ASP C 1 82 ? 92.488 -0.217 46.551 1.00 23.07 82 ASP C C 1
ATOM 5492 O O . ASP C 1 82 ? 91.446 0.081 47.133 1.00 23.86 82 ASP C O 1
ATOM 5497 N N . GLY C 1 83 ? 92.664 -0.034 45.247 1.00 24.36 83 GLY C N 1
ATOM 5498 C CA . GLY C 1 83 ? 91.600 0.521 44.429 1.00 28.39 83 GLY C CA 1
ATOM 5499 C C . GLY C 1 83 ? 91.274 1.987 44.661 1.00 30.25 83 GLY C C 1
ATOM 5500 O O . GLY C 1 83 ? 90.466 2.558 43.928 1.00 32.27 83 GLY C O 1
ATOM 5501 N N . LYS C 1 84 ? 91.887 2.600 45.671 1.00 31.38 84 LYS C N 1
ATOM 5502 C CA . LYS C 1 84 ? 91.638 4.011 45.965 1.00 31.77 84 LYS C CA 1
ATOM 5503 C C . LYS C 1 84 ? 92.147 4.897 44.832 1.00 31.78 84 LYS C C 1
ATOM 5504 O O . LYS C 1 84 ? 91.640 5.998 44.619 1.00 32.67 84 LYS C O 1
ATOM 5510 N N . GLY C 1 85 ? 93.154 4.411 44.114 1.00 31.56 85 GLY C N 1
ATOM 5511 C CA . GLY C 1 85 ? 93.707 5.159 43.000 1.00 30.29 85 GLY C CA 1
ATOM 5512 C C . GLY C 1 85 ? 94.318 6.500 43.362 1.00 29.58 85 GLY C C 1
ATOM 5513 O O . GLY C 1 85 ? 94.170 7.472 42.623 1.00 29.78 85 GLY C O 1
ATOM 5514 N N . LEU C 1 86 ? 95.008 6.561 44.496 1.00 27.82 86 LEU C N 1
ATOM 5515 C CA . LEU C 1 86 ? 95.639 7.802 44.927 1.00 25.19 86 LEU C CA 1
ATOM 5516 C C . LEU C 1 86 ? 97.039 7.887 44.340 1.00 23.90 86 LEU C C 1
ATOM 5517 O O . LEU C 1 86 ? 97.592 6.883 43.895 1.00 23.06 86 LEU C O 1
ATOM 5522 N N . MET C 1 87 ? 97.610 9.087 44.338 1.00 21.84 87 MET C N 1
ATOM 5523 C CA . MET C 1 87 ? 98.951 9.277 43.802 1.00 20.31 87 MET C CA 1
ATOM 5524 C C . MET C 1 87 ? 99.934 8.471 44.643 1.00 19.40 87 MET C C 1
ATOM 5525 O O . MET C 1 87 ? 99.789 8.392 45.862 1.00 19.40 87 MET C O 1
ATOM 5530 N N . ASN C 1 88 ? 100.919 7.860 43.993 1.00 19.06 88 ASN C N 1
ATOM 5531 C CA . ASN C 1 88 ? 101.914 7.070 44.712 1.00 18.19 88 ASN C CA 1
ATOM 5532 C C . ASN C 1 88 ? 102.956 8.028 45.280 1.00 17.58 88 ASN C C 1
ATOM 5533 O O . ASN C 1 88 ? 103.873 8.451 44.580 1.00 19.69 88 ASN C O 1
ATOM 5538 N N . LEU C 1 89 ? 102.809 8.358 46.558 1.00 14.32 89 LEU C N 1
ATOM 5539 C CA . LEU C 1 89 ? 103.707 9.289 47.226 1.00 12.85 89 LEU C CA 1
ATOM 5540 C C . LEU C 1 89 ? 104.959 8.654 47.830 1.00 11.72 89 LEU C C 1
ATOM 5541 O O . LEU C 1 89 ? 105.898 9.363 48.196 1.00 10.96 89 LEU C O 1
ATOM 5546 N N . SER C 1 90 ? 104.979 7.328 47.928 1.00 11.24 90 SER C N 1
ATOM 5547 C CA . SER C 1 90 ? 106.123 6.638 48.519 1.00 10.54 90 SER C CA 1
ATOM 5548 C C . SER C 1 90 ? 107.466 7.031 47.906 1.00 10.28 90 SER C C 1
ATOM 5549 O O . SER C 1 90 ? 108.459 7.168 48.619 1.00 9.62 90 SER C O 1
ATOM 5552 N N . THR C 1 91 ? 107.493 7.214 46.590 1.00 10.24 91 THR C N 1
ATOM 5553 C CA . THR C 1 91 ? 108.719 7.580 45.889 1.00 11.32 91 THR C CA 1
ATOM 5554 C C . THR C 1 91 ? 109.243 8.937 46.355 1.00 10.11 91 THR C C 1
ATOM 5555 O O . THR C 1 91 ? 110.444 9.112 46.583 1.00 10.15 91 THR C O 1
ATOM 5559 N N . LEU C 1 92 ? 108.337 9.897 46.496 1.00 10.22 92 LEU C N 1
ATOM 5560 C CA . LEU C 1 92 ? 108.716 11.230 46.936 1.00 10.01 92 LEU C CA 1
ATOM 5561 C C . LEU C 1 92 ? 109.153 11.208 48.400 1.00 9.84 92 LEU C C 1
ATOM 5562 O O . LEU C 1 92 ? 110.138 11.855 48.769 1.00 9.78 92 LEU C O 1
ATOM 5567 N N . ALA C 1 93 ? 108.428 10.463 49.232 1.00 9.94 93 ALA C N 1
ATOM 5568 C CA . ALA C 1 93 ? 108.782 10.357 50.645 1.00 8.73 93 ALA C CA 1
ATOM 5569 C C . ALA C 1 93 ? 110.164 9.716 50.775 1.00 8.60 93 ALA C C 1
ATOM 5570 O O . ALA C 1 93 ? 110.962 10.105 51.629 1.00 9.33 93 ALA C O 1
ATOM 5572 N N . ALA C 1 94 ? 110.442 8.735 49.919 1.00 8.23 94 ALA C N 1
ATOM 5573 C CA . ALA C 1 94 ? 111.730 8.049 49.934 1.00 8.50 94 ALA C CA 1
ATOM 5574 C C . ALA C 1 94 ? 112.870 9.006 49.587 1.00 8.23 94 ALA C C 1
ATOM 5575 O O . ALA C 1 94 ? 113.953 8.932 50.176 1.00 7.89 94 ALA C O 1
ATOM 5577 N N . LEU C 1 95 ? 112.633 9.892 48.620 1.00 7.55 95 LEU C N 1
ATOM 5578 C CA . LEU C 1 95 ? 113.646 10.866 48.224 1.00 8.39 95 LEU C CA 1
ATOM 5579 C C . LEU C 1 95 ? 113.893 11.857 49.359 1.00 8.76 95 LEU C C 1
ATOM 5580 O O . LEU C 1 95 ? 115.026 12.268 49.590 1.00 8.82 95 LEU C O 1
ATOM 5585 N N . VAL C 1 96 ? 112.832 12.236 50.067 1.00 9.19 96 VAL C N 1
ATOM 5586 C CA . VAL C 1 96 ? 112.970 13.159 51.193 1.00 9.48 96 VAL C CA 1
ATOM 5587 C C . VAL C 1 96 ? 113.800 12.498 52.292 1.00 10.15 96 VAL C C 1
ATOM 5588 O O . VAL C 1 96 ? 114.685 13.120 52.876 1.00 10.07 96 VAL C O 1
ATOM 5592 N N . ALA C 1 97 ? 113.524 11.227 52.565 1.00 9.27 97 ALA C N 1
ATOM 5593 C CA . ALA C 1 97 ? 114.267 10.501 53.585 1.00 9.03 97 ALA C CA 1
ATOM 5594 C C . ALA C 1 97 ? 115.751 10.435 53.221 1.00 9.33 97 ALA C C 1
ATOM 5595 O O . ALA C 1 97 ? 116.617 10.601 54.079 1.00 10.02 97 ALA C O 1
ATOM 5597 N N . ALA C 1 98 ? 116.051 10.199 51.946 1.00 9.34 98 ALA C N 1
ATOM 5598 C CA . ALA C 1 98 ? 117.441 10.131 51.505 1.00 9.73 98 ALA C CA 1
ATOM 5599 C C . ALA C 1 98 ? 118.106 11.506 51.603 1.00 10.36 98 ALA C C 1
ATOM 5600 O O . ALA C 1 98 ? 119.281 11.613 51.953 1.00 10.35 98 ALA C O 1
ATOM 5602 N N . ALA C 1 99 ? 117.347 12.555 51.298 1.00 10.04 99 ALA C N 1
ATOM 5603 C CA . ALA C 1 99 ? 117.879 13.910 51.357 1.00 11.39 99 ALA C CA 1
ATOM 5604 C C . ALA C 1 99 ? 118.172 14.274 52.808 1.00 12.50 99 ALA C C 1
ATOM 5605 O O . ALA C 1 99 ? 118.957 15.188 53.087 1.00 13.06 99 ALA C O 1
ATOM 5607 N N . GLY C 1 100 ? 117.540 13.545 53.724 1.00 11.12 100 GLY C N 1
ATOM 5608 C CA . GLY C 1 100 ? 117.737 13.771 55.145 1.00 13.29 100 GLY C CA 1
ATOM 5609 C C . GLY C 1 100 ? 118.825 12.896 55.743 1.00 12.58 100 GLY C C 1
ATOM 5610 O O . GLY C 1 100 ? 119.027 12.901 56.958 1.00 13.82 100 GLY C O 1
ATOM 5611 N N . GLY C 1 101 ? 119.516 12.126 54.904 1.00 11.63 101 GLY C N 1
ATOM 5612 C CA . GLY C 1 101 ? 120.603 11.296 55.397 1.00 11.96 101 GLY C CA 1
ATOM 5613 C C . GLY C 1 101 ? 120.375 9.805 55.572 1.00 12.08 101 GLY C C 1
ATOM 5614 O O . GLY C 1 101 ? 121.293 9.087 55.976 1.00 13.26 101 GLY C O 1
ATOM 5615 N N . VAL C 1 102 ? 119.171 9.329 55.276 1.00 10.40 102 VAL C N 1
ATOM 5616 C CA . VAL C 1 102 ? 118.873 7.904 55.411 1.00 10.21 102 VAL C CA 1
ATOM 5617 C C . VAL C 1 102 ? 119.229 7.182 54.115 1.00 9.32 102 VAL C C 1
ATOM 5618 O O . VAL C 1 102 ? 118.974 7.694 53.028 1.00 10.37 102 VAL C O 1
ATOM 5622 N N . ALA C 1 103 ? 119.831 6.003 54.231 1.00 8.19 103 ALA C N 1
ATOM 5623 C CA . ALA C 1 103 ? 120.172 5.212 53.052 1.00 8.11 103 ALA C CA 1
ATOM 5624 C C . ALA C 1 103 ? 118.847 4.610 52.596 1.00 9.27 103 ALA C C 1
ATOM 5625 O O . ALA C 1 103 ? 118.178 3.918 53.364 1.00 8.71 103 ALA C O 1
ATOM 5627 N N . VAL C 1 104 ? 118.482 4.869 51.344 1.00 7.12 104 VAL C N 1
ATOM 5628 C CA . VAL C 1 104 ? 117.216 4.409 50.794 1.00 7.86 104 VAL C CA 1
ATOM 5629 C C . VAL C 1 104 ? 117.352 3.543 49.549 1.00 6.63 104 VAL C C 1
ATOM 5630 O O . VAL C 1 104 ? 118.124 3.851 48.643 1.00 7.51 104 VAL C O 1
ATOM 5634 N N . ALA C 1 105 ? 116.596 2.451 49.528 1.00 7.73 105 ALA C N 1
ATOM 5635 C CA . ALA C 1 105 ? 116.561 1.534 48.388 1.00 7.06 105 ALA C CA 1
ATOM 5636 C C . ALA C 1 105 ? 115.070 1.252 48.210 1.00 6.33 105 ALA C C 1
ATOM 5637 O O . ALA C 1 105 ? 114.543 0.268 48.728 1.00 8.32 105 ALA C O 1
ATOM 5639 N N . LYS C 1 106 ? 114.390 2.144 47.492 1.00 7.62 106 LYS C N 1
ATOM 5640 C CA . LYS C 1 106 ? 112.951 2.043 47.276 1.00 6.68 106 LYS C CA 1
ATOM 5641 C C . LYS C 1 106 ? 112.596 1.070 46.152 1.00 7.91 106 LYS C C 1
ATOM 5642 O O . LYS C 1 106 ? 113.064 1.203 45.021 1.00 8.23 106 LYS C O 1
ATOM 5648 N N . HIS C 1 107 ? 111.760 0.093 46.486 1.00 7.78 107 HIS C N 1
ATOM 5649 C CA . HIS C 1 107 ? 111.323 -0.955 45.559 1.00 9.45 107 HIS C CA 1
ATOM 5650 C C . HIS C 1 107 ? 110.045 -0.510 44.848 1.00 9.00 107 HIS C C 1
ATOM 5651 O O . HIS C 1 107 ? 109.068 -0.140 45.498 1.00 8.78 107 HIS C O 1
ATOM 5658 N N . GLY C 1 108 ? 110.048 -0.545 43.517 1.00 9.76 108 GLY C N 1
ATOM 5659 C CA . GLY C 1 108 ? 108.871 -0.120 42.777 1.00 10.40 108 GLY C CA 1
ATOM 5660 C C . GLY C 1 108 ? 108.694 -0.794 41.431 1.00 11.15 108 GLY C C 1
ATOM 5661 O O . GLY C 1 108 ? 109.547 -1.566 40.997 1.00 11.30 108 GLY C O 1
ATOM 5662 N N . ASN C 1 109 ? 107.586 -0.486 40.763 1.00 11.96 109 ASN C N 1
ATOM 5663 C CA . ASN C 1 109 ? 107.276 -1.094 39.471 1.00 15.30 109 ASN C CA 1
ATOM 5664 C C . ASN C 1 109 ? 106.462 -0.115 38.624 1.00 16.23 109 ASN C C 1
ATOM 5665 O O . ASN C 1 109 ? 106.154 0.992 39.063 1.00 15.30 109 ASN C O 1
ATOM 5670 N N . ARG C 1 110 ? 106.131 -0.525 37.401 1.00 19.35 110 ARG C N 1
ATOM 5671 C CA . ARG C 1 110 ? 105.201 0.189 36.506 1.00 22.00 110 ARG C CA 1
ATOM 5672 C C . ARG C 1 110 ? 103.720 -0.143 36.840 1.00 24.63 110 ARG C C 1
ATOM 5673 O O . ARG C 1 110 ? 103.414 -1.202 37.360 1.00 25.64 110 ARG C O 1
ATOM 5681 N N . ALA C 1 111 ? 102.789 0.816 36.553 1.00 27.96 111 ALA C N 1
ATOM 5682 C CA . ALA C 1 111 ? 101.397 0.536 36.859 1.00 31.75 111 ALA C CA 1
ATOM 5683 C C . ALA C 1 111 ? 100.641 -0.048 35.653 1.00 34.59 111 ALA C C 1
ATOM 5684 O O . ALA C 1 111 ? 100.879 0.264 34.501 1.00 35.90 111 ALA C O 1
ATOM 5686 N N . ALA C 1 112 ? 99.717 -0.943 36.042 1.00 36.46 112 ALA C N 1
ATOM 5687 C CA . ALA C 1 112 ? 99.175 -1.901 35.088 1.00 38.51 112 ALA C CA 1
ATOM 5688 C C . ALA C 1 112 ? 98.896 -1.321 33.736 1.00 39.65 112 ALA C C 1
ATOM 5689 O O . ALA C 1 112 ? 99.354 -1.645 32.703 1.00 40.75 112 ALA C O 1
ATOM 5691 N N . SER C 1 113 ? 97.962 -0.430 33.786 1.00 40.82 113 SER C N 1
ATOM 5692 C CA . SER C 1 113 ? 97.463 0.150 32.589 1.00 41.24 113 SER C CA 1
ATOM 5693 C C . SER C 1 113 ? 96.960 1.506 33.021 1.00 41.78 113 SER C C 1
ATOM 5694 O O . SER C 1 113 ? 95.763 1.831 33.071 1.00 42.49 113 SER C O 1
ATOM 5697 N N . SER C 1 114 ? 97.974 2.176 33.574 1.00 41.79 114 SER C N 1
ATOM 5698 C CA . SER C 1 114 ? 98.082 3.585 33.832 1.00 41.58 114 SER C CA 1
ATOM 5699 C C . SER C 1 114 ? 99.582 3.891 33.953 1.00 40.98 114 SER C C 1
ATOM 5700 O O . SER C 1 114 ? 100.354 3.085 34.441 1.00 41.85 114 SER C O 1
ATOM 5703 N N . ARG C 1 115 ? 100.032 5.060 33.440 1.00 39.47 115 ARG C N 1
ATOM 5704 C CA . ARG C 1 115 ? 101.413 5.402 33.736 1.00 37.43 115 ARG C CA 1
ATOM 5705 C C . ARG C 1 115 ? 101.515 6.159 35.057 1.00 37.18 115 ARG C C 1
ATOM 5706 O O . ARG C 1 115 ? 101.546 7.382 35.101 1.00 39.45 115 ARG C O 1
ATOM 5714 N N . ALA C 1 116 ? 101.509 5.369 36.146 1.00 36.20 116 ALA C N 1
ATOM 5715 C CA . ALA C 1 116 ? 101.395 5.970 37.470 1.00 33.87 116 ALA C CA 1
ATOM 5716 C C . ALA C 1 116 ? 102.275 5.257 38.497 1.00 32.07 116 ALA C C 1
ATOM 5717 O O . ALA C 1 116 ? 102.259 5.559 39.683 1.00 32.89 116 ALA C O 1
ATOM 5719 N N . GLY C 1 117 ? 102.774 4.084 38.081 1.00 28.78 117 GLY C N 1
ATOM 5720 C CA . GLY C 1 117 ? 103.643 3.359 38.969 1.00 24.81 117 GLY C CA 1
ATOM 5721 C C . GLY C 1 117 ? 104.769 4.288 39.384 1.00 21.06 117 GLY C C 1
ATOM 5722 O O . GLY C 1 117 ? 105.071 5.280 38.733 1.00 19.67 117 GLY C O 1
ATOM 5723 N N . SER C 1 118 ? 105.461 3.895 40.449 1.00 18.55 118 SER C N 1
ATOM 5724 C CA . SER C 1 118 ? 106.629 4.649 40.883 1.00 16.07 118 SER C CA 1
ATOM 5725 C C . SER C 1 118 ? 107.706 4.660 39.802 1.00 15.39 118 SER C C 1
ATOM 5726 O O . SER C 1 118 ? 108.409 5.656 39.630 1.00 15.53 118 SER C O 1
ATOM 5729 N N . ALA C 1 119 ? 107.832 3.556 39.068 1.00 14.86 119 ALA C N 1
ATOM 5730 C CA . ALA C 1 119 ? 108.828 3.471 38.004 1.00 14.89 119 ALA C CA 1
ATOM 5731 C C . ALA C 1 119 ? 108.465 4.429 36.876 1.00 15.07 119 ALA C C 1
ATOM 5732 O O . ALA C 1 119 ? 109.343 5.035 36.261 1.00 15.52 119 ALA C O 1
ATOM 5734 N N . ASP C 1 120 ? 107.170 4.559 36.607 1.00 16.30 120 ASP C N 1
ATOM 5735 C CA . ASP C 1 120 ? 106.698 5.454 35.555 1.00 18.33 120 ASP C CA 1
ATOM 5736 C C . ASP C 1 120 ? 107.018 6.903 35.899 1.00 17.86 120 ASP C C 1
ATOM 5737 O O . ASP C 1 120 ? 107.496 7.663 35.056 1.00 18.27 120 ASP C O 1
ATOM 5742 N N . LEU C 1 121 ? 106.746 7.280 37.144 1.00 17.59 121 LEU C N 1
ATOM 5743 C CA . LEU C 1 121 ? 107.004 8.636 37.613 1.00 17.92 121 LEU C CA 1
ATOM 5744 C C . LEU C 1 121 ? 108.487 8.980 37.541 1.00 17.28 121 LEU C C 1
ATOM 5745 O O . LEU C 1 121 ? 108.867 10.017 37.001 1.00 17.69 121 LEU C O 1
ATOM 5750 N N . LEU C 1 122 ? 109.329 8.108 38.087 1.00 16.19 122 LEU C N 1
ATOM 5751 C CA . LEU C 1 122 ? 110.765 8.352 38.071 1.00 14.98 122 LEU C CA 1
ATOM 5752 C C . LEU C 1 122 ? 111.326 8.438 36.660 1.00 15.56 122 LEU C C 1
ATOM 5753 O O . LEU C 1 122 ? 112.223 9.236 36.392 1.00 15.81 122 LEU C O 1
ATOM 5758 N N . GLU C 1 123 ? 110.799 7.620 35.757 1.00 16.52 123 GLU C N 1
ATOM 5759 C CA . GLU C 1 123 ? 111.263 7.637 34.377 1.00 18.50 123 GLU C CA 1
ATOM 5760 C C . GLU C 1 123 ? 110.924 8.990 33.764 1.00 18.89 123 GLU C C 1
ATOM 5761 O O . GLU C 1 123 ? 111.710 9.551 33.003 1.00 19.92 123 GLU C O 1
ATOM 5767 N N . ALA C 1 124 ? 109.750 9.511 34.108 1.00 19.60 124 ALA C N 1
ATOM 5768 C CA . ALA C 1 124 ? 109.309 10.803 33.595 1.00 19.71 124 ALA C CA 1
ATOM 5769 C C . ALA C 1 124 ? 110.185 11.914 34.160 1.00 20.16 124 ALA C C 1
ATOM 5770 O O . ALA C 1 124 ? 110.305 12.988 33.566 1.00 20.43 124 ALA C O 1
ATOM 5772 N N . LEU C 1 125 ? 110.798 11.650 35.310 1.00 19.47 125 LEU C N 1
ATOM 5773 C CA . LEU C 1 125 ? 111.666 12.627 35.953 1.00 18.95 125 LEU C CA 1
ATOM 5774 C C . LEU C 1 125 ? 113.122 12.485 35.511 1.00 18.58 125 LEU C C 1
ATOM 5775 O O . LEU C 1 125 ? 114.002 13.178 36.024 1.00 19.69 125 LEU C O 1
ATOM 5780 N N . GLY C 1 126 ? 113.373 11.578 34.568 1.00 17.31 126 GLY C N 1
ATOM 5781 C CA . GLY C 1 126 ? 114.719 11.404 34.050 1.00 16.68 126 GLY C CA 1
ATOM 5782 C C . GLY C 1 126 ? 115.495 10.152 34.410 1.00 16.30 126 GLY C C 1
ATOM 5783 O O . GLY C 1 126 ? 116.597 9.946 33.904 1.00 17.09 126 GLY C O 1
ATOM 5784 N N . VAL C 1 127 ? 114.940 9.309 35.273 1.00 14.99 127 VAL C N 1
ATOM 5785 C CA . VAL C 1 127 ? 115.635 8.091 35.674 1.00 14.86 127 VAL C CA 1
ATOM 5786 C C . VAL C 1 127 ? 115.656 7.043 34.563 1.00 15.18 127 VAL C C 1
ATOM 5787 O O . VAL C 1 127 ? 114.622 6.732 33.973 1.00 15.52 127 VAL C O 1
ATOM 5791 N N . ASP C 1 128 ? 116.844 6.514 34.284 1.00 16.07 128 ASP C N 1
ATOM 5792 C CA . ASP C 1 128 ? 117.007 5.473 33.276 1.00 16.53 128 ASP C CA 1
ATOM 5793 C C . ASP C 1 128 ? 116.737 4.138 33.964 1.00 16.28 128 ASP C C 1
ATOM 5794 O O . ASP C 1 128 ? 117.592 3.618 34.682 1.00 16.31 128 ASP C O 1
ATOM 5799 N N . LEU C 1 129 ? 115.545 3.592 33.744 1.00 16.78 129 LEU C N 1
ATOM 5800 C CA . LEU C 1 129 ? 115.150 2.329 34.360 1.00 17.45 129 LEU C CA 1
ATOM 5801 C C . LEU C 1 129 ? 115.975 1.129 33.905 1.00 18.82 129 LEU C C 1
ATOM 5802 O O . LEU C 1 129 ? 115.911 0.064 34.516 1.00 18.22 129 LEU C O 1
ATOM 5807 N N . GLU C 1 130 ? 116.754 1.299 32.843 1.00 19.71 130 GLU C N 1
ATOM 5808 C CA . GLU C 1 130 ? 117.581 0.210 32.334 1.00 21.08 130 GLU C CA 1
ATOM 5809 C C . GLU C 1 130 ? 118.950 0.125 33.003 1.00 20.52 130 GLU C C 1
ATOM 5810 O O . GLU C 1 130 ? 119.739 -0.774 32.707 1.00 20.66 130 GLU C O 1
ATOM 5820 N N . ALA C 1 131 ? 119.234 1.057 33.907 1.00 19.16 131 ALA C N 1
ATOM 5821 C CA . ALA C 1 131 ? 120.512 1.059 34.607 1.00 18.81 131 ALA C CA 1
ATOM 5822 C C . ALA C 1 131 ? 120.730 -0.289 35.294 1.00 18.92 131 ALA C C 1
ATOM 5823 O O . ALA C 1 131 ? 119.816 -0.839 35.906 1.00 18.90 131 ALA C O 1
ATOM 5825 N N . PRO C 1 132 ? 121.947 -0.844 35.193 1.00 19.21 132 PRO C N 1
ATOM 5826 C CA . PRO C 1 132 ? 122.239 -2.136 35.820 1.00 19.53 132 PRO C CA 1
ATOM 5827 C C . PRO C 1 132 ? 122.248 -2.089 37.345 1.00 18.66 132 PRO C C 1
ATOM 5828 O O . PRO C 1 132 ? 122.561 -1.058 37.944 1.00 19.05 132 PRO C O 1
ATOM 5832 N N . PRO C 1 133 ? 121.893 -3.210 37.991 1.00 17.58 133 PRO C N 1
ATOM 5833 C CA . PRO C 1 133 ? 121.858 -3.316 39.451 1.00 17.43 133 PRO C CA 1
ATOM 5834 C C . PRO C 1 133 ? 123.134 -2.796 40.110 1.00 17.75 133 PRO C C 1
ATOM 5835 O O . PRO C 1 133 ? 123.082 -2.118 41.137 1.00 16.81 133 PRO C O 1
ATOM 5839 N N . GLU C 1 134 ? 124.282 -3.114 39.523 1.00 18.10 134 GLU C N 1
ATOM 5840 C CA . GLU C 1 134 ? 125.527 -2.668 40.138 1.00 18.91 134 GLU C CA 1
ATOM 5841 C C . GLU C 1 134 ? 125.617 -1.140 40.189 1.00 17.96 134 GLU C C 1
ATOM 5842 O O . GLU C 1 134 ? 126.097 -0.552 41.149 1.00 17.40 134 GLU C O 1
ATOM 5848 N N . ARG C 1 135 ? 125.111 -0.447 39.174 1.00 16.66 135 ARG C N 1
ATOM 5849 C CA . ARG C 1 135 ? 125.141 1.012 39.168 1.00 16.58 135 ARG C CA 1
ATOM 5850 C C . ARG C 1 135 ? 124.164 1.582 40.193 1.00 15.48 135 ARG C C 1
ATOM 5851 O O . ARG C 1 135 ? 124.459 2.572 40.866 1.00 15.11 135 ARG C O 1
ATOM 5859 N N . VAL C 1 136 ? 122.998 0.958 40.309 1.00 14.62 136 VAL C N 1
ATOM 5860 C CA . VAL C 1 136 ? 121.998 1.406 41.272 1.00 12.84 136 VAL C CA 1
ATOM 5861 C C . VAL C 1 136 ? 122.571 1.232 42.679 1.00 13.16 136 VAL C C 1
ATOM 5862 O O . VAL C 1 136 ? 122.372 2.078 43.554 1.00 11.30 136 VAL C O 1
ATOM 5866 N N . GLY C 1 137 ? 123.293 0.137 42.888 1.00 13.74 137 GLY C N 1
ATOM 5867 C CA . GLY C 1 137 ? 123.897 -0.108 44.185 1.00 12.83 137 GLY C CA 1
ATOM 5868 C C . GLY C 1 137 ? 124.931 0.951 44.515 1.00 13.55 137 GLY C C 1
ATOM 5869 O O . GLY C 1 137 ? 125.021 1.416 45.655 1.00 13.98 137 GLY C O 1
ATOM 5870 N N . GLU C 1 138 ? 125.718 1.336 43.514 1.00 14.49 138 GLU C N 1
ATOM 5871 C CA . GLU C 1 138 ? 126.741 2.356 43.704 1.00 14.93 138 GLU C CA 1
ATOM 5872 C C . GLU C 1 138 ? 126.091 3.689 44.060 1.00 13.82 138 GLU C C 1
ATOM 5873 O O . GLU C 1 138 ? 126.639 4.463 44.840 1.00 13.68 138 GLU C O 1
ATOM 5879 N N . ALA C 1 139 ? 124.919 3.950 43.489 1.00 12.57 139 ALA C N 1
ATOM 5880 C CA . ALA C 1 139 ? 124.203 5.189 43.767 1.00 11.46 139 ALA C CA 1
ATOM 5881 C C . ALA C 1 139 ? 123.755 5.213 45.223 1.00 12.28 139 ALA C C 1
ATOM 5882 O O . ALA C 1 139 ? 123.872 6.232 45.898 1.00 11.84 139 ALA C O 1
ATOM 5884 N N . ILE C 1 140 ? 123.240 4.089 45.710 1.00 12.18 140 ILE C N 1
ATOM 5885 C CA . ILE C 1 140 ? 122.789 4.019 47.094 1.00 12.11 140 ILE C CA 1
ATOM 5886 C C . ILE C 1 140 ? 123.947 4.285 48.050 1.00 12.92 140 ILE C C 1
ATOM 5887 O O . ILE C 1 140 ? 123.811 5.037 49.013 1.00 14.55 140 ILE C O 1
ATOM 5892 N N . GLU C 1 141 ? 125.090 3.672 47.774 1.00 13.97 141 GLU C N 1
ATOM 5893 C CA . GLU C 1 141 ? 126.257 3.842 48.627 1.00 14.90 141 GLU C CA 1
ATOM 5894 C C . GLU C 1 141 ? 126.799 5.267 48.598 1.00 14.82 141 GLU C C 1
ATOM 5895 O O . GLU C 1 141 ? 127.104 5.839 49.640 1.00 15.12 141 GLU C O 1
ATOM 5905 N N . GLU C 1 142 ? 126.897 5.845 47.407 1.00 14.61 142 GLU C N 1
ATOM 5906 C CA . GLU C 1 142 ? 127.435 7.195 47.262 1.00 15.72 142 GLU C CA 1
ATOM 5907 C C . GLU C 1 142 ? 126.458 8.351 47.468 1.00 14.81 142 GLU C C 1
ATOM 5908 O O . GLU C 1 142 ? 126.809 9.358 48.089 1.00 16.72 142 GLU C O 1
ATOM 5914 N N . LEU C 1 143 ? 125.241 8.212 46.952 1.00 13.17 143 LEU C N 1
ATOM 5915 C CA . LEU C 1 143 ? 124.237 9.270 47.056 1.00 12.48 143 LEU C CA 1
ATOM 5916 C C . LEU C 1 143 ? 123.191 9.049 48.143 1.00 11.43 143 LEU C C 1
ATOM 5917 O O . LEU C 1 143 ? 122.512 9.993 48.559 1.00 12.91 143 LEU C O 1
ATOM 5922 N N . GLY C 1 144 ? 123.053 7.805 48.590 1.00 11.75 144 GLY C N 1
ATOM 5923 C CA . GLY C 1 144 ? 122.084 7.503 49.628 1.00 10.53 144 GLY C CA 1
ATOM 5924 C C . GLY C 1 144 ? 120.700 7.154 49.116 1.00 10.09 144 GLY C C 1
ATOM 5925 O O . GLY C 1 144 ? 119.782 6.949 49.906 1.00 9.63 144 GLY C O 1
ATOM 5926 N N . PHE C 1 145 ? 120.542 7.090 47.797 1.00 9.74 145 PHE C N 1
ATOM 5927 C CA . PHE C 1 145 ? 119.252 6.755 47.210 1.00 10.00 145 PHE C CA 1
ATOM 5928 C C . PHE C 1 145 ? 119.387 5.848 46.002 1.00 9.40 145 PHE C C 1
ATOM 5929 O O . PHE C 1 145 ? 120.318 5.975 45.204 1.00 9.84 145 PHE C O 1
ATOM 5937 N N . GLY C 1 146 ? 118.428 4.941 45.874 1.00 8.98 146 GLY C N 1
ATOM 5938 C CA . GLY C 1 146 ? 118.401 4.038 44.745 1.00 9.18 146 GLY C CA 1
ATOM 5939 C C . GLY C 1 146 ? 116.984 3.545 44.554 1.00 9.26 146 GLY C C 1
ATOM 5940 O O . GLY C 1 146 ? 116.268 3.319 45.528 1.00 9.64 146 GLY C O 1
ATOM 5941 N N . PHE C 1 147 ? 116.560 3.414 43.302 1.00 8.90 147 PHE C N 1
ATOM 5942 C CA . PHE C 1 147 ? 115.228 2.903 43.014 1.00 8.01 147 PHE C CA 1
ATOM 5943 C C . PHE C 1 147 ? 115.420 1.520 42.410 1.00 8.08 147 PHE C C 1
ATOM 5944 O O . PHE C 1 147 ? 116.118 1.357 41.402 1.00 9.56 147 PHE C O 1
ATOM 5952 N N . LEU C 1 148 ? 114.809 0.527 43.040 1.00 7.58 148 LEU C N 1
ATOM 5953 C CA . LEU C 1 148 ? 114.911 -0.856 42.593 1.00 8.49 148 LEU C CA 1
ATOM 5954 C C . LEU C 1 148 ? 113.708 -1.217 41.729 1.00 8.46 148 LEU C C 1
ATOM 5955 O O . LEU C 1 148 ? 112.631 -1.519 42.242 1.00 8.94 148 LEU C O 1
ATOM 5960 N N . PHE C 1 149 ? 113.903 -1.189 40.413 1.00 9.60 149 PHE C N 1
ATOM 5961 C CA . PHE C 1 149 ? 112.839 -1.502 39.459 1.00 10.72 149 PHE C CA 1
ATOM 5962 C C . PHE C 1 149 ? 112.603 -3.009 39.433 1.00 10.56 149 PHE C C 1
ATOM 5963 O O . PHE C 1 149 ? 113.492 -3.779 39.072 1.00 10.55 149 PHE C O 1
ATOM 5971 N N . ALA C 1 150 ? 111.399 -3.415 39.829 1.00 10.37 150 ALA C N 1
ATOM 5972 C CA . ALA C 1 150 ? 111.025 -4.823 39.902 1.00 11.69 150 ALA C CA 1
ATOM 5973 C C . ALA C 1 150 ? 111.469 -5.681 38.720 1.00 13.98 150 ALA C C 1
ATOM 5974 O O . ALA C 1 150 ? 112.082 -6.726 38.916 1.00 15.47 150 ALA C O 1
ATOM 5976 N N . ARG C 1 151 ? 111.153 -5.243 37.505 1.00 14.36 151 ARG C N 1
ATOM 5977 C CA . ARG C 1 151 ? 111.492 -6.001 36.295 1.00 17.85 151 ARG C CA 1
ATOM 5978 C C . ARG C 1 151 ? 113.005 -6.246 36.143 1.00 17.62 151 ARG C C 1
ATOM 5979 O O . ARG C 1 151 ? 113.448 -7.279 35.658 1.00 19.36 151 ARG C O 1
ATOM 5987 N N . VAL C 1 152 ? 113.825 -5.287 36.554 1.00 14.52 152 VAL C N 1
ATOM 5988 C CA . VAL C 1 152 ? 115.269 -5.445 36.437 1.00 15.12 152 VAL C CA 1
ATOM 5989 C C . VAL C 1 152 ? 115.840 -6.476 37.410 1.00 15.50 152 VAL C C 1
ATOM 5990 O O . VAL C 1 152 ? 116.676 -7.295 37.034 1.00 16.75 152 VAL C O 1
ATOM 5994 N N . PHE C 1 153 ? 115.387 -6.443 38.660 1.00 13.78 153 PHE C N 1
ATOM 5995 C CA . PHE C 1 153 ? 115.888 -7.378 39.660 1.00 13.13 153 PHE C CA 1
ATOM 5996 C C . PHE C 1 153 ? 115.221 -8.746 39.628 1.00 12.97 153 PHE C C 1
ATOM 5997 O O . PHE C 1 153 ? 115.836 -9.752 39.982 1.00 13.88 153 PHE C O 1
ATOM 6005 N N . HIS C 1 154 ? 113.961 -8.777 39.207 1.00 12.56 154 HIS C N 1
ATOM 6006 C CA . HIS C 1 154 ? 113.203 -10.024 39.084 1.00 12.48 154 HIS C CA 1
ATOM 6007 C C . HIS C 1 154 ? 112.684 -10.021 37.641 1.00 12.14 154 HIS C C 1
ATOM 6008 O O . HIS C 1 154 ? 111.538 -9.657 37.387 1.00 11.29 154 HIS C O 1
ATOM 6015 N N . PRO C 1 155 ? 113.530 -10.428 36.679 1.00 12.48 155 PRO C N 1
ATOM 6016 C CA . PRO C 1 155 ? 113.179 -10.466 35.255 1.00 13.04 155 PRO C CA 1
ATOM 6017 C C . PRO C 1 155 ? 111.815 -11.067 34.933 1.00 12.62 155 PRO C C 1
ATOM 6018 O O . PRO C 1 155 ? 111.094 -10.564 34.066 1.00 13.55 155 PRO C O 1
ATOM 6022 N N . ALA C 1 156 ? 111.461 -12.137 35.635 1.00 12.79 156 ALA C N 1
ATOM 6023 C CA . ALA C 1 156 ? 110.186 -12.808 35.407 1.00 12.88 156 ALA C CA 1
ATOM 6024 C C . ALA C 1 156 ? 108.986 -11.890 35.605 1.00 13.26 156 ALA C C 1
ATOM 6025 O O . ALA C 1 156 ? 107.920 -12.129 35.041 1.00 13.18 156 ALA C O 1
ATOM 6027 N N . MET C 1 157 ? 109.145 -10.838 36.401 1.00 11.66 157 MET C N 1
ATOM 6028 C CA . MET C 1 157 ? 108.029 -9.936 36.635 1.00 12.36 157 MET C CA 1
ATOM 6029 C C . MET C 1 157 ? 107.551 -9.288 35.343 1.00 12.27 157 MET C C 1
ATOM 6030 O O . MET C 1 157 ? 106.415 -8.817 35.268 1.00 13.07 157 MET C O 1
ATOM 6035 N N . ARG C 1 158 ? 108.407 -9.271 34.325 1.00 11.54 158 ARG C N 1
ATOM 6036 C CA . ARG C 1 158 ? 108.023 -8.677 33.052 1.00 12.83 158 ARG C CA 1
ATOM 6037 C C . ARG C 1 158 ? 106.908 -9.513 32.427 1.00 13.20 158 ARG C C 1
ATOM 6038 O O . ARG C 1 158 ? 106.042 -8.975 31.736 1.00 13.16 158 ARG C O 1
ATOM 6052 N N . HIS C 1 159 ? 106.941 -10.889 32.745 1.00 11.79 159 HIS C N 1
ATOM 6053 C CA . HIS C 1 159 ? 105.848 -11.710 32.204 1.00 12.92 159 HIS C CA 1
ATOM 6054 C C . HIS C 1 159 ? 104.654 -11.849 33.170 1.00 11.94 159 HIS C C 1
ATOM 6055 O O . HIS C 1 159 ? 103.546 -12.196 32.783 1.00 12.60 159 HIS C O 1
ATOM 6062 N N . VAL C 1 160 ? 105.061 -11.734 34.512 1.00 11.55 160 VAL C N 1
ATOM 6063 C CA . VAL C 1 160 ? 103.993 -11.791 35.499 1.00 11.71 160 VAL C CA 1
ATOM 6064 C C . VAL C 1 160 ? 103.072 -10.576 35.369 1.00 10.72 160 VAL C C 1
ATOM 6065 O O . VAL C 1 160 ? 101.871 -10.649 35.594 1.00 11.49 160 VAL C O 1
ATOM 6069 N N . ALA C 1 161 ? 103.650 -9.420 35.054 1.00 10.98 161 ALA C N 1
ATOM 6070 C CA . ALA C 1 161 ? 102.899 -8.171 34.982 1.00 11.65 161 ALA C CA 1
ATOM 6071 C C . ALA C 1 161 ? 101.608 -8.226 34.164 1.00 12.05 161 ALA C C 1
ATOM 6072 O O . ALA C 1 161 ? 100.545 -7.866 34.664 1.00 12.08 161 ALA C O 1
ATOM 6074 N N . PRO C 1 162 ? 101.683 -8.667 32.895 1.00 13.08 162 PRO C N 1
ATOM 6075 C CA . PRO C 1 162 ? 100.463 -8.732 32.079 1.00 12.61 162 PRO C CA 1
ATOM 6076 C C . PRO C 1 162 ? 99.417 -9.710 32.610 1.00 12.18 162 PRO C C 1
ATOM 6077 O O . PRO C 1 162 ? 98.215 -9.510 32.411 1.00 12.41 162 PRO C O 1
ATOM 6081 N N . VAL C 1 163 ? 99.867 -10.771 33.274 1.00 9.60 163 VAL C N 1
ATOM 6082 C CA . VAL C 1 163 ? 98.942 -11.738 33.848 1.00 9.32 163 VAL C CA 1
ATOM 6083 C C . VAL C 1 163 ? 98.185 -11.060 34.991 1.00 10.39 163 VAL C C 1
ATOM 6084 O O . VAL C 1 163 ? 96.964 -11.165 35.084 1.00 9.81 163 VAL C O 1
ATOM 6088 N N . ARG C 1 164 ? 98.909 -10.348 35.851 1.00 10.21 164 ARG C N 1
ATOM 6089 C CA . ARG C 1 164 ? 98.279 -9.639 36.963 1.00 10.54 164 ARG C CA 1
ATOM 6090 C C . ARG C 1 164 ? 97.333 -8.552 36.443 1.00 11.05 164 ARG C C 1
ATOM 6091 O O . ARG C 1 164 ? 96.232 -8.374 36.961 1.00 12.13 164 ARG C O 1
ATOM 6099 N N . ALA C 1 165 ? 97.770 -7.831 35.415 1.00 12.35 165 ALA C N 1
ATOM 6100 C CA . ALA C 1 165 ? 96.966 -6.753 34.843 1.00 13.56 165 ALA C CA 1
ATOM 6101 C C . ALA C 1 165 ? 95.652 -7.283 34.285 1.00 13.50 165 ALA C C 1
ATOM 6102 O O . ALA C 1 165 ? 94.591 -6.703 34.519 1.00 14.13 165 ALA C O 1
ATOM 6104 N N . GLU C 1 166 ? 95.728 -8.390 33.553 1.00 12.71 166 GLU C N 1
ATOM 6105 C CA . GLU C 1 166 ? 94.540 -8.997 32.968 1.00 14.05 166 GLU C CA 1
ATOM 6106 C C . GLU C 1 166 ? 93.574 -9.528 34.020 1.00 13.38 166 GLU C C 1
ATOM 6107 O O . GLU C 1 166 ? 92.369 -9.288 33.937 1.00 14.75 166 GLU C O 1
ATOM 6113 N N . LEU C 1 167 ? 94.091 -10.255 35.006 1.00 12.39 167 LEU C N 1
ATOM 6114 C CA . LEU C 1 167 ? 93.236 -10.788 36.058 1.00 11.74 167 LEU C CA 1
ATOM 6115 C C . LEU C 1 167 ? 92.521 -9.634 36.753 1.00 12.68 167 LEU C C 1
ATOM 6116 O O . LEU C 1 167 ? 91.348 -9.743 37.116 1.00 13.67 167 LEU C O 1
ATOM 6121 N N . GLY C 1 168 ? 93.245 -8.533 36.939 1.00 12.49 168 GLY C N 1
ATOM 6122 C CA . GLY C 1 168 ? 92.670 -7.347 37.549 1.00 14.11 168 GLY C CA 1
ATOM 6123 C C . GLY C 1 168 ? 92.275 -7.450 39.006 1.00 13.61 168 GLY C C 1
ATOM 6124 O O . GLY C 1 168 ? 91.534 -6.602 39.502 1.00 15.67 168 GLY C O 1
ATOM 6125 N N . VAL C 1 169 ? 92.760 -8.479 39.694 1.00 11.73 169 VAL C N 1
ATOM 6126 C CA . VAL C 1 169 ? 92.445 -8.664 41.106 1.00 12.65 169 VAL C CA 1
ATOM 6127 C C . VAL C 1 169 ? 93.736 -8.856 41.890 1.00 11.56 169 VAL C C 1
ATOM 6128 O O . VAL C 1 169 ? 94.794 -9.087 41.308 1.00 13.09 169 VAL C O 1
ATOM 6132 N N . ARG C 1 170 ? 93.653 -8.761 43.210 1.00 12.19 170 ARG C N 1
ATOM 6133 C CA . ARG C 1 170 ? 94.844 -8.943 44.028 1.00 12.43 170 ARG C CA 1
ATOM 6134 C C . ARG C 1 170 ? 95.318 -10.388 43.951 1.00 12.30 170 ARG C C 1
ATOM 6135 O O . ARG C 1 170 ? 94.511 -11.311 43.843 1.00 12.14 170 ARG C O 1
ATOM 6143 N N . THR C 1 171 ? 96.634 -10.578 43.977 1.00 10.31 171 THR C N 1
ATOM 6144 C CA . THR C 1 171 ? 97.218 -11.915 43.944 1.00 10.88 171 THR C CA 1
ATOM 6145 C C . THR C 1 171 ? 98.332 -11.942 44.981 1.00 10.75 171 THR C C 1
ATOM 6146 O O . THR C 1 171 ? 98.611 -10.925 45.631 1.00 9.98 171 THR C O 1
ATOM 6150 N N . VAL C 1 172 ? 98.975 -13.094 45.133 1.00 9.92 172 VAL C N 1
ATOM 6151 C CA . VAL C 1 172 ? 100.044 -13.217 46.115 1.00 10.40 172 VAL C CA 1
ATOM 6152 C C . VAL C 1 172 ? 101.183 -12.232 45.831 1.00 11.09 172 VAL C C 1
ATOM 6153 O O . VAL C 1 172 ? 101.939 -11.873 46.728 1.00 9.91 172 VAL C O 1
ATOM 6157 N N . PHE C 1 173 ? 101.299 -11.774 44.588 1.00 9.74 173 PHE C N 1
ATOM 6158 C CA . PHE C 1 173 ? 102.360 -10.832 44.248 1.00 9.17 173 PHE C CA 1
ATOM 6159 C C . PHE C 1 173 ? 102.194 -9.472 44.914 1.00 9.06 173 PHE C C 1
ATOM 6160 O O . PHE C 1 173 ? 103.171 -8.732 45.072 1.00 9.75 173 PHE C O 1
ATOM 6168 N N . ASN C 1 174 ? 100.969 -9.134 45.307 1.00 9.28 174 ASN C N 1
ATOM 6169 C CA . ASN C 1 174 ? 100.747 -7.862 45.981 1.00 9.38 174 ASN C CA 1
ATOM 6170 C C . ASN C 1 174 ? 101.427 -7.913 47.339 1.00 10.68 174 ASN C C 1
ATOM 6171 O O . ASN C 1 174 ? 101.901 -6.893 47.844 1.00 11.92 174 ASN C O 1
ATOM 6176 N N . LEU C 1 175 ? 101.481 -9.104 47.924 1.00 10.09 175 LEU C N 1
ATOM 6177 C CA . LEU C 1 175 ? 102.126 -9.275 49.220 1.00 11.89 175 LEU C CA 1
ATOM 6178 C C . LEU C 1 175 ? 103.624 -9.516 49.056 1.00 11.00 175 LEU C C 1
ATOM 6179 O O . LEU C 1 175 ? 104.431 -9.017 49.840 1.00 11.95 175 LEU C O 1
ATOM 6184 N N . LEU C 1 176 ? 104.001 -10.273 48.029 1.00 9.26 176 LEU C N 1
ATOM 6185 C CA . LEU C 1 176 ? 105.405 -10.590 47.812 1.00 10.65 176 LEU C CA 1
ATOM 6186 C C . LEU C 1 176 ? 106.279 -9.412 47.404 1.00 10.04 176 LEU C C 1
ATOM 6187 O O . LEU C 1 176 ? 107.449 -9.352 47.777 1.00 9.51 176 LEU C O 1
ATOM 6192 N N . GLY C 1 177 ? 105.721 -8.479 46.639 1.00 8.80 177 GLY C N 1
ATOM 6193 C CA . GLY C 1 177 ? 106.495 -7.327 46.207 1.00 9.41 177 GLY C CA 1
ATOM 6194 C C . GLY C 1 177 ? 107.187 -6.623 47.363 1.00 9.70 177 GLY C C 1
ATOM 6195 O O . GLY C 1 177 ? 108.410 -6.488 47.364 1.00 9.37 177 GLY C O 1
ATOM 6196 N N . PRO C 1 178 ? 106.425 -6.153 48.362 1.00 9.19 178 PRO C N 1
ATOM 6197 C CA . PRO C 1 178 ? 107.015 -5.462 49.513 1.00 8.74 178 PRO C CA 1
ATOM 6198 C C . PRO C 1 178 ? 107.998 -6.319 50.301 1.00 9.80 178 PRO C C 1
ATOM 6199 O O . PRO C 1 178 ? 108.948 -5.804 50.884 1.00 10.46 178 PRO C O 1
ATOM 6203 N N . LEU C 1 179 ? 107.778 -7.631 50.296 1.00 8.36 179 LEU C N 1
ATOM 6204 C CA . LEU C 1 179 ? 108.627 -8.552 51.042 1.00 8.47 179 LEU C CA 1
ATOM 6205 C C . LEU C 1 179 ? 109.863 -9.053 50.304 1.00 9.17 179 LEU C C 1
ATOM 6206 O O . LEU C 1 179 ? 110.604 -9.882 50.840 1.00 10.28 179 LEU C O 1
ATOM 6211 N N . THR C 1 180 ? 110.097 -8.554 49.093 1.00 8.65 180 THR C N 1
ATOM 6212 C CA . THR C 1 180 ? 111.244 -9.009 48.321 1.00 9.54 180 THR C CA 1
ATOM 6213 C C . THR C 1 180 ? 112.191 -7.916 47.842 1.00 9.71 180 THR C C 1
ATOM 6214 O O . THR C 1 180 ? 112.718 -7.989 46.731 1.00 10.24 180 THR C O 1
ATOM 6218 N N . ASN C 1 181 ? 112.412 -6.903 48.677 1.00 8.70 181 ASN C N 1
ATOM 6219 C CA . ASN C 1 181 ? 113.328 -5.823 48.327 1.00 8.72 181 ASN C CA 1
ATOM 6220 C C . ASN C 1 181 ? 114.647 -6.476 47.905 1.00 9.52 181 ASN C C 1
ATOM 6221 O O . ASN C 1 181 ? 115.310 -7.141 48.703 1.00 9.76 181 ASN C O 1
ATOM 6226 N N . PRO C 1 182 ? 115.052 -6.291 46.639 1.00 10.07 182 PRO C N 1
ATOM 6227 C CA . PRO C 1 182 ? 116.295 -6.896 46.146 1.00 10.59 182 PRO C CA 1
ATOM 6228 C C . PRO C 1 182 ? 117.627 -6.329 46.625 1.00 11.22 182 PRO C C 1
ATOM 6229 O O . PRO C 1 182 ? 118.686 -6.841 46.253 1.00 12.21 182 PRO C O 1
ATOM 6233 N N . ALA C 1 183 ? 117.583 -5.287 47.449 1.00 10.36 183 ALA C N 1
ATOM 6234 C CA . ALA C 1 183 ? 118.811 -4.708 47.976 1.00 11.51 183 ALA C CA 1
ATOM 6235 C C . ALA C 1 183 ? 118.982 -5.103 49.441 1.00 12.20 183 ALA C C 1
ATOM 6236 O O . ALA C 1 183 ? 119.945 -4.701 50.092 1.00 13.72 183 ALA C O 1
ATOM 6238 N N . GLY C 1 184 ? 118.042 -5.889 49.953 1.00 11.06 184 GLY C N 1
ATOM 6239 C CA . GLY C 1 184 ? 118.112 -6.330 51.336 1.00 12.18 184 GLY C CA 1
ATOM 6240 C C . GLY C 1 184 ? 117.713 -5.283 52.361 1.00 11.20 184 GLY C C 1
ATOM 6241 O O . GLY C 1 184 ? 118.169 -5.332 53.508 1.00 11.91 184 GLY C O 1
ATOM 6242 N N . ALA C 1 185 ? 116.865 -4.338 51.967 1.00 10.07 185 ALA C N 1
ATOM 6243 C CA . ALA C 1 185 ? 116.418 -3.297 52.890 1.00 8.43 185 ALA C CA 1
ATOM 6244 C C . ALA C 1 185 ? 115.952 -3.932 54.202 1.00 8.58 185 ALA C C 1
ATOM 6245 O O . ALA C 1 185 ? 115.273 -4.971 54.199 1.00 8.67 185 ALA C O 1
ATOM 6247 N N . ASP C 1 186 ? 116.315 -3.306 55.319 1.00 7.99 186 ASP C N 1
ATOM 6248 C CA . ASP C 1 186 ? 115.953 -3.825 56.632 1.00 8.61 186 ASP C CA 1
ATOM 6249 C C . ASP C 1 186 ? 115.070 -2.886 57.453 1.00 9.39 186 ASP C C 1
ATOM 6250 O O . ASP C 1 186 ? 114.694 -3.221 58.575 1.00 10.17 186 ASP C O 1
ATOM 6255 N N . ALA C 1 187 ? 114.738 -1.722 56.893 1.00 7.39 187 ALA C N 1
ATOM 6256 C CA . ALA C 1 187 ? 113.870 -0.754 57.568 1.00 8.08 187 ALA C CA 1
ATOM 6257 C C . ALA C 1 187 ? 112.718 -0.449 56.614 1.00 7.86 187 ALA C C 1
ATOM 6258 O O . ALA C 1 187 ? 112.937 -0.219 55.425 1.00 6.96 187 ALA C O 1
ATOM 6260 N N . TYR C 1 188 ? 111.495 -0.418 57.136 1.00 7.97 188 TYR C N 1
ATOM 6261 C CA . TYR C 1 188 ? 110.330 -0.223 56.277 1.00 7.92 188 TYR C CA 1
ATOM 6262 C C . TYR C 1 188 ? 109.198 0.682 56.728 1.00 7.94 188 TYR C C 1
ATOM 6263 O O . TYR C 1 188 ? 108.974 0.897 57.915 1.00 8.02 188 TYR C O 1
ATOM 6272 N N . VAL C 1 189 ? 108.492 1.208 55.731 1.00 6.75 189 VAL C N 1
ATOM 6273 C CA . VAL C 1 189 ? 107.234 1.928 55.931 1.00 6.32 189 VAL C CA 1
ATOM 6274 C C . VAL C 1 189 ? 106.487 1.163 54.831 1.00 7.24 189 VAL C C 1
ATOM 6275 O O . VAL C 1 189 ? 106.546 1.515 53.650 1.00 7.38 189 VAL C O 1
ATOM 6279 N N . LEU C 1 190 ? 105.840 0.073 55.234 1.00 6.67 190 LEU C N 1
ATOM 6280 C CA . LEU C 1 190 ? 105.163 -0.824 54.307 1.00 7.20 190 LEU C CA 1
ATOM 6281 C C . LEU C 1 190 ? 103.648 -0.687 54.370 1.00 6.54 190 LEU C C 1
ATOM 6282 O O . LEU C 1 190 ? 103.030 -1.055 55.367 1.00 7.00 190 LEU C O 1
ATOM 6287 N N . GLY C 1 191 ? 103.057 -0.173 53.291 1.00 7.65 191 GLY C N 1
ATOM 6288 C CA . GLY C 1 191 ? 101.615 0.012 53.241 1.00 7.75 191 GLY C CA 1
ATOM 6289 C C . GLY C 1 191 ? 100.875 -1.210 52.724 1.00 8.93 191 GLY C C 1
ATOM 6290 O O . GLY C 1 191 ? 101.357 -1.893 51.815 1.00 8.56 191 GLY C O 1
ATOM 6291 N N . VAL C 1 192 ? 99.711 -1.492 53.308 1.00 8.45 192 VAL C N 1
ATOM 6292 C CA . VAL C 1 192 ? 98.910 -2.643 52.895 1.00 9.43 192 VAL C CA 1
ATOM 6293 C C . VAL C 1 192 ? 97.498 -2.217 52.496 1.00 10.83 192 VAL C C 1
ATOM 6294 O O . VAL C 1 192 ? 96.971 -1.228 53.006 1.00 9.95 192 VAL C O 1
ATOM 6298 N N . PHE C 1 193 ? 96.886 -2.978 51.593 1.00 11.39 193 PHE C N 1
ATOM 6299 C CA . PHE C 1 193 ? 95.547 -2.664 51.095 1.00 12.66 193 PHE C CA 1
ATOM 6300 C C . PHE C 1 193 ? 94.395 -2.889 52.073 1.00 13.73 193 PHE C C 1
ATOM 6301 O O . PHE C 1 193 ? 93.310 -2.335 51.885 1.00 14.78 193 PHE C O 1
ATOM 6309 N N . SER C 1 194 ? 94.623 -3.686 53.113 1.00 14.11 194 SER C N 1
ATOM 6310 C CA . SER C 1 194 ? 93.582 -3.959 54.101 1.00 15.54 194 SER C CA 1
ATOM 6311 C C . SER C 1 194 ? 94.179 -4.116 55.492 1.00 15.84 194 SER C C 1
ATOM 6312 O O . SER C 1 194 ? 95.274 -4.652 55.648 1.00 14.62 194 SER C O 1
ATOM 6316 N N . PRO C 1 195 ? 93.458 -3.648 56.524 1.00 15.98 195 PRO C N 1
ATOM 6317 C CA . PRO C 1 195 ? 93.909 -3.729 57.917 1.00 16.68 195 PRO C CA 1
ATOM 6318 C C . PRO C 1 195 ? 94.258 -5.149 58.348 1.00 16.24 195 PRO C C 1
ATOM 6319 O O . PRO C 1 195 ? 95.098 -5.351 59.223 1.00 15.23 195 PRO C O 1
ATOM 6323 N N . GLU C 1 196 ? 93.606 -6.126 57.723 1.00 17.27 196 GLU C N 1
ATOM 6324 C CA . GLU C 1 196 ? 93.795 -7.556 57.961 1.00 18.01 196 GLU C CA 1
ATOM 6325 C C . GLU C 1 196 ? 95.258 -7.983 57.785 1.00 16.54 196 GLU C C 1
ATOM 6326 O O . GLU C 1 196 ? 95.706 -8.992 58.314 1.00 17.79 196 GLU C O 1
ATOM 6332 N N . TRP C 1 197 ? 95.991 -7.239 56.963 1.00 15.15 197 TRP C N 1
ATOM 6333 C CA . TRP C 1 197 ? 97.368 -7.612 56.656 1.00 13.30 197 TRP C CA 1
ATOM 6334 C C . TRP C 1 197 ? 98.435 -6.863 57.444 1.00 13.54 197 TRP C C 1
ATOM 6335 O O . TRP C 1 197 ? 99.625 -7.101 57.257 1.00 13.24 197 TRP C O 1
ATOM 6346 N N . LEU C 1 198 ? 98.018 -5.968 58.331 1.00 12.59 198 LEU C N 1
ATOM 6347 C CA . LEU C 1 198 ? 98.979 -5.210 59.125 1.00 12.59 198 LEU C CA 1
ATOM 6348 C C . LEU C 1 198 ? 99.837 -6.120 59.993 1.00 12.66 198 LEU C C 1
ATOM 6349 O O . LEU C 1 198 ? 101.063 -6.093 59.908 1.00 11.36 198 LEU C O 1
ATOM 6354 N N . ALA C 1 199 ? 99.184 -6.921 60.830 1.00 13.83 199 ALA C N 1
ATOM 6355 C CA . ALA C 1 199 ? 99.895 -7.825 61.725 1.00 14.24 199 ALA C CA 1
ATOM 6356 C C . ALA C 1 199 ? 100.682 -8.905 60.983 1.00 13.73 199 ALA C C 1
ATOM 6357 O O . ALA C 1 199 ? 101.855 -9.134 61.279 1.00 13.76 199 ALA C O 1
ATOM 6359 N N . PRO C 1 200 ? 100.051 -9.584 60.009 1.00 13.47 200 PRO C N 1
ATOM 6360 C CA . PRO C 1 200 ? 100.761 -10.630 59.265 1.00 14.40 200 PRO C CA 1
ATOM 6361 C C . PRO C 1 200 ? 102.032 -10.124 58.584 1.00 13.77 200 PRO C C 1
ATOM 6362 O O . PRO C 1 200 ? 103.073 -10.771 58.645 1.00 13.61 200 PRO C O 1
ATOM 6366 N N . MET C 1 201 ? 101.947 -8.968 57.935 1.00 13.35 201 MET C N 1
ATOM 6367 C CA . MET C 1 201 ? 103.135 -8.443 57.266 1.00 12.50 201 MET C CA 1
ATOM 6368 C C . MET C 1 201 ? 104.172 -7.962 58.272 1.00 12.24 201 MET C C 1
ATOM 6369 O O . MET C 1 201 ? 105.374 -8.045 58.062 1.00 11.78 201 MET C O 1
ATOM 6377 N N . ALA C 1 202 ? 103.738 -7.465 59.428 1.00 12.06 202 ALA C N 1
ATOM 6378 C CA . ALA C 1 202 ? 104.687 -7.030 60.446 1.00 12.96 202 ALA C CA 1
ATOM 6379 C C . ALA C 1 202 ? 105.427 -8.250 60.997 1.00 13.18 202 ALA C C 1
ATOM 6380 O O . ALA C 1 202 ? 106.634 -8.204 61.230 1.00 13.50 202 ALA C O 1
ATOM 6382 N N . GLU C 1 203 ? 104.697 -9.343 61.198 1.00 14.02 203 GLU C N 1
ATOM 6383 C CA . GLU C 1 203 ? 105.305 -10.566 61.701 1.00 15.74 203 GLU C CA 1
ATOM 6384 C C . GLU C 1 203 ? 106.285 -11.118 60.672 1.00 15.22 203 GLU C C 1
ATOM 6385 O O . GLU C 1 203 ? 107.342 -11.643 61.027 1.00 15.47 203 GLU C O 1
ATOM 6391 N N . ALA C 1 204 ? 105.935 -10.990 59.396 1.00 14.08 204 ALA C N 1
ATOM 6392 C CA . ALA C 1 204 ? 106.807 -11.464 58.331 1.00 13.79 204 ALA C CA 1
ATOM 6393 C C . ALA C 1 204 ? 108.113 -10.671 58.360 1.00 14.02 204 ALA C C 1
ATOM 6394 O O . ALA C 1 204 ? 109.198 -11.239 58.231 1.00 13.72 204 ALA C O 1
ATOM 6396 N N . LEU C 1 205 ? 108.008 -9.355 58.529 1.00 12.27 205 LEU C N 1
ATOM 6397 C CA . LEU C 1 205 ? 109.195 -8.510 58.583 1.00 12.38 205 LEU C CA 1
ATOM 6398 C C . LEU C 1 205 ? 110.060 -8.871 59.783 1.00 12.59 205 LEU C C 1
ATOM 6399 O O . LEU C 1 205 ? 111.281 -8.934 59.682 1.00 13.24 205 LEU C O 1
ATOM 6404 N N . GLU C 1 206 ? 109.419 -9.107 60.920 1.00 13.82 206 GLU C N 1
ATOM 6405 C CA . GLU C 1 206 ? 110.152 -9.451 62.127 1.00 15.80 206 GLU C CA 1
ATOM 6406 C C . GLU C 1 206 ? 110.946 -10.742 61.940 1.00 16.03 206 GLU C C 1
ATOM 6407 O O . GLU C 1 206 ? 112.097 -10.832 62.364 1.00 16.57 206 GLU C O 1
ATOM 6413 N N . ARG C 1 207 ? 110.339 -11.735 61.296 1.00 17.27 207 ARG C N 1
ATOM 6414 C CA . ARG C 1 207 ? 111.023 -13.004 61.065 1.00 18.43 207 ARG C CA 1
ATOM 6415 C C . ARG C 1 207 ? 112.229 -12.822 60.148 1.00 17.84 207 ARG C C 1
ATOM 6416 O O . ARG C 1 207 ? 113.207 -13.567 60.239 1.00 18.63 207 ARG C O 1
ATOM 6430 N N . LEU C 1 208 ? 112.159 -11.824 59.272 1.00 15.88 208 LEU C N 1
ATOM 6431 C CA . LEU C 1 208 ? 113.245 -11.538 58.340 1.00 16.63 208 LEU C CA 1
ATOM 6432 C C . LEU C 1 208 ? 114.343 -10.690 58.972 1.00 16.06 208 LEU C C 1
ATOM 6433 O O . LEU C 1 208 ? 115.367 -10.422 58.343 1.00 17.04 208 LEU C O 1
ATOM 6438 N N . GLY C 1 209 ? 114.128 -10.271 60.216 1.00 15.72 209 GLY C N 1
ATOM 6439 C CA . GLY C 1 209 ? 115.111 -9.453 60.902 1.00 15.58 209 GLY C CA 1
ATOM 6440 C C . GLY C 1 209 ? 114.971 -7.984 60.552 1.00 15.25 209 GLY C C 1
ATOM 6441 O O . GLY C 1 209 ? 115.849 -7.173 60.858 1.00 16.32 209 GLY C O 1
ATOM 6442 N N . ALA C 1 210 ? 113.863 -7.638 59.904 1.00 13.55 210 ALA C N 1
ATOM 6443 C CA . ALA C 1 210 ? 113.615 -6.257 59.511 1.00 12.20 210 ALA C CA 1
ATOM 6444 C C . ALA C 1 210 ? 112.848 -5.492 60.581 1.00 12.65 210 ALA C C 1
ATOM 6445 O O . ALA C 1 210 ? 112.279 -6.081 61.502 1.00 13.19 210 ALA C O 1
ATOM 6447 N N . ARG C 1 211 ? 112.827 -4.170 60.437 1.00 12.23 211 ARG C N 1
ATOM 6448 C CA . ARG C 1 211 ? 112.158 -3.295 61.390 1.00 12.31 211 ARG C CA 1
ATOM 6449 C C . ARG C 1 211 ? 111.332 -2.243 60.667 1.00 10.58 211 ARG C C 1
ATOM 6450 O O . ARG C 1 211 ? 111.413 -2.102 59.440 1.00 9.85 211 ARG C O 1
ATOM 6458 N N . GLY C 1 212 ? 110.538 -1.502 61.432 1.00 9.53 212 GLY C N 1
ATOM 6459 C CA . GLY C 1 212 ? 109.739 -0.451 60.836 1.00 9.26 212 GLY C CA 1
ATOM 6460 C C . GLY C 1 212 ? 108.256 -0.493 61.126 1.00 9.31 212 GLY C C 1
ATOM 6461 O O . GLY C 1 212 ? 107.803 -1.085 62.111 1.00 10.31 212 GLY C O 1
ATOM 6462 N N . LEU C 1 213 ? 107.497 0.151 60.248 1.00 8.85 213 LEU C N 1
ATOM 6463 C CA . LEU C 1 213 ? 106.053 0.236 60.388 1.00 9.62 213 LEU C CA 1
ATOM 6464 C C . LEU C 1 213 ? 105.311 -0.345 59.196 1.00 9.81 213 LEU C C 1
ATOM 6465 O O . LEU C 1 213 ? 105.733 -0.181 58.053 1.00 9.88 213 LEU C O 1
ATOM 6473 N N . VAL C 1 214 ? 104.210 -1.035 59.476 1.00 8.73 214 VAL C N 1
ATOM 6474 C CA . VAL C 1 214 ? 103.351 -1.553 58.420 1.00 8.25 214 VAL C CA 1
ATOM 6475 C C . VAL C 1 214 ? 102.169 -0.600 58.590 1.00 9.28 214 VAL C C 1
ATOM 6476 O O . VAL C 1 214 ? 101.681 -0.400 59.709 1.00 8.74 214 VAL C O 1
ATOM 6480 N N . VAL C 1 215 ? 101.724 0.011 57.498 1.00 8.01 215 VAL C N 1
ATOM 6481 C CA . VAL C 1 215 ? 100.675 1.019 57.582 1.00 8.37 215 VAL C CA 1
ATOM 6482 C C . VAL C 1 215 ? 99.475 0.829 56.666 1.00 8.71 215 VAL C C 1
ATOM 6483 O O . VAL C 1 215 ? 99.550 0.144 55.652 1.00 9.65 215 VAL C O 1
ATOM 6487 N N . HIS C 1 216 ? 98.366 1.457 57.045 1.00 9.82 216 HIS C N 1
ATOM 6488 C CA . HIS C 1 216 ? 97.139 1.426 56.292 1.00 10.19 216 HIS C CA 1
ATOM 6489 C C . HIS C 1 216 ? 96.400 2.724 56.518 1.00 12.03 216 HIS C C 1
ATOM 6490 O O . HIS C 1 216 ? 96.186 3.159 57.642 1.00 13.08 216 HIS C O 1
ATOM 6497 N N . GLY C 1 217 ? 95.989 3.390 55.442 1.00 11.41 217 GLY C N 1
ATOM 6498 C CA . GLY C 1 217 ? 95.321 4.673 55.582 1.00 12.67 217 GLY C CA 1
ATOM 6499 C C . GLY C 1 217 ? 93.904 4.771 55.055 1.00 13.88 217 GLY C C 1
ATOM 6500 O O . GLY C 1 217 ? 93.688 5.101 53.886 1.00 13.85 217 GLY C O 1
ATOM 6501 N N . GLU C 1 218 ? 92.945 4.504 55.936 1.00 14.73 218 GLU C N 1
ATOM 6502 C CA . GLU C 1 218 ? 91.524 4.558 55.613 1.00 17.33 218 GLU C CA 1
ATOM 6503 C C . GLU C 1 218 ? 91.209 3.971 54.241 1.00 17.65 218 GLU C C 1
ATOM 6504 O O . GLU C 1 218 ? 90.496 4.581 53.439 1.00 18.39 218 GLU C O 1
ATOM 6510 N N . GLY C 1 219 ? 91.746 2.785 53.975 1.00 16.34 219 GLY C N 1
ATOM 6511 C CA . GLY C 1 219 ? 91.498 2.131 52.703 1.00 15.76 219 GLY C CA 1
ATOM 6512 C C . GLY C 1 219 ? 92.666 2.101 51.732 1.00 15.67 219 GLY C C 1
ATOM 6513 O O . GLY C 1 219 ? 92.732 1.220 50.873 1.00 16.61 219 GLY C O 1
ATOM 6514 N N . ALA C 1 220 ? 93.584 3.056 51.857 1.00 14.09 220 ALA C N 1
ATOM 6515 C CA . ALA C 1 220 ? 94.740 3.128 50.965 1.00 12.75 220 ALA C CA 1
ATOM 6516 C C . ALA C 1 220 ? 95.966 2.410 51.526 1.00 11.23 220 ALA C C 1
ATOM 6517 O O . ALA C 1 220 ? 96.113 2.273 52.740 1.00 11.68 220 ALA C O 1
ATOM 6519 N N . ASP C 1 221 ? 96.848 1.955 50.638 1.00 11.07 221 ASP C N 1
ATOM 6520 C CA . ASP C 1 221 ? 98.064 1.267 51.071 1.00 10.27 221 ASP C CA 1
ATOM 6521 C C . ASP C 1 221 ? 99.208 2.254 51.295 1.00 9.63 221 ASP C C 1
ATOM 6522 O O . ASP C 1 221 ? 100.353 2.006 50.922 1.00 10.08 221 ASP C O 1
ATOM 6527 N N . GLU C 1 222 ? 98.880 3.389 51.900 1.00 10.03 222 GLU C N 1
ATOM 6528 C CA . GLU C 1 222 ? 99.872 4.410 52.213 1.00 10.56 222 GLU C CA 1
ATOM 6529 C C . GLU C 1 222 ? 99.329 5.215 53.382 1.00 10.24 222 GLU C C 1
ATOM 6530 O O . GLU C 1 222 ? 98.151 5.110 53.728 1.00 11.02 222 GLU C O 1
ATOM 6536 N N . LEU C 1 223 ? 100.201 5.995 54.007 1.00 9.52 223 LEU C N 1
ATOM 6537 C CA . LEU C 1 223 ? 99.789 6.853 55.105 1.00 10.74 223 LEU C CA 1
ATOM 6538 C C . LEU C 1 223 ? 99.043 8.028 54.491 1.00 10.74 223 LEU C C 1
ATOM 6539 O O . LEU C 1 223 ? 99.517 8.639 53.533 1.00 11.29 223 LEU C O 1
ATOM 6544 N N . VAL C 1 224 ? 97.876 8.340 55.044 1.00 10.94 224 VAL C N 1
ATOM 6545 C CA . VAL C 1 224 ? 97.071 9.444 54.541 1.00 10.98 224 VAL C CA 1
ATOM 6546 C C . VAL C 1 224 ? 96.830 10.466 55.644 1.00 12.46 224 VAL C C 1
ATOM 6547 O O . VAL C 1 224 ? 97.245 10.266 56.786 1.00 11.66 224 VAL C O 1
ATOM 6551 N N . LEU C 1 225 ? 96.167 11.565 55.300 1.00 12.68 225 LEU C N 1
ATOM 6552 C CA . LEU C 1 225 ? 95.901 12.608 56.277 1.00 13.19 225 LEU C CA 1
ATOM 6553 C C . LEU C 1 225 ? 94.595 12.331 57.013 1.00 14.63 225 LEU C C 1
ATOM 6554 O O . LEU C 1 225 ? 93.656 13.132 56.995 1.00 15.47 225 LEU C O 1
ATOM 6559 N N . GLY C 1 226 ? 94.561 11.171 57.661 1.00 14.34 226 GLY C N 1
ATOM 6560 C CA . GLY C 1 226 ? 93.396 10.744 58.412 1.00 14.38 226 GLY C CA 1
ATOM 6561 C C . GLY C 1 226 ? 93.789 9.774 59.512 1.00 15.36 226 GLY C C 1
ATOM 6562 O O . GLY C 1 226 ? 94.921 9.802 59.998 1.00 14.92 226 GLY C O 1
ATOM 6563 N N . GLU C 1 227 ? 92.860 8.905 59.896 1.00 15.39 227 GLU C N 1
ATOM 6564 C CA . GLU C 1 227 ? 93.123 7.945 60.964 1.00 17.04 227 GLU C CA 1
ATOM 6565 C C . GLU C 1 227 ? 93.834 6.692 60.442 1.00 15.49 227 GLU C C 1
ATOM 6566 O O . GLU C 1 227 ? 93.218 5.680 60.133 1.00 16.62 227 GLU C O 1
ATOM 6572 N N . ASN C 1 228 ? 95.158 6.771 60.347 1.00 13.03 228 ASN C N 1
ATOM 6573 C CA . ASN C 1 228 ? 95.957 5.641 59.879 1.00 11.70 228 ASN C CA 1
ATOM 6574 C C . ASN C 1 228 ? 96.057 4.559 60.945 1.00 12.05 228 ASN C C 1
ATOM 6575 O O . ASN C 1 228 ? 96.025 4.846 62.143 1.00 14.26 228 ASN C O 1
ATOM 6580 N N . ARG C 1 229 ? 96.177 3.313 60.497 1.00 11.45 229 ARG C N 1
ATOM 6581 C CA . ARG C 1 229 ? 96.351 2.185 61.400 1.00 12.30 229 ARG C CA 1
ATOM 6582 C C . ARG C 1 229 ? 97.769 1.693 61.134 1.00 11.97 229 ARG C C 1
ATOM 6583 O O . ARG C 1 229 ? 98.162 1.496 59.982 1.00 12.19 229 ARG C O 1
ATOM 6591 N N . VAL C 1 230 ? 98.541 1.513 62.199 1.00 11.75 230 VAL C N 1
ATOM 6592 C CA . VAL C 1 230 ? 99.928 1.086 62.074 1.00 11.58 230 VAL C CA 1
ATOM 6593 C C . VAL C 1 230 ? 100.274 -0.070 63.001 1.00 10.94 230 VAL C C 1
ATOM 6594 O O . VAL C 1 230 ? 99.646 -0.259 64.039 1.00 12.32 230 VAL C O 1
ATOM 6598 N N . VAL C 1 231 ? 101.261 -0.859 62.595 1.00 11.05 231 VAL C N 1
ATOM 6599 C CA . VAL C 1 231 ? 101.775 -1.936 63.427 1.00 12.02 231 VAL C CA 1
ATOM 6600 C C . VAL C 1 231 ? 103.280 -1.776 63.329 1.00 11.81 231 VAL C C 1
ATOM 6601 O O . VAL C 1 231 ? 103.857 -1.888 62.243 1.00 12.98 231 VAL C O 1
ATOM 6605 N N . GLU C 1 232 ? 103.906 -1.463 64.455 1.00 11.62 232 GLU C N 1
ATOM 6606 C CA . GLU C 1 232 ? 105.347 -1.284 64.492 1.00 11.88 232 GLU C CA 1
ATOM 6607 C C . GLU C 1 232 ? 105.978 -2.615 64.842 1.00 13.32 232 GLU C C 1
ATOM 6608 O O . GLU C 1 232 ? 105.652 -3.210 65.870 1.00 12.54 232 GLU C O 1
ATOM 6614 N N . VAL C 1 233 ? 106.873 -3.082 63.978 1.00 12.84 233 VAL C N 1
ATOM 6615 C CA . VAL C 1 233 ? 107.545 -4.356 64.186 1.00 16.14 233 VAL C CA 1
ATOM 6616 C C . VAL C 1 233 ? 108.190 -4.454 65.565 1.00 17.79 233 VAL C C 1
ATOM 6617 O O . VAL C 1 233 ? 108.963 -3.584 65.972 1.00 18.02 233 VAL C O 1
ATOM 6621 N N . GLY C 1 234 ? 107.849 -5.521 66.283 1.00 20.68 234 GLY C N 1
ATOM 6622 C CA . GLY C 1 234 ? 108.406 -5.737 67.605 1.00 23.58 234 GLY C CA 1
ATOM 6623 C C . GLY C 1 234 ? 107.693 -5.039 68.746 1.00 25.52 234 GLY C C 1
ATOM 6624 O O . GLY C 1 234 ? 107.868 -5.424 69.902 1.00 27.05 234 GLY C O 1
ATOM 6625 N N . LYS C 1 235 ? 106.887 -4.025 68.439 1.00 24.66 235 LYS C N 1
ATOM 6626 C CA . LYS C 1 235 ? 106.180 -3.235 69.468 1.00 24.26 235 LYS C CA 1
ATOM 6627 C C . LYS C 1 235 ? 104.682 -3.590 69.573 1.00 23.21 235 LYS C C 1
ATOM 6628 O O . LYS C 1 235 ? 104.208 -4.183 70.533 1.00 24.56 235 LYS C O 1
ATOM 6634 N N . GLY C 1 236 ? 103.920 -3.161 68.572 1.00 19.28 236 GLY C N 1
ATOM 6635 C CA . GLY C 1 236 ? 102.488 -3.396 68.584 1.00 16.87 236 GLY C CA 1
ATOM 6636 C C . GLY C 1 236 ? 101.739 -2.457 67.660 1.00 15.28 236 GLY C C 1
ATOM 6637 O O . GLY C 1 236 ? 102.349 -1.718 66.885 1.00 13.89 236 GLY C O 1
ATOM 6638 N N . ALA C 1 237 ? 100.414 -2.475 67.755 1.00 13.53 237 ALA C N 1
ATOM 6639 C CA . ALA C 1 237 ? 99.566 -1.643 66.908 1.00 12.77 237 ALA C CA 1
ATOM 6640 C C . ALA C 1 237 ? 99.118 -0.343 67.568 1.00 13.52 237 ALA C C 1
ATOM 6641 O O . ALA C 1 237 ? 98.933 -0.277 68.781 1.00 13.10 237 ALA C O 1
ATOM 6643 N N . TYR C 1 238 ? 98.943 0.688 66.750 1.00 12.45 238 TYR C N 1
ATOM 6644 C CA . TYR C 1 238 ? 98.478 1.981 67.229 1.00 12.91 238 TYR C CA 1
ATOM 6645 C C . TYR C 1 238 ? 98.028 2.856 66.073 1.00 14.52 238 TYR C C 1
ATOM 6646 O O . TYR C 1 238 ? 98.313 2.566 64.910 1.00 14.22 238 TYR C O 1
ATOM 6655 N N . ALA C 1 239 ? 97.305 3.919 66.396 1.00 14.46 239 ALA C N 1
ATOM 6656 C CA . ALA C 1 239 ? 96.817 4.834 65.379 1.00 15.11 239 ALA C CA 1
ATOM 6657 C C . ALA C 1 239 ? 97.826 5.949 65.163 1.00 15.79 239 ALA C C 1
ATOM 6658 O O . ALA C 1 239 ? 98.611 6.273 66.055 1.00 17.41 239 ALA C O 1
ATOM 6660 N N . LEU C 1 240 ? 97.818 6.517 63.962 1.00 14.95 240 LEU C N 1
ATOM 6661 C CA . LEU C 1 240 ? 98.714 7.616 63.629 1.00 15.31 240 LEU C CA 1
ATOM 6662 C C . LEU C 1 240 ? 97.889 8.650 62.877 1.00 16.16 240 LEU C C 1
ATOM 6663 O O . LEU C 1 240 ? 97.446 8.410 61.753 1.00 15.22 240 LEU C O 1
ATOM 6668 N N . THR C 1 241 ? 97.677 9.798 63.508 1.00 15.48 241 THR C N 1
ATOM 6669 C CA . THR C 1 241 ? 96.884 10.863 62.910 1.00 16.07 241 THR C CA 1
ATOM 6670 C C . THR C 1 241 ? 97.742 12.071 62.555 1.00 15.53 241 THR C C 1
ATOM 6671 O O . THR C 1 241 ? 98.827 12.264 63.111 1.00 15.26 241 THR C O 1
ATOM 6675 N N . PRO C 1 242 ? 97.259 12.909 61.623 1.00 15.99 242 PRO C N 1
ATOM 6676 C CA . PRO C 1 242 ? 98.003 14.101 61.212 1.00 17.06 242 PRO C CA 1
ATOM 6677 C C . PRO C 1 242 ? 98.248 15.055 62.380 1.00 17.02 242 PRO C C 1
ATOM 6678 O O . PRO C 1 242 ? 99.362 15.541 62.565 1.00 17.28 242 PRO C O 1
ATOM 6682 N N . GLU C 1 243 ? 97.208 15.311 63.173 1.00 18.35 243 GLU C N 1
ATOM 6683 C CA . GLU C 1 243 ? 97.327 16.237 64.298 1.00 19.93 243 GLU C CA 1
ATOM 6684 C C . GLU C 1 243 ? 98.387 15.825 65.314 1.00 19.90 243 GLU C C 1
ATOM 6685 O O . GLU C 1 243 ? 99.030 16.679 65.926 1.00 21.02 243 GLU C O 1
ATOM 6695 N N . GLU C 1 244 ? 98.564 14.520 65.493 1.00 19.01 244 GLU C N 1
ATOM 6696 C CA . GLU C 1 244 ? 99.571 13.883 66.335 1.00 20.60 244 GLU C CA 1
ATOM 6697 C C . GLU C 1 244 ? 100.973 14.427 66.048 1.00 20.16 244 GLU C C 1
ATOM 6698 O O . GLU C 1 244 ? 101.826 14.509 66.922 1.00 21.18 244 GLU C O 1
ATOM 6704 N N . VAL C 1 245 ? 101.198 14.670 64.760 1.00 19.05 245 VAL C N 1
ATOM 6705 C CA . VAL C 1 245 ? 102.519 15.068 64.290 1.00 18.19 245 VAL C CA 1
ATOM 6706 C C . VAL C 1 245 ? 102.563 16.475 63.700 1.00 18.34 245 VAL C C 1
ATOM 6707 O O . VAL C 1 245 ? 103.454 16.803 62.916 1.00 19.06 245 VAL C O 1
ATOM 6711 N N . GLY C 1 246 ? 101.592 17.300 64.078 1.00 19.42 246 GLY C N 1
ATOM 6712 C CA . GLY C 1 246 ? 101.554 18.674 63.608 1.00 20.01 246 GLY C CA 1
ATOM 6713 C C . GLY C 1 246 ? 101.013 18.924 62.213 1.00 20.68 246 GLY C C 1
ATOM 6714 O O . GLY C 1 246 ? 101.240 19.993 61.645 1.00 22.82 246 GLY C O 1
ATOM 6715 N N . LEU C 1 247 ? 100.300 17.956 61.652 1.00 20.42 247 LEU C N 1
ATOM 6716 C CA . LEU C 1 247 ? 99.738 18.120 60.318 1.00 19.27 247 LEU C CA 1
ATOM 6717 C C . LEU C 1 247 ? 98.220 18.211 60.392 1.00 19.54 247 LEU C C 1
ATOM 6718 O O . LEU C 1 247 ? 97.615 17.801 61.381 1.00 19.67 247 LEU C O 1
ATOM 6723 N N . LYS C 1 248 ? 97.610 18.753 59.345 1.00 20.16 248 LYS C N 1
ATOM 6724 C CA . LYS C 1 248 ? 96.161 18.894 59.300 1.00 21.61 248 LYS C CA 1
ATOM 6725 C C . LYS C 1 248 ? 95.539 17.786 58.465 1.00 21.02 248 LYS C C 1
ATOM 6726 O O . LYS C 1 248 ? 96.135 17.317 57.492 1.00 20.29 248 LYS C O 1
ATOM 6732 N N . ARG C 1 249 ? 94.341 17.362 58.852 1.00 20.61 249 ARG C N 1
ATOM 6733 C CA . ARG C 1 249 ? 93.648 16.319 58.115 1.00 20.81 249 ARG C CA 1
ATOM 6734 C C . ARG C 1 249 ? 93.118 16.872 56.804 1.00 20.73 249 ARG C C 1
ATOM 6735 O O . ARG C 1 249 ? 92.871 18.074 56.671 1.00 20.92 249 ARG C O 1
ATOM 6743 N N . ALA C 1 250 ? 92.955 15.981 55.835 1.00 19.54 250 ALA C N 1
ATOM 6744 C CA . ALA C 1 250 ? 92.444 16.341 54.524 1.00 19.61 250 ALA C CA 1
ATOM 6745 C C . ALA C 1 250 ? 91.784 15.101 53.950 1.00 20.50 250 ALA C C 1
ATOM 6746 O O . ALA C 1 250 ? 92.182 13.976 54.259 1.00 19.84 250 ALA C O 1
ATOM 6748 N N . PRO C 1 251 ? 90.751 15.284 53.118 1.00 21.22 251 PRO C N 1
ATOM 6749 C CA . PRO C 1 251 ? 90.079 14.124 52.534 1.00 21.05 251 PRO C CA 1
ATOM 6750 C C . PRO C 1 251 ? 91.021 13.350 51.622 1.00 20.20 251 PRO C C 1
ATOM 6751 O O . PRO C 1 251 ? 91.958 13.917 51.061 1.00 20.18 251 PRO C O 1
ATOM 6755 N N . LEU C 1 252 ? 90.769 12.054 51.481 1.00 21.02 252 LEU C N 1
ATOM 6756 C CA . LEU C 1 252 ? 91.592 11.201 50.635 1.00 21.20 252 LEU C CA 1
ATOM 6757 C C . LEU C 1 252 ? 91.657 11.759 49.216 1.00 21.70 252 LEU C C 1
ATOM 6758 O O . LEU C 1 252 ? 92.656 11.595 48.515 1.00 20.83 252 LEU C O 1
ATOM 6766 N N . GLU C 1 253 ? 90.580 12.419 48.800 1.00 22.57 253 GLU C N 1
ATOM 6767 C CA . GLU C 1 253 ? 90.498 12.997 47.466 1.00 23.42 253 GLU C CA 1
ATOM 6768 C C . GLU C 1 253 ? 91.625 13.989 47.196 1.00 21.99 253 GLU C C 1
ATOM 6769 O O . GLU C 1 253 ? 92.109 14.096 46.070 1.00 22.39 253 GLU C O 1
ATOM 6775 N N . ALA C 1 254 ? 92.048 14.706 48.231 1.00 20.77 254 ALA C N 1
ATOM 6776 C CA . ALA C 1 254 ? 93.115 15.690 48.089 1.00 19.39 254 ALA C CA 1
ATOM 6777 C C . ALA C 1 254 ? 94.464 15.048 47.763 1.00 18.80 254 ALA C C 1
ATOM 6778 O O . ALA C 1 254 ? 95.405 15.738 47.376 1.00 18.98 254 ALA C O 1
ATOM 6780 N N . LEU C 1 255 ? 94.553 13.730 47.914 1.00 18.75 255 LEU C N 1
ATOM 6781 C CA . LEU C 1 255 ? 95.796 13.017 47.638 1.00 19.39 255 LEU C CA 1
ATOM 6782 C C . LEU C 1 255 ? 95.714 12.204 46.352 1.00 21.03 255 LEU C C 1
ATOM 6783 O O . LEU C 1 255 ? 96.610 11.417 46.050 1.00 19.22 255 LEU C O 1
ATOM 6788 N N . LYS C 1 256 ? 94.645 12.403 45.590 1.00 22.93 256 LYS C N 1
ATOM 6789 C CA . LYS C 1 256 ? 94.452 11.643 44.354 1.00 26.26 256 LYS C CA 1
ATOM 6790 C C . LYS C 1 256 ? 95.408 12.087 43.237 1.00 27.92 256 LYS C C 1
ATOM 6791 O O . LYS C 1 256 ? 95.906 11.287 42.456 1.00 27.76 256 LYS C O 1
ATOM 6797 N N . GLY C 1 257 ? 95.688 13.383 43.156 1.00 29.19 257 GLY C N 1
ATOM 6798 C CA . GLY C 1 257 ? 96.572 13.867 42.111 1.00 31.93 257 GLY C CA 1
ATOM 6799 C C . GLY C 1 257 ? 95.847 13.856 40.778 1.00 33.63 257 GLY C C 1
ATOM 6800 O O . GLY C 1 257 ? 94.627 14.016 40.733 1.00 34.26 257 GLY C O 1
ATOM 6801 N N . GLY C 1 258 ? 96.586 13.658 39.692 1.00 34.95 258 GLY C N 1
ATOM 6802 C CA . GLY C 1 258 ? 95.962 13.636 38.381 1.00 36.50 258 GLY C CA 1
ATOM 6803 C C . GLY C 1 258 ? 96.606 12.666 37.411 1.00 37.60 258 GLY C C 1
ATOM 6804 O O . GLY C 1 258 ? 96.977 11.552 37.786 1.00 37.99 258 GLY C O 1
ATOM 6805 N N . GLY C 1 259 ? 96.732 13.090 36.157 1.00 38.34 259 GLY C N 1
ATOM 6806 C CA . GLY C 1 259 ? 97.335 12.245 35.143 1.00 38.85 259 GLY C CA 1
ATOM 6807 C C . GLY C 1 259 ? 98.838 12.123 35.311 1.00 39.32 259 GLY C C 1
ATOM 6808 O O . GLY C 1 259 ? 99.429 12.831 36.127 1.00 39.27 259 GLY C O 1
ATOM 6809 N N . PRO C 1 260 ? 99.490 11.239 34.539 1.00 39.61 260 PRO C N 1
ATOM 6810 C CA . PRO C 1 260 ? 100.940 11.035 34.617 1.00 39.80 260 PRO C CA 1
ATOM 6811 C C . PRO C 1 260 ? 101.759 12.308 34.417 1.00 40.15 260 PRO C C 1
ATOM 6812 O O . PRO C 1 260 ? 102.738 12.540 35.127 1.00 39.83 260 PRO C O 1
ATOM 6816 N N . GLU C 1 261 ? 101.358 13.129 33.452 1.00 40.12 261 GLU C N 1
ATOM 6817 C CA . GLU C 1 261 ? 102.068 14.371 33.173 1.00 40.14 261 GLU C CA 1
ATOM 6818 C C . GLU C 1 261 ? 101.878 15.388 34.292 1.00 39.24 261 GLU C C 1
ATOM 6819 O O . GLU C 1 261 ? 102.816 16.094 34.666 1.00 39.32 261 GLU C O 1
ATOM 6825 N N . GLU C 1 262 ? 100.664 15.462 34.827 1.00 38.29 262 GLU C N 1
ATOM 6826 C CA . GLU C 1 262 ? 100.372 16.394 35.908 1.00 37.55 262 GLU C CA 1
ATOM 6827 C C . GLU C 1 262 ? 101.113 15.981 37.174 1.00 35.82 262 GLU C C 1
ATOM 6828 O O . GLU C 1 262 ? 101.692 16.818 37.869 1.00 34.44 262 GLU C O 1
ATOM 6834 N N . ASN C 1 263 ? 101.093 14.685 37.468 1.00 34.45 263 ASN C N 1
ATOM 6835 C CA . ASN C 1 263 ? 101.760 14.158 38.647 1.00 33.13 263 ASN C CA 1
ATOM 6836 C C . ASN C 1 263 ? 103.270 14.364 38.558 1.00 31.02 263 ASN C C 1
ATOM 6837 O O . ASN C 1 263 ? 103.954 14.572 39.551 1.00 29.81 263 ASN C O 1
ATOM 6842 N N . ALA C 1 264 ? 103.802 14.302 37.342 1.00 29.60 264 ALA C N 1
ATOM 6843 C CA . ALA C 1 264 ? 105.230 14.503 37.137 1.00 28.02 264 ALA C CA 1
ATOM 6844 C C . ALA C 1 264 ? 105.547 15.953 37.483 1.00 27.90 264 ALA C C 1
ATOM 6845 O O . ALA C 1 264 ? 106.580 16.252 38.083 1.00 26.55 264 ALA C O 1
ATOM 6847 N N . ALA C 1 265 ? 104.641 16.849 37.101 1.00 27.25 265 ALA C N 1
ATOM 6848 C CA . ALA C 1 265 ? 104.800 18.272 37.373 1.00 26.71 265 ALA C CA 1
ATOM 6849 C C . ALA C 1 265 ? 104.664 18.518 38.869 1.00 25.34 265 ALA C C 1
ATOM 6850 O O . ALA C 1 265 ? 105.446 19.268 39.455 1.00 24.73 265 ALA C O 1
ATOM 6852 N N . LEU C 1 266 ? 103.663 17.887 39.480 1.00 24.48 266 LEU C N 1
ATOM 6853 C CA . LEU C 1 266 ? 103.429 18.021 40.915 1.00 24.30 266 LEU C CA 1
ATOM 6854 C C . LEU C 1 266 ? 104.662 17.544 41.675 1.00 22.59 266 LEU C C 1
ATOM 6855 O O . LEU C 1 266 ? 105.114 18.195 42.617 1.00 22.21 266 LEU C O 1
ATOM 6860 N N . ALA C 1 267 ? 105.201 16.403 41.254 1.00 21.73 267 ALA C N 1
ATOM 6861 C CA . ALA C 1 267 ? 106.381 15.823 41.889 1.00 20.30 267 ALA C CA 1
ATOM 6862 C C . ALA C 1 267 ? 107.537 16.817 41.954 1.00 20.28 267 ALA C C 1
ATOM 6863 O O . ALA C 1 267 ? 108.160 16.990 43.000 1.00 19.29 267 ALA C O 1
ATOM 6865 N N . ARG C 1 268 ? 107.825 17.467 40.831 1.00 20.39 268 ARG C N 1
ATOM 6866 C CA . ARG C 1 268 ? 108.904 18.445 40.782 1.00 21.61 268 ARG C CA 1
ATOM 6867 C C . ARG C 1 268 ? 108.655 19.586 41.764 1.00 21.11 268 ARG C C 1
ATOM 6868 O O . ARG C 1 268 ? 109.539 19.950 42.540 1.00 20.27 268 ARG C O 1
ATOM 6876 N N . ARG C 1 269 ? 107.453 20.153 41.726 1.00 21.19 269 ARG C N 1
ATOM 6877 C CA . ARG C 1 269 ? 107.114 21.255 42.618 1.00 21.43 269 ARG C CA 1
ATOM 6878 C C . ARG C 1 269 ? 107.163 20.821 44.079 1.00 20.55 269 ARG C C 1
ATOM 6879 O O . ARG C 1 269 ? 107.592 21.582 44.946 1.00 20.31 269 ARG C O 1
ATOM 6887 N N . LEU C 1 270 ? 106.728 19.594 44.348 1.00 19.94 270 LEU C N 1
ATOM 6888 C CA . LEU C 1 270 ? 106.741 19.069 45.708 1.00 18.95 270 LEU C CA 1
ATOM 6889 C C . LEU C 1 270 ? 108.170 18.908 46.217 1.00 17.99 270 LEU C C 1
ATOM 6890 O O . LEU C 1 270 ? 108.512 19.383 47.299 1.00 17.36 270 LEU C O 1
ATOM 6895 N N . LEU C 1 271 ? 109.006 18.242 45.426 1.00 18.03 271 LEU C N 1
ATOM 6896 C CA . LEU C 1 271 ? 110.396 18.010 45.803 1.00 18.10 271 LEU C CA 1
ATOM 6897 C C . LEU C 1 271 ? 111.209 19.299 45.909 1.00 18.61 271 LEU C C 1
ATOM 6898 O O . LEU C 1 271 ? 112.167 19.372 46.678 1.00 18.98 271 LEU C O 1
ATOM 6903 N N . LYS C 1 272 ? 110.831 20.307 45.128 1.00 19.86 272 LYS C N 1
ATOM 6904 C CA . LYS C 1 272 ? 111.523 21.592 45.150 1.00 20.53 272 LYS C CA 1
ATOM 6905 C C . LYS C 1 272 ? 111.114 22.418 46.364 1.00 21.08 272 LYS C C 1
ATOM 6906 O O . LYS C 1 272 ? 111.738 23.434 46.673 1.00 20.54 272 LYS C O 1
ATOM 6912 N N . GLY C 1 273 ? 110.060 21.981 47.046 1.00 21.21 273 GLY C N 1
ATOM 6913 C CA . GLY C 1 273 ? 109.586 22.702 48.212 1.00 22.77 273 GLY C CA 1
ATOM 6914 C C . GLY C 1 273 ? 108.672 23.851 47.827 1.00 23.68 273 GLY C C 1
ATOM 6915 O O . GLY C 1 273 ? 108.503 24.803 48.593 1.00 24.25 273 GLY C O 1
ATOM 6916 N N . GLU C 1 274 ? 108.074 23.758 46.642 1.00 24.33 274 GLU C N 1
ATOM 6917 C CA . GLU C 1 274 ? 107.178 24.799 46.148 1.00 25.56 274 GLU C CA 1
ATOM 6918 C C . GLU C 1 274 ? 105.708 24.480 46.424 1.00 25.16 274 GLU C C 1
ATOM 6919 O O . GLU C 1 274 ? 104.944 25.362 46.816 1.00 25.62 274 GLU C O 1
ATOM 6925 N N . GLU C 1 275 ? 105.310 23.228 46.214 1.00 24.71 275 GLU C N 1
ATOM 6926 C CA . GLU C 1 275 ? 103.929 22.816 46.466 1.00 25.86 275 GLU C CA 1
ATOM 6927 C C . GLU C 1 275 ? 103.760 22.714 47.983 1.00 25.39 275 GLU C C 1
ATOM 6928 O O . GLU C 1 275 ? 104.599 22.120 48.657 1.00 24.01 275 GLU C O 1
ATOM 6934 N N . LYS C 1 276 ? 102.678 23.277 48.519 1.00 25.11 276 LYS C N 1
ATOM 6935 C CA . LYS C 1 276 ? 102.465 23.269 49.967 1.00 25.29 276 LYS C CA 1
ATOM 6936 C C . LYS C 1 276 ? 101.156 22.676 50.491 1.00 25.11 276 LYS C C 1
ATOM 6937 O O . LYS C 1 276 ? 100.896 22.728 51.692 1.00 26.65 276 LYS C O 1
ATOM 6943 N N . GLY C 1 277 ? 100.330 22.117 49.617 1.00 24.08 277 GLY C N 1
ATOM 6944 C CA . GLY C 1 277 ? 99.067 21.567 50.082 1.00 21.95 277 GLY C CA 1
ATOM 6945 C C . GLY C 1 277 ? 99.128 20.212 50.769 1.00 20.62 277 GLY C C 1
ATOM 6946 O O . GLY C 1 277 ? 100.188 19.785 51.239 1.00 19.26 277 GLY C O 1
ATOM 6947 N N . PRO C 1 278 ? 97.983 19.516 50.861 1.00 18.56 278 PRO C N 1
ATOM 6948 C CA . PRO C 1 278 ? 97.871 18.197 51.486 1.00 17.37 278 PRO C CA 1
ATOM 6949 C C . PRO C 1 278 ? 98.876 17.196 50.921 1.00 16.75 278 PRO C C 1
ATOM 6950 O O . PRO C 1 278 ? 99.371 16.336 51.645 1.00 15.29 278 PRO C O 1
ATOM 6954 N N . LEU C 1 279 ? 99.174 17.305 49.629 1.00 15.82 279 LEU C N 1
ATOM 6955 C CA . LEU C 1 279 ? 100.127 16.390 49.014 1.00 15.64 279 LEU C CA 1
ATOM 6956 C C . LEU C 1 279 ? 101.484 16.500 49.693 1.00 15.13 279 LEU C C 1
ATOM 6957 O O . LEU C 1 279 ? 102.139 15.489 49.946 1.00 15.43 279 LEU C O 1
ATOM 6962 N N . ALA C 1 280 ? 101.901 17.725 49.998 1.00 14.91 280 ALA C N 1
ATOM 6963 C CA . ALA C 1 280 ? 103.180 17.952 50.662 1.00 13.51 280 ALA C CA 1
ATOM 6964 C C . ALA C 1 280 ? 103.133 17.404 52.085 1.00 13.28 280 ALA C C 1
ATOM 6965 O O . ALA C 1 280 ? 104.114 16.842 52.574 1.00 12.93 280 ALA C O 1
ATOM 6967 N N . ASP C 1 281 ? 101.992 17.581 52.750 1.00 13.29 281 ASP C N 1
ATOM 6968 C CA . ASP C 1 281 ? 101.825 17.088 54.111 1.00 13.52 281 ASP C CA 1
ATOM 6969 C C . ASP C 1 281 ? 101.904 15.562 54.153 1.00 12.36 281 ASP C C 1
ATOM 6970 O O . ASP C 1 281 ? 102.526 14.994 55.052 1.00 12.59 281 ASP C O 1
ATOM 6975 N N . ALA C 1 282 ? 101.283 14.906 53.174 1.00 12.43 282 ALA C N 1
ATOM 6976 C CA . ALA C 1 282 ? 101.278 13.445 53.114 1.00 10.67 282 ALA C CA 1
ATOM 6977 C C . ALA C 1 282 ? 102.669 12.889 52.825 1.00 10.79 282 ALA C C 1
ATOM 6978 O O . ALA C 1 282 ? 103.039 11.830 53.336 1.00 9.44 282 ALA C O 1
ATOM 6980 N N . VAL C 1 283 ? 103.440 13.594 52.001 1.00 9.98 283 VAL C N 1
ATOM 6981 C CA . VAL C 1 283 ? 104.802 13.157 51.707 1.00 10.11 283 VAL C CA 1
ATOM 6982 C C . VAL C 1 283 ? 105.623 13.302 52.990 1.00 10.30 283 VAL C C 1
ATOM 6983 O O . VAL C 1 283 ? 106.418 12.428 53.336 1.00 10.68 283 VAL C O 1
ATOM 6987 N N . ALA C 1 284 ? 105.407 14.403 53.705 1.00 11.03 284 ALA C N 1
ATOM 6988 C CA . ALA C 1 284 ? 106.117 14.658 54.951 1.00 10.49 284 ALA C CA 1
ATOM 6989 C C . ALA C 1 284 ? 105.785 13.599 56.001 1.00 10.72 284 ALA C C 1
ATOM 6990 O O . ALA C 1 284 ? 106.651 13.186 56.771 1.00 10.15 284 ALA C O 1
ATOM 6992 N N . LEU C 1 285 ? 104.527 13.165 56.026 1.00 9.90 285 LEU C N 1
ATOM 6993 C CA . LEU C 1 285 ? 104.082 12.154 56.982 1.00 10.08 285 LEU C CA 1
ATOM 6994 C C . LEU C 1 285 ? 104.800 10.827 56.741 1.00 10.21 285 LEU C C 1
ATOM 6995 O O . LEU C 1 285 ? 105.344 10.222 57.671 1.00 9.87 285 LEU C O 1
ATOM 7000 N N . ALA C 1 286 ? 104.812 10.385 55.486 1.00 8.73 286 ALA C N 1
ATOM 7001 C CA . ALA C 1 286 ? 105.462 9.128 55.131 1.00 8.91 286 ALA C CA 1
ATOM 7002 C C . ALA C 1 286 ? 106.975 9.205 55.307 1.00 8.46 286 ALA C C 1
ATOM 7003 O O . ALA C 1 286 ? 107.601 8.251 55.772 1.00 8.02 286 ALA C O 1
ATOM 7005 N N . ALA C 1 287 ? 107.571 10.334 54.929 1.00 7.51 287 ALA C N 1
ATOM 7006 C CA . ALA C 1 287 ? 109.014 10.493 55.083 1.00 7.92 287 ALA C CA 1
ATOM 7007 C C . ALA C 1 287 ? 109.361 10.489 56.569 1.00 8.36 287 ALA C C 1
ATOM 7008 O O . ALA C 1 287 ? 110.383 9.937 56.973 1.00 8.51 287 ALA C O 1
ATOM 7010 N N . GLY C 1 288 ? 108.506 11.116 57.373 1.00 8.82 288 GLY C N 1
ATOM 7011 C CA . GLY C 1 288 ? 108.726 11.161 58.810 1.00 9.80 288 GLY C CA 1
ATOM 7012 C C . GLY C 1 288 ? 108.692 9.772 59.410 1.00 9.68 288 GLY C C 1
ATOM 7013 O O . GLY C 1 288 ? 109.491 9.444 60.290 1.00 10.10 288 GLY C O 1
ATOM 7014 N N . ALA C 1 289 ? 107.755 8.953 58.939 1.00 8.89 289 ALA C N 1
ATOM 7015 C CA . ALA C 1 289 ? 107.637 7.581 59.409 1.00 7.74 289 ALA C CA 1
ATOM 7016 C C . ALA C 1 289 ? 108.911 6.855 58.996 1.00 8.32 289 ALA C C 1
ATOM 7017 O O . ALA C 1 289 ? 109.402 5.986 59.715 1.00 8.10 289 ALA C O 1
ATOM 7019 N N . GLY C 1 290 ? 109.438 7.226 57.831 1.00 7.75 290 GLY C N 1
ATOM 7020 C CA . GLY C 1 290 ? 110.662 6.621 57.336 1.00 8.08 290 GLY C CA 1
ATOM 7021 C C . GLY C 1 290 ? 111.867 6.979 58.187 1.00 8.72 290 GLY C C 1
ATOM 7022 O O . GLY C 1 290 ? 112.697 6.120 58.478 1.00 9.88 290 GLY C O 1
ATOM 7023 N N . PHE C 1 291 ? 111.976 8.249 58.576 1.00 8.72 291 PHE C N 1
ATOM 7024 C CA . PHE C 1 291 ? 113.090 8.680 59.418 1.00 8.96 291 PHE C CA 1
ATOM 7025 C C . PHE C 1 291 ? 113.043 7.915 60.737 1.00 9.88 291 PHE C C 1
ATOM 7026 O O . PHE C 1 291 ? 114.075 7.509 61.271 1.00 10.19 291 PHE C O 1
ATOM 7034 N N . TYR C 1 292 ? 111.836 7.712 61.254 1.00 9.82 292 TYR C N 1
ATOM 7035 C CA . TYR C 1 292 ? 111.665 6.988 62.506 1.00 10.38 292 TYR C CA 1
ATOM 7036 C C . TYR C 1 292 ? 112.014 5.510 62.332 1.00 10.41 292 TYR C C 1
ATOM 7037 O O . TYR C 1 292 ? 112.778 4.943 63.119 1.00 10.59 292 TYR C O 1
ATOM 7046 N N . ALA C 1 293 ? 111.461 4.891 61.293 1.00 9.48 293 ALA C N 1
ATOM 7047 C CA . ALA C 1 293 ? 111.714 3.479 61.021 1.00 9.09 293 ALA C CA 1
ATOM 7048 C C . ALA C 1 293 ? 113.193 3.171 60.820 1.00 9.47 293 ALA C C 1
ATOM 7049 O O . ALA C 1 293 ? 113.671 2.106 61.220 1.00 10.67 293 ALA C O 1
ATOM 7051 N N . ALA C 1 294 ? 113.911 4.104 60.199 1.00 9.80 294 ALA C N 1
ATOM 7052 C CA . ALA C 1 294 ? 115.334 3.942 59.918 1.00 9.75 294 ALA C CA 1
ATOM 7053 C C . ALA C 1 294 ? 116.247 4.424 61.044 1.00 10.89 294 ALA C C 1
ATOM 7054 O O . ALA C 1 294 ? 117.467 4.443 60.884 1.00 12.79 294 ALA C O 1
ATOM 7056 N N . GLY C 1 295 ? 115.656 4.820 62.169 1.00 10.91 295 GLY C N 1
ATOM 7057 C CA . GLY C 1 295 ? 116.449 5.272 63.303 1.00 14.38 295 GLY C CA 1
ATOM 7058 C C . GLY C 1 295 ? 117.113 6.630 63.162 1.00 14.87 295 GLY C C 1
ATOM 7059 O O . GLY C 1 295 ? 118.017 6.965 63.937 1.00 16.19 295 GLY C O 1
ATOM 7060 N N . LYS C 1 296 ? 116.685 7.421 62.184 1.00 14.99 296 LYS C N 1
ATOM 7061 C CA . LYS C 1 296 ? 117.280 8.734 62.019 1.00 16.05 296 LYS C CA 1
ATOM 7062 C C . LYS C 1 296 ? 116.766 9.691 63.087 1.00 16.44 296 LYS C C 1
ATOM 7063 O O . LYS C 1 296 ? 117.474 10.568 63.564 1.00 17.92 296 LYS C O 1
ATOM 7069 N N . THR C 1 297 ? 115.509 9.518 63.489 1.00 14.23 297 THR C N 1
ATOM 7070 C CA . THR C 1 297 ? 114.910 10.329 64.547 1.00 14.74 297 THR C CA 1
ATOM 7071 C C . THR C 1 297 ? 114.326 9.370 65.585 1.00 15.86 297 THR C C 1
ATOM 7072 O O . THR C 1 297 ? 113.834 8.296 65.238 1.00 16.00 297 THR C O 1
ATOM 7076 N N . PRO C 1 298 ? 114.375 9.744 66.875 1.00 16.99 298 PRO C N 1
ATOM 7077 C CA . PRO C 1 298 ? 113.848 8.887 67.943 1.00 16.64 298 PRO C CA 1
ATOM 7078 C C . PRO C 1 298 ? 112.330 8.770 68.023 1.00 16.42 298 PRO C C 1
ATOM 7079 O O . PRO C 1 298 ? 111.809 7.904 68.725 1.00 17.98 298 PRO C O 1
ATOM 7083 N N . SER C 1 299 ? 111.621 9.637 67.309 1.00 15.97 299 SER C N 1
ATOM 7084 C CA . SER C 1 299 ? 110.166 9.599 67.327 1.00 14.86 299 SER C CA 1
ATOM 7085 C C . SER C 1 299 ? 109.562 9.965 65.979 1.00 14.91 299 SER C C 1
ATOM 7086 O O . SER C 1 299 ? 110.236 10.524 65.114 1.00 13.92 299 SER C O 1
ATOM 7089 N N . LEU C 1 300 ? 108.280 9.654 65.818 1.00 14.86 300 LEU C N 1
ATOM 7090 C CA . LEU C 1 300 ? 107.567 9.964 64.588 1.00 15.58 300 LEU C CA 1
ATOM 7091 C C . LEU C 1 300 ? 107.388 11.473 64.456 1.00 16.31 300 LEU C C 1
ATOM 7092 O O . LEU C 1 300 ? 107.526 12.024 63.365 1.00 16.86 300 LEU C O 1
ATOM 7097 N N . LYS C 1 301 ? 107.088 12.147 65.563 1.00 17.17 301 LYS C N 1
ATOM 7098 C CA . LYS C 1 301 ? 106.897 13.590 65.503 1.00 17.18 301 LYS C CA 1
ATOM 7099 C C . LYS C 1 301 ? 108.177 14.310 65.085 1.00 15.08 301 LYS C C 1
ATOM 7100 O O . LYS C 1 301 ? 108.129 15.265 64.308 1.00 15.40 301 LYS C O 1
ATOM 7106 N N . GLU C 1 302 ? 109.322 13.861 65.588 1.00 14.50 302 GLU C N 1
ATOM 7107 C CA . GLU C 1 302 ? 110.580 14.487 65.203 1.00 14.14 302 GLU C CA 1
ATOM 7108 C C . GLU C 1 302 ? 110.839 14.162 63.734 1.00 14.23 302 GLU C C 1
ATOM 7109 O O . GLU C 1 302 ? 111.340 14.994 62.987 1.00 13.92 302 GLU C O 1
ATOM 7115 N N . GLY C 1 303 ? 110.486 12.944 63.329 1.00 12.57 303 GLY C N 1
ATOM 7116 C CA . GLY C 1 303 ? 110.686 12.542 61.948 1.00 13.45 303 GLY C CA 1
ATOM 7117 C C . GLY C 1 303 ? 109.894 13.404 60.984 1.00 11.78 303 GLY C C 1
ATOM 7118 O O . GLY C 1 303 ? 110.413 13.831 59.947 1.00 10.85 303 GLY C O 1
ATOM 7119 N N . VAL C 1 304 ? 108.631 13.660 61.310 1.00 12.51 304 VAL C N 1
ATOM 7120 C CA . VAL C 1 304 ? 107.792 14.489 60.455 1.00 12.17 304 VAL C CA 1
ATOM 7121 C C . VAL C 1 304 ? 108.320 15.923 60.458 1.00 12.70 304 VAL C C 1
ATOM 7122 O O . VAL C 1 304 ? 108.313 16.590 59.426 1.00 12.14 304 VAL C O 1
ATOM 7126 N N . ALA C 1 305 ? 108.790 16.392 61.612 1.00 13.18 305 ALA C N 1
ATOM 7127 C CA . ALA C 1 305 ? 109.333 17.745 61.699 1.00 13.38 305 ALA C CA 1
ATOM 7128 C C . ALA C 1 305 ? 110.538 17.869 60.772 1.00 13.64 305 ALA C C 1
ATOM 7129 O O . ALA C 1 305 ? 110.672 18.852 60.046 1.00 14.49 305 ALA C O 1
ATOM 7131 N N . LEU C 1 306 ? 111.413 16.869 60.797 1.00 12.83 306 LEU C N 1
ATOM 7132 C CA . LEU C 1 306 ? 112.592 16.875 59.939 1.00 12.49 306 LEU C CA 1
ATOM 7133 C C . LEU C 1 306 ? 112.180 16.803 58.472 1.00 12.78 306 LEU C C 1
ATOM 7134 O O . LEU C 1 306 ? 112.739 17.500 57.627 1.00 13.51 306 LEU C O 1
ATOM 7139 N N . ALA C 1 307 ? 111.199 15.958 58.173 1.00 12.02 307 ALA C N 1
ATOM 7140 C CA . ALA C 1 307 ? 110.726 15.797 56.801 1.00 11.79 307 ALA C CA 1
ATOM 7141 C C . ALA C 1 307 ? 110.166 17.096 56.232 1.00 12.82 307 ALA C C 1
ATOM 7142 O O . ALA C 1 307 ? 110.371 17.408 55.059 1.00 13.81 307 ALA C O 1
ATOM 7144 N N . ARG C 1 308 ? 109.456 17.854 57.061 1.00 13.27 308 ARG C N 1
ATOM 7145 C CA . ARG C 1 308 ? 108.893 19.116 56.604 1.00 15.13 308 ARG C CA 1
ATOM 7146 C C . ARG C 1 308 ? 110.021 20.084 56.265 1.00 15.06 308 ARG C C 1
ATOM 7147 O O . ARG C 1 308 ? 109.938 20.820 55.284 1.00 16.48 308 ARG C O 1
ATOM 7155 N N . GLU C 1 309 ? 111.079 20.073 57.071 1.00 15.87 309 GLU C N 1
ATOM 7156 C CA . GLU C 1 309 ? 112.227 20.947 56.834 1.00 17.56 309 GLU C CA 1
ATOM 7157 C C . GLU C 1 309 ? 112.948 20.554 55.546 1.00 16.99 309 GLU C C 1
ATOM 7158 O O . GLU C 1 309 ? 113.265 21.402 54.711 1.00 17.01 309 GLU C O 1
ATOM 7164 N N . VAL C 1 310 ? 113.210 19.260 55.391 1.00 14.69 310 VAL C N 1
ATOM 7165 C CA . VAL C 1 310 ? 113.902 18.764 54.209 1.00 13.86 310 VAL C CA 1
ATOM 7166 C C . VAL C 1 310 ? 113.106 19.037 52.938 1.00 14.47 310 VAL C C 1
ATOM 7167 O O . VAL C 1 310 ? 113.654 19.504 51.942 1.00 14.19 310 VAL C O 1
ATOM 7171 N N . LEU C 1 311 ? 111.811 18.747 52.972 1.00 14.96 311 LEU C N 1
ATOM 7172 C CA . LEU C 1 311 ? 110.966 18.962 51.804 1.00 16.84 311 LEU C CA 1
ATOM 7173 C C . LEU C 1 311 ? 110.984 20.429 51.383 1.00 18.17 311 LEU C C 1
ATOM 7174 O O . LEU C 1 311 ? 111.161 20.743 50.208 1.00 19.52 311 LEU C O 1
ATOM 7179 N N . ALA C 1 312 ? 110.820 21.325 52.351 1.00 18.27 312 ALA C N 1
ATOM 7180 C CA . ALA C 1 312 ? 110.802 22.759 52.076 1.00 19.89 312 ALA C CA 1
ATOM 7181 C C . ALA C 1 312 ? 112.143 23.296 51.575 1.00 20.67 312 ALA C C 1
ATOM 7182 O O . ALA C 1 312 ? 112.186 24.306 50.870 1.00 22.66 312 ALA C O 1
ATOM 7184 N N . SER C 1 313 ? 113.233 22.624 51.934 1.00 20.45 313 SER C N 1
ATOM 7185 C CA . SER C 1 313 ? 114.566 23.056 51.519 1.00 19.77 313 SER C CA 1
ATOM 7186 C C . SER C 1 313 ? 114.816 22.793 50.037 1.00 20.07 313 SER C C 1
ATOM 7187 O O . SER C 1 313 ? 115.689 23.413 49.427 1.00 21.26 313 SER C O 1
ATOM 7190 N N . GLY C 1 314 ? 114.054 21.867 49.466 1.00 19.20 314 GLY C N 1
ATOM 7191 C CA . GLY C 1 314 ? 114.218 21.532 48.064 1.00 18.15 314 GLY C CA 1
ATOM 7192 C C . GLY C 1 314 ? 115.369 20.570 47.824 1.00 17.57 314 GLY C C 1
ATOM 7193 O O . GLY C 1 314 ? 115.663 20.225 46.680 1.00 17.58 314 GLY C O 1
ATOM 7194 N N . GLU C 1 315 ? 116.019 20.132 48.899 1.00 15.99 315 GLU C N 1
ATOM 7195 C CA . GLU C 1 315 ? 117.148 19.212 48.790 1.00 16.73 315 GLU C CA 1
ATOM 7196 C C . GLU C 1 315 ? 116.786 17.875 48.145 1.00 15.25 315 GLU C C 1
ATOM 7197 O O . GLU C 1 315 ? 117.642 17.218 47.556 1.00 14.66 315 GLU C O 1
ATOM 7203 N N . ALA C 1 316 ? 115.526 17.470 48.256 1.00 14.66 316 ALA C N 1
ATOM 7204 C CA . ALA C 1 316 ? 115.098 16.206 47.669 1.00 14.54 316 ALA C CA 1
ATOM 7205 C C . ALA C 1 316 ? 115.170 16.260 46.147 1.00 14.63 316 ALA C C 1
ATOM 7206 O O . ALA C 1 316 ? 115.470 15.257 45.501 1.00 12.94 316 ALA C O 1
ATOM 7208 N N . TYR C 1 317 ? 114.897 17.429 45.570 1.00 14.66 317 TYR C N 1
ATOM 7209 C CA . TYR C 1 317 ? 114.959 17.563 44.120 1.00 15.00 317 TYR C CA 1
ATOM 7210 C C . TYR C 1 317 ? 116.417 17.607 43.672 1.00 14.12 317 TYR C C 1
ATOM 7211 O O . TYR C 1 317 ? 116.766 17.072 42.623 1.00 13.92 317 TYR C O 1
ATOM 7220 N N . LEU C 1 318 ? 117.268 18.252 44.463 1.00 13.72 318 LEU C N 1
ATOM 7221 C CA . LEU C 1 318 ? 118.684 18.319 44.133 1.00 14.59 318 LEU C CA 1
ATOM 7222 C C . LEU C 1 318 ? 119.244 16.898 44.146 1.00 13.44 318 LEU C C 1
ATOM 7223 O O . LEU C 1 318 ? 120.061 16.534 43.301 1.00 13.56 318 LEU C O 1
ATOM 7228 N N . LEU C 1 319 ? 118.788 16.092 45.101 1.00 13.29 319 LEU C N 1
ATOM 7229 C CA . LEU C 1 319 ? 119.239 14.706 45.200 1.00 12.01 319 LEU C CA 1
ATOM 7230 C C . LEU C 1 319 ? 118.754 13.918 43.989 1.00 12.36 319 LEU C C 1
ATOM 7231 O O . LEU C 1 319 ? 119.507 13.145 43.398 1.00 11.97 319 LEU C O 1
ATOM 7239 N N . LEU C 1 320 ? 117.487 14.104 43.634 1.00 11.13 320 LEU C N 1
ATOM 7240 C CA . LEU C 1 320 ? 116.920 13.409 42.485 1.00 12.23 320 LEU C CA 1
ATOM 7241 C C . LEU C 1 320 ? 117.766 13.675 41.246 1.00 12.78 320 LEU C C 1
ATOM 7242 O O . LEU C 1 320 ? 118.064 12.760 40.480 1.00 12.10 320 LEU C O 1
ATOM 7247 N N . GLU C 1 321 ? 118.158 14.929 41.050 1.00 13.36 321 GLU C N 1
ATOM 7248 C CA . GLU C 1 321 ? 118.971 15.267 39.890 1.00 13.35 321 GLU C CA 1
ATOM 7249 C C . GLU C 1 321 ? 120.361 14.638 39.952 1.00 13.14 321 GLU C C 1
ATOM 7250 O O . GLU C 1 321 ? 120.929 14.291 38.916 1.00 13.58 321 GLU C O 1
ATOM 7256 N N . ARG C 1 322 ? 120.914 14.492 41.155 1.00 12.40 322 ARG C N 1
ATOM 7257 C CA . ARG C 1 322 ? 122.225 13.861 41.299 1.00 12.81 322 ARG C CA 1
ATOM 7258 C C . ARG C 1 322 ? 122.066 12.392 40.914 1.00 12.33 322 ARG C C 1
ATOM 7259 O O . ARG C 1 322 ? 122.927 11.804 40.250 1.00 12.34 322 ARG C O 1
ATOM 7267 N N . TYR C 1 323 ? 120.950 11.805 41.337 1.00 11.40 323 TYR C N 1
ATOM 7268 C CA . TYR C 1 323 ? 120.664 10.408 41.039 1.00 11.15 323 TYR C CA 1
ATOM 7269 C C . TYR C 1 323 ? 120.525 10.201 39.534 1.00 11.63 323 TYR C C 1
ATOM 7270 O O . TYR C 1 323 ? 121.094 9.266 38.970 1.00 11.89 323 TYR C O 1
ATOM 7279 N N . VAL C 1 324 ? 119.748 11.069 38.896 1.00 11.79 324 VAL C N 1
ATOM 7280 C CA . VAL C 1 324 ? 119.540 10.994 37.456 1.00 13.44 324 VAL C CA 1
ATOM 7281 C C . VAL C 1 324 ? 120.869 11.084 36.703 1.00 14.87 324 VAL C C 1
ATOM 7282 O O . VAL C 1 324 ? 121.114 10.316 35.773 1.00 15.00 324 VAL C O 1
ATOM 7286 N N . ALA C 1 325 ? 121.731 12.010 37.116 1.00 15.68 325 ALA C N 1
ATOM 7287 C CA . ALA C 1 325 ? 123.030 12.185 36.468 1.00 16.07 325 ALA C CA 1
ATOM 7288 C C . ALA C 1 325 ? 123.956 10.996 36.715 1.00 17.51 325 ALA C C 1
ATOM 7289 O O . ALA C 1 325 ? 124.740 10.609 35.843 1.00 17.66 325 ALA C O 1
ATOM 7291 N N . PHE C 1 326 ? 123.859 10.422 37.908 1.00 16.62 326 PHE C N 1
ATOM 7292 C CA . PHE C 1 326 ? 124.680 9.284 38.297 1.00 16.89 326 PHE C CA 1
ATOM 7293 C C . PHE C 1 326 ? 124.399 8.083 37.396 1.00 18.04 326 PHE C C 1
ATOM 7294 O O . PHE C 1 326 ? 125.321 7.407 36.942 1.00 17.76 326 PHE C O 1
ATOM 7302 N N . LEU C 1 327 ? 123.119 7.825 37.142 1.00 18.64 327 LEU C N 1
ATOM 7303 C CA . LEU C 1 327 ? 122.715 6.696 36.310 1.00 19.93 327 LEU C CA 1
ATOM 7304 C C . LEU C 1 327 ? 123.021 6.886 34.831 1.00 21.66 327 LEU C C 1
ATOM 7305 O O . LEU C 1 327 ? 123.200 5.911 34.105 1.00 21.52 327 LEU C O 1
ATOM 7310 N N . ARG C 1 328 ? 123.072 8.136 34.384 1.00 23.69 328 ARG C N 1
ATOM 7311 C CA . ARG C 1 328 ? 123.358 8.427 32.982 1.00 26.03 328 ARG C CA 1
ATOM 7312 C C . ARG C 1 328 ? 124.853 8.409 32.686 1.00 27.88 328 ARG C C 1
ATOM 7313 O O . ARG C 1 328 ? 125.274 8.711 31.569 1.00 29.64 328 ARG C O 1
ATOM 7321 N N . ALA C 1 329 ? 125.652 8.054 33.687 1.00 29.12 329 ALA C N 1
ATOM 7322 C CA . ALA C 1 329 ? 127.099 7.996 33.520 1.00 30.94 329 ALA C CA 1
ATOM 7323 C C . ALA C 1 329 ? 127.473 6.849 32.589 1.00 31.64 329 ALA C C 1
ATOM 7324 O O . ALA C 1 329 ? 126.563 6.082 32.213 1.00 32.56 329 ALA C O 1
ATOM 7327 N N . MET D 1 1 ? 104.243 -27.530 22.109 0.00 33.63 1 MET D N 1
ATOM 7328 C CA . MET D 1 1 ? 104.131 -29.017 22.077 1.00 33.84 1 MET D CA 1
ATOM 7329 C C . MET D 1 1 ? 105.214 -29.597 21.166 1.00 31.36 1 MET D C 1
ATOM 7330 O O . MET D 1 1 ? 106.363 -29.156 21.204 1.00 30.35 1 MET D O 1
ATOM 7335 N N . ASP D 1 2 ? 104.850 -30.579 20.345 1.00 29.09 2 ASP D N 1
ATOM 7336 C CA . ASP D 1 2 ? 105.812 -31.201 19.441 1.00 25.80 2 ASP D CA 1
ATOM 7337 C C . ASP D 1 2 ? 106.272 -30.240 18.348 1.00 21.96 2 ASP D C 1
ATOM 7338 O O . ASP D 1 2 ? 107.455 -30.197 18.012 1.00 19.84 2 ASP D O 1
ATOM 7343 N N . ALA D 1 3 ? 105.339 -29.470 17.797 1.00 18.95 3 ALA D N 1
ATOM 7344 C CA . ALA D 1 3 ? 105.672 -28.515 16.747 1.00 16.37 3 ALA D CA 1
ATOM 7345 C C . ALA D 1 3 ? 106.579 -27.411 17.286 1.00 14.04 3 ALA D C 1
ATOM 7346 O O . ALA D 1 3 ? 107.424 -26.879 16.564 1.00 13.13 3 ALA D O 1
ATOM 7348 N N . VAL D 1 4 ? 106.404 -27.065 18.558 1.00 14.91 4 VAL D N 1
ATOM 7349 C CA . VAL D 1 4 ? 107.236 -26.032 19.166 1.00 14.48 4 VAL D CA 1
ATOM 7350 C C . VAL D 1 4 ? 108.680 -26.526 19.232 1.00 14.13 4 VAL D C 1
ATOM 7351 O O . VAL D 1 4 ? 109.612 -25.785 18.921 1.00 13.15 4 VAL D O 1
ATOM 7355 N N . LYS D 1 5 ? 108.865 -27.783 19.630 1.00 14.40 5 LYS D N 1
ATOM 7356 C CA . LYS D 1 5 ? 110.205 -28.351 19.705 1.00 14.71 5 LYS D CA 1
ATOM 7357 C C . LYS D 1 5 ? 110.807 -28.395 18.305 1.00 13.79 5 LYS D C 1
ATOM 7358 O O . LYS D 1 5 ? 111.983 -28.096 18.108 1.00 14.54 5 LYS D O 1
ATOM 7364 N N . LYS D 1 6 ? 109.986 -28.764 17.326 1.00 13.93 6 LYS D N 1
ATOM 7365 C CA . LYS D 1 6 ? 110.443 -28.840 15.947 1.00 13.59 6 LYS D CA 1
ATOM 7366 C C . LYS D 1 6 ? 110.964 -27.476 15.492 1.00 13.71 6 LYS D C 1
ATOM 7367 O O . LYS D 1 6 ? 111.991 -27.383 14.820 1.00 13.86 6 LYS D O 1
ATOM 7373 N N . ALA D 1 7 ? 110.254 -26.418 15.870 1.00 13.94 7 ALA D N 1
ATOM 7374 C CA . ALA D 1 7 ? 110.664 -25.069 15.498 1.00 14.27 7 ALA D CA 1
ATOM 7375 C C . ALA D 1 7 ? 111.974 -24.705 16.191 1.00 14.25 7 ALA D C 1
ATOM 7376 O O . ALA D 1 7 ? 112.880 -24.157 15.567 1.00 14.11 7 ALA D O 1
ATOM 7378 N N . ILE D 1 8 ? 112.069 -25.022 17.479 1.00 14.39 8 ILE D N 1
ATOM 7379 C CA . ILE D 1 8 ? 113.275 -24.726 18.250 1.00 14.07 8 ILE D CA 1
ATOM 7380 C C . ILE D 1 8 ? 114.501 -25.424 17.661 1.00 14.67 8 ILE D C 1
ATOM 7381 O O . ILE D 1 8 ? 115.609 -24.884 17.697 1.00 14.16 8 ILE D O 1
ATOM 7386 N N . LEU D 1 9 ? 114.297 -26.618 17.108 1.00 13.84 9 LEU D N 1
ATOM 7387 C CA . LEU D 1 9 ? 115.387 -27.376 16.504 1.00 15.21 9 LEU D CA 1
ATOM 7388 C C . LEU D 1 9 ? 115.827 -26.807 15.153 1.00 15.62 9 LEU D C 1
ATOM 7389 O O . LEU D 1 9 ? 116.792 -27.282 14.556 1.00 17.05 9 LEU D O 1
ATOM 7394 N N . GLY D 1 10 ? 115.107 -25.797 14.671 1.00 14.97 10 GLY D N 1
ATOM 7395 C CA . GLY D 1 10 ? 115.469 -25.165 13.413 1.00 15.87 10 GLY D CA 1
ATOM 7396 C C . GLY D 1 10 ? 114.865 -25.769 12.160 1.00 14.88 10 GLY D C 1
ATOM 7397 O O . GLY D 1 10 ? 115.314 -25.481 11.050 1.00 15.96 10 GLY D O 1
ATOM 7398 N N . GLU D 1 11 ? 113.851 -26.609 12.326 1.00 13.96 11 GLU D N 1
ATOM 7399 C CA . GLU D 1 11 ? 113.207 -27.235 11.180 1.00 14.73 11 GLU D CA 1
ATOM 7400 C C . GLU D 1 11 ? 112.087 -26.366 10.629 1.00 13.44 11 GLU D C 1
ATOM 7401 O O . GLU D 1 11 ? 111.435 -25.622 11.369 1.00 12.27 11 GLU D O 1
ATOM 7407 N N . VAL D 1 12 ? 111.875 -26.449 9.321 1.00 13.31 12 VAL D N 1
ATOM 7408 C CA . VAL D 1 12 ? 110.807 -25.693 8.685 1.00 12.94 12 VAL D CA 1
ATOM 7409 C C . VAL D 1 12 ? 109.505 -26.396 9.054 1.00 12.09 12 VAL D C 1
ATOM 7410 O O . VAL D 1 12 ? 109.427 -27.628 9.041 1.00 12.87 12 VAL D O 1
ATOM 7414 N N . LEU D 1 13 ? 108.492 -25.612 9.397 1.00 12.03 13 LEU D N 1
ATOM 7415 C CA . LEU D 1 13 ? 107.200 -26.160 9.793 1.00 11.48 13 LEU D CA 1
ATOM 7416 C C . LEU D 1 13 ? 106.230 -26.278 8.630 1.00 12.31 13 LEU D C 1
ATOM 7417 O O . LEU D 1 13 ? 106.266 -25.477 7.697 1.00 12.29 13 LEU D O 1
ATOM 7422 N N . GLU D 1 14 ? 105.365 -27.283 8.698 1.00 13.54 14 GLU D N 1
ATOM 7423 C CA . GLU D 1 14 ? 104.344 -27.467 7.679 1.00 15.18 14 GLU D CA 1
ATOM 7424 C C . GLU D 1 14 ? 103.319 -26.383 7.993 1.00 14.80 14 GLU D C 1
ATOM 7425 O O . GLU D 1 14 ? 103.313 -25.838 9.097 1.00 13.71 14 GLU D O 1
ATOM 7435 N N . GLU D 1 15 ? 102.459 -26.062 7.035 1.00 13.95 15 GLU D N 1
ATOM 7436 C CA . GLU D 1 15 ? 101.455 -25.027 7.249 1.00 14.78 15 GLU D CA 1
ATOM 7437 C C . GLU D 1 15 ? 100.651 -25.253 8.528 1.00 14.20 15 GLU D C 1
ATOM 7438 O O . GLU D 1 15 ? 100.476 -24.336 9.335 1.00 11.74 15 GLU D O 1
ATOM 7444 N N . GLU D 1 16 ? 100.163 -26.476 8.712 1.00 13.68 16 GLU D N 1
ATOM 7445 C CA . GLU D 1 16 ? 99.360 -26.810 9.885 1.00 14.18 16 GLU D CA 1
ATOM 7446 C C . GLU D 1 16 ? 100.158 -26.654 11.183 1.00 13.02 16 GLU D C 1
ATOM 7447 O O . GLU D 1 16 ? 99.643 -26.228 12.208 1.00 12.29 16 GLU D O 1
ATOM 7453 N N . GLU D 1 17 ? 101.436 -27.018 11.144 1.00 11.82 17 GLU D N 1
ATOM 7454 C CA . GLU D 1 17 ? 102.296 -26.920 12.320 1.00 11.39 17 GLU D CA 1
ATOM 7455 C C . GLU D 1 17 ? 102.531 -25.460 12.697 1.00 10.73 17 GLU D C 1
ATOM 7456 O O . GLU D 1 17 ? 102.505 -25.106 13.878 1.00 10.72 17 GLU D O 1
ATOM 7462 N N . ALA D 1 18 ? 102.761 -24.617 11.694 1.00 9.92 18 ALA D N 1
ATOM 7463 C CA . ALA D 1 18 ? 102.980 -23.192 11.937 1.00 8.96 18 ALA D CA 1
ATOM 7464 C C . ALA D 1 18 ? 101.733 -22.586 12.577 1.00 9.82 18 ALA D C 1
ATOM 7465 O O . ALA D 1 18 ? 101.816 -21.806 13.530 1.00 9.50 18 ALA D O 1
ATOM 7467 N N . TYR D 1 19 ? 100.569 -22.947 12.046 1.00 9.23 19 TYR D N 1
ATOM 7468 C CA . TYR D 1 19 ? 99.306 -22.452 12.573 1.00 10.46 19 TYR D CA 1
ATOM 7469 C C . TYR D 1 19 ? 99.154 -22.877 14.031 1.00 10.60 19 TYR D C 1
ATOM 7470 O O . TYR D 1 19 ? 98.794 -22.073 14.889 1.00 11.35 19 TYR D O 1
ATOM 7479 N N . GLU D 1 20 ? 99.444 -24.144 14.306 1.00 10.35 20 GLU D N 1
ATOM 7480 C CA . GLU D 1 20 ? 99.315 -24.674 15.659 1.00 11.17 20 GLU D CA 1
ATOM 7481 C C . GLU D 1 20 ? 100.261 -24.013 16.652 1.00 10.65 20 GLU D C 1
ATOM 7482 O O . GLU D 1 20 ? 99.882 -23.753 17.796 1.00 11.06 20 GLU D O 1
ATOM 7488 N N . VAL D 1 21 ? 101.489 -23.745 16.223 1.00 10.51 21 VAL D N 1
ATOM 7489 C CA . VAL D 1 21 ? 102.462 -23.110 17.103 1.00 11.09 21 VAL D CA 1
ATOM 7490 C C . VAL D 1 21 ? 101.988 -21.715 17.502 1.00 10.08 21 VAL D C 1
ATOM 7491 O O . VAL D 1 21 ? 102.012 -21.361 18.677 1.00 9.38 21 VAL D O 1
ATOM 7495 N N . MET D 1 22 ? 101.539 -20.928 16.529 1.00 9.17 22 MET D N 1
ATOM 7496 C CA . MET D 1 22 ? 101.074 -19.580 16.833 1.00 8.22 22 MET D CA 1
ATOM 7497 C C . MET D 1 22 ? 99.770 -19.607 17.618 1.00 8.04 22 MET D C 1
ATOM 7498 O O . MET D 1 22 ? 99.550 -18.764 18.485 1.00 8.79 22 MET D O 1
ATOM 7503 N N . ARG D 1 23 ? 98.901 -20.568 17.314 1.00 8.91 23 ARG D N 1
ATOM 7504 C CA . ARG D 1 23 ? 97.641 -20.690 18.037 1.00 8.89 23 ARG D CA 1
ATOM 7505 C C . ARG D 1 23 ? 97.957 -20.950 19.513 1.00 8.59 23 ARG D C 1
ATOM 7506 O O . ARG D 1 23 ? 97.319 -20.387 20.398 1.00 9.06 23 ARG D O 1
ATOM 7514 N N . ALA D 1 24 ? 98.961 -21.784 19.770 1.00 8.09 24 ALA D N 1
ATOM 7515 C CA . ALA D 1 24 ? 99.343 -22.099 21.144 1.00 7.26 24 ALA D CA 1
ATOM 7516 C C . ALA D 1 24 ? 99.961 -20.892 21.843 1.00 8.40 24 ALA D C 1
ATOM 7517 O O . ALA D 1 24 ? 99.665 -20.626 23.007 1.00 8.72 24 ALA D O 1
ATOM 7519 N N . LEU D 1 25 ? 100.820 -20.168 21.133 1.00 9.54 25 LEU D N 1
ATOM 7520 C CA . LEU D 1 25 ? 101.469 -18.990 21.684 1.00 10.16 25 LEU D CA 1
ATOM 7521 C C . LEU D 1 25 ? 100.439 -17.943 22.097 1.00 10.10 25 LEU D C 1
ATOM 7522 O O . LEU D 1 25 ? 100.450 -17.427 23.207 1.00 10.90 25 LEU D O 1
ATOM 7527 N N . MET D 1 26 ? 99.532 -17.633 21.179 1.00 10.57 26 MET D N 1
ATOM 7528 C CA . MET D 1 26 ? 98.511 -16.634 21.454 1.00 11.86 26 MET D CA 1
ATOM 7529 C C . MET D 1 26 ? 97.515 -17.091 22.518 1.00 11.16 26 MET D C 1
ATOM 7530 O O . MET D 1 26 ? 96.970 -16.267 23.250 1.00 13.35 26 MET D O 1
ATOM 7538 N N . ALA D 1 27 ? 97.280 -18.397 22.609 1.00 9.45 27 ALA D N 1
ATOM 7539 C CA . ALA D 1 27 ? 96.341 -18.923 23.595 1.00 9.92 27 ALA D CA 1
ATOM 7540 C C . ALA D 1 27 ? 96.930 -18.987 25.004 1.00 9.86 27 ALA D C 1
ATOM 7541 O O . ALA D 1 27 ? 96.229 -19.324 25.952 1.00 10.01 27 ALA D O 1
ATOM 7543 N N . GLY D 1 28 ? 98.213 -18.669 25.140 1.00 9.43 28 GLY D N 1
ATOM 7544 C CA . GLY D 1 28 ? 98.840 -18.698 26.453 1.00 9.29 28 GLY D CA 1
ATOM 7545 C C . GLY D 1 28 ? 99.268 -20.075 26.922 1.00 9.85 28 GLY D C 1
ATOM 7546 O O . GLY D 1 28 ? 99.338 -20.333 28.127 1.00 9.34 28 GLY D O 1
ATOM 7547 N N . GLU D 1 29 ? 99.565 -20.958 25.973 1.00 8.89 29 GLU D N 1
ATOM 7548 C CA . GLU D 1 29 ? 99.984 -22.326 26.276 1.00 9.42 29 GLU D CA 1
ATOM 7549 C C . GLU D 1 29 ? 101.493 -22.511 26.289 1.00 9.33 29 GLU D C 1
ATOM 7550 O O . GLU D 1 29 ? 101.983 -23.589 26.628 1.00 10.03 29 GLU D O 1
ATOM 7556 N N . VAL D 1 30 ? 102.231 -21.475 25.913 1.00 8.74 30 VAL D N 1
ATOM 7557 C CA . VAL D 1 30 ? 103.682 -21.580 25.836 1.00 9.10 30 VAL D CA 1
ATOM 7558 C C . VAL D 1 30 ? 104.396 -20.753 26.897 1.00 9.47 30 VAL D C 1
ATOM 7559 O O . VAL D 1 30 ? 104.135 -19.562 27.046 1.00 10.24 30 VAL D O 1
ATOM 7563 N N . SER D 1 31 ? 105.291 -21.401 27.638 1.00 9.96 31 SER D N 1
ATOM 7564 C CA . SER D 1 31 ? 106.052 -20.727 28.684 1.00 8.93 31 SER D CA 1
ATOM 7565 C C . SER D 1 31 ? 106.956 -19.670 28.056 1.00 8.67 31 SER D C 1
ATOM 7566 O O . SER D 1 31 ? 107.286 -19.737 26.871 1.00 8.56 31 SER D O 1
ATOM 7569 N N . PRO D 1 32 ? 107.369 -18.666 28.845 1.00 9.81 32 PRO D N 1
ATOM 7570 C CA . PRO D 1 32 ? 108.242 -17.616 28.317 1.00 8.72 32 PRO D CA 1
ATOM 7571 C C . PRO D 1 32 ? 109.533 -18.171 27.705 1.00 8.25 32 PRO D C 1
ATOM 7572 O O . PRO D 1 32 ? 109.970 -17.709 26.655 1.00 8.80 32 PRO D O 1
ATOM 7576 N N . VAL D 1 33 ? 110.131 -19.164 28.362 1.00 8.95 33 VAL D N 1
ATOM 7577 C CA . VAL D 1 33 ? 111.368 -19.771 27.874 1.00 9.08 33 VAL D CA 1
ATOM 7578 C C . VAL D 1 33 ? 111.196 -20.445 26.514 1.00 8.91 33 VAL D C 1
ATOM 7579 O O . VAL D 1 33 ? 112.000 -20.236 25.614 1.00 9.18 33 VAL D O 1
ATOM 7583 N N . ARG D 1 34 ? 110.149 -21.248 26.357 1.00 9.58 34 ARG D N 1
ATOM 7584 C CA . ARG D 1 34 ? 109.931 -21.917 25.082 1.00 9.45 34 ARG D CA 1
ATOM 7585 C C . ARG D 1 34 ? 109.503 -20.927 24.005 1.00 8.62 34 ARG D C 1
ATOM 7586 O O . ARG D 1 34 ? 109.825 -21.100 22.833 1.00 9.35 34 ARG D O 1
ATOM 7600 N N . ALA D 1 35 ? 108.796 -19.876 24.408 1.00 8.04 35 ALA D N 1
ATOM 7601 C CA . ALA D 1 35 ? 108.372 -18.849 23.462 1.00 7.76 35 ALA D CA 1
ATOM 7602 C C . ALA D 1 35 ? 109.605 -18.119 22.926 1.00 8.26 35 ALA D C 1
ATOM 7603 O O . ALA D 1 35 ? 109.712 -17.842 21.729 1.00 8.53 35 ALA D O 1
ATOM 7605 N N . ALA D 1 36 ? 110.539 -17.811 23.819 1.00 8.00 36 ALA D N 1
ATOM 7606 C CA . ALA D 1 36 ? 111.761 -17.127 23.429 1.00 7.79 36 ALA D CA 1
ATOM 7607 C C . ALA D 1 36 ? 112.579 -17.998 22.483 1.00 8.46 36 ALA D C 1
ATOM 7608 O O . ALA D 1 36 ? 113.101 -17.518 21.478 1.00 9.19 36 ALA D O 1
ATOM 7610 N N . GLY D 1 37 ? 112.692 -19.277 22.820 1.00 8.74 37 GLY D N 1
ATOM 7611 C CA . GLY D 1 37 ? 113.455 -20.195 21.995 1.00 8.12 37 GLY D CA 1
ATOM 7612 C C . GLY D 1 37 ? 112.871 -20.339 20.608 1.00 8.04 37 GLY D C 1
ATOM 7613 O O . GLY D 1 37 ? 113.597 -20.332 19.616 1.00 9.29 37 GLY D O 1
ATOM 7614 N N . LEU D 1 38 ? 111.552 -20.465 20.541 1.00 8.49 38 LEU D N 1
ATOM 7615 C CA . LEU D 1 38 ? 110.863 -20.621 19.269 1.00 9.81 38 LEU D CA 1
ATOM 7616 C C . LEU D 1 38 ? 111.018 -19.385 18.385 1.00 8.58 38 LEU D C 1
ATOM 7617 O O . LEU D 1 38 ? 111.300 -19.501 17.195 1.00 10.02 38 LEU D O 1
ATOM 7625 N N . LEU D 1 39 ? 110.854 -18.201 18.967 1.00 8.08 39 LEU D N 1
ATOM 7626 C CA . LEU D 1 39 ? 110.975 -16.973 18.192 1.00 8.18 39 LEU D CA 1
ATOM 7627 C C . LEU D 1 39 ? 112.384 -16.761 17.644 1.00 8.58 39 LEU D C 1
ATOM 7628 O O . LEU D 1 39 ? 112.562 -16.329 16.502 1.00 9.15 39 LEU D O 1
ATOM 7633 N N . VAL D 1 40 ? 113.394 -17.063 18.452 1.00 7.58 40 VAL D N 1
ATOM 7634 C CA . VAL D 1 40 ? 114.768 -16.910 17.992 1.00 8.37 40 VAL D CA 1
ATOM 7635 C C . VAL D 1 40 ? 115.083 -17.924 16.887 1.00 8.58 40 VAL D C 1
ATOM 7636 O O . VAL D 1 40 ? 115.693 -17.581 15.880 1.00 9.23 40 VAL D O 1
ATOM 7640 N N . ALA D 1 41 ? 114.652 -19.169 17.069 1.00 8.72 41 ALA D N 1
ATOM 7641 C CA . ALA D 1 41 ? 114.901 -20.198 16.066 1.00 8.94 41 ALA D CA 1
ATOM 7642 C C . ALA D 1 41 ? 114.260 -19.821 14.730 1.00 9.41 41 ALA D C 1
ATOM 7643 O O . ALA D 1 41 ? 114.897 -19.926 13.682 1.00 10.75 41 ALA D O 1
ATOM 7645 N N . LEU D 1 42 ? 113.003 -19.385 14.771 1.00 9.50 42 LEU D N 1
ATOM 7646 C CA . LEU D 1 42 ? 112.303 -18.997 13.549 1.00 10.57 42 LEU D CA 1
ATOM 7647 C C . LEU D 1 42 ? 113.022 -17.857 12.847 1.00 10.38 42 LEU D C 1
ATOM 7648 O O . LEU D 1 42 ? 113.183 -17.868 11.630 1.00 10.92 42 LEU D O 1
ATOM 7653 N N . SER D 1 43 ? 113.469 -16.876 13.621 1.00 10.10 43 SER D N 1
ATOM 7654 C CA . SER D 1 43 ? 114.147 -15.721 13.057 1.00 10.96 43 SER D CA 1
ATOM 7655 C C . SER D 1 43 ? 115.491 -16.056 12.410 1.00 11.92 43 SER D C 1
ATOM 7656 O O . SER D 1 43 ? 115.801 -15.568 11.322 1.00 12.96 43 SER D O 1
ATOM 7659 N N . LEU D 1 44 ? 116.285 -16.887 13.076 1.00 11.51 44 LEU D N 1
ATOM 7660 C CA . LEU D 1 44 ? 117.591 -17.260 12.553 1.00 13.23 44 LEU D CA 1
ATOM 7661 C C . LEU D 1 44 ? 117.490 -18.125 11.304 1.00 13.90 44 LEU D C 1
ATOM 7662 O O . LEU D 1 44 ? 118.251 -17.934 10.354 1.00 14.17 44 LEU D O 1
ATOM 7667 N N . ARG D 1 45 ? 116.560 -19.076 11.305 1.00 15.03 45 ARG D N 1
ATOM 7668 C CA . ARG D 1 45 ? 116.372 -19.947 10.148 1.00 16.94 45 ARG D CA 1
ATOM 7669 C C . ARG D 1 45 ? 115.787 -19.193 8.963 1.00 16.96 45 ARG D C 1
ATOM 7670 O O . ARG D 1 45 ? 116.188 -19.411 7.819 1.00 17.73 45 ARG D O 1
ATOM 7678 N N . GLY D 1 46 ? 114.818 -18.326 9.243 1.00 15.41 46 GLY D N 1
ATOM 7679 C CA . GLY D 1 46 ? 114.168 -17.565 8.193 1.00 14.76 46 GLY D CA 1
ATOM 7680 C C . GLY D 1 46 ? 112.771 -18.104 7.955 1.00 13.49 46 GLY D C 1
ATOM 7681 O O . GLY D 1 46 ? 112.600 -19.205 7.426 1.00 14.30 46 GLY D O 1
ATOM 7682 N N . GLU D 1 47 ? 111.765 -17.333 8.346 1.00 12.30 47 GLU D N 1
ATOM 7683 C CA . GLU D 1 47 ? 110.384 -17.755 8.187 1.00 12.42 47 GLU D CA 1
ATOM 7684 C C . GLU D 1 47 ? 109.981 -17.778 6.715 1.00 12.51 47 GLU D C 1
ATOM 7685 O O . GLU D 1 47 ? 110.330 -16.874 5.957 1.00 14.46 47 GLU D O 1
ATOM 7691 N N . ARG D 1 48 ? 109.256 -18.820 6.316 1.00 12.37 48 ARG D N 1
ATOM 7692 C CA . ARG D 1 48 ? 108.812 -18.969 4.928 1.00 12.31 48 ARG D CA 1
ATOM 7693 C C . ARG D 1 48 ? 107.381 -18.454 4.765 1.00 11.17 48 ARG D C 1
ATOM 7694 O O . ARG D 1 48 ? 106.596 -18.479 5.709 1.00 10.76 48 ARG D O 1
ATOM 7702 N N . PRO D 1 49 ? 107.021 -17.994 3.552 1.00 11.24 49 PRO D N 1
ATOM 7703 C CA . PRO D 1 49 ? 105.676 -17.474 3.282 1.00 11.12 49 PRO D CA 1
ATOM 7704 C C . PRO D 1 49 ? 104.508 -18.342 3.759 1.00 10.91 49 PRO D C 1
ATOM 7705 O O . PRO D 1 49 ? 103.536 -17.820 4.307 1.00 10.75 49 PRO D O 1
ATOM 7709 N N . HIS D 1 50 ? 104.575 -19.657 3.555 1.00 9.91 50 HIS D N 1
ATOM 7710 C CA . HIS D 1 50 ? 103.467 -20.499 3.997 1.00 10.11 50 HIS D CA 1
ATOM 7711 C C . HIS D 1 50 ? 103.356 -20.520 5.518 1.00 10.24 50 HIS D C 1
ATOM 7712 O O . HIS D 1 50 ? 102.260 -20.666 6.060 1.00 11.55 50 HIS D O 1
ATOM 7719 N N . GLU D 1 51 ? 104.487 -20.363 6.202 1.00 9.77 51 GLU D N 1
ATOM 7720 C CA . GLU D 1 51 ? 104.483 -20.345 7.661 1.00 8.91 51 GLU D CA 1
ATOM 7721 C C . GLU D 1 51 ? 103.911 -19.023 8.145 1.00 8.63 51 GLU D C 1
ATOM 7722 O O . GLU D 1 51 ? 103.085 -18.982 9.055 1.00 9.65 51 GLU D O 1
ATOM 7728 N N . ILE D 1 52 ? 104.376 -17.943 7.531 1.00 9.76 52 ILE D N 1
ATOM 7729 C CA . ILE D 1 52 ? 103.939 -16.599 7.880 1.00 8.85 52 ILE D CA 1
ATOM 7730 C C . ILE D 1 52 ? 102.431 -16.448 7.725 1.00 9.32 52 ILE D C 1
ATOM 7731 O O . ILE D 1 52 ? 101.758 -15.927 8.611 1.00 9.20 52 ILE D O 1
ATOM 7736 N N . ALA D 1 53 ? 101.897 -16.921 6.606 1.00 9.71 53 ALA D N 1
ATOM 7737 C CA . ALA D 1 53 ? 100.462 -16.823 6.366 1.00 9.43 53 ALA D CA 1
ATOM 7738 C C . ALA D 1 53 ? 99.664 -17.652 7.370 1.00 9.08 53 ALA D C 1
ATOM 7739 O O . ALA D 1 53 ? 98.631 -17.206 7.865 1.00 9.66 53 ALA D O 1
ATOM 7741 N N . ALA D 1 54 ? 100.145 -18.855 7.672 1.00 9.74 54 ALA D N 1
ATOM 7742 C CA . ALA D 1 54 ? 99.458 -19.727 8.616 1.00 9.80 54 ALA D CA 1
ATOM 7743 C C . ALA D 1 54 ? 99.431 -19.102 10.006 1.00 8.67 54 ALA D C 1
ATOM 7744 O O . ALA D 1 54 ? 98.416 -19.158 10.699 1.00 9.40 54 ALA D O 1
ATOM 7746 N N . MET D 1 55 ? 100.547 -18.504 10.409 1.00 9.16 55 MET D N 1
ATOM 7747 C CA . MET D 1 55 ? 100.595 -17.888 11.721 1.00 7.90 55 MET D CA 1
ATOM 7748 C C . MET D 1 55 ? 99.729 -16.636 11.753 1.00 8.73 55 MET D C 1
ATOM 7749 O O . MET D 1 55 ? 99.126 -16.292 12.761 1.00 8.87 55 MET D O 1
ATOM 7754 N N . ALA D 1 56 ? 99.637 -15.934 10.626 1.00 8.88 56 ALA D N 1
ATOM 7755 C CA . ALA D 1 56 ? 98.788 -14.750 10.560 1.00 9.37 56 ALA D CA 1
ATOM 7756 C C . ALA D 1 56 ? 97.342 -15.183 10.762 1.00 9.17 56 ALA D C 1
ATOM 7757 O O . ALA D 1 56 ? 96.574 -14.499 11.439 1.00 9.44 56 ALA D O 1
ATOM 7759 N N . ARG D 1 57 ? 96.970 -16.323 10.183 1.00 9.95 57 ARG D N 1
ATOM 7760 C CA . ARG D 1 57 ? 95.605 -16.823 10.337 1.00 10.47 57 ARG D CA 1
ATOM 7761 C C . ARG D 1 57 ? 95.318 -17.142 11.800 1.00 10.50 57 ARG D C 1
ATOM 7762 O O . ARG D 1 57 ? 94.248 -16.822 12.313 1.00 10.41 57 ARG D O 1
ATOM 7770 N N . ALA D 1 58 ? 96.276 -17.767 12.475 1.00 9.96 58 ALA D N 1
ATOM 7771 C CA . ALA D 1 58 ? 96.090 -18.102 13.881 1.00 10.01 58 ALA D CA 1
ATOM 7772 C C . ALA D 1 58 ? 95.871 -16.834 14.704 1.00 9.85 58 ALA D C 1
ATOM 7773 O O . ALA D 1 58 ? 95.002 -16.789 15.576 1.00 11.51 58 ALA D O 1
ATOM 7775 N N . MET D 1 59 ? 96.662 -15.803 14.427 1.00 9.32 59 MET D N 1
ATOM 7776 C CA . MET D 1 59 ? 96.531 -14.546 15.159 1.00 10.09 59 MET D CA 1
ATOM 7777 C C . MET D 1 59 ? 95.203 -13.859 14.870 1.00 9.81 59 MET D C 1
ATOM 7778 O O . MET D 1 59 ? 94.562 -13.323 15.774 1.00 11.15 59 MET D O 1
ATOM 7783 N N . ARG D 1 60 ? 94.791 -13.872 13.606 1.00 10.75 60 ARG D N 1
ATOM 7784 C CA . ARG D 1 60 ? 93.524 -13.252 13.230 1.00 10.89 60 ARG D CA 1
ATOM 7785 C C . ARG D 1 60 ? 92.356 -13.917 13.951 1.00 12.39 60 ARG D C 1
ATOM 7786 O O . ARG D 1 60 ? 91.396 -13.255 14.343 1.00 13.25 60 ARG D O 1
ATOM 7794 N N . GLU D 1 61 ? 92.445 -15.232 14.127 1.00 12.63 61 GLU D N 1
ATOM 7795 C CA . GLU D 1 61 ? 91.394 -15.983 14.795 1.00 14.16 61 GLU D CA 1
ATOM 7796 C C . GLU D 1 61 ? 91.349 -15.728 16.297 1.00 14.42 61 GLU D C 1
ATOM 7797 O O . GLU D 1 61 ? 90.287 -15.801 16.913 1.00 16.30 61 GLU D O 1
ATOM 7803 N N . ALA D 1 62 ? 92.499 -15.407 16.882 1.00 14.71 62 ALA D N 1
ATOM 7804 C CA . ALA D 1 62 ? 92.582 -15.144 18.316 1.00 14.54 62 ALA D CA 1
ATOM 7805 C C . ALA D 1 62 ? 92.169 -13.720 18.686 1.00 15.59 62 ALA D C 1
ATOM 7806 O O . ALA D 1 62 ? 91.889 -13.428 19.847 1.00 17.14 62 ALA D O 1
ATOM 7808 N N . ALA D 1 63 ? 92.126 -12.837 17.696 1.00 13.19 63 ALA D N 1
ATOM 7809 C CA . ALA D 1 63 ? 91.775 -11.443 17.933 1.00 12.71 63 ALA D CA 1
ATOM 7810 C C . ALA D 1 63 ? 90.310 -11.224 18.283 1.00 12.17 63 ALA D C 1
ATOM 7811 O O . ALA D 1 63 ? 89.468 -12.086 18.052 1.00 13.32 63 ALA D O 1
ATOM 7813 N N . ARG D 1 64 ? 90.024 -10.057 18.852 1.00 13.09 64 ARG D N 1
ATOM 7814 C CA . ARG D 1 64 ? 88.660 -9.666 19.192 1.00 12.44 64 ARG D CA 1
ATOM 7815 C C . ARG D 1 64 ? 87.963 -9.580 17.836 1.00 12.23 64 ARG D C 1
ATOM 7816 O O . ARG D 1 64 ? 88.421 -8.860 16.951 1.00 12.78 64 ARG D O 1
ATOM 7830 N N . PRO D 1 65 ? 86.859 -10.318 17.647 1.00 11.34 65 PRO D N 1
ATOM 7831 C CA . PRO D 1 65 ? 86.148 -10.282 16.366 1.00 11.02 65 PRO D CA 1
ATOM 7832 C C . PRO D 1 65 ? 85.599 -8.915 15.977 1.00 10.70 65 PRO D C 1
ATOM 7833 O O . PRO D 1 65 ? 85.105 -8.162 16.818 1.00 12.45 65 PRO D O 1
ATOM 7837 N N . LEU D 1 66 ? 85.702 -8.611 14.688 1.00 11.55 66 LEU D N 1
ATOM 7838 C CA . LEU D 1 66 ? 85.187 -7.370 14.133 1.00 12.01 66 LEU D CA 1
ATOM 7839 C C . LEU D 1 66 ? 84.951 -7.601 12.655 1.00 11.72 66 LEU D C 1
ATOM 7840 O O . LEU D 1 66 ? 85.877 -7.925 11.913 1.00 13.75 66 LEU D O 1
ATOM 7845 N N . ARG D 1 67 ? 83.703 -7.455 12.240 1.00 12.95 67 ARG D N 1
ATOM 7846 C CA . ARG D 1 67 ? 83.349 -7.626 10.844 1.00 15.53 67 ARG D CA 1
ATOM 7847 C C . ARG D 1 67 ? 82.709 -6.337 10.360 1.00 13.11 67 ARG D C 1
ATOM 7848 O O . ARG D 1 67 ? 81.836 -5.781 11.021 1.00 14.42 67 ARG D O 1
ATOM 7856 N N . VAL D 1 68 ? 83.171 -5.845 9.220 1.00 12.53 68 VAL D N 1
ATOM 7857 C CA . VAL D 1 68 ? 82.595 -4.641 8.649 1.00 12.81 68 VAL D CA 1
ATOM 7858 C C . VAL D 1 68 ? 82.267 -4.942 7.197 1.00 12.01 68 VAL D C 1
ATOM 7859 O O . VAL D 1 68 ? 82.913 -5.776 6.559 1.00 13.35 68 VAL D O 1
ATOM 7863 N N . HIS D 1 69 ? 81.246 -4.270 6.688 1.00 11.83 69 HIS D N 1
ATOM 7864 C CA . HIS D 1 69 ? 80.805 -4.472 5.315 1.00 11.77 69 HIS D CA 1
ATOM 7865 C C . HIS D 1 69 ? 81.601 -3.687 4.284 1.00 10.72 69 HIS D C 1
ATOM 7866 O O . HIS D 1 69 ? 81.725 -4.115 3.138 1.00 10.15 69 HIS D O 1
ATOM 7873 N N . ARG D 1 70 ? 82.142 -2.541 4.682 1.00 8.29 70 ARG D N 1
ATOM 7874 C CA . ARG D 1 70 ? 82.881 -1.702 3.745 1.00 8.40 70 ARG D CA 1
ATOM 7875 C C . ARG D 1 70 ? 84.002 -2.397 2.987 1.00 7.17 70 ARG D C 1
ATOM 7876 O O . ARG D 1 70 ? 84.883 -3.012 3.587 1.00 8.28 70 ARG D O 1
ATOM 7884 N N . ARG D 1 71 ? 83.962 -2.276 1.660 1.00 8.01 71 ARG D N 1
ATOM 7885 C CA . ARG D 1 71 ? 84.985 -2.826 0.771 1.00 8.70 71 ARG D CA 1
ATOM 7886 C C . ARG D 1 71 ? 85.051 -1.919 -0.455 1.00 8.23 71 ARG D C 1
ATOM 7887 O O . ARG D 1 71 ? 84.035 -1.372 -0.880 1.00 7.65 71 ARG D O 1
ATOM 7895 N N . PRO D 1 72 ? 86.256 -1.692 -1.000 1.00 7.51 72 PRO D N 1
ATOM 7896 C CA . PRO D 1 72 ? 87.529 -2.225 -0.505 1.00 7.91 72 PRO D CA 1
ATOM 7897 C C . PRO D 1 72 ? 87.835 -1.581 0.843 1.00 7.27 72 PRO D C 1
ATOM 7898 O O . PRO D 1 72 ? 87.371 -0.477 1.130 1.00 8.38 72 PRO D O 1
ATOM 7902 N N . LEU D 1 73 ? 88.613 -2.275 1.665 1.00 6.02 73 LEU D N 1
ATOM 7903 C CA . LEU D 1 73 ? 88.977 -1.769 2.985 1.00 5.64 73 LEU D CA 1
ATOM 7904 C C . LEU D 1 73 ? 90.501 -1.706 3.012 1.00 5.71 73 LEU D C 1
ATOM 7905 O O . LEU D 1 73 ? 91.184 -2.724 2.957 1.00 6.70 73 LEU D O 1
ATOM 7910 N N . LEU D 1 74 ? 91.017 -0.485 3.086 1.00 5.33 74 LEU D N 1
ATOM 7911 C CA . LEU D 1 74 ? 92.447 -0.223 3.037 1.00 6.37 74 LEU D CA 1
ATOM 7912 C C . LEU D 1 74 ? 93.165 -0.010 4.359 1.00 6.27 74 LEU D C 1
ATOM 7913 O O . LEU D 1 74 ? 92.618 0.566 5.299 1.00 6.65 74 LEU D O 1
ATOM 7918 N N . ASP D 1 75 ? 94.407 -0.486 4.406 1.00 6.67 75 ASP D N 1
ATOM 7919 C CA . ASP D 1 75 ? 95.278 -0.297 5.557 1.00 7.15 75 ASP D CA 1
ATOM 7920 C C . ASP D 1 75 ? 96.645 0.112 5.008 1.00 6.75 75 ASP D C 1
ATOM 7921 O O . ASP D 1 75 ? 97.095 -0.408 3.985 1.00 7.25 75 ASP D O 1
ATOM 7926 N N . ILE D 1 76 ? 97.273 1.076 5.670 1.00 6.33 76 ILE D N 1
ATOM 7927 C CA . ILE D 1 76 ? 98.608 1.545 5.309 1.00 6.73 76 ILE D CA 1
ATOM 7928 C C . ILE D 1 76 ? 99.310 1.286 6.630 1.00 7.69 76 ILE D C 1
ATOM 7929 O O . ILE D 1 76 ? 99.025 1.933 7.642 1.00 8.56 76 ILE D O 1
ATOM 7934 N N . VAL D 1 77 ? 100.216 0.317 6.611 1.00 7.89 77 VAL D N 1
ATOM 7935 C CA . VAL D 1 77 ? 100.860 -0.129 7.833 1.00 9.01 77 VAL D CA 1
ATOM 7936 C C . VAL D 1 77 ? 102.264 -0.677 7.586 1.00 9.44 77 VAL D C 1
ATOM 7937 O O . VAL D 1 77 ? 102.590 -1.100 6.475 1.00 9.89 77 VAL D O 1
ATOM 7941 N N . GLY D 1 78 ? 103.087 -0.673 8.632 1.00 9.07 78 GLY D N 1
ATOM 7942 C CA . GLY D 1 78 ? 104.444 -1.166 8.507 1.00 10.35 78 GLY D CA 1
ATOM 7943 C C . GLY D 1 78 ? 104.796 -2.218 9.540 1.00 10.27 78 GLY D C 1
ATOM 7944 O O . GLY D 1 78 ? 104.082 -2.406 10.528 1.00 11.34 78 GLY D O 1
ATOM 7945 N N . THR D 1 79 ? 105.913 -2.897 9.304 1.00 10.22 79 THR D N 1
ATOM 7946 C CA . THR D 1 79 ? 106.408 -3.945 10.186 1.00 10.62 79 THR D CA 1
ATOM 7947 C C . THR D 1 79 ? 107.141 -3.357 11.376 1.00 11.88 79 THR D C 1
ATOM 7948 O O . THR D 1 79 ? 107.322 -4.030 12.395 1.00 12.24 79 THR D O 1
ATOM 7952 N N . GLY D 1 80 ? 107.553 -2.100 11.240 1.00 11.46 80 GLY D N 1
ATOM 7953 C CA . GLY D 1 80 ? 108.330 -1.458 12.282 1.00 14.36 80 GLY D CA 1
ATOM 7954 C C . GLY D 1 80 ? 109.711 -2.088 12.222 1.00 15.70 80 GLY D C 1
ATOM 7955 O O . GLY D 1 80 ? 110.005 -2.855 11.304 1.00 16.45 80 GLY D O 1
ATOM 7956 N N . GLY D 1 81 ? 110.566 -1.756 13.180 1.00 17.41 81 GLY D N 1
ATOM 7957 C CA . GLY D 1 81 ? 111.895 -2.340 13.224 1.00 19.48 81 GLY D CA 1
ATOM 7958 C C . GLY D 1 81 ? 112.940 -1.888 12.218 1.00 20.14 81 GLY D C 1
ATOM 7959 O O . GLY D 1 81 ? 113.934 -2.589 12.023 1.00 21.10 81 GLY D O 1
ATOM 7960 N N . ASP D 1 82 ? 112.748 -0.735 11.585 1.00 21.77 82 ASP D N 1
ATOM 7961 C CA . ASP D 1 82 ? 113.734 -0.268 10.613 1.00 22.81 82 ASP D CA 1
ATOM 7962 C C . ASP D 1 82 ? 114.839 0.556 11.266 1.00 25.32 82 ASP D C 1
ATOM 7963 O O . ASP D 1 82 ? 115.872 0.824 10.648 1.00 25.67 82 ASP D O 1
ATOM 7968 N N . GLY D 1 83 ? 114.619 0.953 12.516 1.00 27.29 83 GLY D N 1
ATOM 7969 C CA . GLY D 1 83 ? 115.609 1.741 13.229 1.00 30.73 83 GLY D CA 1
ATOM 7970 C C . GLY D 1 83 ? 115.968 3.038 12.527 1.00 32.79 83 GLY D C 1
ATOM 7971 O O . GLY D 1 83 ? 117.015 3.631 12.796 1.00 34.33 83 GLY D O 1
ATOM 7972 N N . LYS D 1 84 ? 115.101 3.481 11.622 1.00 33.55 84 LYS D N 1
ATOM 7973 C CA . LYS D 1 84 ? 115.330 4.715 10.882 1.00 33.34 84 LYS D CA 1
ATOM 7974 C C . LYS D 1 84 ? 114.790 5.879 11.703 1.00 32.93 84 LYS D C 1
ATOM 7975 O O . LYS D 1 84 ? 115.252 7.012 11.580 1.00 32.88 84 LYS D O 1
ATOM 7981 N N . GLY D 1 85 ? 113.802 5.583 12.542 1.00 33.02 85 GLY D N 1
ATOM 7982 C CA . GLY D 1 85 ? 113.212 6.596 13.398 1.00 32.44 85 GLY D CA 1
ATOM 7983 C C . GLY D 1 85 ? 112.518 7.747 12.695 1.00 30.98 85 GLY D C 1
ATOM 7984 O O . GLY D 1 85 ? 112.496 8.862 13.212 1.00 32.27 85 GLY D O 1
ATOM 7985 N N . LEU D 1 86 ? 111.945 7.490 11.524 1.00 29.83 86 LEU D N 1
ATOM 7986 C CA . LEU D 1 86 ? 111.250 8.539 10.789 1.00 27.36 86 LEU D CA 1
ATOM 7987 C C . LEU D 1 86 ? 109.832 8.693 11.331 1.00 26.31 86 LEU D C 1
ATOM 7988 O O . LEU D 1 86 ? 109.314 7.797 12.000 1.00 25.18 86 LEU D O 1
ATOM 7993 N N . MET D 1 87 ? 109.210 9.834 11.048 1.00 24.56 87 MET D N 1
ATOM 7994 C CA . MET D 1 87 ? 107.849 10.084 11.505 1.00 23.36 87 MET D CA 1
ATOM 7995 C C . MET D 1 87 ? 106.896 9.087 10.852 1.00 22.76 87 MET D C 1
ATOM 7996 O O . MET D 1 87 ? 106.957 8.863 9.644 1.00 22.41 87 MET D O 1
ATOM 8001 N N . ASN D 1 88 ? 106.021 8.491 11.655 1.00 22.42 88 ASN D N 1
ATOM 8002 C CA . ASN D 1 88 ? 105.060 7.516 11.149 1.00 21.53 88 ASN D CA 1
ATOM 8003 C C . ASN D 1 88 ? 103.977 8.239 10.349 1.00 20.14 88 ASN D C 1
ATOM 8004 O O . ASN D 1 88 ? 102.992 8.721 10.906 1.00 22.21 88 ASN D O 1
ATOM 8009 N N . LEU D 1 89 ? 104.172 8.304 9.035 1.00 16.30 89 LEU D N 1
ATOM 8010 C CA . LEU D 1 89 ? 103.244 8.985 8.139 1.00 15.47 89 LEU D CA 1
ATOM 8011 C C . LEU D 1 89 ? 102.055 8.143 7.692 1.00 13.39 89 LEU D C 1
ATOM 8012 O O . LEU D 1 89 ? 101.101 8.675 7.121 1.00 13.67 89 LEU D O 1
ATOM 8017 N N . SER D 1 90 ? 102.108 6.838 7.940 1.00 12.92 90 SER D N 1
ATOM 8018 C CA . SER D 1 90 ? 101.021 5.959 7.522 1.00 12.05 90 SER D CA 1
ATOM 8019 C C . SER D 1 90 ? 99.653 6.411 8.027 1.00 11.71 90 SER D C 1
ATOM 8020 O O . SER D 1 90 ? 98.654 6.296 7.315 1.00 11.97 90 SER D O 1
ATOM 8023 N N . THR D 1 91 ? 99.609 6.925 9.252 1.00 11.07 91 THR D N 1
ATOM 8024 C CA . THR D 1 91 ? 98.357 7.384 9.844 1.00 12.38 91 THR D CA 1
ATOM 8025 C C . THR D 1 91 ? 97.758 8.563 9.080 1.00 11.87 91 THR D C 1
ATOM 8026 O O . THR D 1 91 ? 96.545 8.627 8.861 1.00 11.54 91 THR D O 1
ATOM 8030 N N . LEU D 1 92 ? 98.612 9.493 8.671 1.00 11.55 92 LEU D N 1
ATOM 8031 C CA . LEU D 1 92 ? 98.150 10.660 7.937 1.00 10.92 92 LEU D CA 1
ATOM 8032 C C . LEU D 1 92 ? 97.719 10.262 6.531 1.00 9.71 92 LEU D C 1
ATOM 8033 O O . LEU D 1 92 ? 96.713 10.752 6.024 1.00 10.31 92 LEU D O 1
ATOM 8038 N N . ALA D 1 93 ? 98.483 9.371 5.907 1.00 9.83 93 ALA D N 1
ATOM 8039 C CA . ALA D 1 93 ? 98.149 8.903 4.568 1.00 9.23 93 ALA D CA 1
ATOM 8040 C C . ALA D 1 93 ? 96.808 8.166 4.611 1.00 8.74 93 ALA D C 1
ATOM 8041 O O . ALA D 1 93 ? 96.009 8.257 3.672 1.00 8.64 93 ALA D O 1
ATOM 8043 N N . ALA D 1 94 ? 96.566 7.432 5.696 1.00 8.31 94 ALA D N 1
ATOM 8044 C CA . ALA D 1 94 ? 95.314 6.693 5.847 1.00 7.70 94 ALA D CA 1
ATOM 8045 C C . ALA D 1 94 ? 94.126 7.649 5.945 1.00 8.34 94 ALA D C 1
ATOM 8046 O O . ALA D 1 94 ? 93.072 7.397 5.363 1.00 8.68 94 ALA D O 1
ATOM 8048 N N . LEU D 1 95 ? 94.292 8.738 6.690 1.00 8.42 95 LEU D N 1
ATOM 8049 C CA . LEU D 1 95 ? 93.230 9.725 6.825 1.00 8.39 95 LEU D CA 1
ATOM 8050 C C . LEU D 1 95 ? 92.955 10.379 5.472 1.00 8.36 95 LEU D C 1
ATOM 8051 O O . LEU D 1 95 ? 91.803 10.647 5.126 1.00 8.83 95 LEU D O 1
ATOM 8056 N N . VAL D 1 96 ? 94.013 10.627 4.706 1.00 8.84 96 VAL D N 1
ATOM 8057 C CA . VAL D 1 96 ? 93.866 11.235 3.388 1.00 9.67 96 VAL D CA 1
ATOM 8058 C C . VAL D 1 96 ? 93.097 10.290 2.469 1.00 9.54 96 VAL D C 1
ATOM 8059 O O . VAL D 1 96 ? 92.171 10.707 1.772 1.00 10.76 96 VAL D O 1
ATOM 8063 N N . ALA D 1 97 ? 93.466 9.013 2.483 1.00 8.95 97 ALA D N 1
ATOM 8064 C CA . ALA D 1 97 ? 92.795 8.027 1.643 1.00 9.16 97 ALA D CA 1
ATOM 8065 C C . ALA D 1 97 ? 91.317 7.933 2.001 1.00 9.75 97 ALA D C 1
ATOM 8066 O O . ALA D 1 97 ? 90.461 7.831 1.123 1.00 9.87 97 ALA D O 1
ATOM 8068 N N . ALA D 1 98 ? 91.013 7.976 3.293 1.00 8.36 98 ALA D N 1
ATOM 8069 C CA . ALA D 1 98 ? 89.630 7.888 3.730 1.00 9.46 98 ALA D CA 1
ATOM 8070 C C . ALA D 1 98 ? 88.852 9.135 3.311 1.00 9.05 98 ALA D C 1
ATOM 8071 O O . ALA D 1 98 ? 87.709 9.044 2.882 1.00 10.79 98 ALA D O 1
ATOM 8073 N N . ALA D 1 99 ? 89.480 10.300 3.427 1.00 9.96 99 ALA D N 1
ATOM 8074 C CA . ALA D 1 99 ? 88.820 11.545 3.052 1.00 10.29 99 ALA D CA 1
ATOM 8075 C C . ALA D 1 99 ? 88.590 11.589 1.544 1.00 11.78 99 ALA D C 1
ATOM 8076 O O . ALA D 1 99 ? 87.728 12.326 1.060 1.00 13.54 99 ALA D O 1
ATOM 8078 N N . GLY D 1 100 ? 89.361 10.785 0.815 1.00 11.29 100 GLY D N 1
ATOM 8079 C CA . GLY D 1 100 ? 89.246 10.728 -0.632 1.00 12.60 100 GLY D CA 1
ATOM 8080 C C . GLY D 1 100 ? 88.224 9.721 -1.127 1.00 12.25 100 GLY D C 1
ATOM 8081 O O . GLY D 1 100 ? 88.043 9.567 -2.332 1.00 14.90 100 GLY D O 1
ATOM 8082 N N . GLY D 1 101 ? 87.568 9.014 -0.211 1.00 11.91 101 GLY D N 1
ATOM 8083 C CA . GLY D 1 101 ? 86.550 8.066 -0.629 1.00 12.59 101 GLY D CA 1
ATOM 8084 C C . GLY D 1 101 ? 86.841 6.583 -0.515 1.00 12.57 101 GLY D C 1
ATOM 8085 O O . GLY D 1 101 ? 86.100 5.772 -1.067 1.00 15.80 101 GLY D O 1
ATOM 8086 N N . VAL D 1 102 ? 87.906 6.213 0.185 1.00 10.30 102 VAL D N 1
ATOM 8087 C CA . VAL D 1 102 ? 88.226 4.799 0.354 1.00 8.81 102 VAL D CA 1
ATOM 8088 C C . VAL D 1 102 ? 88.020 4.420 1.815 1.00 8.87 102 VAL D C 1
ATOM 8089 O O . VAL D 1 102 ? 88.495 5.119 2.708 1.00 10.08 102 VAL D O 1
ATOM 8093 N N . ALA D 1 103 ? 87.293 3.332 2.061 1.00 7.07 103 ALA D N 1
ATOM 8094 C CA . ALA D 1 103 ? 87.077 2.887 3.438 1.00 7.51 103 ALA D CA 1
ATOM 8095 C C . ALA D 1 103 ? 88.433 2.464 3.994 1.00 7.64 103 ALA D C 1
ATOM 8096 O O . ALA D 1 103 ? 89.160 1.692 3.366 1.00 7.64 103 ALA D O 1
ATOM 8098 N N . VAL D 1 104 ? 88.761 2.964 5.180 1.00 6.96 104 VAL D N 1
ATOM 8099 C CA . VAL D 1 104 ? 90.046 2.675 5.803 1.00 6.97 104 VAL D CA 1
ATOM 8100 C C . VAL D 1 104 ? 89.915 2.124 7.217 1.00 5.94 104 VAL D C 1
ATOM 8101 O O . VAL D 1 104 ? 89.116 2.615 8.011 1.00 7.20 104 VAL D O 1
ATOM 8105 N N . ALA D 1 105 ? 90.705 1.092 7.512 1.00 6.82 105 ALA D N 1
ATOM 8106 C CA . ALA D 1 105 ? 90.752 0.488 8.841 1.00 7.11 105 ALA D CA 1
ATOM 8107 C C . ALA D 1 105 ? 92.257 0.387 9.103 1.00 6.94 105 ALA D C 1
ATOM 8108 O O . ALA D 1 105 ? 92.892 -0.620 8.782 1.00 7.79 105 ALA D O 1
ATOM 8110 N N . LYS D 1 106 ? 92.833 1.452 9.655 1.00 7.13 106 LYS D N 1
ATOM 8111 C CA . LYS D 1 106 ? 94.270 1.483 9.898 1.00 7.96 106 LYS D CA 1
ATOM 8112 C C . LYS D 1 106 ? 94.650 0.813 11.213 1.00 6.95 106 LYS D C 1
ATOM 8113 O O . LYS D 1 106 ? 94.139 1.163 12.276 1.00 8.93 106 LYS D O 1
ATOM 8119 N N . HIS D 1 107 ? 95.555 -0.155 11.109 1.00 8.39 107 HIS D N 1
ATOM 8120 C CA . HIS D 1 107 ? 96.041 -0.947 12.234 1.00 8.64 107 HIS D CA 1
ATOM 8121 C C . HIS D 1 107 ? 97.283 -0.274 12.828 1.00 10.01 107 HIS D C 1
ATOM 8122 O O . HIS D 1 107 ? 98.239 0.017 12.106 1.00 9.98 107 HIS D O 1
ATOM 8129 N N . GLY D 1 108 ? 97.275 -0.038 14.139 1.00 10.04 108 GLY D N 1
ATOM 8130 C CA . GLY D 1 108 ? 98.414 0.617 14.759 1.00 12.47 108 GLY D CA 1
ATOM 8131 C C . GLY D 1 108 ? 98.587 0.323 16.235 1.00 12.26 108 GLY D C 1
ATOM 8132 O O . GLY D 1 108 ? 97.766 -0.363 16.845 1.00 11.33 108 GLY D O 1
ATOM 8133 N N . ASN D 1 109 ? 99.663 0.854 16.810 1.00 12.86 109 ASN D N 1
ATOM 8134 C CA . ASN D 1 109 ? 99.964 0.635 18.218 1.00 14.16 109 ASN D CA 1
ATOM 8135 C C . ASN D 1 109 ? 100.743 1.812 18.801 1.00 15.33 109 ASN D C 1
ATOM 8136 O O . ASN D 1 109 ? 101.097 2.762 18.115 1.00 13.92 109 ASN D O 1
ATOM 8141 N N . ARG D 1 110 ? 100.964 1.755 20.124 1.00 17.99 110 ARG D N 1
ATOM 8142 C CA . ARG D 1 110 ? 101.845 2.739 20.730 1.00 20.78 110 ARG D CA 1
ATOM 8143 C C . ARG D 1 110 ? 103.296 2.389 20.416 1.00 22.89 110 ARG D C 1
ATOM 8144 O O . ARG D 1 110 ? 103.619 1.279 20.021 1.00 22.20 110 ARG D O 1
ATOM 8152 N N . ALA D 1 111 ? 104.180 3.389 20.565 1.00 26.04 111 ALA D N 1
ATOM 8153 C CA . ALA D 1 111 ? 105.587 3.111 20.338 1.00 29.32 111 ALA D CA 1
ATOM 8154 C C . ALA D 1 111 ? 106.388 3.174 21.634 1.00 32.03 111 ALA D C 1
ATOM 8155 O O . ALA D 1 111 ? 106.302 4.112 22.415 1.00 32.55 111 ALA D O 1
ATOM 8157 N N . ALA D 1 112 ? 107.135 2.091 21.884 1.00 34.83 112 ALA D N 1
ATOM 8158 C CA . ALA D 1 112 ? 108.194 2.197 22.865 1.00 37.00 112 ALA D CA 1
ATOM 8159 C C . ALA D 1 112 ? 109.417 2.794 22.185 1.00 38.10 112 ALA D C 1
ATOM 8160 O O . ALA D 1 112 ? 109.857 2.348 21.136 1.00 39.30 112 ALA D O 1
ATOM 8162 N N . SER D 1 113 ? 109.872 3.916 22.749 1.00 38.15 113 SER D N 1
ATOM 8163 C CA . SER D 1 113 ? 109.037 4.589 23.728 1.00 38.27 113 SER D CA 1
ATOM 8164 C C . SER D 1 113 ? 109.003 6.087 23.444 1.00 38.12 113 SER D C 1
ATOM 8165 O O . SER D 1 113 ? 108.770 6.914 24.311 1.00 38.77 113 SER D O 1
ATOM 8168 N N . SER D 1 114 ? 109.310 6.407 22.171 1.00 37.77 114 SER D N 1
ATOM 8169 C CA . SER D 1 114 ? 109.153 7.783 21.735 1.00 37.09 114 SER D CA 1
ATOM 8170 C C . SER D 1 114 ? 107.753 8.277 22.066 1.00 36.89 114 SER D C 1
ATOM 8171 O O . SER D 1 114 ? 107.419 9.447 21.928 1.00 37.93 114 SER D O 1
ATOM 8174 N N . ARG D 1 115 ? 106.898 7.329 22.489 1.00 35.90 115 ARG D N 1
ATOM 8175 C CA . ARG D 1 115 ? 105.486 7.607 22.389 1.00 34.37 115 ARG D CA 1
ATOM 8176 C C . ARG D 1 115 ? 105.239 8.232 21.015 1.00 34.10 115 ARG D C 1
ATOM 8177 O O . ARG D 1 115 ? 104.652 9.282 20.845 1.00 35.33 115 ARG D O 1
ATOM 8185 N N . ALA D 1 116 ? 105.805 7.529 20.010 1.00 33.15 116 ALA D N 1
ATOM 8186 C CA . ALA D 1 116 ? 105.799 8.028 18.644 1.00 31.62 116 ALA D CA 1
ATOM 8187 C C . ALA D 1 116 ? 105.118 7.042 17.706 1.00 30.17 116 ALA D C 1
ATOM 8188 O O . ALA D 1 116 ? 105.341 7.014 16.512 1.00 31.26 116 ALA D O 1
ATOM 8190 N N . GLY D 1 117 ? 104.298 6.169 18.320 1.00 26.88 117 GLY D N 1
ATOM 8191 C CA . GLY D 1 117 ? 103.509 5.231 17.527 1.00 23.45 117 GLY D CA 1
ATOM 8192 C C . GLY D 1 117 ? 102.276 5.903 16.931 1.00 20.09 117 GLY D C 1
ATOM 8193 O O . GLY D 1 117 ? 101.891 7.005 17.308 1.00 19.88 117 GLY D O 1
ATOM 8194 N N . SER D 1 118 ? 101.614 5.235 15.991 1.00 17.54 118 SER D N 1
ATOM 8195 C CA . SER D 1 118 ? 100.407 5.787 15.387 1.00 15.49 118 SER D CA 1
ATOM 8196 C C . SER D 1 118 ? 99.333 6.029 16.445 1.00 14.73 118 SER D C 1
ATOM 8197 O O . SER D 1 118 ? 98.607 7.016 16.383 1.00 14.85 118 SER D O 1
ATOM 8200 N N . ALA D 1 119 ? 99.241 5.127 17.418 1.00 13.53 119 ALA D N 1
ATOM 8201 C CA . ALA D 1 119 ? 98.256 5.262 18.488 1.00 13.18 119 ALA D CA 1
ATOM 8202 C C . ALA D 1 119 ? 98.574 6.487 19.337 1.00 14.47 119 ALA D C 1
ATOM 8203 O O . ALA D 1 119 ? 97.674 7.220 19.750 1.00 13.64 119 ALA D O 1
ATOM 8205 N N . ASP D 1 120 ? 99.861 6.700 19.597 1.00 16.17 120 ASP D N 1
ATOM 8206 C CA . ASP D 1 120 ? 100.297 7.846 20.389 1.00 16.57 120 ASP D CA 1
ATOM 8207 C C . ASP D 1 120 ? 99.907 9.155 19.708 1.00 16.35 120 ASP D C 1
ATOM 8208 O O . ASP D 1 120 ? 99.400 10.076 20.348 1.00 15.75 120 ASP D O 1
ATOM 8213 N N . LEU D 1 121 ? 100.145 9.228 18.403 1.00 15.69 121 LEU D N 1
ATOM 8214 C CA . LEU D 1 121 ? 99.822 10.421 17.634 1.00 15.89 121 LEU D CA 1
ATOM 8215 C C . LEU D 1 121 ? 98.326 10.702 17.616 1.00 14.87 121 LEU D C 1
ATOM 8216 O O . LEU D 1 121 ? 97.895 11.824 17.872 1.00 14.57 121 LEU D O 1
ATOM 8221 N N . LEU D 1 122 ? 97.529 9.683 17.309 1.00 13.47 122 LEU D N 1
ATOM 8222 C CA . LEU D 1 122 ? 96.084 9.868 17.263 1.00 12.98 122 LEU D CA 1
ATOM 8223 C C . LEU D 1 122 ? 95.504 10.245 18.618 1.00 12.92 122 LEU D C 1
ATOM 8224 O O . LEU D 1 122 ? 94.568 11.034 18.701 1.00 13.93 122 LEU D O 1
ATOM 8229 N N . GLU D 1 123 ? 96.065 9.684 19.681 1.00 14.62 123 GLU D N 1
ATOM 8230 C CA . GLU D 1 123 ? 95.592 10.004 21.020 1.00 14.78 123 GLU D CA 1
ATOM 8231 C C . GLU D 1 123 ? 95.867 11.480 21.301 1.00 15.37 123 GLU D C 1
ATOM 8232 O O . GLU D 1 123 ? 95.031 12.183 21.869 1.00 16.27 123 GLU D O 1
ATOM 8238 N N . ALA D 1 124 ? 97.042 11.948 20.890 1.00 15.79 124 ALA D N 1
ATOM 8239 C CA . ALA D 1 124 ? 97.413 13.343 21.093 1.00 16.76 124 ALA D CA 1
ATOM 8240 C C . ALA D 1 124 ? 96.489 14.254 20.295 1.00 17.61 124 ALA D C 1
ATOM 8241 O O . ALA D 1 124 ? 96.269 15.407 20.666 1.00 18.57 124 ALA D O 1
ATOM 8243 N N . LEU D 1 125 ? 95.948 13.727 19.201 1.00 16.93 125 LEU D N 1
ATOM 8244 C CA . LEU D 1 125 ? 95.048 14.489 18.349 1.00 17.17 125 LEU D CA 1
ATOM 8245 C C . LEU D 1 125 ? 93.597 14.415 18.817 1.00 15.70 125 LEU D C 1
ATOM 8246 O O . LEU D 1 125 ? 92.707 14.992 18.196 1.00 16.68 125 LEU D O 1
ATOM 8251 N N . GLY D 1 126 ? 93.359 13.696 19.910 1.00 15.41 126 GLY D N 1
ATOM 8252 C CA . GLY D 1 126 ? 92.013 13.618 20.448 1.00 14.79 126 GLY D CA 1
ATOM 8253 C C . GLY D 1 126 ? 91.279 12.296 20.388 1.00 13.90 126 GLY D C 1
ATOM 8254 O O . GLY D 1 126 ? 90.151 12.204 20.874 1.00 15.77 126 GLY D O 1
ATOM 8255 N N . VAL D 1 127 ? 91.895 11.274 19.804 1.00 13.65 127 VAL D N 1
ATOM 8256 C CA . VAL D 1 127 ? 91.238 9.975 19.707 1.00 13.78 127 VAL D CA 1
ATOM 8257 C C . VAL D 1 127 ? 91.253 9.216 21.032 1.00 13.83 127 VAL D C 1
ATOM 8258 O O . VAL D 1 127 ? 92.306 9.023 21.642 1.00 15.15 127 VAL D O 1
ATOM 8262 N N . ASP D 1 128 ? 90.070 8.794 21.469 1.00 13.70 128 ASP D N 1
ATOM 8263 C CA . ASP D 1 128 ? 89.932 8.028 22.703 1.00 13.48 128 ASP D CA 1
ATOM 8264 C C . ASP D 1 128 ? 90.258 6.570 22.383 1.00 13.97 128 ASP D C 1
ATOM 8265 O O . ASP D 1 128 ? 89.424 5.843 21.840 1.00 14.12 128 ASP D O 1
ATOM 8270 N N . LEU D 1 129 ? 91.472 6.149 22.724 1.00 13.52 129 LEU D N 1
ATOM 8271 C CA . LEU D 1 129 ? 91.915 4.785 22.454 1.00 14.57 129 LEU D CA 1
ATOM 8272 C C . LEU D 1 129 ? 91.157 3.714 23.239 1.00 15.17 129 LEU D C 1
ATOM 8273 O O . LEU D 1 129 ? 91.315 2.521 22.975 1.00 15.50 129 LEU D O 1
ATOM 8278 N N . GLU D 1 130 ? 90.334 4.131 24.196 1.00 16.27 130 GLU D N 1
ATOM 8279 C CA . GLU D 1 130 ? 89.563 3.177 24.987 1.00 18.28 130 GLU D CA 1
ATOM 8280 C C . GLU D 1 130 ? 88.221 2.835 24.347 1.00 17.18 130 GLU D C 1
ATOM 8281 O O . GLU D 1 130 ? 87.457 2.038 24.890 1.00 18.03 130 GLU D O 1
ATOM 8287 N N . ALA D 1 131 ? 87.927 3.436 23.197 1.00 15.54 131 ALA D N 1
ATOM 8288 C CA . ALA D 1 131 ? 86.665 3.161 22.516 1.00 15.53 131 ALA D CA 1
ATOM 8289 C C . ALA D 1 131 ? 86.541 1.659 22.256 1.00 15.56 131 ALA D C 1
ATOM 8290 O O . ALA D 1 131 ? 87.499 1.012 21.831 1.00 15.58 131 ALA D O 1
ATOM 8292 N N . PRO D 1 132 ? 85.358 1.083 22.514 1.00 17.34 132 PRO D N 1
ATOM 8293 C CA . PRO D 1 132 ? 85.167 -0.353 22.291 1.00 17.36 132 PRO D CA 1
ATOM 8294 C C . PRO D 1 132 ? 85.224 -0.727 20.812 1.00 17.15 132 PRO D C 1
ATOM 8295 O O . PRO D 1 132 ? 84.912 0.094 19.946 1.00 15.13 132 PRO D O 1
ATOM 8299 N N . PRO D 1 133 ? 85.634 -1.970 20.506 1.00 16.40 133 PRO D N 1
ATOM 8300 C CA . PRO D 1 133 ? 85.737 -2.462 19.129 1.00 16.57 133 PRO D CA 1
ATOM 8301 C C . PRO D 1 133 ? 84.487 -2.185 18.303 1.00 15.91 133 PRO D C 1
ATOM 8302 O O . PRO D 1 133 ? 84.581 -1.762 17.150 1.00 15.00 133 PRO D O 1
ATOM 8306 N N . GLU D 1 134 ? 83.321 -2.425 18.896 1.00 15.75 134 GLU D N 1
ATOM 8307 C CA . GLU D 1 134 ? 82.056 -2.208 18.205 1.00 15.21 134 GLU D CA 1
ATOM 8308 C C . GLU D 1 134 ? 81.888 -0.769 17.733 1.00 14.46 134 GLU D C 1
ATOM 8309 O O . GLU D 1 134 ? 81.353 -0.531 16.651 1.00 13.09 134 GLU D O 1
ATOM 8315 N N . ARG D 1 135 ? 82.339 0.190 18.536 1.00 12.27 135 ARG D N 1
ATOM 8316 C CA . ARG D 1 135 ? 82.205 1.593 18.162 1.00 10.71 135 ARG D CA 1
ATOM 8317 C C . ARG D 1 135 ? 83.149 1.936 17.012 1.00 10.89 135 ARG D C 1
ATOM 8318 O O . ARG D 1 135 ? 82.793 2.713 16.118 1.00 8.81 135 ARG D O 1
ATOM 8326 N N . VAL D 1 136 ? 84.351 1.364 17.033 1.00 10.15 136 VAL D N 1
ATOM 8327 C CA . VAL D 1 136 ? 85.309 1.612 15.961 1.00 9.74 136 VAL D CA 1
ATOM 8328 C C . VAL D 1 136 ? 84.736 1.004 14.681 1.00 9.64 136 VAL D C 1
ATOM 8329 O O . VAL D 1 136 ? 84.892 1.560 13.595 1.00 8.29 136 VAL D O 1
ATOM 8333 N N . GLY D 1 137 ? 84.059 -0.133 14.817 1.00 9.25 137 GLY D N 1
ATOM 8334 C CA . GLY D 1 137 ? 83.450 -0.767 13.662 1.00 9.22 137 GLY D CA 1
ATOM 8335 C C . GLY D 1 137 ? 82.370 0.125 13.080 1.00 9.27 137 GLY D C 1
ATOM 8336 O O . GLY D 1 137 ? 82.261 0.264 11.863 1.00 9.02 137 GLY D O 1
ATOM 8337 N N . GLU D 1 138 ? 81.565 0.734 13.946 1.00 8.96 138 GLU D N 1
ATOM 8338 C CA . GLU D 1 138 ? 80.501 1.624 13.486 1.00 8.44 138 GLU D CA 1
ATOM 8339 C C . GLU D 1 138 ? 81.104 2.843 12.777 1.00 8.35 138 GLU D C 1
ATOM 8340 O O . GLU D 1 138 ? 80.537 3.357 11.815 1.00 9.51 138 GLU D O 1
ATOM 8346 N N . ALA D 1 139 ? 82.260 3.305 13.248 1.00 8.11 139 ALA D N 1
ATOM 8347 C CA . ALA D 1 139 ? 82.914 4.445 12.618 1.00 6.95 139 ALA D CA 1
ATOM 8348 C C . ALA D 1 139 ? 83.332 4.093 11.190 1.00 8.23 139 ALA D C 1
ATOM 8349 O O . ALA D 1 139 ? 83.184 4.898 10.276 1.00 9.54 139 ALA D O 1
ATOM 8351 N N . ILE D 1 140 ? 83.849 2.886 10.994 1.00 7.75 140 ILE D N 1
ATOM 8352 C CA . ILE D 1 140 ? 84.269 2.470 9.664 1.00 8.12 140 ILE D CA 1
ATOM 8353 C C . ILE D 1 140 ? 83.058 2.432 8.730 1.00 8.73 140 ILE D C 1
ATOM 8354 O O . ILE D 1 140 ? 83.131 2.891 7.587 1.00 9.58 140 ILE D O 1
ATOM 8359 N N . GLU D 1 141 ? 81.938 1.910 9.220 1.00 9.39 141 GLU D N 1
ATOM 8360 C CA . GLU D 1 141 ? 80.732 1.820 8.402 1.00 10.59 141 GLU D CA 1
ATOM 8361 C C . GLU D 1 141 ? 80.113 3.186 8.101 1.00 10.63 141 GLU D C 1
ATOM 8362 O O . GLU D 1 141 ? 79.745 3.465 6.961 1.00 11.82 141 GLU D O 1
ATOM 8368 N N . GLU D 1 142 ? 80.023 4.041 9.116 1.00 9.72 142 GLU D N 1
ATOM 8369 C CA . GLU D 1 142 ? 79.410 5.360 8.959 1.00 9.22 142 GLU D CA 1
ATOM 8370 C C . GLU D 1 142 ? 80.306 6.468 8.413 1.00 10.82 142 GLU D C 1
ATOM 8371 O O . GLU D 1 142 ? 79.865 7.283 7.597 1.00 11.86 142 GLU D O 1
ATOM 8377 N N . LEU D 1 143 ? 81.554 6.506 8.867 1.00 10.53 143 LEU D N 1
ATOM 8378 C CA . LEU D 1 143 ? 82.481 7.556 8.454 1.00 11.28 143 LEU D CA 1
ATOM 8379 C C . LEU D 1 143 ? 83.511 7.140 7.410 1.00 11.26 143 LEU D C 1
ATOM 8380 O O . LEU D 1 143 ? 84.125 7.991 6.767 1.00 12.44 143 LEU D O 1
ATOM 8385 N N . GLY D 1 144 ? 83.716 5.837 7.259 1.00 10.21 144 GLY D N 1
ATOM 8386 C CA . GLY D 1 144 ? 84.683 5.357 6.288 1.00 9.73 144 GLY D CA 1
ATOM 8387 C C . GLY D 1 144 ? 86.105 5.324 6.815 1.00 8.81 144 GLY D C 1
ATOM 8388 O O . GLY D 1 144 ? 87.056 5.160 6.051 1.00 9.30 144 GLY D O 1
ATOM 8389 N N . PHE D 1 145 ? 86.255 5.490 8.125 1.00 9.22 145 PHE D N 1
ATOM 8390 C CA . PHE D 1 145 ? 87.572 5.463 8.748 1.00 7.87 145 PHE D CA 1
ATOM 8391 C C . PHE D 1 145 ? 87.501 4.925 10.166 1.00 7.16 145 PHE D C 1
ATOM 8392 O O . PHE D 1 145 ? 86.569 5.215 10.910 1.00 9.02 145 PHE D O 1
ATOM 8400 N N . GLY D 1 146 ? 88.509 4.142 10.522 1.00 8.30 146 GLY D N 1
ATOM 8401 C CA . GLY D 1 146 ? 88.603 3.605 11.861 1.00 8.08 146 GLY D CA 1
ATOM 8402 C C . GLY D 1 146 ? 90.053 3.299 12.152 1.00 7.34 146 GLY D C 1
ATOM 8403 O O . GLY D 1 146 ? 90.806 2.932 11.251 1.00 8.05 146 GLY D O 1
ATOM 8404 N N . PHE D 1 147 ? 90.468 3.498 13.398 1.00 7.41 147 PHE D N 1
ATOM 8405 C CA . PHE D 1 147 ? 91.829 3.176 13.787 1.00 7.60 147 PHE D CA 1
ATOM 8406 C C . PHE D 1 147 ? 91.730 1.987 14.724 1.00 7.35 147 PHE D C 1
ATOM 8407 O O . PHE D 1 147 ? 91.069 2.053 15.767 1.00 8.85 147 PHE D O 1
ATOM 8415 N N . LEU D 1 148 ? 92.386 0.901 14.338 1.00 7.44 148 LEU D N 1
ATOM 8416 C CA . LEU D 1 148 ? 92.361 -0.332 15.108 1.00 8.22 148 LEU D CA 1
ATOM 8417 C C . LEU D 1 148 ? 93.584 -0.409 16.011 1.00 8.85 148 LEU D C 1
ATOM 8418 O O . LEU D 1 148 ? 94.685 -0.728 15.563 1.00 9.28 148 LEU D O 1
ATOM 8423 N N . PHE D 1 149 ? 93.376 -0.092 17.286 1.00 8.60 149 PHE D N 1
ATOM 8424 C CA . PHE D 1 149 ? 94.440 -0.108 18.283 1.00 9.70 149 PHE D CA 1
ATOM 8425 C C . PHE D 1 149 ? 94.762 -1.554 18.655 1.00 10.25 149 PHE D C 1
ATOM 8426 O O . PHE D 1 149 ? 93.915 -2.277 19.177 1.00 9.51 149 PHE D O 1
ATOM 8434 N N . ALA D 1 150 ? 95.991 -1.971 18.369 1.00 11.93 150 ALA D N 1
ATOM 8435 C CA . ALA D 1 150 ? 96.433 -3.335 18.636 1.00 13.26 150 ALA D CA 1
ATOM 8436 C C . ALA D 1 150 ? 96.139 -3.846 20.047 1.00 14.74 150 ALA D C 1
ATOM 8437 O O . ALA D 1 150 ? 95.762 -5.002 20.217 1.00 15.69 150 ALA D O 1
ATOM 8439 N N . ARG D 1 151 ? 96.304 -2.993 21.052 1.00 16.64 151 ARG D N 1
ATOM 8440 C CA . ARG D 1 151 ? 96.062 -3.407 22.434 1.00 18.83 151 ARG D CA 1
ATOM 8441 C C . ARG D 1 151 ? 94.612 -3.798 22.698 1.00 18.83 151 ARG D C 1
ATOM 8442 O O . ARG D 1 151 ? 94.334 -4.640 23.553 1.00 19.70 151 ARG D O 1
ATOM 8450 N N . VAL D 1 152 ? 93.688 -3.191 21.961 1.00 14.83 152 VAL D N 1
ATOM 8451 C CA . VAL D 1 152 ? 92.269 -3.478 22.126 1.00 13.85 152 VAL D CA 1
ATOM 8452 C C . VAL D 1 152 ? 91.847 -4.737 21.371 1.00 13.43 152 VAL D C 1
ATOM 8453 O O . VAL D 1 152 ? 91.102 -5.568 21.890 1.00 14.87 152 VAL D O 1
ATOM 8457 N N . PHE D 1 153 ? 92.338 -4.880 20.148 1.00 12.89 153 PHE D N 1
ATOM 8458 C CA . PHE D 1 153 ? 91.980 -6.018 19.317 1.00 11.91 153 PHE D CA 1
ATOM 8459 C C . PHE D 1 153 ? 92.784 -7.291 19.517 1.00 11.89 153 PHE D C 1
ATOM 8460 O O . PHE D 1 153 ? 92.323 -8.378 19.170 1.00 12.52 153 PHE D O 1
ATOM 8468 N N . HIS D 1 154 ? 93.980 -7.161 20.082 1.00 12.04 154 HIS D N 1
ATOM 8469 C CA . HIS D 1 154 ? 94.838 -8.315 20.308 1.00 12.71 154 HIS D CA 1
ATOM 8470 C C . HIS D 1 154 ? 95.198 -8.468 21.783 1.00 12.38 154 HIS D C 1
ATOM 8471 O O . HIS D 1 154 ? 96.372 -8.400 22.153 1.00 11.00 154 HIS D O 1
ATOM 8478 N N . PRO D 1 155 ? 94.194 -8.681 22.649 1.00 13.78 155 PRO D N 1
ATOM 8479 C CA . PRO D 1 155 ? 94.486 -8.834 24.078 1.00 15.29 155 PRO D CA 1
ATOM 8480 C C . PRO D 1 155 ? 95.473 -9.958 24.382 1.00 15.34 155 PRO D C 1
ATOM 8481 O O . PRO D 1 155 ? 96.236 -9.879 25.339 1.00 16.10 155 PRO D O 1
ATOM 8485 N N . ALA D 1 156 ? 95.466 -10.998 23.558 1.00 14.68 156 ALA D N 1
ATOM 8486 C CA . ALA D 1 156 ? 96.365 -12.128 23.766 1.00 14.39 156 ALA D CA 1
ATOM 8487 C C . ALA D 1 156 ? 97.833 -11.733 23.625 1.00 14.92 156 ALA D C 1
ATOM 8488 O O . ALA D 1 156 ? 98.717 -12.416 24.135 1.00 15.75 156 ALA D O 1
ATOM 8490 N N . MET D 1 157 ? 98.098 -10.628 22.935 1.00 14.27 157 MET D N 1
ATOM 8491 C CA . MET D 1 157 ? 99.471 -10.173 22.755 1.00 13.90 157 MET D CA 1
ATOM 8492 C C . MET D 1 157 ? 100.061 -9.652 24.063 1.00 14.70 157 MET D C 1
ATOM 8493 O O . MET D 1 157 ? 101.272 -9.481 24.175 1.00 17.50 157 MET D O 1
ATOM 8501 N N . ARG D 1 158 ? 99.205 -9.413 25.053 1.00 13.63 158 ARG D N 1
ATOM 8502 C CA . ARG D 1 158 ? 99.661 -8.903 26.344 1.00 15.31 158 ARG D CA 1
ATOM 8503 C C . ARG D 1 158 ? 100.677 -9.819 27.017 1.00 14.67 158 ARG D C 1
ATOM 8504 O O . ARG D 1 158 ? 101.639 -9.341 27.624 1.00 14.37 158 ARG D O 1
ATOM 8512 N N . HIS D 1 159 ? 100.477 -11.131 26.909 1.00 15.90 159 HIS D N 1
ATOM 8513 C CA . HIS D 1 159 ? 101.411 -12.062 27.534 1.00 15.10 159 HIS D CA 1
ATOM 8514 C C . HIS D 1 159 ? 102.584 -12.430 26.632 1.00 16.55 159 HIS D C 1
ATOM 8515 O O . HIS D 1 159 ? 103.534 -13.079 27.076 1.00 18.30 159 HIS D O 1
ATOM 8522 N N . VAL D 1 160 ? 102.524 -11.997 25.374 1.00 15.50 160 VAL D N 1
ATOM 8523 C CA . VAL D 1 160 ? 103.577 -12.271 24.400 1.00 15.74 160 VAL D CA 1
ATOM 8524 C C . VAL D 1 160 ? 104.550 -11.096 24.303 1.00 15.95 160 VAL D C 1
ATOM 8525 O O . VAL D 1 160 ? 105.755 -11.284 24.117 1.00 15.81 160 VAL D O 1
ATOM 8529 N N . ALA D 1 161 ? 104.021 -9.884 24.446 1.00 15.71 161 ALA D N 1
ATOM 8530 C CA . ALA D 1 161 ? 104.825 -8.670 24.362 1.00 13.71 161 ALA D CA 1
ATOM 8531 C C . ALA D 1 161 ? 106.091 -8.668 25.231 1.00 13.03 161 ALA D C 1
ATOM 8532 O O . ALA D 1 161 ? 107.145 -8.224 24.779 1.00 13.91 161 ALA D O 1
ATOM 8534 N N . PRO D 1 162 ? 106.000 -9.149 26.487 1.00 14.02 162 PRO D N 1
ATOM 8535 C CA . PRO D 1 162 ? 107.169 -9.179 27.380 1.00 13.68 162 PRO D CA 1
ATOM 8536 C C . PRO D 1 162 ? 108.336 -10.001 26.823 1.00 14.26 162 PRO D C 1
ATOM 8537 O O . PRO D 1 162 ? 109.502 -9.619 26.953 1.00 13.49 162 PRO D O 1
ATOM 8541 N N . VAL D 1 163 ? 108.020 -11.137 26.212 1.00 12.92 163 VAL D N 1
ATOM 8542 C CA . VAL D 1 163 ? 109.051 -11.993 25.636 1.00 13.94 163 VAL D CA 1
ATOM 8543 C C . VAL D 1 163 ? 109.751 -11.256 24.502 1.00 12.85 163 VAL D C 1
ATOM 8544 O O . VAL D 1 163 ? 110.977 -11.276 24.388 1.00 12.75 163 VAL D O 1
ATOM 8548 N N . ARG D 1 164 ? 108.964 -10.593 23.664 1.00 13.22 164 ARG D N 1
ATOM 8549 C CA . ARG D 1 164 ? 109.510 -9.843 22.542 1.00 12.87 164 ARG D CA 1
ATOM 8550 C C . ARG D 1 164 ? 110.419 -8.717 23.023 1.00 13.97 164 ARG D C 1
ATOM 8551 O O . ARG D 1 164 ? 111.517 -8.521 22.502 1.00 12.93 164 ARG D O 1
ATOM 8559 N N . ALA D 1 165 ? 109.950 -7.976 24.021 1.00 14.12 165 ALA D N 1
ATOM 8560 C CA . ALA D 1 165 ? 110.713 -6.859 24.559 1.00 15.08 165 ALA D CA 1
ATOM 8561 C C . ALA D 1 165 ? 112.025 -7.321 25.174 1.00 15.24 165 ALA D C 1
ATOM 8562 O O . ALA D 1 165 ? 113.067 -6.700 24.969 1.00 16.52 165 ALA D O 1
ATOM 8564 N N . GLU D 1 166 ? 111.976 -8.419 25.919 1.00 15.27 166 GLU D N 1
ATOM 8565 C CA . GLU D 1 166 ? 113.178 -8.924 26.560 1.00 16.45 166 GLU D CA 1
ATOM 8566 C C . GLU D 1 166 ? 114.199 -9.407 25.535 1.00 15.52 166 GLU D C 1
ATOM 8567 O O . GLU D 1 166 ? 115.394 -9.159 25.686 1.00 15.58 166 GLU D O 1
ATOM 8577 N N . LEU D 1 167 ? 113.741 -10.091 24.489 1.00 13.82 167 LEU D N 1
ATOM 8578 C CA . LEU D 1 167 ? 114.664 -10.564 23.462 1.00 13.67 167 LEU D CA 1
ATOM 8579 C C . LEU D 1 167 ? 115.355 -9.375 22.807 1.00 13.90 167 LEU D C 1
ATOM 8580 O O . LEU D 1 167 ? 116.515 -9.458 22.418 1.00 15.00 167 LEU D O 1
ATOM 8585 N N . GLY D 1 168 ? 114.623 -8.271 22.685 1.00 13.88 168 GLY D N 1
ATOM 8586 C CA . GLY D 1 168 ? 115.179 -7.058 22.111 1.00 14.48 168 GLY D CA 1
ATOM 8587 C C . GLY D 1 168 ? 115.609 -7.107 20.658 1.00 13.73 168 GLY D C 1
ATOM 8588 O O . GLY D 1 168 ? 116.412 -6.281 20.223 1.00 16.42 168 GLY D O 1
ATOM 8589 N N . VAL D 1 169 ? 115.082 -8.065 19.902 1.00 12.75 169 VAL D N 1
ATOM 8590 C CA . VAL D 1 169 ? 115.416 -8.193 18.489 1.00 12.34 169 VAL D CA 1
ATOM 8591 C C . VAL D 1 169 ? 114.135 -8.403 17.695 1.00 11.74 169 VAL D C 1
ATOM 8592 O O . VAL D 1 169 ? 113.087 -8.700 18.265 1.00 13.05 169 VAL D O 1
ATOM 8596 N N . ARG D 1 170 ? 114.220 -8.235 16.381 1.00 12.07 170 ARG D N 1
ATOM 8597 C CA . ARG D 1 170 ? 113.050 -8.433 15.533 1.00 12.15 170 ARG D CA 1
ATOM 8598 C C . ARG D 1 170 ? 112.691 -9.912 15.525 1.00 11.92 170 ARG D C 1
ATOM 8599 O O . ARG D 1 170 ? 113.567 -10.775 15.655 1.00 11.18 170 ARG D O 1
ATOM 8607 N N . THR D 1 171 ? 111.398 -10.195 15.391 1.00 11.22 171 THR D N 1
ATOM 8608 C CA . THR D 1 171 ? 110.905 -11.570 15.351 1.00 9.55 171 THR D CA 1
ATOM 8609 C C . THR D 1 171 ? 109.791 -11.655 14.318 1.00 9.23 171 THR D C 1
ATOM 8610 O O . THR D 1 171 ? 109.460 -10.666 13.658 1.00 8.23 171 THR D O 1
ATOM 8614 N N . VAL D 1 172 ? 109.200 -12.836 14.190 1.00 8.93 172 VAL D N 1
ATOM 8615 C CA . VAL D 1 172 ? 108.127 -13.023 13.228 1.00 8.61 172 VAL D CA 1
ATOM 8616 C C . VAL D 1 172 ? 106.964 -12.073 13.519 1.00 8.62 172 VAL D C 1
ATOM 8617 O O . VAL D 1 172 ? 106.182 -11.758 12.626 1.00 8.52 172 VAL D O 1
ATOM 8621 N N . PHE D 1 173 ? 106.850 -11.598 14.757 1.00 7.88 173 PHE D N 1
ATOM 8622 C CA . PHE D 1 173 ? 105.755 -10.693 15.081 1.00 7.61 173 PHE D CA 1
ATOM 8623 C C . PHE D 1 173 ? 105.857 -9.359 14.354 1.00 7.78 173 PHE D C 1
ATOM 8624 O O . PHE D 1 173 ? 104.847 -8.681 14.169 1.00 7.65 173 PHE D O 1
ATOM 8632 N N . ASN D 1 174 ? 107.060 -8.978 13.932 1.00 8.28 174 ASN D N 1
ATOM 8633 C CA . ASN D 1 174 ? 107.198 -7.738 13.173 1.00 7.81 174 ASN D CA 1
ATOM 8634 C C . ASN D 1 174 ? 106.462 -7.930 11.851 1.00 9.38 174 ASN D C 1
ATOM 8635 O O . ASN D 1 174 ? 105.797 -7.018 11.357 1.00 9.34 174 ASN D O 1
ATOM 8640 N N . LEU D 1 175 ? 106.584 -9.128 11.286 1.00 9.70 175 LEU D N 1
ATOM 8641 C CA . LEU D 1 175 ? 105.935 -9.450 10.018 1.00 8.88 175 LEU D CA 1
ATOM 8642 C C . LEU D 1 175 ? 104.433 -9.662 10.186 1.00 9.84 175 LEU D C 1
ATOM 8643 O O . LEU D 1 175 ? 103.642 -9.286 9.315 1.00 9.32 175 LEU D O 1
ATOM 8648 N N . LEU D 1 176 ? 104.031 -10.266 11.300 1.00 8.79 176 LEU D N 1
ATOM 8649 C CA . LEU D 1 176 ? 102.618 -10.545 11.527 1.00 7.60 176 LEU D CA 1
ATOM 8650 C C . LEU D 1 176 ? 101.748 -9.334 11.837 1.00 8.49 176 LEU D C 1
ATOM 8651 O O . LEU D 1 176 ? 100.556 -9.331 11.524 1.00 8.45 176 LEU D O 1
ATOM 8656 N N . GLY D 1 177 ? 102.335 -8.313 12.451 1.00 7.88 177 GLY D N 1
ATOM 8657 C CA . GLY D 1 177 ? 101.569 -7.125 12.782 1.00 7.93 177 GLY D CA 1
ATOM 8658 C C . GLY D 1 177 ? 100.761 -6.617 11.599 1.00 7.97 177 GLY D C 1
ATOM 8659 O O . GLY D 1 177 ? 99.533 -6.500 11.682 1.00 9.02 177 GLY D O 1
ATOM 8660 N N . PRO D 1 178 ? 101.424 -6.309 10.474 1.00 8.16 178 PRO D N 1
ATOM 8661 C CA . PRO D 1 178 ? 100.716 -5.812 9.288 1.00 8.07 178 PRO D CA 1
ATOM 8662 C C . PRO D 1 178 ? 99.766 -6.826 8.658 1.00 7.86 178 PRO D C 1
ATOM 8663 O O . PRO D 1 178 ? 98.817 -6.448 7.968 1.00 8.16 178 PRO D O 1
ATOM 8667 N N . LEU D 1 179 ? 100.026 -8.108 8.891 1.00 7.13 179 LEU D N 1
ATOM 8668 C CA . LEU D 1 179 ? 99.211 -9.181 8.323 1.00 7.82 179 LEU D CA 1
ATOM 8669 C C . LEU D 1 179 ? 98.035 -9.614 9.190 1.00 7.43 179 LEU D C 1
ATOM 8670 O O . LEU D 1 179 ? 97.350 -10.584 8.870 1.00 8.79 179 LEU D O 1
ATOM 8675 N N . THR D 1 180 ? 97.794 -8.905 10.284 1.00 7.56 180 THR D N 1
ATOM 8676 C CA . THR D 1 180 ? 96.708 -9.282 11.173 1.00 8.40 180 THR D CA 1
ATOM 8677 C C . THR D 1 180 ? 95.707 -8.165 11.424 1.00 9.12 180 THR D C 1
ATOM 8678 O O . THR D 1 180 ? 95.215 -7.993 12.547 1.00 9.11 180 THR D O 1
ATOM 8682 N N . ASN D 1 181 ? 95.383 -7.404 10.383 1.00 8.11 181 ASN D N 1
ATOM 8683 C CA . ASN D 1 181 ? 94.392 -6.360 10.503 1.00 8.16 181 ASN D CA 1
ATOM 8684 C C . ASN D 1 181 ? 93.116 -6.935 11.089 1.00 8.38 181 ASN D C 1
ATOM 8685 O O . ASN D 1 181 ? 92.450 -7.771 10.493 1.00 8.92 181 ASN D O 1
ATOM 8690 N N . PRO D 1 182 ? 92.673 -6.502 12.280 1.00 9.28 182 PRO D N 1
ATOM 8691 C CA . PRO D 1 182 ? 91.436 -7.034 12.859 1.00 8.90 182 PRO D CA 1
ATOM 8692 C C . PRO D 1 182 ? 90.100 -6.718 12.206 1.00 8.85 182 PRO D C 1
ATOM 8693 O O . PRO D 1 182 ? 89.080 -7.273 12.610 1.00 9.74 182 PRO D O 1
ATOM 8697 N N . ALA D 1 183 ? 90.090 -5.838 11.209 1.00 8.23 183 ALA D N 1
ATOM 8698 C CA . ALA D 1 183 ? 88.833 -5.509 10.538 1.00 9.31 183 ALA D CA 1
ATOM 8699 C C . ALA D 1 183 ? 88.720 -6.259 9.218 1.00 9.42 183 ALA D C 1
ATOM 8700 O O . ALA D 1 183 ? 87.718 -6.147 8.514 1.00 10.52 183 ALA D O 1
ATOM 8702 N N . GLY D 1 184 ? 89.757 -7.015 8.883 1.00 8.90 184 GLY D N 1
ATOM 8703 C CA . GLY D 1 184 ? 89.737 -7.774 7.645 1.00 9.20 184 GLY D CA 1
ATOM 8704 C C . GLY D 1 184 ? 90.029 -6.952 6.405 1.00 9.71 184 GLY D C 1
ATOM 8705 O O . GLY D 1 184 ? 89.529 -7.267 5.323 1.00 8.80 184 GLY D O 1
ATOM 8706 N N . ALA D 1 185 ? 90.828 -5.898 6.550 1.00 8.42 185 ALA D N 1
ATOM 8707 C CA . ALA D 1 185 ? 91.179 -5.069 5.404 1.00 8.25 185 ALA D CA 1
ATOM 8708 C C . ALA D 1 185 ? 91.726 -5.976 4.305 1.00 7.55 185 ALA D C 1
ATOM 8709 O O . ALA D 1 185 ? 92.447 -6.946 4.585 1.00 8.19 185 ALA D O 1
ATOM 8711 N N . ASP D 1 186 ? 91.383 -5.669 3.057 1.00 7.46 186 ASP D N 1
ATOM 8712 C CA . ASP D 1 186 ? 91.852 -6.488 1.948 1.00 8.25 186 ASP D CA 1
ATOM 8713 C C . ASP D 1 186 ? 92.800 -5.790 0.974 1.00 7.38 186 ASP D C 1
ATOM 8714 O O . ASP D 1 186 ? 93.346 -6.435 0.080 1.00 8.84 186 ASP D O 1
ATOM 8719 N N . ALA D 1 187 ? 93.009 -4.485 1.156 1.00 7.29 187 ALA D N 1
ATOM 8720 C CA . ALA D 1 187 ? 93.907 -3.709 0.300 1.00 6.72 187 ALA D CA 1
ATOM 8721 C C . ALA D 1 187 ? 94.987 -3.092 1.186 1.00 7.37 187 ALA D C 1
ATOM 8722 O O . ALA D 1 187 ? 94.681 -2.536 2.245 1.00 6.86 187 ALA D O 1
ATOM 8724 N N . TYR D 1 188 ? 96.240 -3.170 0.739 1.00 7.34 188 TYR D N 1
ATOM 8725 C CA . TYR D 1 188 ? 97.374 -2.699 1.540 1.00 6.83 188 TYR D CA 1
ATOM 8726 C C . TYR D 1 188 ? 98.483 -1.921 0.852 1.00 8.68 188 TYR D C 1
ATOM 8727 O O . TYR D 1 188 ? 98.711 -2.048 -0.343 1.00 7.80 188 TYR D O 1
ATOM 8736 N N . VAL D 1 189 ? 99.182 -1.138 1.669 1.00 9.26 189 VAL D N 1
ATOM 8737 C CA . VAL D 1 189 ? 100.398 -0.419 1.301 1.00 7.44 189 VAL D CA 1
ATOM 8738 C C . VAL D 1 189 ? 101.130 -0.838 2.568 1.00 8.16 189 VAL D C 1
ATOM 8739 O O . VAL D 1 189 ? 100.993 -0.219 3.621 1.00 8.76 189 VAL D O 1
ATOM 8743 N N . LEU D 1 190 ? 101.865 -1.937 2.452 1.00 7.08 190 LEU D N 1
ATOM 8744 C CA . LEU D 1 190 ? 102.559 -2.556 3.578 1.00 7.07 190 LEU D CA 1
ATOM 8745 C C . LEU D 1 190 ? 104.065 -2.340 3.543 1.00 7.94 190 LEU D C 1
ATOM 8746 O O . LEU D 1 190 ? 104.750 -2.852 2.663 1.00 7.87 190 LEU D O 1
ATOM 8751 N N . GLY D 1 191 ? 104.576 -1.588 4.513 1.00 7.83 191 GLY D N 1
ATOM 8752 C CA . GLY D 1 191 ? 106.002 -1.317 4.555 1.00 8.49 191 GLY D CA 1
ATOM 8753 C C . GLY D 1 191 ? 106.777 -2.360 5.338 1.00 8.59 191 GLY D C 1
ATOM 8754 O O . GLY D 1 191 ? 106.286 -2.869 6.345 1.00 8.93 191 GLY D O 1
ATOM 8755 N N . VAL D 1 192 ? 107.974 -2.692 4.862 1.00 9.59 192 VAL D N 1
ATOM 8756 C CA . VAL D 1 192 ? 108.827 -3.675 5.532 1.00 9.83 192 VAL D CA 1
ATOM 8757 C C . VAL D 1 192 ? 110.180 -3.046 5.857 1.00 10.82 192 VAL D C 1
ATOM 8758 O O . VAL D 1 192 ? 110.614 -2.115 5.184 1.00 9.85 192 VAL D O 1
ATOM 8762 N N . PHE D 1 193 ? 110.848 -3.560 6.886 1.00 11.72 193 PHE D N 1
ATOM 8763 C CA . PHE D 1 193 ? 112.126 -2.993 7.320 1.00 12.58 193 PHE D CA 1
ATOM 8764 C C . PHE D 1 193 ? 113.351 -3.323 6.468 1.00 13.03 193 PHE D C 1
ATOM 8765 O O . PHE D 1 193 ? 114.399 -2.697 6.621 1.00 12.92 193 PHE D O 1
ATOM 8773 N N . SER D 1 194 ? 113.220 -4.292 5.570 1.00 13.87 194 SER D N 1
ATOM 8774 C CA . SER D 1 194 ? 114.319 -4.687 4.694 1.00 15.96 194 SER D CA 1
ATOM 8775 C C . SER D 1 194 ? 113.786 -5.249 3.381 1.00 16.25 194 SER D C 1
ATOM 8776 O O . SER D 1 194 ? 112.744 -5.900 3.357 1.00 15.77 194 SER D O 1
ATOM 8779 N N . PRO D 1 195 ? 114.508 -5.011 2.272 1.00 15.85 195 PRO D N 1
ATOM 8780 C CA . PRO D 1 195 ? 114.137 -5.474 0.930 1.00 16.37 195 PRO D CA 1
ATOM 8781 C C . PRO D 1 195 ? 113.913 -6.977 0.809 1.00 15.67 195 PRO D C 1
ATOM 8782 O O . PRO D 1 195 ? 113.092 -7.425 0.007 1.00 14.96 195 PRO D O 1
ATOM 8786 N N . GLU D 1 196 ? 114.648 -7.757 1.596 1.00 14.91 196 GLU D N 1
ATOM 8787 C CA . GLU D 1 196 ? 114.522 -9.207 1.538 1.00 15.83 196 GLU D CA 1
ATOM 8788 C C . GLU D 1 196 ? 113.128 -9.679 1.921 1.00 13.68 196 GLU D C 1
ATOM 8789 O O . GLU D 1 196 ? 112.748 -10.807 1.613 1.00 14.85 196 GLU D O 1
ATOM 8795 N N . TRP D 1 197 ? 112.363 -8.820 2.589 1.00 12.04 197 TRP D N 1
ATOM 8796 C CA . TRP D 1 197 ? 111.018 -9.200 3.003 1.00 11.26 197 TRP D CA 1
ATOM 8797 C C . TRP D 1 197 ? 109.910 -8.777 2.050 1.00 10.18 197 TRP D C 1
ATOM 8798 O O . TRP D 1 197 ? 108.754 -9.119 2.258 1.00 10.73 197 TRP D O 1
ATOM 8809 N N . LEU D 1 198 ? 110.260 -8.052 0.993 1.00 10.62 198 LEU D N 1
ATOM 8810 C CA . LEU D 1 198 ? 109.253 -7.609 0.033 1.00 9.88 198 LEU D CA 1
ATOM 8811 C C . LEU D 1 198 ? 108.514 -8.773 -0.624 1.00 10.07 198 LEU D C 1
ATOM 8812 O O . LEU D 1 198 ? 107.287 -8.843 -0.573 1.00 9.71 198 LEU D O 1
ATOM 8817 N N . ALA D 1 199 ? 109.262 -9.684 -1.240 1.00 10.15 199 ALA D N 1
ATOM 8818 C CA . ALA D 1 199 ? 108.653 -10.827 -1.914 1.00 10.44 199 ALA D CA 1
ATOM 8819 C C . ALA D 1 199 ? 107.906 -11.778 -0.971 1.00 9.83 199 ALA D C 1
ATOM 8820 O O . ALA D 1 199 ? 106.759 -12.137 -1.229 1.00 10.76 199 ALA D O 1
ATOM 8822 N N . PRO D 1 200 ? 108.545 -12.202 0.134 1.00 10.15 200 PRO D N 1
ATOM 8823 C CA . PRO D 1 200 ? 107.864 -13.112 1.065 1.00 10.91 200 PRO D CA 1
ATOM 8824 C C . PRO D 1 200 ? 106.553 -12.534 1.608 1.00 9.67 200 PRO D C 1
ATOM 8825 O O . PRO D 1 200 ? 105.555 -13.241 1.740 1.00 9.67 200 PRO D O 1
ATOM 8829 N N . MET D 1 201 ? 106.563 -11.244 1.929 1.00 8.63 201 MET D N 1
ATOM 8830 C CA . MET D 1 201 ? 105.370 -10.600 2.460 1.00 9.06 201 MET D CA 1
ATOM 8831 C C . MET D 1 201 ? 104.278 -10.434 1.409 1.00 8.33 201 MET D C 1
ATOM 8832 O O . MET D 1 201 ? 103.093 -10.521 1.725 1.00 10.07 201 MET D O 1
ATOM 8837 N N . ALA D 1 202 ? 104.665 -10.195 0.161 1.00 8.84 202 ALA D N 1
ATOM 8838 C CA . ALA D 1 202 ? 103.668 -10.068 -0.891 1.00 8.94 202 ALA D CA 1
ATOM 8839 C C . ALA D 1 202 ? 103.005 -11.436 -1.072 1.00 8.50 202 ALA D C 1
ATOM 8840 O O . ALA D 1 202 ? 101.794 -11.529 -1.289 1.00 9.56 202 ALA D O 1
ATOM 8842 N N . GLU D 1 203 ? 103.793 -12.504 -0.978 1.00 8.78 203 GLU D N 1
ATOM 8843 C CA . GLU D 1 203 ? 103.225 -13.837 -1.119 1.00 9.49 203 GLU D CA 1
ATOM 8844 C C . GLU D 1 203 ? 102.291 -14.114 0.053 1.00 9.23 203 GLU D C 1
ATOM 8845 O O . GLU D 1 203 ? 101.223 -14.696 -0.119 1.00 9.22 203 GLU D O 1
ATOM 8851 N N . ALA D 1 204 ? 102.698 -13.699 1.249 1.00 9.89 204 ALA D N 1
ATOM 8852 C CA . ALA D 1 204 ? 101.863 -13.900 2.428 1.00 9.75 204 ALA D CA 1
ATOM 8853 C C . ALA D 1 204 ? 100.528 -13.186 2.231 1.00 9.81 204 ALA D C 1
ATOM 8854 O O . ALA D 1 204 ? 99.468 -13.740 2.527 1.00 10.50 204 ALA D O 1
ATOM 8856 N N . LEU D 1 205 ? 100.575 -11.953 1.731 1.00 9.39 205 LEU D N 1
ATOM 8857 C CA . LEU D 1 205 ? 99.343 -11.207 1.487 1.00 10.69 205 LEU D CA 1
ATOM 8858 C C . LEU D 1 205 ? 98.450 -11.961 0.515 1.00 10.84 205 LEU D C 1
ATOM 8859 O O . LEU D 1 205 ? 97.251 -12.106 0.740 1.00 11.27 205 LEU D O 1
ATOM 8864 N N . GLU D 1 206 ? 99.042 -12.443 -0.572 1.00 11.32 206 GLU D N 1
ATOM 8865 C CA . GLU D 1 206 ? 98.276 -13.171 -1.573 1.00 12.20 206 GLU D CA 1
ATOM 8866 C C . GLU D 1 206 ? 97.637 -14.423 -0.978 1.00 12.24 206 GLU D C 1
ATOM 8867 O O . GLU D 1 206 ? 96.472 -14.721 -1.252 1.00 11.98 206 GLU D O 1
ATOM 8873 N N . ARG D 1 207 ? 98.396 -15.151 -0.164 1.00 10.84 207 ARG D N 1
ATOM 8874 C CA . ARG D 1 207 ? 97.880 -16.363 0.465 1.00 11.07 207 ARG D CA 1
ATOM 8875 C C . ARG D 1 207 ? 96.712 -16.042 1.390 1.00 11.05 207 ARG D C 1
ATOM 8876 O O . ARG D 1 207 ? 95.840 -16.883 1.611 1.00 12.99 207 ARG D O 1
ATOM 8884 N N . LEU D 1 208 ? 96.696 -14.823 1.923 1.00 10.17 208 LEU D N 1
ATOM 8885 C CA . LEU D 1 208 ? 95.633 -14.391 2.820 1.00 10.78 208 LEU D CA 1
ATOM 8886 C C . LEU D 1 208 ? 94.450 -13.769 2.080 1.00 11.10 208 LEU D C 1
ATOM 8887 O O . LEU D 1 208 ? 93.490 -13.314 2.703 1.00 12.20 208 LEU D O 1
ATOM 8892 N N . GLY D 1 209 ? 94.528 -13.755 0.752 1.00 11.34 209 GLY D N 1
ATOM 8893 C CA . GLY D 1 209 ? 93.449 -13.207 -0.053 1.00 11.84 209 GLY D CA 1
ATOM 8894 C C . GLY D 1 209 ? 93.437 -11.695 -0.153 1.00 11.95 209 GLY D C 1
ATOM 8895 O O . GLY D 1 209 ? 92.416 -11.103 -0.513 1.00 13.07 209 GLY D O 1
ATOM 8896 N N . ALA D 1 210 ? 94.568 -11.066 0.156 1.00 9.91 210 ALA D N 1
ATOM 8897 C CA . ALA D 1 210 ? 94.671 -9.613 0.106 1.00 10.00 210 ALA D CA 1
ATOM 8898 C C . ALA D 1 210 ? 95.438 -9.152 -1.123 1.00 9.18 210 ALA D C 1
ATOM 8899 O O . ALA D 1 210 ? 96.039 -9.956 -1.840 1.00 10.56 210 ALA D O 1
ATOM 8901 N N . ARG D 1 211 ? 95.418 -7.847 -1.365 1.00 9.25 211 ARG D N 1
ATOM 8902 C CA . ARG D 1 211 ? 96.114 -7.281 -2.510 1.00 9.74 211 ARG D CA 1
ATOM 8903 C C . ARG D 1 211 ? 96.760 -5.952 -2.152 1.00 8.66 211 ARG D C 1
ATOM 8904 O O . ARG D 1 211 ? 96.561 -5.432 -1.054 1.00 8.59 211 ARG D O 1
ATOM 8912 N N . GLY D 1 212 ? 97.543 -5.411 -3.077 1.00 8.27 212 GLY D N 1
ATOM 8913 C CA . GLY D 1 212 ? 98.196 -4.141 -2.828 1.00 7.92 212 GLY D CA 1
ATOM 8914 C C . GLY D 1 212 ? 99.693 -4.143 -3.051 1.00 9.16 212 GLY D C 1
ATOM 8915 O O . GLY D 1 212 ? 100.230 -4.971 -3.793 1.00 9.51 212 GLY D O 1
ATOM 8916 N N . LEU D 1 213 ? 100.371 -3.216 -2.382 1.00 8.06 213 LEU D N 1
ATOM 8917 C CA . LEU D 1 213 ? 101.811 -3.067 -2.519 1.00 8.06 213 LEU D CA 1
ATOM 8918 C C . LEU D 1 213 ? 102.577 -3.280 -1.225 1.00 8.03 213 LEU D C 1
ATOM 8919 O O . LEU D 1 213 ? 102.154 -2.813 -0.168 1.00 9.23 213 LEU D O 1
ATOM 8924 N N . VAL D 1 214 ? 103.691 -3.999 -1.320 1.00 7.97 214 VAL D N 1
ATOM 8925 C CA . VAL D 1 214 ? 104.575 -4.199 -0.174 1.00 7.18 214 VAL D CA 1
ATOM 8926 C C . VAL D 1 214 ? 105.707 -3.249 -0.552 1.00 8.39 214 VAL D C 1
ATOM 8927 O O . VAL D 1 214 ? 106.240 -3.314 -1.667 1.00 8.34 214 VAL D O 1
ATOM 8931 N N . VAL D 1 215 ? 106.066 -2.360 0.364 1.00 8.28 215 VAL D N 1
ATOM 8932 C CA . VAL D 1 215 ? 107.062 -1.340 0.070 1.00 8.55 215 VAL D CA 1
ATOM 8933 C C . VAL D 1 215 ? 108.226 -1.215 1.046 1.00 8.49 215 VAL D C 1
ATOM 8934 O O . VAL D 1 215 ? 108.148 -1.650 2.193 1.00 8.66 215 VAL D O 1
ATOM 8938 N N . HIS D 1 216 ? 109.305 -0.601 0.567 1.00 9.50 216 HIS D N 1
ATOM 8939 C CA . HIS D 1 216 ? 110.501 -0.362 1.371 1.00 9.83 216 HIS D CA 1
ATOM 8940 C C . HIS D 1 216 ? 111.170 0.887 0.815 1.00 10.95 216 HIS D C 1
ATOM 8941 O O . HIS D 1 216 ? 111.436 0.964 -0.386 1.00 12.04 216 HIS D O 1
ATOM 8948 N N . GLY D 1 217 ? 111.458 1.853 1.686 1.00 11.36 217 GLY D N 1
ATOM 8949 C CA . GLY D 1 217 ? 112.060 3.097 1.233 1.00 12.86 217 GLY D CA 1
ATOM 8950 C C . GLY D 1 217 ? 113.423 3.452 1.793 1.00 13.91 217 GLY D C 1
ATOM 8951 O O . GLY D 1 217 ? 113.527 4.095 2.840 1.00 14.31 217 GLY D O 1
ATOM 8952 N N . GLU D 1 218 ? 114.465 3.040 1.077 1.00 15.67 218 GLU D N 1
ATOM 8953 C CA . GLU D 1 218 ? 115.848 3.307 1.454 1.00 16.71 218 GLU D CA 1
ATOM 8954 C C . GLU D 1 218 ? 116.110 3.103 2.942 1.00 16.86 218 GLU D C 1
ATOM 8955 O O . GLU D 1 218 ? 116.638 3.986 3.620 1.00 18.11 218 GLU D O 1
ATOM 8961 N N . GLY D 1 219 ? 115.727 1.933 3.444 1.00 15.74 219 GLY D N 1
ATOM 8962 C CA . GLY D 1 219 ? 115.948 1.619 4.845 1.00 15.42 219 GLY D CA 1
ATOM 8963 C C . GLY D 1 219 ? 114.734 1.721 5.747 1.00 14.99 219 GLY D C 1
ATOM 8964 O O . GLY D 1 219 ? 114.683 1.066 6.790 1.00 16.31 219 GLY D O 1
ATOM 8965 N N . ALA D 1 220 ? 113.757 2.536 5.357 1.00 12.88 220 ALA D N 1
ATOM 8966 C CA . ALA D 1 220 ? 112.548 2.723 6.159 1.00 12.13 220 ALA D CA 1
ATOM 8967 C C . ALA D 1 220 ? 111.403 1.801 5.748 1.00 12.05 220 ALA D C 1
ATOM 8968 O O . ALA D 1 220 ? 111.325 1.370 4.596 1.00 11.26 220 ALA D O 1
ATOM 8970 N N . ASP D 1 221 ? 110.512 1.501 6.691 1.00 10.95 221 ASP D N 1
ATOM 8971 C CA . ASP D 1 221 ? 109.373 0.636 6.400 1.00 10.63 221 ASP D CA 1
ATOM 8972 C C . ASP D 1 221 ? 108.174 1.455 5.929 1.00 10.54 221 ASP D C 1
ATOM 8973 O O . ASP D 1 221 ? 107.038 1.253 6.367 1.00 11.27 221 ASP D O 1
ATOM 8978 N N . GLU D 1 222 ? 108.444 2.386 5.020 1.00 10.95 222 GLU D N 1
ATOM 8979 C CA . GLU D 1 222 ? 107.408 3.241 4.451 1.00 11.58 222 GLU D CA 1
ATOM 8980 C C . GLU D 1 222 ? 107.926 3.792 3.131 1.00 10.72 222 GLU D C 1
ATOM 8981 O O . GLU D 1 222 ? 109.124 3.745 2.853 1.00 10.58 222 GLU D O 1
ATOM 8987 N N . LEU D 1 223 ? 107.021 4.308 2.311 1.00 10.35 223 LEU D N 1
ATOM 8988 C CA . LEU D 1 223 ? 107.431 4.907 1.051 1.00 10.18 223 LEU D CA 1
ATOM 8989 C C . LEU D 1 223 ? 108.105 6.234 1.386 1.00 10.68 223 LEU D C 1
ATOM 8990 O O . LEU D 1 223 ? 107.592 7.009 2.197 1.00 11.65 223 LEU D O 1
ATOM 8995 N N . VAL D 1 224 ? 109.259 6.488 0.777 1.00 10.57 224 VAL D N 1
ATOM 8996 C CA . VAL D 1 224 ? 109.983 7.733 1.017 1.00 10.78 224 VAL D CA 1
ATOM 8997 C C . VAL D 1 224 ? 110.212 8.456 -0.305 1.00 11.39 224 VAL D C 1
ATOM 8998 O O . VAL D 1 224 ? 109.848 7.951 -1.369 1.00 11.27 224 VAL D O 1
ATOM 9002 N N . LEU D 1 225 ? 110.810 9.638 -0.238 1.00 11.46 225 LEU D N 1
ATOM 9003 C CA . LEU D 1 225 ? 111.055 10.427 -1.436 1.00 11.30 225 LEU D CA 1
ATOM 9004 C C . LEU D 1 225 ? 112.410 10.093 -2.051 1.00 11.43 225 LEU D C 1
ATOM 9005 O O . LEU D 1 225 ? 113.278 10.955 -2.219 1.00 12.83 225 LEU D O 1
ATOM 9010 N N . GLY D 1 226 ? 112.568 8.817 -2.383 1.00 11.93 226 GLY D N 1
ATOM 9011 C CA . GLY D 1 226 ? 113.794 8.327 -2.987 1.00 11.51 226 GLY D CA 1
ATOM 9012 C C . GLY D 1 226 ? 113.503 7.089 -3.809 1.00 11.24 226 GLY D C 1
ATOM 9013 O O . GLY D 1 226 ? 112.379 6.911 -4.281 1.00 11.94 226 GLY D O 1
ATOM 9014 N N . GLU D 1 227 ? 114.500 6.225 -3.971 1.00 12.22 227 GLU D N 1
ATOM 9015 C CA . GLU D 1 227 ? 114.305 5.018 -4.768 1.00 14.36 227 GLU D CA 1
ATOM 9016 C C . GLU D 1 227 ? 113.680 3.887 -3.945 1.00 13.97 227 GLU D C 1
ATOM 9017 O O . GLU D 1 227 ? 114.365 3.074 -3.338 1.00 16.09 227 GLU D O 1
ATOM 9027 N N . ASN D 1 228 ? 112.352 3.857 -3.954 1.00 11.73 228 ASN D N 1
ATOM 9028 C CA . ASN D 1 228 ? 111.601 2.840 -3.228 1.00 11.60 228 ASN D CA 1
ATOM 9029 C C . ASN D 1 228 ? 111.606 1.515 -3.966 1.00 11.36 228 ASN D C 1
ATOM 9030 O O . ASN D 1 228 ? 111.633 1.481 -5.198 1.00 12.52 228 ASN D O 1
ATOM 9035 N N . ARG D 1 229 ? 111.587 0.425 -3.208 1.00 10.18 229 ARG D N 1
ATOM 9036 C CA . ARG D 1 229 ? 111.523 -0.906 -3.792 1.00 11.69 229 ARG D CA 1
ATOM 9037 C C . ARG D 1 229 ? 110.133 -1.414 -3.448 1.00 11.77 229 ARG D C 1
ATOM 9038 O O . ARG D 1 229 ? 109.671 -1.281 -2.311 1.00 11.82 229 ARG D O 1
ATOM 9052 N N . VAL D 1 230 ? 109.466 -1.985 -4.442 1.00 11.21 230 VAL D N 1
ATOM 9053 C CA . VAL D 1 230 ? 108.106 -2.466 -4.278 1.00 10.31 230 VAL D CA 1
ATOM 9054 C C . VAL D 1 230 ? 107.895 -3.857 -4.852 1.00 10.54 230 VAL D C 1
ATOM 9055 O O . VAL D 1 230 ? 108.612 -4.292 -5.748 1.00 11.95 230 VAL D O 1
ATOM 9059 N N . VAL D 1 231 ? 106.924 -4.565 -4.291 1.00 10.34 231 VAL D N 1
ATOM 9060 C CA . VAL D 1 231 ? 106.514 -5.855 -4.822 1.00 10.09 231 VAL D CA 1
ATOM 9061 C C . VAL D 1 231 ? 105.007 -5.755 -4.730 1.00 10.43 231 VAL D C 1
ATOM 9062 O O . VAL D 1 231 ? 104.436 -5.693 -3.635 1.00 10.86 231 VAL D O 1
ATOM 9066 N N . GLU D 1 232 ? 104.369 -5.687 -5.890 1.00 10.02 232 GLU D N 1
ATOM 9067 C CA . GLU D 1 232 ? 102.925 -5.564 -5.964 1.00 10.51 232 GLU D CA 1
ATOM 9068 C C . GLU D 1 232 ? 102.288 -6.928 -6.158 1.00 10.73 232 GLU D C 1
ATOM 9069 O O . GLU D 1 232 ? 102.706 -7.698 -7.021 1.00 10.42 232 GLU D O 1
ATOM 9075 N N . VAL D 1 233 ? 101.286 -7.234 -5.345 1.00 9.38 233 VAL D N 1
ATOM 9076 C CA . VAL D 1 233 ? 100.605 -8.513 -5.470 1.00 10.85 233 VAL D CA 1
ATOM 9077 C C . VAL D 1 233 ? 100.025 -8.613 -6.879 1.00 12.18 233 VAL D C 1
ATOM 9078 O O . VAL D 1 233 ? 99.278 -7.734 -7.316 1.00 11.83 233 VAL D O 1
ATOM 9082 N N . GLY D 1 234 ? 100.398 -9.672 -7.591 1.00 13.38 234 GLY D N 1
ATOM 9083 C CA . GLY D 1 234 ? 99.903 -9.872 -8.942 1.00 14.06 234 GLY D CA 1
ATOM 9084 C C . GLY D 1 234 ? 100.727 -9.230 -10.045 1.00 14.90 234 GLY D C 1
ATOM 9085 O O . GLY D 1 234 ? 100.436 -9.422 -11.226 1.00 16.56 234 GLY D O 1
ATOM 9086 N N . LYS D 1 235 ? 101.759 -8.476 -9.682 1.00 14.45 235 LYS D N 1
ATOM 9087 C CA . LYS D 1 235 ? 102.586 -7.820 -10.691 1.00 13.91 235 LYS D CA 1
ATOM 9088 C C . LYS D 1 235 ? 104.081 -8.072 -10.532 1.00 14.75 235 LYS D C 1
ATOM 9089 O O . LYS D 1 235 ? 104.811 -8.106 -11.516 1.00 14.58 235 LYS D O 1
ATOM 9095 N N . GLY D 1 236 ? 104.545 -8.246 -9.300 1.00 12.48 236 GLY D N 1
ATOM 9096 C CA . GLY D 1 236 ? 105.960 -8.493 -9.099 1.00 11.78 236 GLY D CA 1
ATOM 9097 C C . GLY D 1 236 ? 106.747 -7.306 -8.572 1.00 10.71 236 GLY D C 1
ATOM 9098 O O . GLY D 1 236 ? 106.172 -6.321 -8.108 1.00 11.32 236 GLY D O 1
ATOM 9099 N N . ALA D 1 237 ? 108.068 -7.397 -8.675 1.00 11.23 237 ALA D N 1
ATOM 9100 C CA . ALA D 1 237 ? 108.965 -6.360 -8.174 1.00 12.67 237 ALA D CA 1
ATOM 9101 C C . ALA D 1 237 ? 109.320 -5.248 -9.153 1.00 14.67 237 ALA D C 1
ATOM 9102 O O . ALA D 1 237 ? 109.478 -5.473 -10.355 1.00 16.47 237 ALA D O 1
ATOM 9104 N N . TYR D 1 238 ? 109.447 -4.042 -8.611 1.00 14.21 238 TYR D N 1
ATOM 9105 C CA . TYR D 1 238 ? 109.823 -2.873 -9.391 1.00 14.34 238 TYR D CA 1
ATOM 9106 C C . TYR D 1 238 ? 110.170 -1.730 -8.450 1.00 15.51 238 TYR D C 1
ATOM 9107 O O . TYR D 1 238 ? 109.813 -1.753 -7.271 1.00 14.68 238 TYR D O 1
ATOM 9116 N N . ALA D 1 239 ? 110.892 -0.744 -8.963 1.00 14.47 239 ALA D N 1
ATOM 9117 C CA . ALA D 1 239 ? 111.271 0.404 -8.154 1.00 15.07 239 ALA D CA 1
ATOM 9118 C C . ALA D 1 239 ? 110.246 1.506 -8.375 1.00 15.01 239 ALA D C 1
ATOM 9119 O O . ALA D 1 239 ? 109.617 1.576 -9.431 1.00 17.15 239 ALA D O 1
ATOM 9121 N N . LEU D 1 240 ? 110.071 2.358 -7.372 1.00 13.57 240 LEU D N 1
ATOM 9122 C CA . LEU D 1 240 ? 109.121 3.458 -7.455 1.00 14.12 240 LEU D CA 1
ATOM 9123 C C . LEU D 1 240 ? 109.801 4.728 -6.964 1.00 14.12 240 LEU D C 1
ATOM 9124 O O . LEU D 1 240 ? 110.221 4.813 -5.808 1.00 13.82 240 LEU D O 1
ATOM 9129 N N . THR D 1 241 ? 109.903 5.711 -7.853 1.00 13.29 241 THR D N 1
ATOM 9130 C CA . THR D 1 241 ? 110.544 6.982 -7.537 1.00 12.89 241 THR D CA 1
ATOM 9131 C C . THR D 1 241 ? 109.538 8.124 -7.480 1.00 12.21 241 THR D C 1
ATOM 9132 O O . THR D 1 241 ? 108.459 8.052 -8.066 1.00 12.74 241 THR D O 1
ATOM 9136 N N . PRO D 1 242 ? 109.884 9.204 -6.765 1.00 11.23 242 PRO D N 1
ATOM 9137 C CA . PRO D 1 242 ? 108.993 10.360 -6.646 1.00 12.43 242 PRO D CA 1
ATOM 9138 C C . PRO D 1 242 ? 108.756 11.040 -7.991 1.00 12.27 242 PRO D C 1
ATOM 9139 O O . PRO D 1 242 ? 107.631 11.404 -8.322 1.00 12.19 242 PRO D O 1
ATOM 9143 N N . GLU D 1 243 ? 109.825 11.200 -8.766 1.00 13.24 243 GLU D N 1
ATOM 9144 C CA . GLU D 1 243 ? 109.729 11.872 -10.056 1.00 13.70 243 GLU D CA 1
ATOM 9145 C C . GLU D 1 243 ? 108.769 11.223 -11.041 1.00 13.39 243 GLU D C 1
ATOM 9146 O O . GLU D 1 243 ? 108.184 11.912 -11.874 1.00 14.90 243 GLU D O 1
ATOM 9152 N N . GLU D 1 244 ? 108.591 9.908 -10.965 1.00 14.34 244 GLU D N 1
ATOM 9153 C CA . GLU D 1 244 ? 107.688 9.284 -11.916 1.00 14.94 244 GLU D CA 1
ATOM 9154 C C . GLU D 1 244 ? 106.218 9.489 -11.566 1.00 16.10 244 GLU D C 1
ATOM 9155 O O . GLU D 1 244 ? 105.332 9.127 -12.343 1.00 18.38 244 GLU D O 1
ATOM 9161 N N . VAL D 1 245 ? 105.960 10.084 -10.402 1.00 15.16 245 VAL D N 1
ATOM 9162 C CA . VAL D 1 245 ? 104.591 10.382 -9.990 1.00 15.73 245 VAL D CA 1
ATOM 9163 C C . VAL D 1 245 ? 104.412 11.878 -9.714 1.00 15.68 245 VAL D C 1
ATOM 9164 O O . VAL D 1 245 ? 103.501 12.287 -8.995 1.00 16.78 245 VAL D O 1
ATOM 9168 N N . GLY D 1 246 ? 105.303 12.685 -10.286 1.00 15.56 246 GLY D N 1
ATOM 9169 C CA . GLY D 1 246 ? 105.220 14.132 -10.146 1.00 16.11 246 GLY D CA 1
ATOM 9170 C C . GLY D 1 246 ? 105.734 14.768 -8.869 1.00 16.17 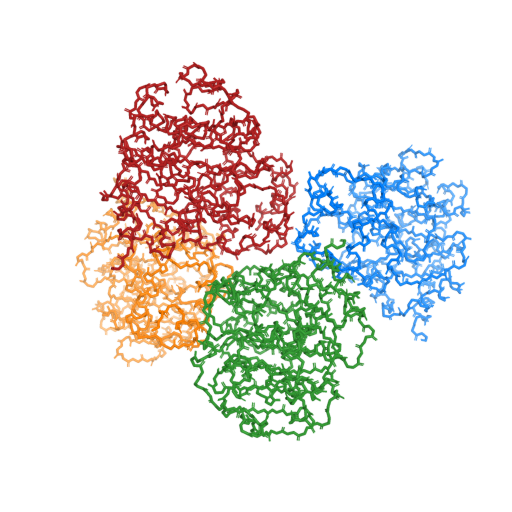246 GLY D C 1
ATOM 9171 O O . GLY D 1 246 ? 105.433 15.930 -8.598 1.00 17.42 246 GLY D O 1
ATOM 9172 N N . LEU D 1 247 ? 106.516 14.029 -8.088 1.00 15.00 247 LEU D N 1
ATOM 9173 C CA . LEU D 1 247 ? 107.049 14.562 -6.838 1.00 14.91 247 LEU D CA 1
ATOM 9174 C C . LEU D 1 247 ? 108.564 14.695 -6.897 1.00 14.87 247 LEU D C 1
ATOM 9175 O O . LEU D 1 247 ? 109.219 14.057 -7.716 1.00 15.35 247 LEU D O 1
ATOM 9180 N N . LYS D 1 248 ? 109.119 15.531 -6.028 1.00 15.15 248 LYS D N 1
ATOM 9181 C CA . LYS D 1 248 ? 110.560 15.730 -5.987 1.00 16.22 248 LYS D CA 1
ATOM 9182 C C . LYS D 1 248 ? 111.193 14.882 -4.893 1.00 15.80 248 LYS D C 1
ATOM 9183 O O . LYS D 1 248 ? 110.566 14.600 -3.869 1.00 16.04 248 LYS D O 1
ATOM 9189 N N . ARG D 1 249 ? 112.437 14.473 -5.112 1.00 16.23 249 ARG D N 1
ATOM 9190 C CA . ARG D 1 249 ? 113.143 13.679 -4.120 1.00 16.62 249 ARG D CA 1
ATOM 9191 C C . ARG D 1 249 ? 113.576 14.590 -2.984 1.00 16.87 249 ARG D C 1
ATOM 9192 O O . ARG D 1 249 ? 113.729 15.799 -3.166 1.00 17.44 249 ARG D O 1
ATOM 9200 N N . ALA D 1 250 ? 113.761 13.999 -1.811 1.00 16.26 250 ALA D N 1
ATOM 9201 C CA . ALA D 1 250 ? 114.197 14.729 -0.631 1.00 16.97 250 ALA D CA 1
ATOM 9202 C C . ALA D 1 250 ? 114.892 13.729 0.282 1.00 18.03 250 ALA D C 1
ATOM 9203 O O . ALA D 1 250 ? 114.584 12.538 0.262 1.00 17.73 250 ALA D O 1
ATOM 9205 N N . PRO D 1 251 ? 115.856 14.198 1.084 1.00 18.26 251 PRO D N 1
ATOM 9206 C CA . PRO D 1 251 ? 116.574 13.302 1.992 1.00 18.46 251 PRO D CA 1
ATOM 9207 C C . PRO D 1 251 ? 115.656 12.730 3.068 1.00 19.10 251 PRO D C 1
ATOM 9208 O O . PRO D 1 251 ? 114.677 13.364 3.458 1.00 18.36 251 PRO D O 1
ATOM 9212 N N . LEU D 1 252 ? 115.973 11.527 3.540 1.00 19.82 252 LEU D N 1
ATOM 9213 C CA . LEU D 1 252 ? 115.171 10.891 4.580 1.00 21.52 252 LEU D CA 1
ATOM 9214 C C . LEU D 1 252 ? 115.064 11.809 5.788 1.00 21.42 252 LEU D C 1
ATOM 9215 O O . LEU D 1 252 ? 114.053 11.820 6.486 1.00 20.81 252 LEU D O 1
ATOM 9220 N N . GLU D 1 253 ? 116.120 12.579 6.024 1.00 22.20 253 GLU D N 1
ATOM 9221 C CA . GLU D 1 253 ? 116.169 13.504 7.148 1.00 23.18 253 GLU D CA 1
ATOM 9222 C C . GLU D 1 253 ? 114.983 14.465 7.137 1.00 22.17 253 GLU D C 1
ATOM 9223 O O . GLU D 1 253 ? 114.514 14.900 8.188 1.00 21.81 253 GLU D O 1
ATOM 9229 N N . ALA D 1 254 ? 114.497 14.788 5.943 1.00 20.83 254 ALA D N 1
ATOM 9230 C CA . ALA D 1 254 ? 113.373 15.705 5.798 1.00 20.14 254 ALA D CA 1
ATOM 9231 C C . ALA D 1 254 ? 112.060 15.082 6.263 1.00 19.69 254 ALA D C 1
ATOM 9232 O O . ALA D 1 254 ? 111.066 15.782 6.452 1.00 19.31 254 ALA D O 1
ATOM 9234 N N . LEU D 1 255 ? 112.061 13.766 6.446 1.00 19.13 255 LEU D N 1
ATOM 9235 C CA . LEU D 1 255 ? 110.860 13.063 6.883 1.00 19.54 255 LEU D CA 1
ATOM 9236 C C . LEU D 1 255 ? 110.945 12.635 8.346 1.00 21.16 255 LEU D C 1
ATOM 9237 O O . LEU D 1 255 ? 110.044 11.974 8.861 1.00 19.65 255 LEU D O 1
ATOM 9242 N N . LYS D 1 256 ? 112.030 13.022 9.011 1.00 22.00 256 LYS D N 1
ATOM 9243 C CA . LYS D 1 256 ? 112.227 12.682 10.437 1.00 25.59 256 LYS D CA 1
ATOM 9244 C C . LYS D 1 256 ? 111.130 13.173 11.423 1.00 26.99 256 LYS D C 1
ATOM 9245 O O . LYS D 1 256 ? 110.502 12.402 12.137 1.00 26.99 256 LYS D O 1
ATOM 9251 N N . GLY D 1 257 ? 111.002 14.510 11.519 1.00 29.79 257 GLY D N 1
ATOM 9252 C CA . GLY D 1 257 ? 110.221 15.071 12.574 1.00 33.19 257 GLY D CA 1
ATOM 9253 C C . GLY D 1 257 ? 110.966 15.138 13.894 1.00 34.53 257 GLY D C 1
ATOM 9254 O O . GLY D 1 257 ? 112.184 15.389 14.001 1.00 35.82 257 GLY D O 1
ATOM 9255 N N . GLY D 1 258 ? 110.213 14.853 14.953 1.00 35.81 258 GLY D N 1
ATOM 9256 C CA . GLY D 1 258 ? 110.717 15.193 16.298 1.00 36.42 258 GLY D CA 1
ATOM 9257 C C . GLY D 1 258 ? 110.026 14.456 17.441 1.00 37.16 258 GLY D C 1
ATOM 9258 O O . GLY D 1 258 ? 109.821 13.208 17.457 1.00 37.58 258 GLY D O 1
ATOM 9259 N N . GLY D 1 259 ? 109.841 15.270 18.497 1.00 37.47 259 GLY D N 1
ATOM 9260 C CA . GLY D 1 259 ? 109.118 14.817 19.679 1.00 37.73 259 GLY D CA 1
ATOM 9261 C C . GLY D 1 259 ? 107.706 14.659 19.308 1.00 37.80 259 GLY D C 1
ATOM 9262 O O . GLY D 1 259 ? 107.175 15.196 18.345 1.00 37.90 259 GLY D O 1
ATOM 9263 N N . PRO D 1 260 ? 107.021 13.874 20.154 1.00 37.72 260 PRO D N 1
ATOM 9264 C CA . PRO D 1 260 ? 105.588 13.612 19.985 1.00 37.30 260 PRO D CA 1
ATOM 9265 C C . PRO D 1 260 ? 104.783 14.901 19.846 1.00 37.41 260 PRO D C 1
ATOM 9266 O O . PRO D 1 260 ? 103.876 14.996 19.020 1.00 36.98 260 PRO D O 1
ATOM 9270 N N . GLU D 1 261 ? 105.128 15.891 20.663 1.00 36.98 261 GLU D N 1
ATOM 9271 C CA . GLU D 1 261 ? 104.444 17.177 20.649 1.00 37.00 261 GLU D CA 1
ATOM 9272 C C . GLU D 1 261 ? 104.601 17.878 19.299 1.00 36.04 261 GLU D C 1
ATOM 9273 O O . GLU D 1 261 ? 103.649 18.380 18.716 1.00 35.57 261 GLU D O 1
ATOM 9279 N N . GLU D 1 262 ? 105.825 17.908 18.784 1.00 35.47 262 GLU D N 1
ATOM 9280 C CA . GLU D 1 262 ? 106.095 18.540 17.500 1.00 35.12 262 GLU D CA 1
ATOM 9281 C C . GLU D 1 262 ? 105.321 17.846 16.386 1.00 33.80 262 GLU D C 1
ATOM 9282 O O . GLU D 1 262 ? 104.809 18.500 15.477 1.00 34.11 262 GLU D O 1
ATOM 9288 N N . ASN D 1 263 ? 105.227 16.522 16.465 1.00 32.80 263 ASN D N 1
ATOM 9289 C CA . ASN D 1 263 ? 104.540 15.819 15.383 1.00 31.00 263 ASN D CA 1
ATOM 9290 C C . ASN D 1 263 ? 103.021 16.024 15.435 1.00 29.45 263 ASN D C 1
ATOM 9291 O O . ASN D 1 263 ? 102.339 16.066 14.420 1.00 28.02 263 ASN D O 1
ATOM 9296 N N . ALA D 1 264 ? 102.437 16.220 16.611 1.00 27.69 264 ALA D N 1
ATOM 9297 C CA . ALA D 1 264 ? 101.008 16.495 16.705 1.00 26.03 264 ALA D CA 1
ATOM 9298 C C . ALA D 1 264 ? 100.667 17.782 15.955 1.00 25.15 264 ALA D C 1
ATOM 9299 O O . ALA D 1 264 ? 99.723 17.821 15.166 1.00 23.95 264 ALA D O 1
ATOM 9301 N N . ALA D 1 265 ? 101.443 18.833 16.202 1.00 24.49 265 ALA D N 1
ATOM 9302 C CA . ALA D 1 265 ? 101.220 20.114 15.541 1.00 23.61 265 ALA D CA 1
ATOM 9303 C C . ALA D 1 265 ? 101.506 19.980 14.049 1.00 22.48 265 ALA D C 1
ATOM 9304 O O . ALA D 1 265 ? 100.807 20.553 13.215 1.00 22.12 265 ALA D O 1
ATOM 9306 N N . LEU D 1 266 ? 102.542 19.216 13.725 1.00 22.64 266 LEU D N 1
ATOM 9307 C CA . LEU D 1 266 ? 102.953 18.897 12.374 1.00 22.86 266 LEU D CA 1
ATOM 9308 C C . LEU D 1 266 ? 101.810 18.231 11.627 1.00 21.79 266 LEU D C 1
ATOM 9309 O O . LEU D 1 266 ? 101.478 18.585 10.504 1.00 20.51 266 LEU D O 1
ATOM 9314 N N . ALA D 1 267 ? 101.271 17.219 12.298 1.00 20.33 267 ALA D N 1
ATOM 9315 C CA . ALA D 1 267 ? 100.191 16.426 11.729 1.00 18.72 267 ALA D CA 1
ATOM 9316 C C . ALA D 1 267 ? 98.992 17.317 11.402 1.00 18.30 267 ALA D C 1
ATOM 9317 O O . ALA D 1 267 ? 98.384 17.187 10.337 1.00 17.74 267 ALA D O 1
ATOM 9319 N N . ARG D 1 268 ? 98.651 18.222 12.316 1.00 18.40 268 ARG D N 1
ATOM 9320 C CA . ARG D 1 268 ? 97.526 19.125 12.097 1.00 18.28 268 ARG D CA 1
ATOM 9321 C C . ARG D 1 268 ? 97.764 20.007 10.869 1.00 18.40 268 ARG D C 1
ATOM 9322 O O . ARG D 1 268 ? 96.918 20.150 9.996 1.00 18.47 268 ARG D O 1
ATOM 9336 N N . ARG D 1 269 ? 98.942 20.620 10.789 1.00 18.50 269 ARG D N 1
ATOM 9337 C CA . ARG D 1 269 ? 99.260 21.487 9.659 1.00 18.26 269 ARG D CA 1
ATOM 9338 C C . ARG D 1 269 ? 99.250 20.730 8.334 1.00 17.44 269 ARG D C 1
ATOM 9339 O O . ARG D 1 269 ? 98.856 21.275 7.305 1.00 17.53 269 ARG D O 1
ATOM 9347 N N . LEU D 1 270 ? 99.690 19.476 8.356 1.00 16.01 270 LEU D N 1
ATOM 9348 C CA . LEU D 1 270 ? 99.707 18.667 7.145 1.00 15.90 270 LEU D CA 1
ATOM 9349 C C . LEU D 1 270 ? 98.289 18.349 6.689 1.00 14.90 270 LEU D C 1
ATOM 9350 O O . LEU D 1 270 ? 97.934 18.565 5.529 1.00 15.51 270 LEU D O 1
ATOM 9355 N N . LEU D 1 271 ? 97.479 17.844 7.613 1.00 14.80 271 LEU D N 1
ATOM 9356 C CA . LEU D 1 271 ? 96.102 17.482 7.305 1.00 15.18 271 LEU D CA 1
ATOM 9357 C C . LEU D 1 271 ? 95.244 18.679 6.900 1.00 15.57 271 LEU D C 1
ATOM 9358 O O . LEU D 1 271 ? 94.278 18.529 6.154 1.00 15.41 271 LEU D O 1
ATOM 9363 N N . LYS D 1 272 ? 95.595 19.865 7.389 1.00 16.65 272 LYS D N 1
ATOM 9364 C CA . LYS D 1 272 ? 94.842 21.071 7.053 1.00 18.17 272 LYS D CA 1
ATOM 9365 C C . LYS D 1 272 ? 95.263 21.618 5.691 1.00 18.52 272 LYS D C 1
ATOM 9366 O O . LYS D 1 272 ? 94.619 22.517 5.150 1.00 19.51 272 LYS D O 1
ATOM 9372 N N . GLY D 1 273 ? 96.347 21.072 5.148 1.00 18.24 273 GLY D N 1
ATOM 9373 C CA . GLY D 1 273 ? 96.838 21.526 3.858 1.00 20.01 273 GLY D CA 1
ATOM 9374 C C . GLY D 1 273 ? 97.703 22.769 3.974 1.00 20.40 273 GLY D C 1
ATOM 9375 O O . GLY D 1 273 ? 97.871 23.509 3.003 1.00 21.01 273 GLY D O 1
ATOM 9376 N N . GLU D 1 274 ? 98.259 22.996 5.159 1.00 21.80 274 GLU D N 1
ATOM 9377 C CA . GLU D 1 274 ? 99.107 24.159 5.399 1.00 23.78 274 GLU D CA 1
ATOM 9378 C C . GLU D 1 274 ? 100.585 23.848 5.143 1.00 24.56 274 GLU D C 1
ATOM 9379 O O . GLU D 1 274 ? 101.292 24.640 4.518 1.00 25.48 274 GLU D O 1
ATOM 9385 N N . GLU D 1 275 ? 101.047 22.699 5.631 1.00 23.98 275 GLU D N 1
ATOM 9386 C CA . GLU D 1 275 ? 102.434 22.274 5.439 1.00 24.28 275 GLU D CA 1
ATOM 9387 C C . GLU D 1 275 ? 102.567 21.721 4.020 1.00 24.66 275 GLU D C 1
ATOM 9388 O O . GLU D 1 275 ? 101.860 20.782 3.648 1.00 22.73 275 GLU D O 1
ATOM 9394 N N . LYS D 1 276 ? 103.474 22.301 3.235 1.00 23.85 276 LYS D N 1
ATOM 9395 C CA . LYS D 1 276 ? 103.668 21.892 1.842 1.00 24.64 276 LYS D CA 1
ATOM 9396 C C . LYS D 1 276 ? 105.033 21.281 1.524 1.00 23.80 276 LYS D C 1
ATOM 9397 O O . LYS D 1 276 ? 105.346 21.044 0.357 1.00 24.90 276 LYS D O 1
ATOM 9403 N N . GLY D 1 277 ? 105.845 21.030 2.544 1.00 23.50 277 GLY D N 1
ATOM 9404 C CA . GLY D 1 277 ? 107.167 20.472 2.305 1.00 21.65 277 GLY D CA 1
ATOM 9405 C C . GLY D 1 277 ? 107.221 18.993 1.953 1.00 19.96 277 GLY D C 1
ATOM 9406 O O . GLY D 1 277 ? 106.209 18.399 1.573 1.00 19.23 277 GLY D O 1
ATOM 9407 N N . PRO D 1 278 ? 108.409 18.373 2.059 1.00 19.12 278 PRO D N 1
ATOM 9408 C CA . PRO D 1 278 ? 108.626 16.955 1.762 1.00 16.81 278 PRO D CA 1
ATOM 9409 C C . PRO D 1 278 ? 107.668 16.038 2.522 1.00 16.65 278 PRO D C 1
ATOM 9410 O O . PRO D 1 278 ? 107.251 15.000 2.008 1.00 15.62 278 PRO D O 1
ATOM 9414 N N . LEU D 1 279 ? 107.325 16.420 3.747 1.00 15.81 279 LEU D N 1
ATOM 9415 C CA . LEU D 1 279 ? 106.408 15.619 4.547 1.00 15.51 279 LEU D CA 1
ATOM 9416 C C . LEU D 1 279 ? 105.063 15.493 3.842 1.00 15.65 279 LEU D C 1
ATOM 9417 O O . LEU D 1 279 ? 104.453 14.425 3.846 1.00 15.09 279 LEU D O 1
ATOM 9422 N N . ALA D 1 280 ? 104.602 16.581 3.234 1.00 14.93 280 ALA D N 1
ATOM 9423 C CA . ALA D 1 280 ? 103.330 16.562 2.521 1.00 14.19 280 ALA D CA 1
ATOM 9424 C C . ALA D 1 280 ? 103.446 15.664 1.295 1.00 14.15 280 ALA D C 1
ATOM 9425 O O . ALA D 1 280 ? 102.516 14.927 0.960 1.00 13.30 280 ALA D O 1
ATOM 9427 N N . ASP D 1 281 ? 104.592 15.728 0.625 1.00 13.08 281 ASP D N 1
ATOM 9428 C CA . ASP D 1 281 ? 104.814 14.905 -0.557 1.00 12.92 281 ASP D CA 1
ATOM 9429 C C . ASP D 1 281 ? 104.843 13.423 -0.194 1.00 11.58 281 ASP D C 1
ATOM 9430 O O . ASP D 1 281 ? 104.297 12.591 -0.921 1.00 11.40 281 ASP D O 1
ATOM 9435 N N . ALA D 1 282 ? 105.475 13.099 0.931 1.00 11.73 282 ALA D N 1
ATOM 9436 C CA . ALA D 1 282 ? 105.576 11.712 1.377 1.00 10.51 282 ALA D CA 1
ATOM 9437 C C . ALA D 1 282 ? 104.208 11.159 1.770 1.00 11.83 282 ALA D C 1
ATOM 9438 O O . ALA D 1 282 ? 103.919 9.986 1.543 1.00 9.92 282 ALA D O 1
ATOM 9440 N N . VAL D 1 283 ? 103.371 11.996 2.372 1.00 10.66 283 VAL D N 1
ATOM 9441 C CA . VAL D 1 283 ? 102.033 11.564 2.749 1.00 11.13 283 VAL D CA 1
ATOM 9442 C C . VAL D 1 283 ? 101.228 11.323 1.474 1.00 11.62 283 VAL D C 1
ATOM 9443 O O . VAL D 1 283 ? 100.498 10.338 1.366 1.00 11.65 283 VAL D O 1
ATOM 9447 N N . ALA D 1 284 ? 101.378 12.223 0.506 1.00 10.73 284 ALA D N 1
ATOM 9448 C CA . ALA D 1 284 ? 100.666 12.104 -0.760 1.00 11.38 284 ALA D CA 1
ATOM 9449 C C . ALA D 1 284 ? 101.092 10.841 -1.510 1.00 10.66 284 ALA D C 1
ATOM 9450 O O . ALA D 1 284 ? 100.269 10.181 -2.142 1.00 10.37 284 ALA D O 1
ATOM 9452 N N . LEU D 1 285 ? 102.378 10.508 -1.434 1.00 9.84 285 LEU D N 1
ATOM 9453 C CA . LEU D 1 285 ? 102.901 9.320 -2.102 1.00 8.96 285 LEU D CA 1
ATOM 9454 C C . LEU D 1 285 ? 102.265 8.053 -1.537 1.00 9.32 285 LEU D C 1
ATOM 9455 O O . LEU D 1 285 ? 101.791 7.198 -2.287 1.00 9.81 285 LEU D O 1
ATOM 9460 N N . ALA D 1 286 ? 102.246 7.935 -0.213 1.00 9.00 286 ALA D N 1
ATOM 9461 C CA . ALA D 1 286 ? 101.671 6.759 0.432 1.00 8.76 286 ALA D CA 1
ATOM 9462 C C . ALA D 1 286 ? 100.156 6.694 0.241 1.00 8.15 286 ALA D C 1
ATOM 9463 O O . ALA D 1 286 ? 99.601 5.624 -0.029 1.00 8.28 286 ALA D O 1
ATOM 9465 N N . ALA D 1 287 ? 99.482 7.832 0.392 1.00 8.72 287 ALA D N 1
ATOM 9466 C CA . ALA D 1 287 ? 98.036 7.864 0.209 1.00 7.79 287 ALA D CA 1
ATOM 9467 C C . ALA D 1 287 ? 97.715 7.502 -1.237 1.00 8.36 287 ALA D C 1
ATOM 9468 O O . ALA D 1 287 ? 96.749 6.782 -1.504 1.00 8.31 287 ALA D O 1
ATOM 9470 N N . GLY D 1 288 ? 98.529 8.008 -2.161 1.00 8.86 288 GLY D N 1
ATOM 9471 C CA . GLY D 1 288 ? 98.332 7.710 -3.571 1.00 8.63 288 GLY D CA 1
ATOM 9472 C C . GLY D 1 288 ? 98.472 6.225 -3.837 1.00 8.58 288 GLY D C 1
ATOM 9473 O O . GLY D 1 288 ? 97.711 5.649 -4.616 1.00 9.31 288 GLY D O 1
ATOM 9474 N N . ALA D 1 289 ? 99.462 5.602 -3.204 1.00 8.20 289 ALA D N 1
ATOM 9475 C CA . ALA D 1 289 ? 99.663 4.166 -3.353 1.00 7.38 289 ALA D CA 1
ATOM 9476 C C . ALA D 1 289 ? 98.417 3.467 -2.806 1.00 8.12 289 ALA D C 1
ATOM 9477 O O . ALA D 1 289 ? 97.988 2.439 -3.337 1.00 7.92 289 ALA D O 1
ATOM 9479 N N . GLY D 1 290 ? 97.835 4.043 -1.754 1.00 8.19 290 GLY D N 1
ATOM 9480 C CA . GLY D 1 290 ? 96.636 3.483 -1.153 1.00 7.92 290 GLY D CA 1
ATOM 9481 C C . GLY D 1 290 ? 95.440 3.533 -2.089 1.00 7.77 290 GLY D C 1
ATOM 9482 O O . GLY D 1 290 ? 94.707 2.552 -2.212 1.00 8.59 290 GLY D O 1
ATOM 9483 N N . PHE D 1 291 ? 95.234 4.674 -2.743 1.00 8.35 291 PHE D N 1
ATOM 9484 C CA . PHE D 1 291 ? 94.121 4.807 -3.683 1.00 8.94 291 PHE D CA 1
ATOM 9485 C C . PHE D 1 291 ? 94.265 3.772 -4.795 1.00 9.57 291 PHE D C 1
ATOM 9486 O O . PHE D 1 291 ? 93.288 3.142 -5.204 1.00 9.76 291 PHE D O 1
ATOM 9494 N N . TYR D 1 292 ? 95.490 3.597 -5.282 1.00 9.18 292 TYR D N 1
ATOM 9495 C CA . TYR D 1 292 ? 95.751 2.632 -6.342 1.00 9.25 292 TYR D CA 1
ATOM 9496 C C . TYR D 1 292 ? 95.534 1.202 -5.849 1.00 8.97 292 TYR D C 1
ATOM 9497 O O . TYR D 1 292 ? 94.859 0.401 -6.498 1.00 10.66 292 TYR D O 1
ATOM 9506 N N . ALA D 1 293 ? 96.096 0.892 -4.687 1.00 8.57 293 ALA D N 1
ATOM 9507 C CA . ALA D 1 293 ? 95.972 -0.441 -4.112 1.00 8.00 293 ALA D CA 1
ATOM 9508 C C . ALA D 1 293 ? 94.514 -0.837 -3.895 1.00 9.63 293 ALA D C 1
ATOM 9509 O O . ALA D 1 293 ? 94.143 -1.996 -4.097 1.00 10.89 293 ALA D O 1
ATOM 9511 N N . ALA D 1 294 ? 93.691 0.127 -3.496 1.00 8.81 294 ALA D N 1
ATOM 9512 C CA . ALA D 1 294 ? 92.277 -0.120 -3.232 1.00 10.64 294 ALA D CA 1
ATOM 9513 C C . ALA D 1 294 ? 91.417 -0.143 -4.494 1.00 12.63 294 ALA D C 1
ATOM 9514 O O . ALA D 1 294 ? 90.296 -0.646 -4.474 1.00 15.67 294 ALA D O 1
ATOM 9516 N N . GLY D 1 295 ? 91.943 0.399 -5.587 1.00 10.84 295 GLY D N 1
ATOM 9517 C CA . GLY D 1 295 ? 91.188 0.422 -6.829 1.00 11.62 295 GLY D CA 1
ATOM 9518 C C . GLY D 1 295 ? 90.423 1.712 -7.072 1.00 12.01 295 GLY D C 1
ATOM 9519 O O . GLY D 1 295 ? 89.634 1.800 -8.020 1.00 12.20 295 GLY D O 1
ATOM 9520 N N . LYS D 1 296 ? 90.654 2.715 -6.228 1.00 11.51 296 LYS D N 1
ATOM 9521 C CA . LYS D 1 296 ? 89.988 4.011 -6.351 1.00 11.41 296 LYS D CA 1
ATOM 9522 C C . LYS D 1 296 ? 90.495 4.768 -7.582 1.00 11.46 296 LYS D C 1
ATOM 9523 O O . LYS D 1 296 ? 89.726 5.458 -8.251 1.00 12.72 296 LYS D O 1
ATOM 9529 N N . THR D 1 297 ? 91.791 4.647 -7.865 1.00 11.14 297 THR D N 1
ATOM 9530 C CA . THR D 1 297 ? 92.395 5.290 -9.030 1.00 11.77 297 THR D CA 1
ATOM 9531 C C . THR D 1 297 ? 93.076 4.194 -9.837 1.00 12.42 297 THR D C 1
ATOM 9532 O O . THR D 1 297 ? 93.689 3.291 -9.275 1.00 12.50 297 THR D O 1
ATOM 9536 N N . PRO D 1 298 ? 92.982 4.261 -11.173 1.00 12.98 298 PRO D N 1
ATOM 9537 C CA . PRO D 1 298 ? 93.595 3.243 -12.028 1.00 13.46 298 PRO D CA 1
ATOM 9538 C C . PRO D 1 298 ? 95.117 3.197 -12.085 1.00 12.10 298 PRO D C 1
ATOM 9539 O O . PRO D 1 298 ? 95.687 2.213 -12.559 1.00 13.77 298 PRO D O 1
ATOM 9543 N N . SER D 1 299 ? 95.778 4.245 -11.606 1.00 12.31 299 SER D N 1
ATOM 9544 C CA . SER D 1 299 ? 97.237 4.268 -11.619 1.00 12.82 299 SER D CA 1
ATOM 9545 C C . SER D 1 299 ? 97.788 4.903 -10.351 1.00 12.65 299 SER D C 1
ATOM 9546 O O . SER D 1 299 ? 97.064 5.563 -9.606 1.00 11.92 299 SER D O 1
ATOM 9549 N N . LEU D 1 300 ? 99.077 4.698 -10.113 1.00 13.11 300 LEU D N 1
ATOM 9550 C CA . LEU D 1 300 ? 99.728 5.266 -8.946 1.00 12.30 300 LEU D CA 1
ATOM 9551 C C . LEU D 1 300 ? 99.797 6.787 -9.043 1.00 12.52 300 LEU D C 1
ATOM 9552 O O . LEU D 1 300 ? 99.513 7.483 -8.073 1.00 12.13 300 LEU D O 1
ATOM 9560 N N . LYS D 1 301 ? 100.165 7.304 -10.214 1.00 12.24 301 LYS D N 1
ATOM 9561 C CA . LYS D 1 301 ? 100.268 8.752 -10.375 1.00 12.93 301 LYS D CA 1
ATOM 9562 C C . LYS D 1 301 ? 98.926 9.439 -10.162 1.00 11.84 301 LYS D C 1
ATOM 9563 O O . LYS D 1 301 ? 98.864 10.509 -9.563 1.00 12.98 301 LYS D O 1
ATOM 9569 N N . GLU D 1 302 ? 97.853 8.826 -10.656 1.00 12.73 302 GLU D N 1
ATOM 9570 C CA . GLU D 1 302 ? 96.524 9.397 -10.486 1.00 12.98 302 GLU D CA 1
ATOM 9571 C C . GLU D 1 302 ? 96.152 9.375 -9.008 1.00 12.73 302 GLU D C 1
ATOM 9572 O O . GLU D 1 302 ? 95.457 10.263 -8.521 1.00 12.34 302 GLU D O 1
ATOM 9578 N N . GLY D 1 303 ? 96.632 8.358 -8.299 1.00 12.35 303 GLY D N 1
ATOM 9579 C CA . GLY D 1 303 ? 96.364 8.261 -6.876 1.00 10.87 303 GLY D CA 1
ATOM 9580 C C . GLY D 1 303 ? 97.082 9.384 -6.152 1.00 10.29 303 GLY D C 1
ATOM 9581 O O . GLY D 1 303 ? 96.521 10.029 -5.267 1.00 11.56 303 GLY D O 1
ATOM 9582 N N . VAL D 1 304 ? 98.334 9.623 -6.527 1.00 11.07 304 VAL D N 1
ATOM 9583 C CA . VAL D 1 304 ? 99.106 10.692 -5.913 1.00 11.74 304 VAL D CA 1
ATOM 9584 C C . VAL D 1 304 ? 98.451 12.037 -6.212 1.00 12.41 304 VAL D C 1
ATOM 9585 O O . VAL D 1 304 ? 98.378 12.901 -5.344 1.00 11.54 304 VAL D O 1
ATOM 9589 N N . ALA D 1 305 ? 97.955 12.206 -7.436 1.00 12.32 305 ALA D N 1
ATOM 9590 C CA . ALA D 1 305 ? 97.293 13.456 -7.808 1.00 12.91 305 ALA D CA 1
ATOM 9591 C C . ALA D 1 305 ? 96.086 13.693 -6.906 1.00 13.24 305 ALA D C 1
ATOM 9592 O O . ALA D 1 305 ? 95.887 14.795 -6.390 1.00 14.40 305 ALA D O 1
ATOM 9594 N N . LEU D 1 306 ? 95.282 12.651 -6.719 1.00 12.09 306 LEU D N 1
ATOM 9595 C CA . LEU D 1 306 ? 94.103 12.745 -5.868 1.00 12.24 306 LEU D CA 1
ATOM 9596 C C . LEU D 1 306 ? 94.509 13.036 -4.424 1.00 11.43 306 LEU D C 1
ATOM 9597 O O . LEU D 1 306 ? 93.873 13.836 -3.740 1.00 11.76 306 LEU D O 1
ATOM 9602 N N . ALA D 1 307 ? 95.571 12.385 -3.961 1.00 11.42 307 ALA D N 1
ATOM 9603 C CA . ALA D 1 307 ? 96.039 12.594 -2.597 1.00 11.42 307 ALA D CA 1
ATOM 9604 C C . ALA D 1 307 ? 96.471 14.038 -2.374 1.00 12.54 307 ALA D C 1
ATOM 9605 O O . ALA D 1 307 ? 96.196 14.622 -1.329 1.00 12.76 307 ALA D O 1
ATOM 9607 N N . ARG D 1 308 ? 97.155 14.613 -3.359 1.00 13.85 308 ARG D N 1
ATOM 9608 C CA . ARG D 1 308 ? 97.608 15.992 -3.244 1.00 14.75 308 ARG D CA 1
ATOM 9609 C C . ARG D 1 308 ? 96.407 16.927 -3.170 1.00 14.75 308 ARG D C 1
ATOM 9610 O O . ARG D 1 308 ? 96.413 17.893 -2.410 1.00 15.22 308 ARG D O 1
ATOM 9618 N N . GLU D 1 309 ? 95.377 16.631 -3.955 1.00 14.86 309 GLU D N 1
ATOM 9619 C CA . GLU D 1 309 ? 94.193 17.470 -3.939 1.00 15.37 309 GLU D CA 1
ATOM 9620 C C . GLU D 1 309 ? 93.484 17.369 -2.595 1.00 14.68 309 GLU D C 1
ATOM 9621 O O . GLU D 1 309 ? 93.108 18.362 -1.986 1.00 14.61 309 GLU D O 1
ATOM 9627 N N . VAL D 1 310 ? 93.322 16.152 -2.088 1.00 13.66 310 VAL D N 1
ATOM 9628 C CA . VAL D 1 310 ? 92.679 15.944 -0.797 1.00 13.61 310 VAL D CA 1
ATOM 9629 C C . VAL D 1 310 ? 93.439 16.639 0.328 1.00 13.96 310 VAL D C 1
ATOM 9630 O O . VAL D 1 310 ? 92.839 17.306 1.171 1.00 14.88 310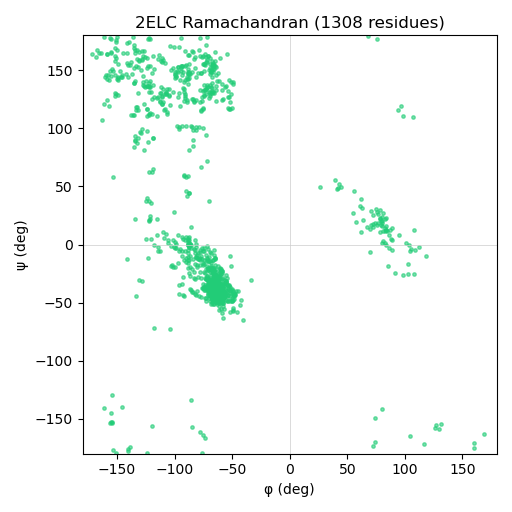 VAL D O 1
ATOM 9634 N N . LEU D 1 311 ? 94.758 16.484 0.342 1.00 13.93 311 LEU D N 1
ATOM 9635 C CA . LEU D 1 311 ? 95.575 17.115 1.369 1.00 14.80 311 LEU D CA 1
ATOM 9636 C C . LEU D 1 311 ? 95.382 18.628 1.360 1.00 15.72 311 LEU D C 1
ATOM 9637 O O . LEU D 1 311 ? 95.120 19.237 2.396 1.00 16.45 311 LEU D O 1
ATOM 9645 N N . ALA D 1 312 ? 95.503 19.225 0.179 1.00 16.07 312 ALA D N 1
ATOM 9646 C CA . ALA D 1 312 ? 95.362 20.668 0.027 1.00 17.25 312 ALA D CA 1
ATOM 9647 C C . ALA D 1 312 ? 93.978 21.185 0.408 1.00 17.57 312 ALA D C 1
ATOM 9648 O O . ALA D 1 312 ? 93.835 22.335 0.824 1.00 19.19 312 ALA D O 1
ATOM 9650 N N . SER D 1 313 ? 92.963 20.338 0.268 1.00 17.04 313 SER D N 1
ATOM 9651 C CA . SER D 1 313 ? 91.592 20.728 0.582 1.00 17.73 313 SER D CA 1
ATOM 9652 C C . SER D 1 313 ? 91.352 20.834 2.082 1.00 17.59 313 SER D C 1
ATOM 9653 O O . SER D 1 313 ? 90.451 21.548 2.524 1.00 18.19 313 SER D O 1
ATOM 9656 N N . GLY D 1 314 ? 92.157 20.114 2.858 1.00 17.53 314 GLY D N 1
ATOM 9657 C CA . GLY D 1 314 ? 92.006 20.130 4.300 1.00 16.29 314 GLY D CA 1
ATOM 9658 C C . GLY D 1 314 ? 90.928 19.179 4.794 1.00 15.63 314 GLY D C 1
ATOM 9659 O O . GLY D 1 314 ? 90.678 19.093 5.995 1.00 15.57 314 GLY D O 1
ATOM 9660 N N . GLU D 1 315 ? 90.296 18.453 3.877 1.00 15.86 315 GLU D N 1
ATOM 9661 C CA . GLU D 1 315 ? 89.234 17.523 4.247 1.00 15.94 315 GLU D CA 1
ATOM 9662 C C . GLU D 1 315 ? 89.696 16.383 5.149 1.00 13.90 315 GLU D C 1
ATOM 9663 O O . GLU D 1 315 ? 88.895 15.825 5.896 1.00 13.58 315 GLU D O 1
ATOM 9669 N N . ALA D 1 316 ? 90.975 16.030 5.084 1.00 13.22 316 ALA D N 1
ATOM 9670 C CA . ALA D 1 316 ? 91.473 14.951 5.931 1.00 12.41 316 ALA D CA 1
ATOM 9671 C C . ALA D 1 316 ? 91.453 15.399 7.388 1.00 12.98 316 ALA D C 1
ATOM 9672 O O . ALA D 1 316 ? 91.282 14.581 8.293 1.00 12.53 316 ALA D O 1
ATOM 9674 N N . TYR D 1 317 ? 91.624 16.700 7.620 1.00 13.11 317 TYR D N 1
ATOM 9675 C CA . TYR D 1 317 ? 91.593 17.210 8.985 1.00 13.16 317 TYR D CA 1
ATOM 9676 C C . TYR D 1 317 ? 90.156 17.197 9.489 1.00 13.28 317 TYR D C 1
ATOM 9677 O O . TYR D 1 317 ? 89.902 16.878 10.648 1.00 13.58 317 TYR D O 1
ATOM 9686 N N . LEU D 1 318 ? 89.216 17.539 8.612 1.00 12.63 318 LEU D N 1
ATOM 9687 C CA . LEU D 1 318 ? 87.808 17.539 8.985 1.00 14.06 318 LEU D CA 1
ATOM 9688 C C . LEU D 1 318 ? 87.395 16.119 9.339 1.00 12.77 318 LEU D C 1
ATOM 9689 O O . LEU D 1 318 ? 86.621 15.905 10.269 1.00 12.18 318 LEU D O 1
ATOM 9694 N N . LEU D 1 319 ? 87.921 15.148 8.595 1.00 12.66 319 LEU D N 1
ATOM 9695 C CA . LEU D 1 319 ? 87.608 13.746 8.855 1.00 11.61 319 LEU D CA 1
ATOM 9696 C C . LEU D 1 319 ? 88.147 13.335 10.220 1.00 11.03 319 LEU D C 1
ATOM 9697 O O . LEU D 1 319 ? 87.476 12.637 10.975 1.00 9.58 319 LEU D O 1
ATOM 9702 N N . LEU D 1 320 ? 89.367 13.762 10.532 1.00 11.39 320 LEU D N 1
ATOM 9703 C CA . LEU D 1 320 ? 89.967 13.446 11.818 1.00 12.11 320 LEU D CA 1
ATOM 9704 C C . LEU D 1 320 ? 89.090 13.953 12.957 1.00 12.81 320 LEU D C 1
ATOM 9705 O O . LEU D 1 320 ? 88.822 13.225 13.911 1.00 11.59 320 LEU D O 1
ATOM 9710 N N . GLU D 1 321 ? 88.643 15.201 12.860 1.00 12.96 321 GLU D N 1
ATOM 9711 C CA . GLU D 1 321 ? 87.806 15.764 13.914 1.00 13.43 321 GLU D CA 1
ATOM 9712 C C . GLU D 1 321 ? 86.446 15.073 13.981 1.00 13.06 321 GLU D C 1
ATOM 9713 O O . GLU D 1 321 ? 85.886 14.897 15.064 1.00 12.19 321 GLU D O 1
ATOM 9719 N N . ARG D 1 322 ? 85.919 14.680 12.824 1.00 11.70 322 ARG D N 1
ATOM 9720 C CA . ARG D 1 322 ? 84.642 13.978 12.764 1.00 11.37 322 ARG D CA 1
ATOM 9721 C C . ARG D 1 322 ? 84.792 12.655 13.518 1.00 10.45 322 ARG D C 1
ATOM 9722 O O . ARG D 1 322 ? 83.910 12.248 14.281 1.00 10.08 322 ARG D O 1
ATOM 9730 N N . TYR D 1 323 ? 85.927 11.994 13.309 1.00 10.69 323 TYR D N 1
ATOM 9731 C CA . TYR D 1 323 ? 86.201 10.718 13.961 1.00 9.95 323 TYR D CA 1
ATOM 9732 C C . TYR D 1 323 ? 86.373 10.911 15.469 1.00 9.97 323 TYR D C 1
ATOM 9733 O O . TYR D 1 323 ? 85.815 10.162 16.274 1.00 9.94 323 TYR D O 1
ATOM 9742 N N . VAL D 1 324 ? 87.154 11.921 15.840 1.00 9.25 324 VAL D N 1
ATOM 9743 C CA . VAL D 1 324 ? 87.390 12.229 17.247 1.00 11.34 324 VAL D CA 1
ATOM 9744 C C . VAL D 1 324 ? 86.067 12.442 17.980 1.00 10.92 324 VAL D C 1
ATOM 9745 O O . VAL D 1 324 ? 85.846 11.889 19.058 1.00 12.32 324 VAL D O 1
ATOM 9749 N N . ALA D 1 325 ? 85.187 13.239 17.387 1.00 11.43 325 ALA D N 1
ATOM 9750 C CA . ALA D 1 325 ? 83.893 13.529 17.995 1.00 11.27 325 ALA D CA 1
ATOM 9751 C C . ALA D 1 325 ? 82.989 12.301 18.051 1.00 12.20 325 ALA D C 1
ATOM 9752 O O . ALA D 1 325 ? 82.236 12.117 19.005 1.00 12.76 325 ALA D O 1
ATOM 9754 N N . PHE D 1 326 ? 83.077 11.467 17.020 1.00 10.99 326 PHE D N 1
ATOM 9755 C CA . PHE D 1 326 ? 82.268 10.259 16.916 1.00 11.08 326 PHE D CA 1
ATOM 9756 C C . PHE D 1 326 ? 82.463 9.327 18.108 1.00 10.72 326 PHE D C 1
ATOM 9757 O O . PHE D 1 326 ? 81.519 8.676 18.564 1.00 10.71 326 PHE D O 1
ATOM 9765 N N . LEU D 1 327 ? 83.689 9.267 18.612 1.00 12.47 327 LEU D N 1
ATOM 9766 C CA . LEU D 1 327 ? 84.008 8.392 19.733 1.00 13.01 327 LEU D CA 1
ATOM 9767 C C . LEU D 1 327 ? 83.627 8.952 21.103 1.00 14.25 327 LEU D C 1
ATOM 9768 O O . LEU D 1 327 ? 83.645 8.223 22.096 1.00 16.01 327 LEU D O 1
ATOM 9773 N N . ARG D 1 328 ? 83.280 10.234 21.164 1.00 14.25 328 ARG D N 1
ATOM 9774 C CA . ARG D 1 328 ? 82.921 10.856 22.439 1.00 15.34 328 ARG D CA 1
ATOM 9775 C C . ARG D 1 328 ? 81.492 10.542 22.870 1.00 16.18 328 ARG D C 1
ATOM 9776 O O . ARG D 1 328 ? 80.599 10.386 22.035 1.00 16.21 328 ARG D O 1
ATOM 9784 N N . ALA D 1 329 ? 81.283 10.447 24.180 1.00 17.19 329 ALA D N 1
ATOM 9785 C CA . ALA D 1 329 ? 79.960 10.156 24.721 1.00 18.52 329 ALA D CA 1
ATOM 9786 C C . ALA D 1 329 ? 78.983 11.264 24.345 1.00 19.93 329 ALA D C 1
ATOM 9787 O O . ALA D 1 329 ? 79.438 12.417 24.188 1.00 20.37 329 ALA D O 1
#

Nearest PDB structures (foldseek):
  1v8g-assembly1_A  TM=9.993E-01  e=4.820E-56  Thermus thermophilus
  3qr9-assembly1_B  TM=9.213E-01  e=5.436E-27  Mycobacterium tuberculosis
  4x5c-assembly1_B  TM=9.215E-01  e=3.814E-27  Mycobacterium tuberculosis
  4x5d-assembly1_A  TM=9.245E-01  e=9.976E-27  Mycobacterium tuberculosis
  4x5d-assembly1_B  TM=9.103E-01  e=3.535E-26  Mycobacterium tuberculosis